Protein 3J15 (pdb70)

Nearest PDB structures (foldseek):
  3j15-assembly1_A  TM=1.003E+00  e=3.532E-73  Thermococcus kodakarensis
  3oby-assembly1_A  TM=5.753E-01  e=5.336E-27  Archaeoglobus fulgidus
  3oby-assembly2_B  TM=5.881E-01  e=1.910E-26  Archaeoglobus fulgidus
  3wxm-assembly3_F  TM=4.094E-01  e=5.035E-27  Aeropyrum pernix K1
  3obw-assembly1_A-2  TM=4.671E-01  e=7.940E-24  Saccharolobus solfataricus

Sequence (950 aa):
MEILEEKPKEGKVKVKAETLDDLWHLYHIIDPGDIVYAKTLRKQAQRADSLRAEKVEVIPVFLGVQAEKINFHKFANQVRVTGPIVYASREDVPLGKYHTIAIEQGTVVTIQKPRWKEHHIERLKEAVAASKRARVMIVVIDDGEADMALVREYGVEILNSIRHNLGGKRYNTDRESEEMKFFHDVAKTMEEVMKRENVEKAIVAGPGFVKEDFYKFLKEKYPELAKKVVIEDTSVTGRTGIYEVIKRGVVDRVYQENRVAKEVQLVEKVLENIARNNGLVAYGLKEVEEAVNYGAVETLLVLDELLKGELREKVEELMDAVRYSRGEVVVVSSEHEGGEKLKALGGLAALLRFRVKMVRKMRIAVIDYDKCNPDKCGHFLCERVCPVNRMGGEAIIIDEENYKPIIQEASCTGCGICVHKCPFNAISIVNLPEQLDEDCVHRYGVNAFVLYRLPIVKDGMVVGIVGPNGTGKTTAVKILAGQLIPNLCEDNDSWDNVIRAFRGNELQNYFERLKNGEIRPVVKPQYVDLLPKAVKGKVRELLKKVDEVGKFEEVVKELELENVLDRELHQLSGGELQRVAIAAALLRKAHFYFFDEPSSYLDIRQRLKVARVIRRLANEGKAVLVVEHDLAVLDYLSDVIHVVYGEPGVYGIFSKPKGTRNGINEFLQGYLKDENVRFRPYEIRFTKLSERVDVERETLVEYPRLVKDYGSFKLEVEPGEIRKGEVIGIVGPNGIGKTTFVKMLAGVEEPTEGKVEWDLTVAYKPQYIKAEYEGTVYELLSKIDSSKLNSNFYKTELLKPLGIIDLYDRNVEDLSGGELQRVAIAATLLRDADIYLLDEPSAYLDVEQRLAVSRAIRHLMEKNEKTALVVEHDVLMIDYVSDRLIVFEGEPGRHGRALPPMGMREGMNRFLASVGITFRRDPDSGRPRANKEGSVKDREQKARGEYYYA

B-factor: mean 22.91, std 5.91, range [13.7, 35.77]

Radius of gyration: 41.03 Å; Cα contacts (8 Å, |Δi|>4): 1808; chains: 2; bounding box: 99×109×102 Å

Solvent-accessible surface area: 46491 Å² total; per-residue (Å²): 0,47,30,89,100,89,86,130,127,7,20,95,1,68,0,56,2,59,38,88,69,0,6,97,21,2,77,105,2,8,50,92,49,8,34,2,68,4,120,48,71,79,99,50,69,100,192,53,110,102,122,218,73,160,138,95,72,86,66,87,72,104,6,0,0,78,18,96,132,34,44,56,67,164,206,48,68,68,0,96,0,39,2,34,23,92,136,35,64,162,157,83,89,23,90,76,67,146,9,40,9,22,2,48,134,41,37,4,10,4,36,18,194,112,107,18,126,128,126,35,62,79,48,7,146,104,1,66,32,72,0,82,82,38,5,14,5,3,1,1,5,14,35,28,42,2,3,4,0,34,33,28,92,8,33,68,108,40,75,39,62,90,158,33,104,31,6,26,127,152,131,123,81,6,131,61,88,122,37,100,118,30,25,68,62,12,1,96,49,4,50,92,13,5,127,157,27,116,9,49,5,0,1,0,0,6,52,60,138,35,22,93,42,10,55,114,47,17,98,135,44,118,120,52,76,47,18,101,38,31,131,18,51,23,98,75,50,24,118,77,0,4,125,50,0,42,147,162,7,95,25,26,159,57,46,53,61,97,61,37,12,144,64,0,81,103,20,7,107,54,6,102,63,43,24,180,74,123,25,40,19,0,16,3,71,158,40,0,70,52,0,6,122,154,29,0,1,85,22,0,2,0,6,40,91,52,32,109,30,182,94,80,143,42,7,94,117,10,17,106,33,2,162,179,40,200,11,91,36,3,83,6,46,28,142,17,104,0,0,111,93,0,140,24,20,22,0,8,1,0,7,10,98,104,154,21,221,240,148,162,115,95,65,7,1,3,3,51,56,98,49,36,64,8,106,145,24,42,108,4,35,16,74,107,12,6,6,27,24,63,50,76,26,106,2,6,51,36,29,142,152,97,87,58,4,35,5,69,44,106,44,13,46,21,49,14,23,14,34,156,73,21,72,51,60,3,6,18,29,39,52,20,72,54,109,24,22,128,47,14,0,14,33,114,42,104,0,20,32,0,0,2,64,5,0,16,6,39,68,25,85,0,0,0,3,0,0,27,31,47,1,8,6,50,13,1,10,74,0,0,19,37,141,52,63,0,28,23,38,119,123,23,112,36,46,83,69,0,21,150,67,30,157,78,58,88,0,54,84,1,0,72,50,14,95,116,53,132,23,122,15,21,47,5,55,46,68,8,37,96,54,10,147,75,49,125,18,74,0,114,99,11,0,119,139,14,46,104,33,72,28,59,135,85,1,13,142,30,5,89,0,108,105,7,26,101,73,50,1,104,119,11,44,3,0,32,6,0,18,0,6,0,0,13,12,2,0,73,116,6,60,2,2,1,1,3,6,3,5,3,16,3,1,3,50,17,6,13,60,7,1,79,5,0,96,117,4,25,128,84,32,21,1,1,3,0,1,4,1,0,1,0,6,0,16,39,2,8,79,10,1,0,2,1,8,25,102,71,30,10,48,0,2,0,4,96,52,21,40,14,115,66,0,0,12,11,0,4,55,0,90,0,126,70,32,110,32,124,43,22,119,138,109,18,160,12,15,74,60,105,106,31,130,79,105,134,84,132,75,62,24,117,4,54,125,0,22,24,70,87,67,103,23,98,0,46,2,25,73,8,58,5,21,50,5,4,2,0,1,0,2,0,9,25,48,0,5,4,33,9,9,2,54,0,15,15,51,104,38,135,17,92,102,42,119,4,87,61,145,35,72,37,0,45,1,54,37,85,48,164,31,162,56,133,7,30,0,82,89,35,0,30,135,48,35,57,88,27,3,98,55,112,69,34,65,71,11,3,0,119,72,2,22,0,63,53,18,52,54,99,50,4,94,75,14,55,16,9,59,21,4,35,3,12,1,0,7,0,0,0,90,109,7,53,0,3,0,0,0,4,0,6,2,13,1,0,1,46,22,4,29,22,1,2,99,2,0,36,54,8,0,87,147,59,81,64,0,0,2,0,0,1,3,0,4,3,1,1,1,24,0,0,43,31,0,3,0,0,44,32,92,64,56,158,77,2,108,0,42,56,18,29,35,2,86,98,0,4,11,125,1,1,44,56,16,13,10,1,2,47,54,5,114,66,52,12,0,3,49,5,2,66,89,47,36,103,78,8,174,66,13,83,92,173,42,65,46,4,92,14

Structure (mmCIF, N/CA/C/O backbone):
data_3J15
#
_entry.id   3J15
#
_cell.length_a   1.000
_cell.length_b   1.000
_cell.length_c   1.000
_cell.angle_alpha   90.00
_cell.angle_beta   90.00
_cell.angle_gamma   90.00
#
_symmetry.space_group_name_H-M   'P 1'
#
loop_
_entity.id
_entity.type
_entity.pdbx_description
1 polymer 'Protein pelota'
2 polymer 'ABC transporter ATP-binding protein'
3 non-polymer "ADENOSINE-5'-DIPHOSPHATE"
4 non-polymer 'IRON/SULFUR CLUSTER'
#
loop_
_atom_site.group_PDB
_atom_site.id
_atom_site.type_symbol
_atom_site.label_atom_id
_atom_site.label_alt_id
_atom_site.label_comp_id
_atom_site.label_asym_id
_atom_site.label_entity_id
_atom_site.label_seq_id
_atom_site.pdbx_PDB_ins_code
_atom_site.Cartn_x
_atom_site.Cartn_y
_atom_site.Cartn_z
_atom_site.occupancy
_atom_site.B_iso_or_equiv
_atom_site.auth_seq_id
_atom_site.auth_comp_id
_atom_site.auth_asym_id
_atom_site.auth_atom_id
_atom_site.pdbx_PDB_model_num
ATOM 1 N N . MET A 1 1 ? -46.330 14.658 -28.378 1.00 0.00 1 MET A N 1
ATOM 2 C CA . MET A 1 1 ? -46.583 14.401 -26.926 1.00 0.00 1 MET A CA 1
ATOM 3 C C . MET A 1 1 ? -46.390 12.904 -26.511 1.00 0.00 1 MET A C 1
ATOM 4 O O . MET A 1 1 ? -45.947 12.091 -27.357 1.00 0.00 1 MET A O 1
ATOM 9 N N . GLU A 1 2 ? -46.833 12.464 -25.333 1.00 0.00 2 GLU A N 1
ATOM 10 C CA . GLU A 1 2 ? -47.013 11.010 -25.067 1.00 0.00 2 GLU A CA 1
ATOM 11 C C . GLU A 1 2 ? -48.454 10.756 -24.934 1.00 0.00 2 GLU A C 1
ATOM 12 O O . GLU A 1 2 ? -49.150 11.483 -24.232 1.00 0.00 2 GLU A O 1
ATOM 18 N N . ILE A 1 3 ? -48.953 9.775 -25.680 1.00 0.00 3 ILE A N 1
ATOM 19 C CA . ILE A 1 3 ? -50.341 9.487 -25.852 1.00 0.00 3 ILE A CA 1
ATOM 20 C C . ILE A 1 3 ? -50.465 8.129 -25.418 1.00 0.00 3 ILE A C 1
ATOM 21 O O . ILE A 1 3 ? -49.575 7.300 -25.684 1.00 0.00 3 ILE A O 1
ATOM 26 N N . LEU A 1 4 ? -51.430 7.944 -24.661 1.00 0.00 4 LEU A N 1
ATOM 27 C CA . LEU A 1 4 ? -52.132 6.695 -24.371 1.00 0.00 4 LEU A CA 1
ATOM 28 C C . LEU A 1 4 ? -53.629 6.881 -24.653 1.00 0.00 4 LEU A C 1
ATOM 29 O O . LEU A 1 4 ? -54.260 7.851 -24.237 1.00 0.00 4 LEU A O 1
ATOM 34 N N . GLU A 1 5 ? -54.179 5.924 -25.373 1.00 0.00 5 GLU A N 1
ATOM 35 C CA . GLU A 1 5 ? -55.575 5.965 -25.755 1.00 0.00 5 GLU A CA 1
ATOM 36 C C . GLU A 1 5 ? -56.184 4.792 -24.964 1.00 0.00 5 GLU A C 1
ATOM 37 O O . GLU A 1 5 ? -55.761 3.671 -25.128 1.00 0.00 5 GLU A O 1
ATOM 43 N N . GLU A 1 6 ? -57.109 5.112 -24.097 1.00 0.00 6 GLU A N 1
ATOM 44 C CA . GLU A 1 6 ? -57.500 4.260 -23.032 1.00 0.00 6 GLU A CA 1
ATOM 45 C C . GLU A 1 6 ? -58.793 3.732 -23.326 1.00 0.00 6 GLU A C 1
ATOM 46 O O . GLU A 1 6 ? -59.380 2.908 -22.660 1.00 0.00 6 GLU A O 1
ATOM 52 N N . LYS A 1 7 ? -59.482 4.320 -24.395 1.00 0.00 7 LYS A N 1
ATOM 53 C CA . LYS A 1 7 ? -60.871 3.917 -24.721 1.00 0.00 7 LYS A CA 1
ATOM 54 C C . LYS A 1 7 ? -60.821 3.865 -26.260 1.00 0.00 7 LYS A C 1
ATOM 55 O O . LYS A 1 7 ? -60.430 4.887 -26.813 1.00 0.00 7 LYS A O 1
ATOM 61 N N . PRO A 1 8 ? -61.221 2.802 -26.957 1.00 0.00 8 PRO A N 1
ATOM 62 C CA . PRO A 1 8 ? -61.373 2.786 -28.447 1.00 0.00 8 PRO A CA 1
ATOM 63 C C . PRO A 1 8 ? -62.309 3.792 -29.088 1.00 0.00 8 PRO A C 1
ATOM 64 O O . PRO A 1 8 ? -62.286 3.809 -30.295 1.00 0.00 8 PRO A O 1
ATOM 68 N N . LYS A 1 9 ? -63.169 4.519 -28.336 1.00 0.00 9 LYS A N 1
ATOM 69 C CA . LYS A 1 9 ? -64.050 5.552 -28.897 1.00 0.00 9 LYS A CA 1
ATOM 70 C C . LYS A 1 9 ? -63.554 6.926 -28.663 1.00 0.00 9 LYS A C 1
ATOM 71 O O . LYS A 1 9 ? -64.143 7.881 -29.127 1.00 0.00 9 LYS A O 1
ATOM 77 N N . GLU A 1 10 ? -62.440 7.144 -27.932 1.00 0.00 10 GLU A N 1
ATOM 78 C CA . GLU A 1 10 ? -61.927 8.369 -27.409 1.00 0.00 10 GLU A CA 1
ATOM 79 C C . GLU A 1 10 ? -62.916 9.004 -26.500 1.00 0.00 10 GLU A C 1
ATOM 80 O O . GLU A 1 10 ? -63.204 10.239 -26.553 1.00 0.00 10 GLU A O 1
ATOM 86 N N . GLY A 1 11 ? -63.395 8.147 -25.559 1.00 0.00 11 GLY A N 1
ATOM 87 C CA . GLY A 1 11 ? -64.133 8.614 -24.417 1.00 0.00 11 GLY A CA 1
ATOM 88 C C . GLY A 1 11 ? -63.225 8.787 -23.267 1.00 0.00 11 GLY A C 1
ATOM 89 O O . GLY A 1 11 ? -63.479 9.573 -22.338 1.00 0.00 11 GLY A O 1
ATOM 90 N N . LYS A 1 12 ? -62.079 7.998 -23.304 1.00 0.00 12 LYS A N 1
ATOM 91 C CA . LYS A 1 12 ? -60.983 8.194 -22.364 1.00 0.00 12 LYS A CA 1
ATOM 92 C C . LYS A 1 12 ? -59.801 8.265 -23.248 1.00 0.00 12 LYS A C 1
ATOM 93 O O . LYS A 1 12 ? -59.423 7.323 -23.889 1.00 0.00 12 LYS A O 1
ATOM 99 N N . VAL A 1 13 ? -59.066 9.408 -23.161 1.00 0.00 13 VAL A N 1
ATOM 100 C CA . VAL A 1 13 ? -57.735 9.476 -23.678 1.00 0.00 13 VAL A CA 1
ATOM 101 C C . VAL A 1 13 ? -56.988 10.051 -22.558 1.00 0.00 13 VAL A C 1
ATOM 102 O O . VAL A 1 13 ? -57.547 10.683 -21.730 1.00 0.00 13 VAL A O 1
ATOM 106 N N . LYS A 1 14 ? -55.712 9.782 -22.526 1.00 0.00 14 LYS A N 1
ATOM 107 C CA . LYS A 1 14 ? -54.800 10.268 -21.630 1.00 0.00 14 LYS A CA 1
ATOM 108 C C . LYS A 1 14 ? -53.695 10.836 -22.495 1.00 0.00 14 LYS A C 1
ATOM 109 O O . LYS A 1 14 ? -52.984 10.163 -23.273 1.00 0.00 14 LYS A O 1
ATOM 115 N N . VAL A 1 15 ? -53.583 12.218 -22.350 1.00 0.00 15 VAL A N 1
ATOM 116 C CA . VAL A 1 15 ? -52.646 13.042 -23.118 1.00 0.00 15 VAL A CA 1
ATOM 117 C C . VAL A 1 15 ? -51.842 13.950 -22.155 1.00 0.00 15 VAL A C 1
ATOM 118 O O . VAL A 1 15 ? -52.096 14.038 -20.968 1.00 0.00 15 VAL A O 1
ATOM 122 N N . LYS A 1 16 ? -50.790 14.617 -22.706 1.00 0.00 16 LYS A N 1
ATOM 123 C CA . LYS A 1 16 ? -49.775 15.295 -21.904 1.00 0.00 16 LYS A CA 1
ATOM 124 C C . LYS A 1 16 ? -49.278 16.382 -22.789 1.00 0.00 16 LYS A C 1
ATOM 125 O O . LYS A 1 16 ? -49.700 16.453 -23.913 1.00 0.00 16 LYS A O 1
ATOM 131 N N . ALA A 1 17 ? -48.364 17.244 -22.238 1.00 0.00 17 ALA A N 1
ATOM 132 C CA . ALA A 1 17 ? -47.888 18.320 -23.004 1.00 0.00 17 ALA A CA 1
ATOM 133 C C . ALA A 1 17 ? -46.534 18.390 -22.430 1.00 0.00 17 ALA A C 1
ATOM 134 O O . ALA A 1 17 ? -46.361 18.296 -21.222 1.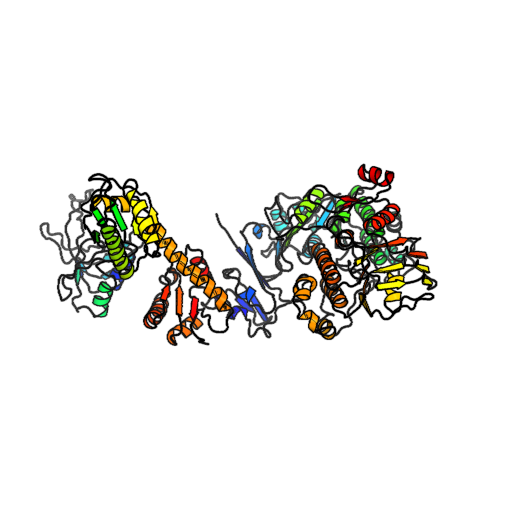00 0.00 17 ALA A O 1
ATOM 136 N N . GLU A 1 18 ? -45.496 18.494 -23.277 1.00 0.00 18 GLU A N 1
ATOM 137 C CA . GLU A 1 18 ? -44.173 18.683 -22.812 1.00 0.00 18 GLU A CA 1
ATOM 138 C C . GLU A 1 18 ? -43.514 19.871 -23.421 1.00 0.00 18 GLU A C 1
ATOM 139 O O . GLU A 1 18 ? -42.712 20.567 -22.776 1.00 0.00 18 GLU A O 1
ATOM 145 N N . THR A 1 19 ? -43.978 20.215 -24.643 1.00 0.00 19 THR A N 1
ATOM 146 C CA . THR A 1 19 ? -43.280 21.241 -25.466 1.00 0.00 19 THR A CA 1
ATOM 147 C C . THR A 1 19 ? -44.322 22.112 -26.132 1.00 0.00 19 THR A C 1
ATOM 148 O O . THR A 1 19 ? -45.528 21.788 -26.156 1.00 0.00 19 THR A O 1
ATOM 152 N N . LEU A 1 20 ? -43.874 23.315 -26.610 1.00 0.00 20 LEU A N 1
ATOM 153 C CA . LEU A 1 20 ? -44.752 24.394 -27.030 1.00 0.00 20 LEU A CA 1
ATOM 154 C C . LEU A 1 20 ? -45.644 24.046 -28.132 1.00 0.00 20 LEU A C 1
ATOM 155 O O . LEU A 1 20 ? -46.834 24.356 -28.190 1.00 0.00 20 LEU A O 1
ATOM 160 N N . ASP A 1 21 ? -45.098 23.204 -29.105 1.00 0.00 21 ASP A N 1
ATOM 161 C CA . ASP A 1 21 ? -45.727 22.684 -30.162 1.00 0.00 21 ASP A CA 1
ATOM 162 C C . ASP A 1 21 ? -46.813 21.672 -29.833 1.00 0.00 21 ASP A C 1
ATOM 163 O O . ASP A 1 21 ? -47.814 21.619 -30.530 1.00 0.00 21 ASP A O 1
ATOM 168 N N . ASP A 1 22 ? -46.672 20.907 -28.709 1.00 0.00 22 ASP A N 1
ATOM 169 C CA . ASP A 1 22 ? -47.680 19.994 -28.163 1.00 0.00 22 ASP A CA 1
ATOM 170 C C . ASP A 1 22 ? -48.933 20.744 -27.809 1.00 0.00 22 ASP A C 1
ATOM 171 O O . ASP A 1 22 ? -49.989 20.191 -27.910 1.00 0.00 22 ASP A O 1
ATOM 176 N N . LEU A 1 23 ? -48.779 21.953 -27.157 1.00 0.00 23 LEU A N 1
ATOM 177 C CA . LEU A 1 23 ? -49.898 22.741 -26.851 1.00 0.00 23 LEU A CA 1
ATOM 178 C C . LEU A 1 23 ? -50.608 23.218 -28.101 1.00 0.00 23 LEU A C 1
ATOM 179 O O . LEU A 1 23 ? -51.887 23.346 -28.097 1.00 0.00 23 LEU A O 1
ATOM 184 N N . TRP A 1 24 ? -49.855 23.546 -29.128 1.00 0.00 24 TRP A N 1
ATOM 185 C CA . TRP A 1 24 ? -50.456 24.006 -30.372 1.00 0.00 24 TRP A CA 1
ATOM 186 C C . TRP A 1 24 ? -51.322 22.936 -31.047 1.00 0.00 24 TRP A C 1
ATOM 187 O O . TRP A 1 24 ? -52.364 23.273 -31.581 1.00 0.00 24 TRP A O 1
ATOM 198 N N . HIS A 1 25 ? -50.809 21.673 -30.951 1.00 0.00 25 HIS A N 1
ATOM 199 C CA . HIS A 1 25 ? -51.602 20.456 -31.220 1.00 0.00 25 HIS A CA 1
ATOM 200 C C . HIS A 1 25 ? -52.837 20.325 -30.383 1.00 0.00 25 HIS A C 1
ATOM 201 O O . HIS A 1 25 ? -53.901 20.094 -30.886 1.00 0.00 25 HIS A O 1
ATOM 208 N N . LEU A 1 26 ? -52.774 20.520 -29.110 1.00 0.00 26 LEU A N 1
ATOM 209 C CA . LEU A 1 26 ? -53.900 20.395 -28.189 1.00 0.00 26 LEU A CA 1
ATOM 210 C C . LEU A 1 26 ? -54.990 21.422 -28.431 1.00 0.00 26 LEU A C 1
ATOM 211 O O . LEU A 1 26 ? -56.127 21.068 -28.285 1.00 0.00 26 LEU A O 1
ATOM 216 N N . TYR A 1 27 ? -54.601 22.670 -28.815 1.00 0.00 27 TYR A N 1
ATOM 217 C CA . TYR A 1 27 ? -55.383 23.841 -29.238 1.00 0.00 27 TYR A CA 1
ATOM 218 C C . TYR A 1 27 ? -56.213 23.482 -30.465 1.00 0.00 27 TYR A C 1
ATOM 219 O O . TYR A 1 27 ? -57.416 23.666 -30.503 1.00 0.00 27 TYR A O 1
ATOM 228 N N . HIS A 1 28 ? -55.563 22.843 -31.447 1.00 0.00 28 HIS A N 1
ATOM 229 C CA . HIS A 1 28 ? -55.957 22.602 -32.814 1.00 0.00 28 HIS A CA 1
ATOM 230 C C . HIS A 1 28 ? -57.028 21.525 -32.783 1.00 0.00 28 HIS A C 1
ATOM 231 O O . HIS A 1 28 ? -57.867 21.588 -33.665 1.00 0.00 28 HIS A O 1
ATOM 238 N N . ILE A 1 29 ? -56.952 20.551 -31.850 1.00 0.00 29 ILE A N 1
ATOM 239 C CA . ILE A 1 29 ? -57.960 19.538 -31.671 1.00 0.00 29 ILE A CA 1
ATOM 240 C C . ILE A 1 29 ? -59.130 20.190 -30.895 1.00 0.00 29 ILE A C 1
ATOM 241 O O . ILE A 1 29 ? -60.264 19.982 -31.263 1.00 0.00 29 ILE A O 1
ATOM 246 N N . ILE A 1 30 ? -58.916 20.901 -29.744 1.00 0.00 30 ILE A N 1
ATOM 247 C CA . ILE A 1 30 ? -59.975 21.254 -28.830 1.00 0.00 30 ILE A CA 1
ATOM 248 C C . ILE A 1 30 ? -60.789 22.421 -29.404 1.00 0.00 30 ILE A C 1
ATOM 249 O O . ILE A 1 30 ? -60.306 23.402 -29.917 1.00 0.00 30 ILE A O 1
ATOM 254 N N . ASP A 1 31 ? -62.135 22.228 -29.291 1.00 0.00 31 ASP A N 1
ATOM 255 C CA . ASP A 1 31 ? -63.144 23.083 -29.889 1.00 0.00 31 ASP A CA 1
ATOM 256 C C . ASP A 1 31 ? -64.138 23.292 -28.786 1.00 0.00 31 ASP A C 1
ATOM 257 O O . ASP A 1 31 ? -64.044 22.552 -27.818 1.00 0.00 31 ASP A O 1
ATOM 262 N N . PRO A 1 32 ? -65.138 24.186 -28.979 1.00 0.00 32 PRO A N 1
ATOM 263 C CA . PRO A 1 32 ? -66.483 24.231 -28.489 1.00 0.00 32 PRO A CA 1
ATOM 264 C C . PRO A 1 32 ? -67.214 22.949 -28.578 1.00 0.00 32 PRO A C 1
ATOM 265 O O . PRO A 1 32 ? -66.928 22.247 -29.532 1.00 0.00 32 PRO A O 1
ATOM 269 N N . GLY A 1 33 ? -68.020 22.611 -27.537 1.00 0.00 33 GLY A N 1
ATOM 270 C CA . GLY A 1 33 ? -68.593 21.280 -27.531 1.00 0.00 33 GLY A CA 1
ATOM 271 C C . GLY A 1 33 ? -67.689 20.161 -27.230 1.00 0.00 33 GLY A C 1
ATOM 272 O O . GLY A 1 33 ? -67.882 19.178 -27.903 1.00 0.00 33 GLY A O 1
ATOM 273 N N . ASP A 1 34 ? -66.740 20.343 -26.276 1.00 0.00 34 ASP A N 1
ATOM 274 C CA . ASP A 1 34 ? -65.976 19.235 -25.776 1.00 0.00 34 ASP A CA 1
ATOM 275 C C . ASP A 1 34 ? -66.091 19.439 -24.241 1.00 0.00 34 ASP A C 1
ATOM 276 O O . ASP A 1 34 ? -66.555 20.508 -23.791 1.00 0.00 34 ASP A O 1
ATOM 281 N N . ILE A 1 35 ? -65.777 18.340 -23.431 1.00 0.00 35 ILE A N 1
ATOM 282 C CA . ILE A 1 35 ? -65.578 18.481 -22.058 1.00 0.00 35 ILE A CA 1
ATOM 283 C C . ILE A 1 35 ? -64.220 17.819 -21.877 1.00 0.00 35 ILE A C 1
ATOM 284 O O . ILE A 1 35 ? -63.968 16.741 -22.451 1.00 0.00 35 ILE A O 1
ATOM 289 N N . VAL A 1 36 ? -63.325 18.448 -21.120 1.00 0.00 36 VAL A N 1
ATOM 290 C CA . VAL A 1 36 ? -62.034 17.960 -20.716 1.00 0.00 36 VAL A CA 1
ATOM 291 C C . VAL A 1 36 ? -61.967 17.776 -19.250 1.00 0.00 36 VAL A C 1
ATOM 292 O O . VAL A 1 36 ? -62.467 18.574 -18.439 1.00 0.00 36 VAL A O 1
ATOM 296 N N . TYR A 1 37 ? -61.434 16.645 -18.879 1.00 0.00 37 TYR A N 1
ATOM 297 C CA . TYR A 1 37 ? -61.401 16.365 -17.559 1.00 0.00 37 TYR A CA 1
ATOM 298 C C . TYR A 1 37 ? -59.915 16.306 -17.426 1.00 0.00 37 TYR A C 1
ATOM 299 O O . TYR A 1 37 ? -59.170 16.324 -18.436 1.00 0.00 37 TYR A O 1
ATOM 308 N N . ALA A 1 38 ? -59.523 16.313 -16.234 1.00 0.00 38 ALA A N 1
ATOM 309 C CA . ALA A 1 38 ? -58.212 16.781 -16.064 1.00 0.00 38 ALA A CA 1
ATOM 310 C C . ALA A 1 38 ? -58.082 16.476 -14.695 1.00 0.00 38 ALA A C 1
ATOM 311 O O . ALA A 1 38 ? -58.722 15.617 -14.176 1.00 0.00 38 ALA A O 1
ATOM 313 N N . LYS A 1 39 ? -57.187 17.214 -14.135 1.00 0.00 39 LYS A N 1
ATOM 314 C CA . LYS A 1 39 ? -56.904 17.043 -12.739 1.00 0.00 39 LYS A CA 1
ATOM 315 C C . LYS A 1 39 ? -56.283 18.264 -12.120 1.00 0.00 39 LYS A C 1
ATOM 316 O O . LYS A 1 39 ? -55.076 18.378 -11.935 1.00 0.00 39 LYS A O 1
ATOM 322 N N . THR A 1 40 ? -57.092 19.293 -11.898 1.00 0.00 40 THR A N 1
ATOM 323 C CA . THR A 1 40 ? -56.658 20.592 -11.410 1.00 0.00 40 THR A CA 1
ATOM 324 C C . THR A 1 40 ? -56.865 20.801 -9.956 1.00 0.00 40 THR A C 1
ATOM 325 O O . THR A 1 40 ? -56.458 19.973 -9.153 1.00 0.00 40 THR A O 1
ATOM 329 N N . LEU A 1 41 ? -57.332 22.017 -9.591 1.00 0.00 41 LEU A N 1
ATOM 330 C CA . LEU A 1 41 ? -57.688 22.365 -8.270 1.00 0.00 41 LEU A CA 1
ATOM 331 C C . LEU A 1 41 ? -58.458 23.648 -8.356 1.00 0.00 41 LEU A C 1
ATOM 332 O O . LEU A 1 41 ? -57.913 24.645 -8.832 1.00 0.00 41 LEU A O 1
ATOM 337 N N . ARG A 1 42 ? -59.718 23.677 -7.847 1.00 0.00 42 ARG A N 1
ATOM 338 C CA . ARG A 1 42 ? -60.444 24.908 -7.650 1.00 0.00 42 ARG A CA 1
ATOM 339 C C . ARG A 1 42 ? -60.998 25.166 -6.295 1.00 0.00 42 ARG A C 1
ATOM 340 O O . ARG A 1 42 ? -61.838 24.417 -5.850 1.00 0.00 42 ARG A O 1
ATOM 348 N N . LYS A 1 43 ? -60.674 26.290 -5.663 1.00 0.00 43 LYS A N 1
ATOM 349 C CA . LYS A 1 43 ? -60.980 26.616 -4.302 1.00 0.00 43 LYS A CA 1
ATOM 350 C C . LYS A 1 43 ? -62.289 27.251 -4.076 1.00 0.00 43 LYS A C 1
ATOM 351 O O . LYS A 1 43 ? -63.084 27.443 -4.993 1.00 0.00 43 LYS A O 1
ATOM 357 N N . GLN A 1 44 ? -62.516 27.644 -2.775 1.00 0.00 44 GLN A N 1
ATOM 358 C CA . GLN A 1 44 ? -63.861 28.097 -2.304 1.00 0.00 44 GLN A CA 1
ATOM 359 C C . GLN A 1 44 ? -63.892 29.540 -2.042 1.00 0.00 44 GLN A C 1
ATOM 360 O O . GLN A 1 44 ? -63.607 30.281 -2.989 1.00 0.00 44 GLN A O 1
ATOM 366 N N . ALA A 1 45 ? -64.335 30.071 -0.830 1.00 0.00 45 ALA A N 1
ATOM 367 C CA . ALA A 1 45 ? -64.243 31.492 -0.613 1.00 0.00 45 ALA A CA 1
ATOM 368 C C . ALA A 1 45 ? -64.596 31.863 0.753 1.00 0.00 45 ALA A C 1
ATOM 369 O O . ALA A 1 45 ? -63.927 32.764 1.331 1.00 0.00 45 ALA A O 1
ATOM 371 N N . GLN A 1 46 ? -65.665 31.214 1.280 1.00 0.00 46 GLN A N 1
ATOM 372 C CA . GLN A 1 46 ? -66.088 31.104 2.660 1.00 0.00 46 GLN A CA 1
ATOM 373 C C . GLN A 1 46 ? -65.082 31.463 3.827 1.00 0.00 46 GLN A C 1
ATOM 374 O O . GLN A 1 46 ? -63.906 31.143 3.655 1.00 0.00 46 GLN A O 1
ATOM 380 N N . ARG A 1 47 ? -65.499 31.956 5.032 1.00 0.00 47 ARG A N 1
ATOM 381 C CA . ARG A 1 47 ? -66.782 32.226 5.482 1.00 0.00 47 ARG A CA 1
ATOM 382 C C . ARG A 1 47 ? -66.726 33.660 5.863 1.00 0.00 47 ARG A C 1
ATOM 383 O O . ARG A 1 47 ? -66.050 34.451 5.205 1.00 0.00 47 ARG A O 1
ATOM 391 N N . ALA A 1 48 ? -67.456 33.982 6.930 1.00 0.00 48 ALA A N 1
ATOM 392 C CA . ALA A 1 48 ? -67.881 35.326 7.108 1.00 0.00 48 ALA A CA 1
ATOM 393 C C . ALA A 1 48 ? -68.850 35.397 8.223 1.00 0.00 48 ALA A C 1
ATOM 394 O O . ALA A 1 48 ? -69.456 34.379 8.566 1.00 0.00 48 ALA A O 1
ATOM 396 N N . ASP A 1 49 ? -69.027 36.616 8.802 1.00 0.00 49 ASP A N 1
ATOM 397 C CA . ASP A 1 49 ? -69.940 36.821 9.917 1.00 0.00 49 ASP A CA 1
ATOM 398 C C . ASP A 1 49 ? -71.300 37.020 9.643 1.00 0.00 49 ASP A C 1
ATOM 399 O O . ASP A 1 49 ? -72.004 36.202 9.047 1.00 0.00 49 ASP A O 1
ATOM 404 N N . SER A 1 50 ? -71.691 38.163 10.096 1.00 0.00 50 SER A N 1
ATOM 405 C CA . SER A 1 50 ? -72.965 38.613 9.876 1.00 0.00 50 SER A CA 1
ATOM 406 C C . SER A 1 50 ? -72.741 39.423 8.649 1.00 0.00 50 SER A C 1
ATOM 407 O O . SER A 1 50 ? -73.614 39.464 7.788 1.00 0.00 50 SER A O 1
ATOM 410 N N . LEU A 1 51 ? -71.528 40.051 8.532 1.00 0.00 51 LEU A N 1
ATOM 411 C CA . LEU A 1 51 ? -71.282 40.933 7.438 1.00 0.00 51 LEU A CA 1
ATOM 412 C C . LEU A 1 51 ? -70.181 40.334 6.607 1.00 0.00 51 LEU A C 1
ATOM 413 O O . LEU A 1 51 ? -70.339 39.233 6.082 1.00 0.00 51 LEU A O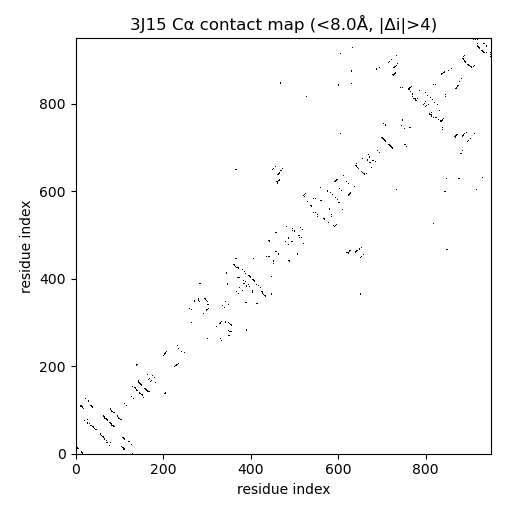 1
ATOM 418 N N . ARG A 1 52 ? -69.050 41.063 6.455 1.00 0.00 52 ARG A N 1
ATOM 419 C CA . ARG A 1 52 ? -67.994 40.696 5.547 1.00 0.00 52 ARG A CA 1
ATOM 420 C C . ARG A 1 52 ? -66.695 40.949 6.244 1.00 0.00 52 ARG A C 1
ATOM 421 O O . ARG A 1 52 ? -66.495 42.036 6.787 1.00 0.00 52 ARG A O 1
ATOM 429 N N . ALA A 1 53 ? -65.774 39.964 6.228 1.00 0.00 53 ALA A N 1
ATOM 430 C CA . ALA A 1 53 ? -64.475 40.134 6.824 1.00 0.00 53 ALA A CA 1
ATOM 431 C C . ALA A 1 53 ? -63.454 39.522 5.912 1.00 0.00 53 ALA A C 1
ATOM 432 O O . ALA A 1 53 ? -63.663 39.446 4.702 1.00 0.00 53 ALA A O 1
ATOM 434 N N . GLU A 1 54 ? -62.303 39.093 6.487 1.00 0.00 54 GLU A N 1
ATOM 435 C CA . GLU A 1 54 ? -61.219 38.497 5.750 1.00 0.00 54 GLU A CA 1
ATOM 436 C C . GLU A 1 54 ? -61.196 37.046 6.062 1.00 0.00 54 GLU A C 1
ATOM 437 O O . GLU A 1 54 ? -61.457 36.710 7.216 1.00 0.00 54 GLU A O 1
ATOM 443 N N . LYS A 1 55 ? -60.771 36.215 5.067 1.00 0.00 55 LYS A N 1
ATOM 444 C CA . LYS A 1 55 ? -60.650 34.774 5.125 1.00 0.00 55 LYS A CA 1
ATOM 445 C C . LYS A 1 55 ? -60.836 34.192 3.732 1.00 0.00 55 LYS A C 1
ATOM 446 O O . LYS A 1 55 ? -61.690 34.655 2.977 1.00 0.00 55 LYS A O 1
ATOM 452 N N . VAL A 1 56 ? -60.024 33.140 3.376 1.00 0.00 56 VAL A N 1
ATOM 453 C CA . VAL A 1 56 ? -60.057 32.428 2.105 1.00 0.00 56 VAL A CA 1
ATOM 454 C C . VAL A 1 56 ? -59.593 31.002 2.353 1.00 0.00 56 VAL A C 1
ATOM 455 O O . VAL A 1 56 ? -59.242 30.680 3.487 1.00 0.00 56 VAL A O 1
ATOM 459 N N . GLU A 1 57 ? -59.445 30.170 1.268 1.00 0.00 57 GLU A N 1
ATOM 460 C CA . GLU A 1 57 ? -59.181 28.735 1.304 1.00 0.00 57 GLU A CA 1
ATOM 461 C C . GLU A 1 57 ? -58.829 28.200 -0.038 1.00 0.00 57 GLU A C 1
ATOM 462 O O . GLU A 1 57 ? -58.926 28.918 -1.031 1.00 0.00 57 GLU A O 1
ATOM 468 N N . VAL A 1 58 ? -58.527 26.860 -0.052 1.00 0.00 58 VAL A N 1
ATOM 469 C CA . VAL A 1 58 ? -58.148 26.117 -1.209 1.00 0.00 58 VAL A CA 1
ATOM 470 C C . VAL A 1 58 ? -58.561 24.661 -1.024 1.00 0.00 58 VAL A C 1
ATOM 471 O O . VAL A 1 58 ? -59.110 24.326 0.021 1.00 0.00 58 VAL A O 1
ATOM 475 N N . ILE A 1 59 ? -58.376 23.653 -1.995 1.00 0.00 59 ILE A N 1
ATOM 476 C CA . ILE A 1 59 ? -58.928 22.255 -1.951 1.00 0.00 59 ILE A CA 1
ATOM 477 C C . ILE A 1 59 ? -58.017 21.523 -2.954 1.00 0.00 59 ILE A C 1
ATOM 478 O O . ILE A 1 59 ? -57.035 22.132 -3.318 1.00 0.00 59 ILE A O 1
ATOM 483 N N . PRO A 1 60 ? -58.217 20.248 -3.346 1.00 0.00 60 PRO A N 1
ATOM 484 C CA . PRO A 1 60 ? -57.387 19.634 -4.446 1.00 0.00 60 PRO A CA 1
ATOM 485 C C . PRO A 1 60 ? -58.322 18.813 -5.454 1.00 0.00 60 PRO A C 1
ATOM 486 O O . PRO A 1 60 ? -59.531 19.093 -5.485 1.00 0.00 60 PRO A O 1
ATOM 490 N N . VAL A 1 61 ? -57.771 17.758 -6.225 1.00 0.00 61 VAL A N 1
ATOM 491 C CA . VAL A 1 61 ? -58.541 16.744 -6.950 1.00 0.00 61 VAL A CA 1
ATOM 492 C C . VAL A 1 61 ? -58.757 17.144 -8.376 1.00 0.00 61 VAL A C 1
ATOM 493 O O . VAL A 1 61 ? -58.373 18.214 -8.728 1.00 0.00 61 VAL A O 1
ATOM 497 N N . PHE A 1 62 ? -59.404 16.408 -9.252 1.00 0.00 62 PHE A N 1
ATOM 498 C CA . PHE A 1 62 ? -59.770 16.583 -10.626 1.00 0.00 62 PHE A CA 1
ATOM 499 C C . PHE A 1 62 ? -60.999 17.489 -10.851 1.00 0.00 62 PHE A C 1
ATOM 500 O O . PHE A 1 62 ? -61.129 18.429 -10.151 1.00 0.00 62 PHE A O 1
ATOM 508 N N . LEU A 1 63 ? -61.953 17.056 -11.749 1.00 0.00 63 LEU A N 1
ATOM 509 C CA . LEU A 1 63 ? -63.117 17.822 -12.392 1.00 0.00 63 LEU A CA 1
ATOM 510 C C . LEU A 1 63 ? -63.222 17.614 -13.877 1.00 0.00 63 LEU A C 1
ATOM 511 O O . LEU A 1 63 ? -62.390 16.948 -14.409 1.00 0.00 63 LEU A O 1
ATOM 516 N N . GLY A 1 64 ? -64.249 18.324 -14.500 1.00 0.00 64 GLY A N 1
ATOM 517 C CA . GLY A 1 64 ? -64.381 18.622 -15.865 1.00 0.00 64 GLY A CA 1
ATOM 518 C C . GLY A 1 64 ? -64.994 19.976 -16.106 1.00 0.00 64 GLY A C 1
ATOM 519 O O . GLY A 1 64 ? -65.833 20.399 -15.281 1.00 0.00 64 GLY A O 1
ATOM 520 N N . VAL A 1 65 ? -64.535 20.681 -17.223 1.00 0.00 65 VAL A N 1
ATOM 521 C CA . VAL A 1 65 ? -65.057 21.975 -17.538 1.00 0.00 65 VAL A CA 1
ATOM 522 C C . VAL A 1 65 ? -65.605 21.846 -18.969 1.00 0.00 65 VAL A C 1
ATOM 523 O O . VAL A 1 65 ? -64.959 21.275 -19.808 1.00 0.00 65 VAL A O 1
ATOM 527 N N . GLN A 1 66 ? -66.793 22.438 -19.289 1.00 0.00 66 GLN 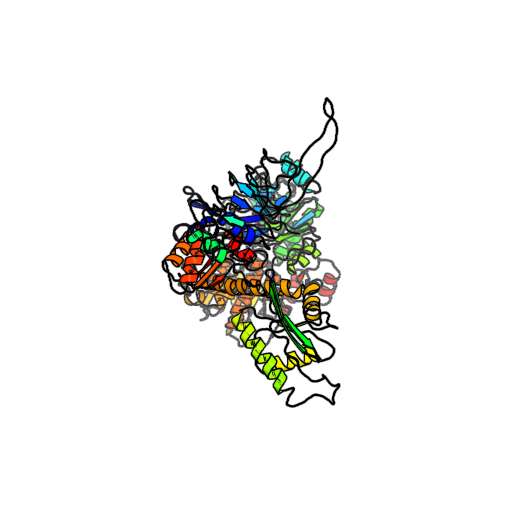A N 1
ATOM 528 C CA . GLN A 1 66 ? -67.304 22.568 -20.634 1.00 0.00 66 GLN A CA 1
ATOM 529 C C . GLN A 1 66 ? -66.545 23.586 -21.459 1.00 0.00 66 GLN A C 1
ATOM 530 O O . GLN A 1 66 ? -66.127 24.578 -20.978 1.00 0.00 66 GLN A O 1
ATOM 536 N N . ALA A 1 67 ? -66.528 23.428 -22.781 1.00 0.00 67 ALA A N 1
ATOM 537 C CA . ALA A 1 67 ? -65.843 24.274 -23.654 1.00 0.00 67 ALA A CA 1
ATOM 538 C C . ALA A 1 67 ? -66.850 25.368 -24.007 1.00 0.00 67 ALA A C 1
ATOM 539 O O . ALA A 1 67 ? -68.011 25.038 -24.325 1.00 0.00 67 ALA A O 1
ATOM 541 N N . GLU A 1 68 ? -66.355 26.606 -23.837 1.00 0.00 68 GLU A N 1
ATOM 542 C CA . GLU A 1 68 ? -67.094 27.772 -24.127 1.00 0.00 68 GLU A CA 1
ATOM 543 C C . GLU A 1 68 ? -66.327 28.857 -24.815 1.00 0.00 68 GLU A C 1
ATOM 544 O O . GLU A 1 68 ? -66.934 29.576 -25.550 1.00 0.00 68 GLU A O 1
ATOM 550 N N . LYS A 1 69 ? -64.970 28.812 -24.658 1.00 0.00 69 LYS A N 1
ATOM 551 C CA . LYS A 1 69 ? -64.069 29.655 -25.381 1.00 0.00 69 LYS A CA 1
ATOM 552 C C . LYS A 1 69 ? -62.835 28.811 -25.196 1.00 0.00 69 LYS A C 1
ATOM 553 O O . LYS A 1 69 ? -62.766 27.941 -24.327 1.00 0.00 69 LYS A O 1
ATOM 559 N N . ILE A 1 70 ? -61.871 29.043 -26.138 1.00 0.00 70 ILE A N 1
ATOM 560 C CA . ILE A 1 70 ? -60.623 28.269 -26.250 1.00 0.00 70 ILE A CA 1
ATOM 561 C C . ILE A 1 70 ? -59.571 29.296 -26.489 1.00 0.00 70 ILE A C 1
ATOM 562 O O . ILE A 1 70 ? -59.604 29.881 -27.576 1.00 0.00 70 ILE A O 1
ATOM 567 N N . ASN A 1 71 ? -58.667 29.583 -25.550 1.00 0.00 71 ASN A N 1
ATOM 568 C CA . ASN A 1 71 ? -57.801 30.696 -25.598 1.00 0.00 71 ASN A CA 1
ATOM 569 C C . ASN A 1 71 ? -56.431 30.213 -25.308 1.00 0.00 71 ASN A C 1
ATOM 570 O O . ASN A 1 71 ? -56.189 29.202 -24.735 1.00 0.00 71 ASN A O 1
ATOM 575 N N . PHE A 1 72 ? -55.419 30.917 -25.878 1.00 0.00 72 PHE A N 1
ATOM 576 C CA . PHE A 1 72 ? -54.116 30.345 -26.030 1.00 0.00 72 PHE A CA 1
ATOM 577 C C . PHE A 1 72 ? -53.272 31.529 -25.553 1.00 0.00 72 PHE A C 1
ATOM 578 O O . PHE A 1 72 ? -53.396 32.668 -26.009 1.00 0.00 72 PHE A O 1
ATOM 586 N N . HIS A 1 73 ? -52.410 31.235 -24.582 1.00 0.00 73 HIS A N 1
ATOM 587 C CA . HIS A 1 73 ? -51.634 32.244 -23.862 1.00 0.00 73 HIS A CA 1
ATOM 588 C C . HIS A 1 73 ? -50.185 31.972 -23.843 1.00 0.00 73 HIS A C 1
ATOM 589 O O . HIS A 1 73 ? -49.808 30.864 -23.572 1.00 0.00 73 HIS A O 1
ATOM 596 N N . LYS A 1 74 ? -49.396 33.031 -24.184 1.00 0.00 74 LYS A N 1
ATOM 597 C CA . LYS A 1 74 ? -47.995 32.993 -24.254 1.00 0.00 74 LYS A CA 1
ATOM 598 C C . LYS A 1 74 ? -47.362 33.381 -22.858 1.00 0.00 74 LYS A C 1
ATOM 599 O O . LYS A 1 74 ? -48.047 33.955 -22.060 1.00 0.00 74 LYS A O 1
ATOM 605 N N . PHE A 1 75 ? -46.090 33.084 -22.590 1.00 0.00 75 PHE A N 1
ATOM 606 C CA . PHE A 1 75 ? -45.385 33.376 -21.392 1.00 0.00 75 PHE A CA 1
ATOM 607 C C . PHE A 1 75 ? -46.088 32.703 -20.143 1.00 0.00 75 PHE A C 1
ATOM 608 O O . PHE A 1 75 ? -46.398 33.331 -19.075 1.00 0.00 75 PHE A O 1
ATOM 616 N N . ALA A 1 76 ? -46.457 31.477 -20.285 1.00 0.00 76 ALA A N 1
ATOM 617 C CA . ALA A 1 76 ? -47.414 30.749 -19.422 1.00 0.00 76 ALA A CA 1
ATOM 618 C C . ALA A 1 76 ? -47.407 29.319 -20.031 1.00 0.00 76 ALA A C 1
ATOM 619 O O . ALA A 1 76 ? -47.294 28.343 -19.285 1.00 0.00 76 ALA A O 1
ATOM 621 N N . ASN A 1 77 ? -47.532 29.235 -21.410 1.00 0.00 77 ASN A N 1
ATOM 622 C CA . ASN A 1 77 ? -47.565 27.994 -22.161 1.00 0.00 77 ASN A CA 1
ATOM 623 C C . ASN A 1 77 ? -48.704 27.152 -21.813 1.00 0.00 77 ASN A C 1
ATOM 624 O O . ASN A 1 77 ? -48.515 26.029 -21.466 1.00 0.00 77 ASN A O 1
ATOM 629 N N . GLN A 1 78 ? -49.895 27.730 -21.806 1.00 0.00 78 GLN A N 1
ATOM 630 C CA . GLN A 1 78 ? -51.104 27.221 -21.200 1.00 0.00 78 GLN A CA 1
ATOM 631 C C . GLN A 1 78 ? -52.344 27.541 -22.074 1.00 0.00 78 GLN A C 1
ATOM 632 O O . GLN A 1 78 ? -52.454 28.683 -22.482 1.00 0.00 78 GLN A O 1
ATOM 638 N N . VAL A 1 79 ? -53.153 26.495 -22.356 1.00 0.00 79 VAL A N 1
ATOM 639 C CA . VAL A 1 79 ? -54.364 26.731 -23.112 1.00 0.00 79 VAL A CA 1
ATOM 640 C C . VAL A 1 79 ? -55.512 26.793 -22.166 1.00 0.00 79 VAL A C 1
ATOM 641 O O . VAL A 1 79 ? -55.846 25.835 -21.537 1.00 0.00 79 VAL A O 1
ATOM 645 N N . ARG A 1 80 ? -56.097 28.005 -22.003 1.00 0.00 80 ARG A N 1
ATOM 646 C CA . ARG A 1 80 ? -57.167 28.099 -21.057 1.00 0.00 80 ARG A CA 1
ATOM 647 C C . ARG A 1 80 ? -58.439 27.743 -21.790 1.00 0.00 80 ARG A C 1
ATOM 648 O O . ARG A 1 80 ? -58.579 28.039 -22.989 1.00 0.00 80 ARG A O 1
ATOM 656 N N . VAL A 1 81 ? -59.332 27.028 -21.083 1.00 0.00 81 VAL A N 1
ATOM 657 C CA . VAL A 1 81 ? -60.700 26.785 -21.513 1.00 0.00 81 VAL A CA 1
ATOM 658 C C . VAL A 1 81 ? -61.593 27.021 -20.249 1.00 0.00 81 VAL A C 1
ATOM 659 O O . VAL A 1 81 ? -61.346 26.574 -19.107 1.00 0.00 81 VAL A O 1
ATOM 663 N N . THR A 1 82 ? -62.603 27.879 -20.472 1.00 0.00 82 THR A N 1
ATOM 664 C CA . THR A 1 82 ? -63.416 28.411 -19.403 1.00 0.00 82 THR A CA 1
ATOM 665 C C . THR A 1 82 ? -64.869 28.045 -19.614 1.00 0.00 82 THR A C 1
ATOM 666 O O . THR A 1 82 ? -65.355 27.714 -20.711 1.00 0.00 82 THR A O 1
ATOM 670 N N . GLY A 1 83 ? -65.587 27.987 -18.487 1.00 0.00 83 GLY A N 1
ATOM 671 C CA . GLY A 1 83 ? -67.031 27.939 -18.545 1.00 0.00 83 GLY A CA 1
ATOM 672 C C . GLY A 1 83 ? -67.398 26.999 -17.441 1.00 0.00 83 GLY A C 1
ATOM 673 O O . GLY A 1 83 ? -66.678 26.887 -16.404 1.00 0.00 83 GLY A O 1
ATOM 674 N N . PRO A 1 84 ? -68.543 26.334 -17.567 1.00 0.00 84 PRO A N 1
ATOM 675 C CA . PRO A 1 84 ? -69.241 25.878 -16.419 1.00 0.00 84 PRO A CA 1
ATOM 676 C C . PRO A 1 84 ? -68.808 24.523 -15.941 1.00 0.00 84 PRO A C 1
ATOM 677 O O . PRO A 1 84 ? -68.214 23.817 -16.811 1.00 0.00 84 PRO A O 1
ATOM 681 N N . ILE A 1 85 ? -68.939 24.313 -14.567 1.00 0.00 85 ILE A N 1
ATOM 682 C CA . ILE A 1 85 ? -68.611 23.038 -13.926 1.00 0.00 85 ILE A CA 1
ATOM 683 C C . ILE A 1 85 ? -69.716 22.053 -14.161 1.00 0.00 85 ILE A C 1
ATOM 684 O O . ILE A 1 85 ? -70.850 22.455 -14.478 1.00 0.00 85 ILE A O 1
ATOM 689 N N . VAL A 1 86 ? -69.443 20.717 -14.080 1.00 0.00 86 VAL A N 1
ATOM 690 C CA . VAL A 1 86 ? -70.499 19.707 -14.263 1.00 0.00 86 VAL A CA 1
ATOM 691 C C . VAL A 1 86 ? -70.057 18.408 -13.698 1.00 0.00 86 VAL A C 1
ATOM 692 O O . VAL A 1 86 ? -70.824 17.447 -13.545 1.00 0.00 86 VAL A O 1
ATOM 696 N N . TYR A 1 87 ? -68.746 18.398 -13.337 1.00 0.00 87 TYR A N 1
ATOM 697 C CA . TYR A 1 87 ? -68.207 17.290 -12.593 1.00 0.00 87 TYR A CA 1
ATOM 698 C C . TYR A 1 87 ? -67.321 17.741 -11.446 1.00 0.00 87 TYR A C 1
ATOM 699 O O . TYR A 1 87 ? -66.478 18.589 -11.697 1.00 0.00 87 TYR A O 1
ATOM 708 N N . ALA A 1 88 ? -67.566 17.233 -10.168 1.00 0.00 88 ALA A N 1
ATOM 709 C CA . ALA A 1 88 ? -66.639 17.412 -9.099 1.00 0.00 88 ALA A CA 1
ATOM 710 C C . ALA A 1 88 ? -67.001 16.345 -8.101 1.00 0.00 88 ALA A C 1
ATOM 711 O O . ALA A 1 88 ? -67.794 15.460 -8.308 1.00 0.00 88 ALA A O 1
ATOM 713 N N . SER A 1 89 ? -66.169 16.327 -7.018 1.00 0.00 89 SER A N 1
ATOM 714 C CA . SER A 1 89 ? -66.495 15.613 -5.801 1.00 0.00 89 SER A CA 1
ATOM 715 C C . SER A 1 89 ? -67.475 16.570 -5.065 1.00 0.00 89 SER A C 1
ATOM 716 O O . SER A 1 89 ? -67.486 17.794 -5.184 1.00 0.00 89 SER A O 1
ATOM 719 N N . ARG A 1 90 ? -68.328 15.868 -4.362 1.00 0.00 90 ARG A N 1
ATOM 720 C CA . ARG A 1 90 ? -69.390 16.368 -3.594 1.00 0.00 90 ARG A CA 1
ATOM 721 C C . ARG A 1 90 ? -69.045 15.607 -2.277 1.00 0.00 90 ARG A C 1
ATOM 722 O O . ARG A 1 90 ? -69.093 14.383 -2.151 1.00 0.00 90 ARG A O 1
ATOM 730 N N . GLU A 1 91 ? -68.650 16.422 -1.285 1.00 0.00 91 GLU A N 1
ATOM 731 C CA . GLU A 1 91 ? -68.355 15.909 0.052 1.00 0.00 91 GLU A CA 1
ATOM 732 C C . GLU A 1 91 ? -68.425 17.115 0.953 1.00 0.00 91 GLU A C 1
ATOM 733 O O . GLU A 1 91 ? -68.343 17.013 2.187 1.00 0.00 91 GLU A O 1
ATOM 739 N N . ASP A 1 92 ? -68.657 18.240 0.339 1.00 0.00 92 ASP A N 1
ATOM 740 C CA . ASP A 1 92 ? -68.531 19.583 0.836 1.00 0.00 92 ASP A CA 1
ATOM 741 C C . ASP A 1 92 ? -69.688 20.277 0.146 1.00 0.00 92 ASP A C 1
ATOM 742 O O . ASP A 1 92 ? -70.081 21.306 0.612 1.00 0.00 92 ASP A O 1
ATOM 747 N N . VAL A 1 93 ? -70.201 19.723 -1.005 1.00 0.00 93 VAL A N 1
ATOM 748 C CA . VAL A 1 93 ? -71.172 20.287 -1.892 1.00 0.00 93 VAL A CA 1
ATOM 749 C C . VAL A 1 93 ? -70.665 21.589 -2.519 1.00 0.00 93 VAL A C 1
ATOM 750 O O . VAL A 1 93 ? -71.062 22.657 -2.084 1.00 0.00 93 VAL A O 1
ATOM 754 N N . PRO A 1 94 ? -69.719 21.578 -3.516 1.00 0.00 94 PRO A N 1
ATOM 755 C CA . PRO A 1 94 ? -69.020 22.786 -3.994 1.00 0.00 94 PRO A CA 1
ATOM 756 C C . PRO A 1 94 ? -69.473 23.169 -5.351 1.00 0.00 94 PRO A C 1
ATOM 757 O O . PRO A 1 94 ? -68.947 24.084 -5.984 1.00 0.00 94 PRO A O 1
ATOM 761 N N . LEU A 1 95 ? -70.438 22.453 -5.915 1.00 0.00 95 LEU A N 1
ATOM 762 C CA . LEU A 1 95 ? -71.107 22.650 -7.222 1.00 0.00 95 LEU A CA 1
ATOM 763 C C . LEU A 1 95 ? -71.920 24.011 -7.187 1.00 0.00 95 LEU A C 1
ATOM 764 O O . LEU A 1 95 ? -72.381 24.430 -6.117 1.00 0.00 95 LEU A O 1
ATOM 769 N N . GLY A 1 96 ? -72.059 24.580 -8.430 1.00 0.00 96 GLY A N 1
ATOM 770 C CA . GLY A 1 96 ? -72.827 25.743 -8.564 1.00 0.00 96 GLY A CA 1
ATOM 771 C C . GLY A 1 96 ? -71.996 26.903 -8.936 1.00 0.00 96 GLY A C 1
ATOM 772 O O . GLY A 1 96 ? -72.296 27.983 -8.484 1.00 0.00 96 GLY A O 1
ATOM 773 N N . LYS A 1 97 ? -70.925 26.692 -9.784 1.00 0.00 97 LYS A N 1
ATOM 774 C CA . LYS A 1 97 ? -70.001 27.678 -10.066 1.00 0.00 97 LYS A CA 1
ATOM 775 C C . LYS A 1 97 ? -69.373 27.216 -11.407 1.00 0.00 97 LYS A C 1
ATOM 776 O O . LYS A 1 97 ? -69.838 26.133 -11.904 1.00 0.00 97 LYS A O 1
ATOM 782 N N . TYR A 1 98 ? -68.471 28.041 -11.982 1.00 0.00 98 TYR A N 1
ATOM 783 C CA . TYR A 1 98 ? -67.613 27.905 -13.160 1.00 0.00 98 TYR A CA 1
ATOM 784 C C . TYR A 1 98 ? -66.247 27.856 -12.582 1.00 0.00 98 TYR A C 1
ATOM 785 O O . TYR A 1 98 ? -66.003 27.900 -11.323 1.00 0.00 98 TYR A O 1
ATOM 794 N N . HIS A 1 99 ? -65.255 27.698 -13.524 1.00 0.00 99 HIS A N 1
ATOM 795 C CA . HIS A 1 99 ? -64.038 27.024 -13.152 1.00 0.00 99 HIS A CA 1
ATOM 796 C C . HIS A 1 99 ? -63.374 26.902 -14.421 1.00 0.00 99 HIS A C 1
ATOM 797 O O . HIS A 1 99 ? -63.902 26.246 -15.344 1.00 0.00 99 HIS A O 1
ATOM 804 N N . THR A 1 100 ? -62.262 27.694 -14.528 1.00 0.00 100 THR A N 1
ATOM 805 C CA . THR A 1 100 ? -61.323 27.707 -15.623 1.00 0.00 100 THR A CA 1
ATOM 806 C C . THR A 1 100 ? -60.313 26.639 -15.270 1.00 0.00 100 THR A C 1
ATOM 807 O O . THR A 1 100 ? -60.169 26.224 -14.115 1.00 0.00 100 THR A O 1
ATOM 811 N N . ILE A 1 101 ? -59.572 26.169 -16.295 1.00 0.00 101 ILE A N 1
ATOM 812 C CA . ILE A 1 101 ? -58.526 25.240 -16.125 1.00 0.00 101 ILE A CA 1
ATOM 813 C C . ILE A 1 101 ? -57.765 25.273 -17.373 1.00 0.00 101 ILE A C 1
ATOM 814 O O . ILE A 1 101 ? -58.263 25.706 -18.464 1.00 0.00 101 ILE A O 1
ATOM 819 N N . ALA A 1 102 ? -56.523 24.806 -17.239 1.00 0.00 102 ALA A N 1
ATOM 820 C CA . ALA A 1 102 ? -55.484 24.816 -18.229 1.00 0.00 102 ALA A CA 1
ATOM 821 C C . ALA A 1 102 ? -55.059 23.381 -18.476 1.00 0.00 102 ALA A C 1
ATOM 822 O O . ALA A 1 102 ? -54.806 22.740 -17.461 1.00 0.00 102 ALA A O 1
ATOM 824 N N . ILE A 1 103 ? -54.984 22.927 -19.748 1.00 0.00 103 ILE A N 1
ATOM 825 C CA . ILE A 1 103 ? -54.507 21.615 -20.198 1.00 0.00 103 ILE A CA 1
ATOM 826 C C . ILE A 1 103 ? -52.976 21.740 -20.243 1.00 0.00 103 ILE A C 1
ATOM 827 O O . ILE A 1 103 ? -52.328 22.724 -20.658 1.00 0.00 103 ILE A O 1
ATOM 832 N N . GLU A 1 104 ? -52.319 20.796 -19.556 1.00 0.00 104 GLU A N 1
ATOM 833 C CA . GLU A 1 104 ? -50.858 20.772 -19.371 1.00 0.00 104 GLU A CA 1
ATOM 834 C C . GLU A 1 104 ? -50.487 19.320 -19.401 1.00 0.00 104 GLU A C 1
ATOM 835 O O . GLU A 1 104 ? -51.255 18.408 -19.673 1.00 0.00 104 GLU A O 1
ATOM 841 N N . GLN A 1 105 ? -49.258 19.083 -19.065 1.00 0.00 105 GLN A N 1
ATOM 842 C CA . GLN A 1 105 ? -48.625 17.853 -18.567 1.00 0.00 105 GLN A CA 1
ATOM 843 C C . GLN A 1 105 ? -49.412 17.267 -17.407 1.00 0.00 105 GLN A C 1
ATOM 844 O O . GLN A 1 105 ? -50.173 17.920 -16.681 1.00 0.00 105 GLN A O 1
ATOM 850 N N . GLY A 1 106 ? -49.242 15.933 -17.318 1.00 0.00 106 GLY A N 1
ATOM 851 C CA . GLY A 1 106 ? -50.144 15.118 -16.460 1.00 0.00 106 GLY A CA 1
ATOM 852 C C . GLY A 1 106 ? -51.330 14.813 -17.320 1.00 0.00 106 GLY A C 1
ATOM 853 O O . GLY A 1 106 ? -51.387 15.174 -18.527 1.00 0.00 106 GLY A O 1
ATOM 854 N N . THR A 1 107 ? -52.290 14.033 -16.763 1.00 0.00 107 THR A N 1
ATOM 855 C CA . THR A 1 107 ? -53.556 13.563 -17.402 1.00 0.00 107 THR A CA 1
ATOM 856 C C . THR A 1 107 ? -54.496 14.633 -17.863 1.00 0.00 107 THR A C 1
ATOM 857 O O . THR A 1 107 ? -54.790 15.604 -17.180 1.00 0.00 107 THR A O 1
ATOM 861 N N . VAL A 1 108 ? -55.012 14.541 -19.065 1.00 0.00 108 VAL A N 1
ATOM 862 C CA . VAL A 1 108 ? -55.987 15.450 -19.636 1.00 0.00 108 VAL A CA 1
ATOM 863 C C . VAL A 1 108 ? -56.784 14.508 -20.472 1.00 0.00 108 VAL A C 1
ATOM 864 O O . VAL A 1 108 ? -56.240 13.827 -21.396 1.00 0.00 108 VAL A O 1
ATOM 868 N N . VAL A 1 109 ? -58.108 14.479 -20.266 1.00 0.00 109 VAL A N 1
ATOM 869 C CA . VAL A 1 109 ? -58.977 13.562 -20.960 1.00 0.00 109 VAL A CA 1
ATOM 870 C C . VAL A 1 109 ? -59.698 14.440 -21.907 1.00 0.00 109 VAL A C 1
ATOM 871 O O . VAL A 1 109 ? -59.960 15.589 -21.626 1.00 0.00 109 VAL A O 1
ATOM 875 N N . THR A 1 110 ? -60.103 13.901 -23.059 1.00 0.00 110 THR A N 1
ATOM 876 C CA . THR A 1 110 ? -60.831 14.655 -24.013 1.00 0.00 110 THR A CA 1
ATOM 877 C C . THR A 1 110 ? -61.891 13.663 -24.528 1.00 0.00 110 THR A C 1
ATOM 878 O O . THR A 1 110 ? -61.641 12.446 -24.647 1.00 0.00 110 THR A O 1
ATOM 882 N N . ILE A 1 111 ? -63.055 14.222 -24.744 1.00 0.00 111 ILE A N 1
ATOM 883 C CA . ILE A 1 111 ? -64.161 13.568 -25.362 1.00 0.00 111 ILE A CA 1
ATOM 884 C C . ILE A 1 111 ? -65.033 14.583 -26.098 1.00 0.00 111 ILE A C 1
ATOM 885 O O . ILE A 1 111 ? -65.150 15.744 -25.727 1.00 0.00 111 ILE A O 1
ATOM 890 N N . GLN A 1 112 ? -65.738 14.127 -27.104 1.00 0.00 112 GLN A N 1
ATOM 891 C CA . GLN A 1 112 ? -66.625 14.900 -27.917 1.00 0.00 112 GLN A CA 1
ATOM 892 C C . GLN A 1 112 ? -67.891 14.105 -28.006 1.00 0.00 112 GLN A C 1
ATOM 893 O O . GLN A 1 112 ? -67.864 12.986 -28.559 1.00 0.00 112 GLN A O 1
ATOM 899 N N . LYS A 1 113 ? -69.031 14.595 -27.483 1.00 0.00 113 LYS A N 1
ATOM 900 C CA . LYS A 1 113 ? -70.326 13.917 -27.475 1.00 0.00 113 LYS A CA 1
ATOM 901 C C . LYS A 1 113 ? -70.902 13.634 -28.868 1.00 0.00 113 LYS A C 1
ATOM 902 O O . LYS A 1 113 ? -71.271 12.449 -29.077 1.00 0.00 113 LYS A O 1
ATOM 908 N N . PRO A 1 114 ? -70.985 14.549 -29.887 1.00 0.00 114 PRO A N 1
ATOM 909 C CA . PRO A 1 114 ? -71.343 14.241 -31.207 1.00 0.00 114 PRO A CA 1
ATOM 910 C C . PRO A 1 114 ? -70.289 13.380 -31.968 1.00 0.00 114 PRO A C 1
ATOM 911 O O . PRO A 1 114 ? -70.704 12.905 -33.022 1.00 0.00 114 PRO A O 1
ATOM 915 N N . ARG A 1 115 ? -69.136 13.150 -31.414 1.00 0.00 115 ARG A N 1
ATOM 916 C CA . ARG A 1 115 ? -68.191 12.171 -31.776 1.00 0.00 115 ARG A CA 1
ATOM 917 C C . ARG A 1 115 ? -67.205 12.615 -32.799 1.00 0.00 115 ARG A C 1
ATOM 918 O O . ARG A 1 115 ? -67.503 13.266 -33.765 1.00 0.00 115 ARG A O 1
ATOM 926 N N . TRP A 1 116 ? -65.942 12.414 -32.500 1.00 0.00 116 TRP A N 1
ATOM 927 C CA . TRP A 1 116 ? -64.835 12.898 -33.286 1.00 0.00 116 TRP A CA 1
ATOM 928 C C . TRP A 1 116 ? -64.750 12.430 -34.719 1.00 0.00 116 TRP A C 1
ATOM 929 O O . TRP A 1 116 ? -65.260 11.357 -35.100 1.00 0.00 116 TRP A O 1
ATOM 940 N N . LYS A 1 117 ? -64.085 13.314 -35.574 1.00 0.00 117 LYS A N 1
ATOM 941 C CA . LYS A 1 117 ? -63.795 13.060 -36.881 1.00 0.00 117 LYS A CA 1
ATOM 942 C C . LYS A 1 117 ? -62.515 12.346 -36.997 1.00 0.00 117 LYS A C 1
ATOM 943 O O . LYS A 1 117 ? -61.711 12.300 -36.054 1.00 0.00 117 LYS A O 1
ATOM 949 N N . GLU A 1 118 ? -62.160 11.955 -38.235 1.00 0.00 118 GLU A N 1
ATOM 950 C CA . GLU A 1 118 ? -60.987 11.264 -38.651 1.00 0.00 118 GLU A CA 1
ATOM 951 C C . GLU A 1 118 ? -59.822 12.201 -38.532 1.00 0.00 118 GLU A C 1
ATOM 952 O O . GLU A 1 118 ? -58.753 11.697 -38.132 1.00 0.00 118 GLU A O 1
ATOM 958 N N . HIS A 1 119 ? -60.040 13.471 -38.912 1.00 0.00 119 HIS A N 1
ATOM 959 C CA . HIS A 1 119 ? -59.082 14.524 -38.830 1.00 0.00 119 HIS A CA 1
ATOM 960 C C . HIS A 1 119 ? -58.680 14.774 -37.381 1.00 0.00 119 HIS A C 1
ATOM 961 O O . HIS A 1 119 ? -57.472 14.972 -37.070 1.00 0.00 119 HIS A O 1
ATOM 968 N N . HIS A 1 120 ? -59.643 14.812 -36.502 1.00 0.00 120 HIS A N 1
ATOM 969 C CA . HIS A 1 120 ? -59.331 15.006 -35.099 1.00 0.00 120 HIS A CA 1
ATOM 970 C C . HIS A 1 120 ? -58.458 13.929 -34.498 1.00 0.00 120 HIS A C 1
ATOM 971 O O . HIS A 1 120 ? -57.501 14.312 -33.837 1.00 0.00 120 HIS A O 1
ATOM 978 N N . ILE A 1 121 ? -58.794 12.593 -34.592 1.00 0.00 121 ILE A N 1
ATOM 979 C CA . ILE A 1 121 ? -58.038 11.502 -34.066 1.00 0.00 121 ILE A CA 1
ATOM 980 C C . ILE A 1 121 ? -56.641 11.544 -34.697 1.00 0.00 121 ILE A C 1
ATOM 981 O O . ILE A 1 121 ? -55.660 11.602 -33.975 1.00 0.00 121 ILE A O 1
ATOM 986 N N . GLU A 1 122 ? -56.588 11.862 -36.031 1.00 0.00 122 GLU A N 1
ATOM 987 C CA . GLU A 1 122 ? -55.334 11.930 -36.820 1.00 0.00 122 GLU A CA 1
ATOM 988 C C . GLU A 1 122 ? -54.388 13.010 -36.240 1.00 0.00 122 GLU A C 1
ATOM 989 O O . GLU A 1 122 ? -53.188 12.736 -36.130 1.00 0.00 122 GLU A O 1
ATOM 995 N N . ARG A 1 123 ? -54.958 14.231 -35.921 1.00 0.00 123 ARG A N 1
ATOM 996 C CA . ARG A 1 123 ? -54.158 15.359 -35.467 1.00 0.00 123 ARG A CA 1
ATOM 997 C C . ARG A 1 123 ? -53.390 15.010 -34.242 1.00 0.00 123 ARG A C 1
ATOM 998 O O . ARG A 1 123 ? -52.237 15.379 -34.053 1.00 0.00 123 ARG A O 1
ATOM 1006 N N . LEU A 1 124 ? -54.070 14.319 -33.310 1.00 0.00 124 LEU A N 1
ATOM 1007 C CA . LEU A 1 124 ? -53.539 13.850 -31.979 1.00 0.00 124 LEU A CA 1
ATOM 1008 C C . LEU A 1 124 ? -52.228 13.004 -32.238 1.00 0.00 124 LEU A C 1
ATOM 1009 O O . LEU A 1 124 ? -51.090 13.311 -31.803 1.00 0.00 124 LEU A O 1
ATOM 1014 N N . LYS A 1 125 ? -52.509 11.944 -32.978 1.00 0.00 125 LYS A N 1
ATOM 1015 C CA . LYS A 1 125 ? -51.507 10.932 -33.356 1.00 0.00 125 LYS A CA 1
ATOM 1016 C C . LYS A 1 125 ? -50.406 11.494 -34.333 1.00 0.00 125 LYS A C 1
ATOM 1017 O O . LYS A 1 125 ? -49.406 10.785 -34.651 1.00 0.00 125 LYS A O 1
ATOM 1023 N N . GLU A 1 126 ? -50.555 12.746 -34.774 1.00 0.00 126 GLU A N 1
ATOM 1024 C CA . GLU A 1 126 ? -49.644 13.352 -35.677 1.00 0.00 126 GLU A CA 1
ATOM 1025 C C . GLU A 1 126 ? -48.303 13.555 -34.981 1.00 0.00 126 GLU A C 1
ATOM 1026 O O . GLU A 1 126 ? -47.346 13.072 -35.577 1.00 0.00 126 GLU A O 1
ATOM 1032 N N . ALA A 1 127 ? -48.218 14.215 -33.824 1.00 0.00 127 ALA A N 1
ATOM 1033 C CA . ALA A 1 127 ? -47.208 14.176 -32.812 1.00 0.00 127 ALA A CA 1
ATOM 1034 C C . ALA A 1 127 ? -47.096 12.724 -32.315 1.00 0.00 127 ALA A C 1
ATOM 1035 O O . ALA A 1 127 ? -48.055 12.096 -31.964 1.00 0.00 127 ALA A O 1
ATOM 1037 N N . VAL A 1 128 ? -45.859 12.179 -32.363 1.00 0.00 128 VAL A N 1
ATOM 1038 C CA . VAL A 1 128 ? -45.538 10.788 -32.225 1.00 0.00 128 VAL A CA 1
ATOM 1039 C C . VAL A 1 128 ? -45.240 10.511 -30.786 1.00 0.00 128 VAL A C 1
ATOM 1040 O O . VAL A 1 128 ? -44.505 11.278 -30.186 1.00 0.00 128 VAL A O 1
ATOM 1044 N N . ALA A 1 129 ? -45.841 9.404 -30.167 1.00 0.00 129 ALA A N 1
ATOM 1045 C CA . ALA A 1 129 ? -45.871 9.163 -28.738 1.00 0.00 129 ALA A CA 1
ATOM 1046 C C . ALA A 1 129 ? -44.515 8.778 -28.210 1.00 0.00 129 ALA A C 1
ATOM 1047 O O . ALA A 1 129 ? -44.164 9.259 -27.147 1.00 0.00 129 ALA A O 1
ATOM 1049 N N . ALA A 1 130 ? -43.861 7.868 -28.969 1.00 0.00 130 ALA A N 1
ATOM 1050 C CA . ALA A 1 130 ? -42.588 7.370 -28.628 1.00 0.00 130 ALA A CA 1
ATOM 1051 C C . ALA A 1 130 ? -41.549 8.459 -28.569 1.00 0.00 130 ALA A C 1
ATOM 1052 O O . ALA A 1 130 ? -40.904 8.666 -27.526 1.00 0.00 130 ALA A O 1
ATOM 1054 N N . SER A 1 131 ? -41.455 9.319 -29.583 1.00 0.00 131 SER A N 1
ATOM 1055 C CA . SER A 1 131 ? -40.299 10.200 -29.710 1.00 0.00 131 SER A CA 1
ATOM 1056 C C . SER A 1 131 ? -40.347 10.676 -31.130 1.00 0.00 131 SER A C 1
ATOM 1057 O O . SER A 1 131 ? -40.349 9.908 -32.078 1.00 0.00 131 SER A O 1
ATOM 1060 N N . LYS A 1 132 ? -40.459 12.034 -31.336 1.00 0.00 132 LYS A N 1
ATOM 1061 C CA . LYS A 1 132 ? -40.211 12.814 -32.541 1.00 0.00 132 LYS A CA 1
ATOM 1062 C C . LYS A 1 132 ? -38.755 13.171 -32.745 1.00 0.00 132 LYS A C 1
ATOM 1063 O O . LYS A 1 132 ? -38.415 13.640 -33.851 1.00 0.00 132 LYS A O 1
ATOM 1069 N N . ARG A 1 133 ? -37.851 13.167 -31.694 1.00 0.00 133 ARG A N 1
ATOM 1070 C CA . ARG A 1 133 ? -36.435 13.198 -31.839 1.00 0.00 133 ARG A CA 1
ATOM 1071 C C . ARG A 1 133 ? -35.849 14.543 -31.835 1.00 0.00 133 ARG A C 1
ATOM 1072 O O . ARG A 1 133 ? -36.441 15.524 -32.314 1.00 0.00 133 ARG A O 1
ATOM 1080 N N . ALA A 1 134 ? -34.545 14.627 -31.438 1.00 0.00 134 ALA A N 1
ATOM 1081 C CA . ALA A 1 134 ? -33.770 15.827 -31.484 1.00 0.00 134 ALA A CA 1
ATOM 1082 C C . ALA A 1 134 ? -32.335 15.417 -31.405 1.00 0.00 134 ALA A C 1
ATOM 1083 O O . ALA A 1 134 ? -31.497 16.296 -31.574 1.00 0.00 134 ALA A O 1
ATOM 1085 N N . ARG A 1 135 ? -32.117 14.109 -31.095 1.00 0.00 135 ARG A N 1
ATOM 1086 C CA . ARG A 1 135 ? -30.787 13.605 -30.728 1.00 0.00 135 ARG A CA 1
ATOM 1087 C C . ARG A 1 135 ? -30.566 13.727 -29.242 1.00 0.00 135 ARG A C 1
ATOM 1088 O O . ARG A 1 135 ? -30.200 14.820 -28.845 1.00 0.00 135 ARG A O 1
ATOM 1096 N N . VAL A 1 136 ? -30.857 12.749 -28.303 1.00 0.00 136 VAL A N 1
ATOM 1097 C CA . VAL A 1 136 ? -31.660 11.589 -28.413 1.00 0.00 136 VAL A CA 1
ATOM 1098 C C . VAL A 1 136 ? -30.816 10.529 -29.250 1.00 0.00 136 VAL A C 1
ATOM 1099 O O . VAL A 1 136 ? -31.183 10.220 -30.369 1.00 0.00 136 VAL A O 1
ATOM 1103 N N . MET A 1 137 ? -29.696 10.077 -28.652 1.00 0.00 137 MET A N 1
ATOM 1104 C CA . MET A 1 137 ? -28.778 9.086 -29.156 1.00 0.00 137 MET A CA 1
ATOM 1105 C C . MET A 1 137 ? -27.511 9.489 -28.474 1.00 0.00 137 MET A C 1
ATOM 1106 O O . MET A 1 137 ? -26.841 10.382 -28.931 1.00 0.00 137 MET A O 1
ATOM 1111 N N . ILE A 1 138 ? -27.225 8.793 -27.351 1.00 0.00 138 ILE A N 1
ATOM 1112 C CA . ILE A 1 138 ? -26.077 8.927 -26.491 1.00 0.00 138 ILE A CA 1
ATOM 1113 C C . ILE A 1 138 ? -25.610 7.588 -26.144 1.00 0.00 138 ILE A C 1
ATOM 1114 O O . ILE A 1 138 ? -26.410 6.645 -26.026 1.00 0.00 138 ILE A O 1
ATOM 1119 N N . VAL A 1 139 ? -24.239 7.368 -26.069 1.00 0.00 139 VAL A N 1
ATOM 1120 C CA . VAL A 1 139 ? -23.634 6.080 -25.718 1.00 0.00 139 VAL A CA 1
ATOM 1121 C C . VAL A 1 139 ? -22.695 6.360 -24.499 1.00 0.00 139 VAL A C 1
ATOM 1122 O O . VAL A 1 139 ? -22.269 7.470 -24.371 1.00 0.00 139 VAL A O 1
ATOM 1126 N N . VAL A 1 140 ? -22.422 5.292 -23.700 1.00 0.00 140 VAL A N 1
ATOM 1127 C CA . VAL A 1 140 ? -21.444 5.329 -22.713 1.00 0.00 140 VAL A CA 1
ATOM 1128 C C . VAL A 1 140 ? -20.846 3.931 -22.706 1.00 0.00 140 VAL A C 1
ATOM 1129 O O . VAL A 1 140 ? -21.634 2.953 -22.647 1.00 0.00 140 VAL A O 1
ATOM 1133 N N . ILE A 1 141 ? -19.489 3.888 -22.872 1.00 0.00 141 ILE A N 1
ATOM 1134 C CA . ILE A 1 141 ? -18.777 2.687 -23.133 1.00 0.00 141 ILE A CA 1
ATOM 1135 C C . ILE A 1 141 ? -17.595 2.720 -22.165 1.00 0.00 141 ILE A C 1
ATOM 1136 O O . ILE A 1 141 ? -16.627 3.468 -22.289 1.00 0.00 141 ILE A O 1
ATOM 1141 N N . ASP A 1 142 ? -17.720 1.802 -21.134 1.00 0.00 142 ASP A N 1
ATOM 1142 C CA . ASP A 1 142 ? -16.895 1.738 -19.914 1.00 0.00 142 ASP A CA 1
ATOM 1143 C C . ASP A 1 142 ? -16.476 0.333 -20.001 1.00 0.00 142 ASP A C 1
ATOM 1144 O O . ASP A 1 142 ? -16.776 -0.441 -20.917 1.00 0.00 142 ASP A O 1
ATOM 1149 N N . ASP A 1 143 ? -15.667 -0.160 -18.998 1.00 0.00 143 ASP A N 1
ATOM 1150 C CA . ASP A 1 143 ? -15.003 -1.448 -19.059 1.00 0.00 143 ASP A CA 1
ATOM 1151 C C . ASP A 1 143 ? -16.082 -2.530 -18.795 1.00 0.00 143 ASP A C 1
ATOM 1152 O O . ASP A 1 143 ? -16.114 -3.613 -19.419 1.00 0.00 143 ASP A O 1
ATOM 1157 N N . GLY A 1 144 ? -17.076 -2.231 -17.884 1.00 0.00 144 GLY A N 1
ATOM 1158 C CA . GLY A 1 144 ? -17.986 -3.198 -17.380 1.00 0.00 144 GLY A CA 1
ATOM 1159 C C . GLY A 1 144 ? -19.139 -3.410 -18.278 1.00 0.00 144 GLY A C 1
ATOM 1160 O O . GLY A 1 144 ? -19.770 -4.443 -18.243 1.00 0.00 144 GLY A O 1
ATOM 1161 N N . GLU A 1 145 ? -19.506 -2.438 -19.154 1.00 0.00 145 GLU A N 1
ATOM 1162 C CA . GLU A 1 145 ? -20.722 -2.533 -19.929 1.00 0.00 145 GLU A CA 1
ATOM 1163 C C . GLU A 1 145 ? -20.567 -1.590 -21.075 1.00 0.00 145 GLU A C 1
ATOM 1164 O O . GLU A 1 145 ? -19.737 -0.726 -21.072 1.00 0.00 145 GLU A O 1
ATOM 1170 N N . ALA A 1 146 ? -21.522 -1.702 -22.059 1.00 0.00 146 ALA A N 1
ATOM 1171 C CA . ALA A 1 146 ? -21.632 -0.842 -23.187 1.00 0.00 146 ALA A CA 1
ATOM 1172 C C . ALA A 1 146 ? -23.123 -0.505 -23.007 1.00 0.00 146 ALA A C 1
ATOM 1173 O O . ALA A 1 146 ? -23.909 -1.415 -22.728 1.00 0.00 146 ALA A O 1
ATOM 1175 N N . ASP A 1 147 ? -23.502 0.755 -23.166 1.00 0.00 147 ASP A N 1
ATOM 1176 C CA . ASP A 1 147 ? -24.813 1.375 -23.012 1.00 0.00 147 ASP A CA 1
ATOM 1177 C C . ASP A 1 147 ? -24.968 2.402 -24.100 1.00 0.00 147 ASP A C 1
ATOM 1178 O O . ASP A 1 147 ? -23.983 2.681 -24.840 1.00 0.00 147 ASP A O 1
ATOM 1183 N N . MET A 1 148 ? -26.187 2.984 -24.278 1.00 0.00 148 MET A N 1
ATOM 1184 C CA . MET A 1 148 ? -26.691 3.365 -25.572 1.00 0.00 148 MET A CA 1
ATOM 1185 C C . MET A 1 148 ? -28.132 3.491 -25.290 1.00 0.00 148 MET A C 1
ATOM 1186 O O . MET A 1 148 ? -28.761 2.563 -24.803 1.00 0.00 148 MET A O 1
ATOM 1191 N N . ALA A 1 149 ? -28.640 4.713 -25.467 1.00 0.00 149 ALA A N 1
ATOM 1192 C CA . ALA A 1 149 ? -29.900 5.152 -24.998 1.00 0.00 149 ALA A CA 1
ATOM 1193 C C . ALA A 1 149 ? -30.603 6.008 -25.951 1.00 0.00 149 ALA A C 1
ATOM 1194 O O . ALA A 1 149 ? -30.065 6.670 -26.806 1.00 0.00 149 ALA A O 1
ATOM 1196 N N . LEU A 1 150 ? -31.955 6.010 -25.790 1.00 0.00 150 LEU A N 1
ATOM 1197 C CA . LEU A 1 150 ? -32.833 6.959 -26.447 1.00 0.00 150 LEU A CA 1
ATOM 1198 C C . LEU A 1 150 ? -33.630 7.637 -25.341 1.00 0.00 150 LEU A C 1
ATOM 1199 O O . LEU A 1 150 ? -34.412 7.094 -24.562 1.00 0.00 150 LEU A O 1
ATOM 1204 N N . VAL A 1 151 ? -33.270 8.936 -25.120 1.00 0.00 151 VAL A N 1
ATOM 1205 C CA . VAL A 1 151 ? -33.734 9.835 -24.095 1.00 0.00 151 VAL A CA 1
ATOM 1206 C C . VAL A 1 151 ? -34.425 10.913 -24.830 1.00 0.00 151 VAL A C 1
ATOM 1207 O O . VAL A 1 151 ? -33.755 11.796 -25.342 1.00 0.00 151 VAL A O 1
ATOM 1211 N N . ARG A 1 152 ? -35.792 10.802 -24.897 1.00 0.00 152 ARG A N 1
ATOM 1212 C CA . ARG A 1 152 ? -36.576 11.830 -25.455 1.00 0.00 152 ARG A CA 1
ATOM 1213 C C . ARG A 1 152 ? -37.268 12.445 -24.210 1.00 0.00 152 ARG A C 1
ATOM 1214 O O . ARG A 1 152 ? -37.173 11.945 -23.087 1.00 0.00 152 ARG A O 1
ATOM 1222 N N . GLU A 1 153 ? -37.932 13.587 -24.419 1.00 0.00 153 GLU A N 1
ATOM 1223 C CA . GLU A 1 153 ? -38.754 14.255 -23.478 1.00 0.00 153 GLU A CA 1
ATOM 1224 C C . GLU A 1 153 ? -39.976 13.405 -23.146 1.00 0.00 153 GLU A C 1
ATOM 1225 O O . GLU A 1 153 ? -40.650 13.651 -22.159 1.00 0.00 153 GLU A O 1
ATOM 1231 N N . TYR A 1 154 ? -40.374 12.474 -24.038 1.00 0.00 154 TYR A N 1
ATOM 1232 C CA . TYR A 1 154 ? -41.697 11.771 -23.958 1.00 0.00 154 TYR A CA 1
ATOM 1233 C C . TYR A 1 154 ? -41.371 10.474 -23.280 1.00 0.00 154 TYR A C 1
ATOM 1234 O O . TYR A 1 154 ? -42.283 9.723 -22.973 1.00 0.00 154 TYR A O 1
ATOM 1243 N N . GLY A 1 155 ? -40.048 10.194 -22.951 1.00 0.00 155 GLY A N 1
ATOM 1244 C CA . GLY A 1 155 ? -39.752 9.016 -22.213 1.00 0.00 155 GLY A CA 1
ATOM 1245 C C . GLY A 1 155 ? -38.363 8.580 -22.505 1.00 0.00 155 GLY A C 1
ATOM 1246 O O . GLY A 1 155 ? -37.808 9.246 -23.380 1.00 0.00 155 GLY A O 1
ATOM 1247 N N . VAL A 1 156 ? -37.835 7.613 -21.777 1.00 0.00 156 VAL A N 1
ATOM 1248 C CA . VAL A 1 156 ? -36.354 7.601 -21.462 1.00 0.00 156 VAL A CA 1
ATOM 1249 C C . VAL A 1 156 ? -36.067 6.135 -21.231 1.00 0.00 156 VAL A C 1
ATOM 1250 O O . VAL A 1 156 ? -36.815 5.500 -20.445 1.00 0.00 156 VAL A O 1
ATOM 1254 N N . GLU A 1 157 ? -35.045 5.532 -21.908 1.00 0.00 157 GLU A N 1
ATOM 1255 C CA . GLU A 1 157 ? -34.822 4.049 -21.909 1.00 0.00 157 GLU A CA 1
ATOM 1256 C C . GLU A 1 157 ? -33.480 3.873 -22.475 1.00 0.00 157 GLU A C 1
ATOM 1257 O O . GLU A 1 157 ? -33.201 4.352 -23.575 1.00 0.00 157 GLU A O 1
ATOM 1263 N N . ILE A 1 158 ? -32.552 3.147 -21.776 1.00 0.00 158 ILE A N 1
ATOM 1264 C CA . ILE A 1 158 ? -31.298 2.576 -22.284 1.00 0.00 158 ILE A CA 1
ATOM 1265 C C . ILE A 1 158 ? -31.742 1.452 -23.225 1.00 0.00 158 ILE A C 1
ATOM 1266 O O . ILE A 1 158 ? -32.372 0.402 -22.952 1.00 0.00 158 ILE A O 1
ATOM 1271 N N . LEU A 1 159 ? -31.390 1.626 -24.549 1.00 0.00 159 LEU A N 1
ATOM 1272 C CA . LEU A 1 159 ? -31.730 0.789 -25.673 1.00 0.00 159 LEU A CA 1
ATOM 1273 C C . LEU A 1 159 ? -30.965 -0.467 -25.606 1.00 0.00 159 LEU A C 1
ATOM 1274 O O . LEU A 1 159 ? -31.527 -1.509 -25.760 1.00 0.00 159 LEU A O 1
ATOM 1279 N N . ASN A 1 160 ? -29.630 -0.437 -25.379 1.00 0.00 160 ASN A N 1
ATOM 1280 C CA . ASN A 1 160 ? -28.763 -1.634 -25.128 1.00 0.00 160 ASN A CA 1
ATOM 1281 C C . ASN A 1 160 ? -28.175 -1.493 -23.743 1.00 0.00 160 ASN A C 1
ATOM 1282 O O . ASN A 1 160 ? -27.868 -0.397 -23.295 1.00 0.00 160 ASN A O 1
ATOM 1287 N N . SER A 1 161 ? -28.019 -2.653 -23.041 1.00 0.00 161 SER A N 1
ATOM 1288 C CA . SER A 1 161 ? -27.502 -2.718 -21.694 1.00 0.00 161 SER A CA 1
ATOM 1289 C C . SER A 1 161 ? -26.615 -3.957 -21.698 1.00 0.00 161 SER A C 1
ATOM 1290 O O . SER A 1 161 ? -26.215 -4.466 -20.619 1.00 0.00 161 SER A O 1
ATOM 1293 N N . ILE A 1 162 ? -26.151 -4.455 -22.877 1.00 0.00 162 ILE A N 1
ATOM 1294 C CA . ILE A 1 162 ? -25.141 -5.501 -23.154 1.00 0.00 162 ILE A CA 1
ATOM 1295 C C . ILE A 1 162 ? -23.898 -5.361 -22.234 1.00 0.00 162 ILE A C 1
ATOM 1296 O O . ILE A 1 162 ? -23.432 -4.251 -21.985 1.00 0.00 162 ILE A O 1
ATOM 1301 N N . ARG A 1 163 ? -23.270 -6.444 -21.895 1.00 0.00 163 ARG A N 1
ATOM 1302 C CA . ARG A 1 163 ? -22.120 -6.351 -21.027 1.00 0.00 163 ARG A CA 1
ATOM 1303 C C . ARG A 1 163 ? -20.950 -6.770 -21.803 1.00 0.00 163 ARG A C 1
ATOM 1304 O O . ARG A 1 163 ? -21.062 -7.697 -22.549 1.00 0.00 163 ARG A O 1
ATOM 1312 N N . HIS A 1 164 ? -19.759 -6.201 -21.547 1.00 0.00 164 HIS A N 1
ATOM 1313 C CA . HIS A 1 164 ? -18.475 -6.640 -22.129 1.00 0.00 164 HIS A CA 1
ATOM 1314 C C . HIS A 1 164 ? -18.067 -7.995 -21.694 1.00 0.00 164 HIS A C 1
ATOM 1315 O O . HIS A 1 164 ? -17.682 -8.846 -22.496 1.00 0.00 164 HIS A O 1
ATOM 1322 N N . ASN A 1 165 ? -18.173 -8.146 -20.341 1.00 0.00 165 ASN A N 1
ATOM 1323 C CA . ASN A 1 165 ? -17.907 -9.332 -19.632 1.00 0.00 165 ASN A CA 1
ATOM 1324 C C . ASN A 1 165 ? -16.468 -9.537 -19.534 1.00 0.00 165 ASN A C 1
ATOM 1325 O O . ASN A 1 165 ? -15.923 -10.621 -19.723 1.00 0.00 165 ASN A O 1
ATOM 1330 N N . LEU A 1 166 ? -15.700 -8.423 -19.264 1.00 0.00 166 LEU A N 1
ATOM 1331 C CA . LEU A 1 166 ? -14.344 -8.447 -19.551 1.00 0.00 166 LEU A CA 1
ATOM 1332 C C . LEU A 1 166 ? -13.920 -7.227 -18.794 1.00 0.00 166 LEU A C 1
ATOM 1333 O O . LEU A 1 166 ? -14.766 -6.453 -18.428 1.00 0.00 166 LEU A O 1
ATOM 1338 N N . GLY A 1 167 ? -12.575 -7.095 -18.658 1.00 0.00 167 GLY A N 1
ATOM 1339 C CA . GLY A 1 167 ? -11.958 -5.901 -18.086 1.00 0.00 167 GLY A CA 1
ATOM 1340 C C . GLY A 1 167 ? -11.496 -4.976 -19.115 1.00 0.00 167 GLY A C 1
ATOM 1341 O O . GLY A 1 167 ? -11.381 -5.429 -20.272 1.00 0.00 167 GLY A O 1
ATOM 1342 N N . GLY A 1 168 ? -10.998 -3.868 -18.743 1.00 0.00 168 GLY A N 1
ATOM 1343 C CA . GLY A 1 168 ? -10.130 -3.045 -19.534 1.00 0.00 168 GLY A CA 1
ATOM 1344 C C . GLY A 1 168 ? -8.709 -3.526 -19.562 1.00 0.00 168 GLY A C 1
ATOM 1345 O O . GLY A 1 168 ? -8.066 -3.345 -20.605 1.00 0.00 168 GLY A O 1
ATOM 1346 N N . LYS A 1 169 ? -8.313 -4.039 -18.398 1.00 0.00 169 LYS A N 1
ATOM 1347 C CA . LYS A 1 169 ? -6.906 -4.377 -18.226 1.00 0.00 169 LYS A CA 1
ATOM 1348 C C . LYS A 1 169 ? -6.871 -5.229 -16.939 1.00 0.00 169 LYS A C 1
ATOM 1349 O O . LYS A 1 169 ? -5.782 -5.573 -16.536 1.00 0.00 169 LYS A O 1
ATOM 1355 N N . ARG A 1 170 ? -7.988 -5.488 -16.248 1.00 0.00 170 ARG A N 1
ATOM 1356 C CA . ARG A 1 170 ? -7.941 -5.982 -14.871 1.00 0.00 170 ARG A CA 1
ATOM 1357 C C . ARG A 1 170 ? -7.801 -7.484 -14.796 1.00 0.00 170 ARG A C 1
ATOM 1358 O O . ARG A 1 170 ? -7.195 -8.044 -13.899 1.00 0.00 170 ARG A O 1
ATOM 1366 N N . TYR A 1 171 ? -8.295 -8.201 -15.832 1.00 0.00 171 TYR A N 1
ATOM 1367 C CA . TYR A 1 171 ? -8.325 -9.684 -15.836 1.00 0.00 171 TYR A CA 1
ATOM 1368 C C . TYR A 1 171 ? -6.984 -10.187 -16.296 1.00 0.00 171 TYR A C 1
ATOM 1369 O O . TYR A 1 171 ? -6.499 -11.189 -15.738 1.00 0.00 171 TYR A O 1
ATOM 1378 N N . ASN A 1 172 ? -6.295 -9.530 -17.204 1.00 0.00 172 ASN A N 1
ATOM 1379 C CA . ASN A 1 172 ? -5.038 -9.912 -17.704 1.00 0.00 172 ASN A CA 1
ATOM 1380 C C . ASN A 1 172 ? -4.443 -8.657 -18.302 1.00 0.00 172 ASN A C 1
ATOM 1381 O O . ASN A 1 172 ? -3.982 -7.772 -17.590 1.00 0.00 172 ASN A O 1
ATOM 1386 N N . THR A 1 173 ? -4.376 -8.562 -19.651 1.00 0.00 173 THR A N 1
ATOM 1387 C CA . THR A 1 173 ? -4.057 -7.313 -20.341 1.00 0.00 173 THR A CA 1
ATOM 1388 C C . THR A 1 173 ? -5.401 -6.898 -21.025 1.00 0.00 173 THR A C 1
ATOM 1389 O O . THR A 1 173 ? -5.561 -5.757 -21.412 1.00 0.00 173 THR A O 1
ATOM 1393 N N . ASP A 1 174 ? -6.380 -7.826 -21.143 1.00 0.00 174 ASP A N 1
ATOM 1394 C CA . ASP A 1 174 ? -7.614 -7.742 -21.989 1.00 0.00 174 ASP A CA 1
ATOM 1395 C C . ASP A 1 174 ? -7.471 -6.954 -23.301 1.00 0.00 174 ASP A C 1
ATOM 1396 O O . ASP A 1 174 ? -8.093 -5.918 -23.561 1.00 0.00 174 ASP A O 1
ATOM 1401 N N . ARG A 1 175 ? -6.677 -7.529 -24.258 1.00 0.00 175 ARG A N 1
ATOM 1402 C CA . ARG A 1 175 ? -6.555 -6.983 -25.609 1.00 0.00 175 ARG A CA 1
ATOM 1403 C C . ARG A 1 175 ? -6.859 -8.216 -26.466 1.00 0.00 175 ARG A C 1
ATOM 1404 O O . ARG A 1 175 ? -6.212 -8.504 -27.487 1.00 0.00 175 ARG A O 1
ATOM 1412 N N . GLU A 1 176 ? -7.787 -9.047 -25.917 1.00 0.00 176 GLU A N 1
ATOM 1413 C CA . GLU A 1 176 ? -8.357 -10.190 -26.558 1.00 0.00 176 GLU A CA 1
ATOM 1414 C C . GLU A 1 176 ? -8.729 -10.104 -27.973 1.00 0.00 176 GLU A C 1
ATOM 1415 O O . GLU A 1 176 ? -8.848 -9.075 -28.561 1.00 0.00 176 GLU A O 1
ATOM 1421 N N . SER A 1 177 ? -9.078 -11.269 -28.574 1.00 0.00 177 SER A N 1
ATOM 1422 C CA . SER A 1 177 ? -9.656 -11.362 -29.945 1.00 0.00 177 SER A CA 1
ATOM 1423 C C . SER A 1 177 ? -11.178 -11.544 -29.790 1.00 0.00 177 SER A C 1
ATOM 1424 O O . SER A 1 177 ? -11.914 -11.531 -30.763 1.00 0.00 177 SER A O 1
ATOM 1427 N N . GLU A 1 178 ? -11.621 -11.514 -28.516 1.00 0.00 178 GLU A N 1
ATOM 1428 C CA . GLU A 1 178 ? -12.994 -11.455 -28.120 1.00 0.00 178 GLU A CA 1
ATOM 1429 C C . GLU A 1 178 ? -13.370 -10.054 -27.631 1.00 0.00 178 GLU A C 1
ATOM 1430 O O . GLU A 1 178 ? -14.478 -9.879 -27.129 1.00 0.00 178 GLU A O 1
ATOM 1436 N N . GLU A 1 179 ? -12.514 -9.068 -27.888 1.00 0.00 179 GLU A N 1
ATOM 1437 C CA . GLU A 1 179 ? -12.597 -7.690 -27.477 1.00 0.00 179 GLU A CA 1
ATOM 1438 C C . GLU A 1 179 ? -12.606 -6.991 -28.749 1.00 0.00 179 GLU A C 1
ATOM 1439 O O . GLU A 1 179 ? -13.329 -5.995 -28.832 1.00 0.00 179 GLU A O 1
ATOM 1445 N N . MET A 1 180 ? -11.740 -7.444 -29.681 1.00 0.00 180 MET A N 1
ATOM 1446 C CA . MET A 1 180 ? -11.797 -7.013 -31.055 1.00 0.00 180 MET A CA 1
ATOM 1447 C C . MET A 1 180 ? -13.204 -7.392 -31.596 1.00 0.00 180 MET A C 1
ATOM 1448 O O . MET A 1 180 ? -13.932 -6.513 -32.105 1.00 0.00 180 MET A O 1
ATOM 1453 N N . LYS A 1 181 ? -13.665 -8.673 -31.329 1.00 0.00 181 LYS A N 1
ATOM 1454 C CA . LYS A 1 181 ? -14.983 -9.137 -31.704 1.00 0.00 181 LYS A CA 1
ATOM 1455 C C . LYS A 1 181 ? -16.120 -8.224 -31.143 1.00 0.00 181 LYS A C 1
ATOM 1456 O O . LYS A 1 181 ? -17.038 -7.849 -31.890 1.00 0.00 181 LYS A O 1
ATOM 1462 N N . PHE A 1 182 ? -15.940 -7.827 -29.833 1.00 0.00 182 PHE A N 1
ATOM 1463 C CA . PHE A 1 182 ? -16.901 -7.085 -29.093 1.00 0.00 182 PHE A CA 1
ATOM 1464 C C . PHE A 1 182 ? -17.098 -5.687 -29.646 1.00 0.00 182 PHE A C 1
ATOM 1465 O O . PHE A 1 182 ? -18.221 -5.240 -29.832 1.00 0.00 182 PHE A O 1
ATOM 1473 N N . PHE A 1 183 ? -15.992 -5.050 -29.907 1.00 0.00 183 PHE A N 1
ATOM 1474 C CA . PHE A 1 183 ? -16.009 -3.698 -30.417 1.00 0.00 183 PHE A CA 1
ATOM 1475 C C . PHE A 1 183 ? -16.629 -3.623 -31.764 1.00 0.00 183 PHE A C 1
ATOM 1476 O O . PHE A 1 183 ? -17.349 -2.664 -31.944 1.00 0.00 183 PHE A O 1
ATOM 1484 N N . HIS A 1 184 ? -16.327 -4.589 -32.645 1.00 0.00 184 HIS A N 1
ATOM 1485 C CA . HIS A 1 184 ? -16.989 -4.688 -33.953 1.00 0.00 184 HIS A CA 1
ATOM 1486 C C . HIS A 1 184 ? -18.427 -4.781 -33.832 1.00 0.00 184 HIS A C 1
ATOM 1487 O O . HIS A 1 184 ? -19.171 -4.210 -34.630 1.00 0.00 184 HIS A O 1
ATOM 1494 N N . ASP A 1 185 ? -18.984 -5.557 -32.848 1.00 0.00 185 ASP A N 1
ATOM 1495 C CA . ASP A 1 185 ? -20.379 -5.743 -32.599 1.00 0.00 185 ASP A CA 1
ATOM 1496 C C . ASP A 1 185 ? -21.083 -4.483 -32.178 1.00 0.00 185 ASP A C 1
ATOM 1497 O O . ASP A 1 185 ? -22.164 -4.141 -32.623 1.00 0.00 185 ASP A O 1
ATOM 1502 N N . VAL A 1 186 ? -20.375 -3.717 -31.244 1.00 0.00 186 VAL A N 1
ATOM 1503 C CA . VAL A 1 186 ? -20.816 -2.481 -30.654 1.00 0.00 186 VAL A CA 1
ATOM 1504 C C . VAL A 1 186 ? -21.057 -1.430 -31.655 1.00 0.00 186 VAL A C 1
ATOM 1505 O O . VAL A 1 186 ? -22.134 -0.887 -31.723 1.00 0.00 186 VAL A O 1
ATOM 1509 N N . ALA A 1 187 ? -20.045 -1.260 -32.546 1.00 0.00 187 ALA A N 1
ATOM 1510 C CA . ALA A 1 187 ? -20.044 -0.406 -33.721 1.00 0.00 187 ALA A CA 1
ATOM 1511 C C . ALA A 1 187 ? -21.114 -0.667 -34.740 1.00 0.00 187 ALA A C 1
ATOM 1512 O O . ALA A 1 187 ? -21.737 0.222 -35.275 1.00 0.00 187 ALA A O 1
ATOM 1514 N N . LYS A 1 188 ? -21.356 -1.949 -35.051 1.00 0.00 188 LYS A N 1
ATOM 1515 C CA . LYS A 1 188 ? -22.405 -2.378 -35.915 1.00 0.00 188 LYS A CA 1
ATOM 1516 C C . LYS A 1 188 ? -23.820 -2.013 -35.438 1.00 0.00 188 LYS A C 1
ATOM 1517 O O . LYS A 1 188 ? -24.610 -1.374 -36.115 1.00 0.00 188 LYS A O 1
ATOM 1523 N N . THR A 1 189 ? -24.188 -2.394 -34.195 1.00 0.00 189 THR A N 1
ATOM 1524 C CA . THR A 1 189 ? -25.493 -2.187 -33.541 1.00 0.00 189 THR A CA 1
ATOM 1525 C C . THR A 1 189 ? -25.829 -0.712 -33.434 1.00 0.00 189 THR A C 1
ATOM 1526 O O . THR A 1 189 ? -26.992 -0.344 -33.664 1.00 0.00 189 THR A O 1
ATOM 1530 N N . MET A 1 190 ? -24.823 0.136 -33.066 1.00 0.00 190 MET A N 1
ATOM 1531 C CA . MET A 1 190 ? -24.916 1.564 -32.985 1.00 0.00 190 MET A CA 1
ATOM 1532 C C . MET A 1 190 ? -25.161 2.148 -34.379 1.00 0.00 190 MET A C 1
ATOM 1533 O O . MET A 1 190 ? -25.873 3.196 -34.420 1.00 0.00 190 MET A O 1
ATOM 1538 N N . GLU A 1 191 ? -24.492 1.620 -35.376 1.00 0.00 191 GLU A N 1
ATOM 1539 C CA . GLU A 1 191 ? -24.498 2.112 -36.766 1.00 0.00 191 GLU A CA 1
ATOM 1540 C C . GLU A 1 191 ? -25.792 1.925 -37.402 1.00 0.00 191 GLU A C 1
ATOM 1541 O O . GLU A 1 191 ? -26.334 2.807 -38.115 1.00 0.00 191 GLU A O 1
ATOM 1547 N N . GLU A 1 192 ? -26.458 0.822 -37.164 1.00 0.00 192 GLU A N 1
ATOM 1548 C CA . GLU A 1 192 ? -27.761 0.430 -37.661 1.00 0.00 192 GLU A CA 1
ATOM 1549 C C . GLU A 1 192 ? -28.855 1.259 -36.955 1.00 0.00 192 GLU A C 1
ATOM 1550 O O . GLU A 1 192 ? -29.749 1.774 -37.645 1.00 0.00 192 GLU A O 1
ATOM 1556 N N . VAL A 1 193 ? -28.809 1.332 -35.607 1.00 0.00 193 VAL A N 1
ATOM 1557 C CA . VAL A 1 193 ? -29.738 2.257 -34.928 1.00 0.00 193 VAL A CA 1
ATOM 1558 C C . VAL A 1 193 ? -29.610 3.687 -35.302 1.00 0.00 193 VAL A C 1
ATOM 1559 O O . VAL A 1 193 ? -30.636 4.265 -35.632 1.00 0.00 193 VAL A O 1
ATOM 1563 N N . MET A 1 194 ? -28.393 4.223 -35.448 1.00 0.00 194 MET A N 1
ATOM 1564 C CA . MET A 1 194 ? -28.202 5.627 -35.677 1.00 0.00 194 MET A CA 1
ATOM 1565 C C . MET A 1 194 ? -28.837 6.159 -36.972 1.00 0.00 194 MET A C 1
ATOM 1566 O O . MET A 1 194 ? -29.358 7.278 -37.045 1.00 0.00 194 MET A O 1
ATOM 1571 N N . LYS A 1 195 ? -28.672 5.332 -38.004 1.00 0.00 195 LYS A N 1
ATOM 1572 C CA . LYS A 1 195 ? -29.211 5.504 -39.320 1.00 0.00 195 LYS A CA 1
ATOM 1573 C C . LYS A 1 195 ? -30.759 5.422 -39.306 1.00 0.00 195 LYS A C 1
ATOM 1574 O O . LYS A 1 195 ? -31.407 6.241 -39.965 1.00 0.00 195 LYS A O 1
ATOM 1580 N N . ARG A 1 196 ? -31.280 4.453 -38.572 1.00 0.00 196 ARG A N 1
ATOM 1581 C CA . ARG A 1 196 ? -32.712 4.091 -38.574 1.00 0.00 196 ARG A CA 1
ATOM 1582 C C . ARG A 1 196 ? -33.509 5.219 -37.948 1.00 0.00 196 ARG A C 1
ATOM 1583 O O . ARG A 1 196 ? -34.526 5.572 -38.527 1.00 0.00 196 ARG A O 1
ATOM 1591 N N . GLU A 1 197 ? -33.045 5.761 -36.807 1.00 0.00 197 GLU A N 1
ATOM 1592 C CA . GLU A 1 197 ? -33.571 6.897 -36.080 1.00 0.00 197 GLU A CA 1
ATOM 1593 C C . GLU A 1 197 ? -33.234 8.258 -36.712 1.00 0.00 197 GLU A C 1
ATOM 1594 O O . GLU A 1 197 ? -33.901 9.266 -36.387 1.00 0.00 197 GLU A O 1
ATOM 1600 N N . ASN A 1 198 ? -32.234 8.292 -37.579 1.00 0.00 198 ASN A N 1
ATOM 1601 C CA . ASN A 1 198 ? -31.898 9.437 -38.490 1.00 0.00 198 ASN A CA 1
ATOM 1602 C C . ASN A 1 198 ? -31.377 10.694 -37.854 1.00 0.00 198 ASN A C 1
ATOM 1603 O O . ASN A 1 198 ? -31.381 11.746 -38.478 1.00 0.00 198 ASN A O 1
ATOM 1608 N N . VAL A 1 199 ? -30.781 10.504 -36.627 1.00 0.00 199 VAL A N 1
ATOM 1609 C CA . VAL A 1 199 ? -29.984 11.495 -35.880 1.00 0.00 199 VAL A CA 1
ATOM 1610 C C . VAL A 1 199 ? -28.578 11.015 -35.775 1.00 0.00 199 VAL A C 1
ATOM 1611 O O . VAL A 1 199 ? -28.339 9.885 -35.341 1.00 0.00 199 VAL A O 1
ATOM 1615 N N . GLU A 1 200 ? -27.636 11.914 -36.184 1.00 0.00 200 GLU A N 1
ATOM 1616 C CA . GLU A 1 200 ? -26.315 11.474 -36.674 1.00 0.00 200 GLU A CA 1
ATOM 1617 C C . GLU A 1 200 ? -25.199 11.970 -35.764 1.00 0.00 200 GLU A C 1
ATOM 1618 O O . GLU A 1 200 ? -24.360 12.729 -36.191 1.00 0.00 200 GLU A O 1
ATOM 1624 N N . LYS A 1 201 ? -25.164 11.588 -34.419 1.00 0.00 201 LYS A N 1
ATOM 1625 C CA . LYS A 1 201 ? -23.929 11.654 -33.634 1.00 0.00 201 LYS A CA 1
ATOM 1626 C C . LYS A 1 201 ? -24.200 10.807 -32.447 1.00 0.00 201 LYS A C 1
ATOM 1627 O O . LYS A 1 201 ? -25.353 10.673 -31.965 1.00 0.00 201 LYS A O 1
ATOM 1633 N N . ALA A 1 202 ? -23.068 10.341 -31.828 1.00 0.00 202 ALA A N 1
ATOM 1634 C CA . ALA A 1 202 ? -23.115 9.880 -30.495 1.00 0.00 202 ALA A CA 1
ATOM 1635 C C . ALA A 1 202 ? -21.869 10.329 -29.822 1.00 0.00 202 ALA A C 1
ATOM 1636 O O . ALA A 1 202 ? -20.795 10.568 -30.433 1.00 0.00 202 ALA A O 1
ATOM 1638 N N . ILE A 1 203 ? -22.115 10.472 -28.509 1.00 0.00 203 ILE A N 1
ATOM 1639 C CA . ILE A 1 203 ? -21.078 11.055 -27.627 1.00 0.00 203 ILE A CA 1
ATOM 1640 C C . ILE A 1 203 ? -20.568 9.828 -26.941 1.00 0.00 203 ILE A C 1
ATOM 1641 O O . ILE A 1 203 ? -21.420 9.152 -26.360 1.00 0.00 203 ILE A O 1
ATOM 1646 N N . VAL A 1 204 ? -19.265 9.517 -27.040 1.00 0.00 204 VAL A N 1
ATOM 1647 C CA . VAL A 1 204 ? -18.692 8.439 -26.236 1.00 0.00 204 VAL A CA 1
ATOM 1648 C C . VAL A 1 204 ? -17.895 9.123 -25.161 1.00 0.00 204 VAL A C 1
ATOM 1649 O O . VAL A 1 204 ? -17.364 10.212 -25.300 1.00 0.00 204 VAL A O 1
ATOM 1653 N N . ALA A 1 205 ? -18.031 8.516 -24.012 1.00 0.00 205 ALA A N 1
ATOM 1654 C CA . ALA A 1 205 ? -17.544 8.988 -22.805 1.00 0.00 205 ALA A CA 1
ATOM 1655 C C . ALA A 1 205 ? -17.179 7.742 -21.951 1.00 0.00 205 ALA A C 1
ATOM 1656 O O . ALA A 1 205 ? -17.547 6.593 -22.261 1.00 0.00 205 ALA A O 1
ATOM 1658 N N . GLY A 1 206 ? -16.513 7.937 -20.823 1.00 0.00 206 GLY A N 1
ATOM 1659 C CA . GLY A 1 206 ? -15.983 6.733 -20.110 1.00 0.00 206 GLY A CA 1
ATOM 1660 C C . GLY A 1 206 ? -14.791 7.120 -19.254 1.00 0.00 206 GLY A C 1
ATOM 1661 O O . GLY A 1 206 ? -14.343 8.312 -19.255 1.00 0.00 206 GLY A O 1
ATOM 1662 N N . PRO A 1 207 ? -14.183 6.054 -18.682 1.00 0.00 207 PRO A N 1
ATOM 1663 C CA . PRO A 1 207 ? -13.089 6.333 -17.878 1.00 0.00 207 PRO A CA 1
ATOM 1664 C C . PRO A 1 207 ? -11.810 6.155 -18.757 1.00 0.00 207 PRO A C 1
ATOM 1665 O O . PRO A 1 207 ? -11.872 5.502 -19.775 1.00 0.00 207 PRO A O 1
ATOM 1669 N N . GLY A 1 208 ? -10.705 6.779 -18.245 1.00 0.00 208 GLY A N 1
ATOM 1670 C CA . GLY A 1 208 ? -9.319 6.458 -18.516 1.00 0.00 208 GLY A CA 1
ATOM 1671 C C . GLY A 1 208 ? -9.040 6.538 -20.006 1.00 0.00 208 GLY A C 1
ATOM 1672 O O . GLY A 1 208 ? -9.463 7.548 -20.617 1.00 0.00 208 GLY A O 1
ATOM 1673 N N . PHE A 1 209 ? -8.416 5.507 -20.544 1.00 0.00 209 PHE A N 1
ATOM 1674 C CA . PHE A 1 209 ? -8.189 5.383 -21.957 1.00 0.00 209 PHE A CA 1
ATOM 1675 C C . PHE A 1 209 ? -9.437 5.157 -22.782 1.00 0.00 209 PHE A C 1
ATOM 1676 O O . PHE A 1 209 ? -9.576 5.693 -23.918 1.00 0.00 209 PHE A O 1
ATOM 1684 N N . VAL A 1 210 ? -10.446 4.386 -22.236 1.00 0.00 210 VAL A N 1
ATOM 1685 C CA . VAL A 1 210 ? -11.432 3.556 -22.963 1.00 0.00 210 VAL A CA 1
ATOM 1686 C C . VAL A 1 210 ? -12.249 4.203 -24.055 1.00 0.00 210 VAL A C 1
ATOM 1687 O O . VAL A 1 210 ? -12.450 3.621 -25.116 1.00 0.00 210 VAL A O 1
ATOM 1691 N N . LYS A 1 211 ? -12.719 5.456 -23.789 1.00 0.00 211 LYS A N 1
ATOM 1692 C CA . LYS A 1 211 ? -13.488 6.304 -24.650 1.00 0.00 211 LYS A CA 1
ATOM 1693 C C . LYS A 1 211 ? -12.758 6.622 -25.863 1.00 0.00 211 LYS A C 1
ATOM 1694 O O . LYS A 1 211 ? -13.287 6.462 -26.974 1.00 0.00 211 LYS A O 1
ATOM 1700 N N . GLU A 1 212 ? -11.480 7.021 -25.728 1.00 0.00 212 GLU A N 1
ATOM 1701 C CA . GLU A 1 212 ? -10.593 7.349 -26.843 1.00 0.00 212 GLU A CA 1
ATOM 1702 C C . GLU A 1 212 ? -10.328 6.094 -27.746 1.00 0.00 212 GLU A C 1
ATOM 1703 O O . GLU A 1 212 ? -10.315 6.172 -28.974 1.00 0.00 212 GLU A O 1
ATOM 1709 N N . ASP A 1 213 ? -10.128 4.963 -27.062 1.00 0.00 213 ASP A N 1
ATOM 1710 C CA . ASP A 1 213 ? -9.711 3.714 -27.566 1.00 0.00 213 ASP A CA 1
ATOM 1711 C C . ASP A 1 213 ? -10.684 3.280 -28.651 1.00 0.00 213 ASP A C 1
ATOM 1712 O O . ASP A 1 213 ? -10.334 2.947 -29.763 1.00 0.00 213 ASP A O 1
ATOM 1717 N N . PHE A 1 214 ? -11.969 3.418 -28.225 1.00 0.00 214 PHE A N 1
ATOM 1718 C CA . PHE A 1 214 ? -13.152 3.161 -29.037 1.00 0.00 214 PHE A CA 1
ATOM 1719 C C . PHE A 1 214 ? -13.388 4.058 -30.305 1.00 0.00 214 PHE A C 1
ATOM 1720 O O . PHE A 1 214 ? -13.880 3.579 -31.304 1.00 0.00 214 PHE A O 1
ATOM 1728 N N . TYR A 1 215 ? -13.177 5.388 -30.215 1.00 0.00 215 TYR A N 1
ATOM 1729 C CA . TYR A 1 215 ? -13.256 6.352 -31.308 1.00 0.00 215 TYR A CA 1
ATOM 1730 C C . TYR A 1 215 ? -12.263 6.091 -32.351 1.00 0.00 215 TYR A C 1
ATOM 1731 O O . TYR A 1 215 ? -12.568 6.063 -33.540 1.00 0.00 215 TYR A O 1
ATOM 1740 N N . LYS A 1 216 ? -11.021 5.778 -31.912 1.00 0.00 216 LYS A N 1
ATOM 1741 C CA . LYS A 1 216 ? -9.907 5.349 -32.769 1.00 0.00 216 LYS A CA 1
ATOM 1742 C C . LYS A 1 216 ? -10.284 4.119 -33.594 1.00 0.00 216 LYS A C 1
ATOM 1743 O O . LYS A 1 216 ? -10.060 4.111 -34.791 1.00 0.00 216 LYS A O 1
ATOM 1749 N N . PHE A 1 217 ? -10.895 3.117 -32.937 1.00 0.00 217 PHE A N 1
ATOM 1750 C CA . PHE A 1 217 ? -11.362 1.875 -33.531 1.00 0.00 217 PHE A CA 1
ATOM 1751 C C . PHE A 1 217 ? -12.448 2.155 -34.505 1.00 0.00 217 PHE A C 1
ATOM 1752 O O . PHE A 1 217 ? -12.454 1.651 -35.624 1.00 0.00 217 PHE A O 1
ATOM 1760 N N . LEU A 1 218 ? -13.401 3.138 -34.180 1.00 0.00 218 LEU A N 1
ATOM 1761 C CA . LEU A 1 218 ? -14.520 3.435 -35.101 1.00 0.00 218 LEU A CA 1
ATOM 1762 C C . LEU A 1 218 ? -14.069 4.058 -36.397 1.00 0.00 218 LEU A C 1
ATOM 1763 O O . LEU A 1 218 ? -14.669 3.740 -37.382 1.00 0.00 218 LEU A O 1
ATOM 1768 N N . LYS A 1 219 ? -13.074 4.962 -36.351 1.00 0.00 219 LYS A N 1
ATOM 1769 C CA . LYS A 1 219 ? -12.583 5.701 -37.477 1.00 0.00 219 LYS A CA 1
ATOM 1770 C C . LYS A 1 219 ? -11.841 4.673 -38.327 1.00 0.00 219 LYS A C 1
ATOM 1771 O O . LYS A 1 219 ? -12.028 4.546 -39.512 1.00 0.00 219 LYS A O 1
ATOM 1777 N N . GLU A 1 220 ? -11.032 3.816 -37.696 1.00 0.00 220 GLU A N 1
ATOM 1778 C CA . GLU A 1 220 ? -10.169 2.801 -38.346 1.00 0.00 220 GLU A CA 1
ATOM 1779 C C . GLU A 1 220 ? -10.939 1.753 -39.068 1.00 0.00 220 GLU A C 1
ATOM 1780 O O . GLU A 1 220 ? -10.469 1.341 -40.094 1.00 0.00 220 GLU A O 1
ATOM 1786 N N . LYS A 1 221 ? -12.037 1.249 -38.518 1.00 0.00 221 LYS A N 1
ATOM 1787 C CA . LYS A 1 221 ? -12.980 0.286 -39.072 1.00 0.00 221 LYS A CA 1
ATOM 1788 C C . LYS A 1 221 ? -13.635 0.739 -40.338 1.00 0.00 221 LYS A C 1
ATOM 1789 O O . LYS A 1 221 ? -13.564 0.028 -41.364 1.00 0.00 221 LYS A O 1
ATOM 1795 N N . TYR A 1 222 ? -14.364 1.825 -40.298 1.00 0.00 222 TYR A N 1
ATOM 1796 C CA . TYR A 1 222 ? -15.144 2.370 -41.422 1.00 0.00 222 TYR A CA 1
ATOM 1797 C C . TYR A 1 222 ? -15.134 3.884 -41.304 1.00 0.00 222 TYR A C 1
ATOM 1798 O O . TYR A 1 222 ? -14.968 4.350 -40.189 1.00 0.00 222 TYR A O 1
ATOM 1807 N N . PRO A 1 223 ? -15.330 4.677 -42.290 1.00 0.00 223 PRO A N 1
ATOM 1808 C CA . PRO A 1 223 ? -15.472 6.085 -42.163 1.00 0.00 223 PRO A CA 1
ATOM 1809 C C . PRO A 1 223 ? -16.784 6.391 -41.473 1.00 0.00 223 PRO A C 1
ATOM 1810 O O . PRO A 1 223 ? -17.752 5.648 -41.719 1.00 0.00 223 PRO A O 1
ATOM 1814 N N . GLU A 1 224 ? -16.806 7.342 -40.546 1.00 0.00 224 GLU A N 1
ATOM 1815 C CA . GLU A 1 224 ? -17.852 7.481 -39.622 1.00 0.00 224 GLU A CA 1
ATOM 1816 C C . GLU A 1 224 ? -19.006 8.221 -40.274 1.00 0.00 224 GLU A C 1
ATOM 1817 O O . GLU A 1 224 ? -18.871 8.614 -41.430 1.00 0.00 224 GLU A O 1
ATOM 1823 N N . LEU A 1 225 ? -20.059 8.360 -39.516 1.00 0.00 225 LEU A N 1
ATOM 1824 C CA . LEU A 1 225 ? -21.326 9.070 -39.757 1.00 0.00 225 LEU A CA 1
ATOM 1825 C C . LEU A 1 225 ? -21.376 10.306 -38.958 1.00 0.00 225 LEU A C 1
ATOM 1826 O O . LEU A 1 225 ? -22.387 10.897 -38.666 1.00 0.00 225 LEU A O 1
ATOM 1831 N N . ALA A 1 226 ? -20.194 10.719 -38.458 1.00 0.00 226 ALA A N 1
ATOM 1832 C CA . ALA A 1 226 ? -20.051 11.824 -37.551 1.00 0.00 226 ALA A CA 1
ATOM 1833 C C . ALA A 1 226 ? -19.983 11.171 -36.215 1.00 0.00 226 ALA A C 1
ATOM 1834 O O . ALA A 1 226 ? -20.885 10.432 -35.820 1.00 0.00 226 ALA A O 1
ATOM 1836 N N . LYS A 1 227 ? -18.896 11.430 -35.493 1.00 0.00 227 LYS A N 1
ATOM 1837 C CA . LYS A 1 227 ? -18.681 10.875 -34.170 1.00 0.00 227 LYS A CA 1
ATOM 1838 C C . LYS A 1 227 ? -17.899 11.948 -33.475 1.00 0.00 227 LYS A C 1
ATOM 1839 O O . LYS A 1 227 ? -17.092 12.622 -34.140 1.00 0.00 227 LYS A O 1
ATOM 1845 N N . LYS A 1 228 ? -18.109 12.135 -32.216 1.00 0.00 228 LYS A N 1
ATOM 1846 C CA . LYS A 1 228 ? -17.241 12.976 -31.378 1.00 0.00 228 LYS A CA 1
ATOM 1847 C C . LYS A 1 228 ? -17.122 12.308 -30.062 1.00 0.00 228 LYS A C 1
ATOM 1848 O O . LYS A 1 228 ? -17.938 11.561 -29.522 1.00 0.00 228 LYS A O 1
ATOM 1854 N N . VAL A 1 229 ? -15.878 12.507 -29.535 1.00 0.00 229 VAL A N 1
ATOM 1855 C CA . VAL A 1 229 ? -15.531 12.241 -28.185 1.00 0.00 229 VAL A CA 1
ATOM 1856 C C . VAL A 1 229 ? -15.521 13.615 -27.400 1.00 0.00 229 VAL A C 1
ATOM 1857 O O . VAL A 1 229 ? -15.028 14.724 -27.763 1.00 0.00 229 VAL A O 1
ATOM 1861 N N . VAL A 1 230 ? -16.239 13.513 -26.302 1.00 0.00 230 VAL A N 1
ATOM 1862 C CA . VAL A 1 230 ? -16.264 14.486 -25.288 1.00 0.00 230 VAL A CA 1
ATOM 1863 C C . VAL A 1 230 ? -15.939 13.696 -23.994 1.00 0.00 230 VAL A C 1
ATOM 1864 O O . VAL A 1 230 ? -16.509 12.627 -23.751 1.00 0.00 230 VAL A O 1
ATOM 1868 N N . ILE A 1 231 ? -15.032 14.325 -23.209 1.00 0.00 231 ILE A N 1
ATOM 1869 C CA . ILE A 1 231 ? -14.607 13.893 -21.893 1.00 0.00 231 ILE A CA 1
ATOM 1870 C C . ILE A 1 231 ? -15.796 13.668 -20.968 1.00 0.00 231 ILE A C 1
ATOM 1871 O O . ILE A 1 231 ? -15.918 12.590 -20.467 1.00 0.00 231 ILE A O 1
ATOM 1876 N N . GLU A 1 232 ? -16.784 14.658 -20.864 1.00 0.00 232 GLU A N 1
ATOM 1877 C CA . GLU A 1 232 ? -17.960 14.661 -19.979 1.00 0.00 232 GLU A CA 1
ATOM 1878 C C . GLU A 1 232 ? -17.595 14.108 -18.595 1.00 0.00 232 GLU A C 1
ATOM 1879 O O . GLU A 1 232 ? -16.431 14.108 -18.133 1.00 0.00 232 GLU A O 1
ATOM 1885 N N . ASP A 1 233 ? -18.621 13.727 -17.790 1.00 0.00 233 ASP A N 1
ATOM 1886 C CA . ASP A 1 233 ? -18.394 13.165 -16.474 1.00 0.00 233 ASP A CA 1
ATOM 1887 C C . ASP A 1 233 ? -19.049 11.807 -16.514 1.00 0.00 233 ASP A C 1
ATOM 1888 O O . ASP A 1 233 ? -20.186 11.623 -16.964 1.00 0.00 233 ASP A O 1
ATOM 1893 N N . THR A 1 234 ? -18.185 10.831 -16.077 1.00 0.00 234 THR A N 1
ATOM 1894 C CA . THR A 1 234 ? -18.464 9.423 -15.985 1.00 0.00 234 THR A CA 1
ATOM 1895 C C . THR A 1 234 ? -17.519 8.988 -14.826 1.00 0.00 234 THR A C 1
ATOM 1896 O O . THR A 1 234 ? -16.442 9.478 -14.714 1.00 0.00 234 THR A O 1
ATOM 1900 N N . SER A 1 235 ? -18.076 8.053 -14.033 1.00 0.00 235 SER A N 1
ATOM 1901 C CA . SER A 1 235 ? -17.523 7.449 -12.808 1.00 0.00 235 SER A CA 1
ATOM 1902 C C . SER A 1 235 ? -18.630 6.659 -12.141 1.00 0.00 235 SER A C 1
ATOM 1903 O O . SER A 1 235 ? -18.486 6.214 -11.053 1.00 0.00 235 SER A O 1
ATOM 1906 N N . VAL A 1 236 ? -19.656 6.345 -12.966 1.00 0.00 236 VAL A N 1
ATOM 1907 C CA . VAL A 1 236 ? -20.825 5.514 -12.841 1.00 0.00 236 VAL A CA 1
ATOM 1908 C C . VAL A 1 236 ? -21.251 5.149 -14.262 1.00 0.00 236 VAL A C 1
ATOM 1909 O O . VAL A 1 236 ? -20.810 5.734 -15.275 1.00 0.00 236 VAL A O 1
ATOM 1913 N N . THR A 1 237 ? -22.081 4.055 -14.333 1.00 0.00 237 THR A N 1
ATOM 1914 C CA . THR A 1 237 ? -22.600 3.477 -15.525 1.00 0.00 237 THR A CA 1
ATOM 1915 C C . THR A 1 237 ? -24.009 3.095 -15.177 1.00 0.00 237 THR A C 1
ATOM 1916 O O . THR A 1 237 ? -24.458 3.592 -14.125 1.00 0.00 237 THR A O 1
ATOM 1920 N N . GLY A 1 238 ? -24.753 2.263 -15.962 1.00 0.00 238 GLY A N 1
ATOM 1921 C CA . GLY A 1 238 ? -26.172 2.100 -15.807 1.00 0.00 238 GLY A CA 1
ATOM 1922 C C . GLY A 1 238 ? -26.925 3.288 -16.069 1.00 0.00 238 GLY A C 1
ATOM 1923 O O . GLY A 1 238 ? -26.341 4.127 -16.814 1.00 0.00 238 GLY A O 1
ATOM 1924 N N . ARG A 1 239 ? -28.268 3.311 -15.699 1.00 0.00 239 ARG A N 1
ATOM 1925 C CA . ARG A 1 239 ? -29.219 4.441 -15.966 1.00 0.00 239 ARG A CA 1
ATOM 1926 C C . ARG A 1 239 ? -28.624 5.760 -15.461 1.00 0.00 239 ARG A C 1
ATOM 1927 O O . ARG A 1 239 ? -28.730 6.825 -16.043 1.00 0.00 239 ARG A O 1
ATOM 1935 N N . THR A 1 240 ? -27.832 5.701 -14.344 1.00 0.00 240 THR A N 1
ATOM 1936 C CA . THR A 1 240 ? -27.433 7.029 -13.718 1.00 0.00 240 THR A CA 1
ATOM 1937 C C . THR A 1 240 ? -26.159 7.542 -14.388 1.00 0.00 240 THR A C 1
ATOM 1938 O O . THR A 1 240 ? -25.971 8.740 -14.384 1.00 0.00 240 THR A O 1
ATOM 1942 N N . GLY A 1 241 ? -25.312 6.675 -15.036 1.00 0.00 241 GLY A N 1
ATOM 1943 C CA . GLY A 1 241 ? -24.105 7.046 -15.758 1.00 0.00 241 GLY A CA 1
ATOM 1944 C C . GLY A 1 241 ? -24.465 7.761 -17.051 1.00 0.00 241 GLY A C 1
ATOM 1945 O O . GLY A 1 241 ? -23.896 8.847 -17.347 1.00 0.00 241 GLY A O 1
ATOM 1946 N N . ILE A 1 242 ? -25.415 7.221 -17.800 1.00 0.00 242 ILE A N 1
ATOM 1947 C CA . ILE A 1 242 ? -26.004 7.802 -18.999 1.00 0.00 242 ILE A CA 1
ATOM 1948 C C . ILE A 1 242 ? -26.691 9.114 -18.620 1.00 0.00 242 ILE A C 1
ATOM 1949 O O . ILE A 1 242 ? -26.426 10.071 -19.307 1.00 0.00 242 ILE A O 1
ATOM 1954 N N . TYR A 1 243 ? -27.568 9.095 -17.572 1.00 0.00 243 TYR A N 1
ATOM 1955 C CA . TYR A 1 243 ? -28.179 10.298 -17.015 1.00 0.00 243 TYR A CA 1
ATOM 1956 C C . TYR A 1 243 ? -27.204 11.423 -16.657 1.00 0.00 243 TYR A C 1
ATOM 1957 O O . TYR A 1 243 ? -27.495 12.609 -16.921 1.00 0.00 243 TYR A O 1
ATOM 1966 N N . GLU A 1 244 ? -26.001 11.064 -16.000 1.00 0.00 244 GLU A N 1
ATOM 1967 C CA . GLU A 1 244 ? -25.022 12.061 -15.617 1.00 0.00 244 GLU A CA 1
ATOM 1968 C C . GLU A 1 244 ? -24.349 12.652 -16.853 1.00 0.00 244 GLU A C 1
ATOM 1969 O O . GLU A 1 244 ? -24.151 13.869 -16.851 1.00 0.00 244 GLU A O 1
ATOM 1975 N N . VAL A 1 245 ? -24.054 11.823 -17.876 1.00 0.00 245 VAL A N 1
ATOM 1976 C CA . VAL A 1 245 ? -23.487 12.280 -19.158 1.00 0.00 245 VAL A CA 1
ATOM 1977 C C . VAL A 1 245 ? -24.411 13.244 -19.750 1.00 0.00 245 VAL A C 1
ATOM 1978 O O . VAL A 1 245 ? -23.945 14.348 -20.173 1.00 0.00 245 VAL A O 1
ATOM 1982 N N . ILE A 1 246 ? -25.746 13.037 -19.778 1.00 0.00 246 ILE A N 1
ATOM 1983 C CA . ILE A 1 246 ? -26.690 13.987 -20.399 1.00 0.00 246 ILE A CA 1
ATOM 1984 C C . ILE A 1 246 ? -26.870 15.387 -19.705 1.00 0.00 246 ILE A C 1
ATOM 1985 O O . ILE A 1 246 ? -26.905 16.409 -20.299 1.00 0.00 246 ILE A O 1
ATOM 1990 N N . LYS A 1 247 ? -26.840 15.385 -18.357 1.00 0.00 247 LYS A N 1
ATOM 1991 C CA . LYS A 1 247 ? -27.260 16.513 -17.531 1.00 0.00 247 LYS A CA 1
ATOM 1992 C C . LYS A 1 247 ? -26.379 17.738 -17.720 1.00 0.00 247 LYS A C 1
ATOM 1993 O O . LYS A 1 247 ? -26.921 18.832 -18.024 1.00 0.00 247 LYS A O 1
ATOM 1999 N N . ARG A 1 248 ? -25.052 17.623 -17.591 1.00 0.00 248 ARG A N 1
ATOM 2000 C CA . ARG A 1 248 ? -24.146 18.762 -17.624 1.00 0.00 248 ARG A CA 1
ATOM 2001 C C . ARG A 1 248 ? -23.788 18.982 -19.089 1.00 0.00 248 ARG A C 1
ATOM 2002 O O . ARG A 1 248 ? -23.082 19.922 -19.405 1.00 0.00 248 ARG A O 1
ATOM 2010 N N . GLY A 1 249 ? -24.249 18.189 -19.986 1.00 0.00 249 GLY A N 1
ATOM 2011 C CA . GLY A 1 249 ? -23.932 18.085 -21.406 1.00 0.00 249 GLY A CA 1
ATOM 2012 C C . GLY A 1 249 ? -24.947 18.775 -22.292 1.00 0.00 249 GLY A C 1
ATOM 2013 O O . GLY A 1 249 ? -25.687 18.167 -22.988 1.00 0.00 249 GLY A O 1
ATOM 2014 N N . VAL A 1 250 ? -24.806 20.141 -22.314 1.00 0.00 250 VAL A N 1
ATOM 2015 C CA . VAL A 1 250 ? -25.474 20.987 -23.307 1.00 0.00 250 VAL A CA 1
ATOM 2016 C C . VAL A 1 250 ? -24.893 20.621 -24.689 1.00 0.00 250 VAL A C 1
ATOM 2017 O O . VAL A 1 250 ? -25.443 21.060 -25.708 1.00 0.00 250 VAL A O 1
ATOM 2021 N N . VAL A 1 251 ? -23.824 19.718 -24.841 1.00 0.00 251 VAL A N 1
ATOM 2022 C CA . VAL A 1 251 ? -23.479 19.035 -26.111 1.00 0.00 251 VAL A CA 1
ATOM 2023 C C . VAL A 1 251 ? -24.608 18.660 -27.029 1.00 0.00 251 VAL A C 1
ATOM 2024 O O . VAL A 1 251 ? -24.431 18.791 -28.218 1.00 0.00 251 VAL A O 1
ATOM 2028 N N . ASP A 1 252 ? -25.698 18.077 -26.524 1.00 0.00 252 ASP A N 1
ATOM 2029 C CA . ASP A 1 252 ? -26.900 17.694 -27.223 1.00 0.00 252 ASP A CA 1
ATOM 2030 C C . ASP A 1 252 ? -27.531 18.836 -27.856 1.00 0.00 252 ASP A C 1
ATOM 2031 O O . ASP A 1 252 ? -27.764 18.751 -29.089 1.00 0.00 252 ASP A O 1
ATOM 2036 N N . ARG A 1 253 ? -27.965 19.885 -27.111 1.00 0.00 253 ARG A N 1
ATOM 2037 C CA . ARG A 1 253 ? -28.569 21.066 -27.667 1.00 0.00 253 ARG A CA 1
ATOM 2038 C C . ARG A 1 253 ? -27.734 21.761 -28.676 1.00 0.00 253 ARG A C 1
ATOM 2039 O O . ARG A 1 253 ? -28.184 21.992 -29.771 1.00 0.00 253 ARG A O 1
ATOM 2047 N N . VAL A 1 254 ? -26.421 22.058 -28.332 1.00 0.00 254 VAL A N 1
ATOM 2048 C CA . VAL A 1 254 ? -25.487 22.832 -29.190 1.00 0.00 254 VAL A CA 1
ATOM 2049 C C . VAL A 1 254 ? -25.230 22.105 -30.502 1.00 0.00 254 VAL A C 1
ATOM 2050 O O . VAL A 1 254 ? -25.194 22.742 -31.529 1.00 0.00 254 VAL A O 1
ATOM 2054 N N . TYR A 1 255 ? -25.109 20.760 -30.561 1.00 0.00 255 TYR A N 1
ATOM 2055 C CA . TYR A 1 255 ? -24.796 20.028 -31.774 1.00 0.00 255 TYR A CA 1
ATOM 2056 C C . TYR A 1 255 ? -25.924 20.049 -32.748 1.00 0.00 255 TYR A C 1
ATOM 2057 O O . TYR A 1 255 ? -25.702 20.177 -33.948 1.00 0.00 255 TYR A O 1
ATOM 2066 N N . GLN A 1 256 ? -27.181 19.854 -32.288 1.00 0.00 256 GLN A N 1
ATOM 2067 C CA . GLN A 1 256 ? -28.435 19.827 -33.004 1.00 0.00 256 GLN A CA 1
ATOM 2068 C C . GLN A 1 256 ? -28.542 21.192 -33.684 1.00 0.00 256 GLN A C 1
ATOM 2069 O O . GLN A 1 256 ? -28.933 21.239 -34.858 1.00 0.00 256 GLN A O 1
ATOM 2075 N N . GLU A 1 257 ? -28.195 22.360 -33.057 1.00 0.00 257 GLU A N 1
ATOM 2076 C CA . GLU A 1 257 ? -28.168 23.620 -33.720 1.00 0.00 257 GLU A CA 1
ATOM 2077 C C . GLU A 1 257 ? -27.216 23.753 -34.840 1.00 0.00 257 GLU A C 1
ATOM 2078 O O . GLU A 1 257 ? -27.519 24.349 -35.853 1.00 0.00 257 GLU A O 1
ATOM 2084 N N . ASN A 1 258 ? -25.982 23.259 -34.625 1.00 0.00 258 ASN A N 1
ATOM 2085 C CA . ASN A 1 258 ? -24.931 23.382 -35.597 1.00 0.00 258 ASN A CA 1
ATOM 2086 C C . ASN A 1 258 ? -25.313 22.526 -36.849 1.00 0.00 258 ASN A C 1
ATOM 2087 O O . ASN A 1 258 ? -25.297 23.118 -37.925 1.00 0.00 258 ASN A O 1
ATOM 2092 N N . ARG A 1 259 ? -25.847 21.263 -36.728 1.00 0.00 259 ARG A N 1
ATOM 2093 C CA . ARG A 1 259 ? -26.257 20.467 -37.843 1.00 0.00 259 ARG A CA 1
ATOM 2094 C C . ARG A 1 259 ? -27.369 21.158 -38.711 1.00 0.00 259 ARG A C 1
ATOM 2095 O O . ARG A 1 259 ? -27.277 21.027 -39.902 1.00 0.00 259 ARG A O 1
ATOM 2103 N N . VAL A 1 260 ? -28.420 21.808 -38.130 1.00 0.00 260 VAL A N 1
ATOM 2104 C CA . VAL A 1 260 ? -29.462 22.397 -38.891 1.00 0.00 260 VAL A CA 1
ATOM 2105 C C . VAL A 1 260 ? -28.963 23.596 -39.732 1.00 0.00 260 VAL A C 1
ATOM 2106 O O . VAL A 1 260 ? -29.405 23.768 -40.890 1.00 0.00 260 VAL A O 1
ATOM 2110 N N . ALA A 1 261 ? -28.106 24.362 -39.063 1.00 0.00 261 ALA A N 1
ATOM 2111 C CA . ALA A 1 261 ? -27.483 25.564 -39.494 1.00 0.00 261 ALA A CA 1
ATOM 2112 C C . ALA A 1 261 ? -26.652 25.326 -40.690 1.00 0.00 261 ALA A C 1
ATOM 2113 O O . ALA A 1 261 ? -26.536 26.216 -41.564 1.00 0.00 261 ALA A O 1
ATOM 2115 N N . LYS A 1 262 ? -25.946 24.138 -40.637 1.00 0.00 262 LYS A N 1
ATOM 2116 C CA . LYS A 1 262 ? -25.151 23.656 -41.747 1.00 0.00 262 LYS A CA 1
ATOM 2117 C C . LYS A 1 262 ? -25.919 23.426 -42.954 1.00 0.00 262 LYS A C 1
ATOM 2118 O O . LYS A 1 262 ? -25.560 23.861 -44.068 1.00 0.00 262 LYS A O 1
ATOM 2124 N N . GLU A 1 263 ? -27.100 22.735 -42.850 1.00 0.00 263 GLU A N 1
ATOM 2125 C CA . GLU A 1 263 ? -27.938 22.480 -43.972 1.00 0.00 263 GLU A CA 1
ATOM 2126 C C . GLU A 1 263 ? -28.490 23.638 -44.709 1.00 0.00 263 GLU A C 1
ATOM 2127 O O . GLU A 1 263 ? -28.429 23.572 -45.917 1.00 0.00 263 GLU A O 1
ATOM 2133 N N . VAL A 1 264 ? -28.956 24.715 -43.984 1.00 0.00 264 VAL A N 1
ATOM 2134 C CA . VAL A 1 264 ? -29.466 25.945 -44.547 1.00 0.00 264 VAL A CA 1
ATOM 2135 C C . VAL A 1 264 ? -28.409 26.617 -45.400 1.00 0.00 264 VAL A C 1
ATOM 2136 O O . VAL A 1 264 ? -28.745 27.067 -46.523 1.00 0.00 264 VAL A O 1
ATOM 2140 N N . GLN A 1 265 ? -27.127 26.828 -44.885 1.00 0.00 265 GLN A N 1
ATOM 2141 C CA . GLN A 1 265 ? -26.056 27.654 -45.505 1.00 0.00 265 GLN A CA 1
ATOM 2142 C C . GLN A 1 265 ? -25.498 26.852 -46.725 1.00 0.00 265 GLN A C 1
ATOM 2143 O O . GLN A 1 265 ? -25.168 27.399 -47.793 1.00 0.00 265 GLN A O 1
ATOM 2149 N N . LEU A 1 266 ? -25.419 25.471 -46.660 1.00 0.00 266 LEU A N 1
ATOM 2150 C CA . LEU A 1 266 ? -25.116 24.700 -47.798 1.00 0.00 266 LEU A CA 1
ATOM 2151 C C . LEU A 1 266 ? -26.100 24.936 -48.973 1.00 0.00 266 LEU A C 1
ATOM 2152 O O . LEU A 1 266 ? -25.686 25.340 -50.010 1.00 0.00 266 LEU A O 1
ATOM 2157 N N . VAL A 1 267 ? -27.371 24.773 -48.673 1.00 0.00 267 VAL A N 1
ATOM 2158 C CA . VAL A 1 267 ? -28.390 25.161 -49.585 1.00 0.00 267 VAL A CA 1
ATOM 2159 C C . VAL A 1 267 ? -28.306 26.636 -49.946 1.00 0.00 267 VAL A C 1
ATOM 2160 O O . VAL A 1 267 ? -28.441 26.955 -51.128 1.00 0.00 267 VAL A O 1
ATOM 2164 N N . GLU A 1 268 ? -28.086 27.556 -49.048 1.00 0.00 268 GLU A N 1
ATOM 2165 C CA . GLU A 1 268 ? -28.039 29.008 -49.291 1.00 0.00 268 GLU A CA 1
ATOM 2166 C C . GLU A 1 268 ? -27.171 29.351 -50.444 1.00 0.00 268 GLU A C 1
ATOM 2167 O O . GLU A 1 268 ? -27.530 30.135 -51.312 1.00 0.00 268 GLU A O 1
ATOM 2173 N N . LYS A 1 269 ? -25.908 28.820 -50.493 1.00 0.00 269 LYS A N 1
ATOM 2174 C CA . LYS A 1 269 ? -24.916 29.065 -51.490 1.00 0.00 269 LYS A CA 1
ATOM 2175 C C . LYS A 1 269 ? -25.312 28.713 -52.894 1.00 0.00 269 LYS A C 1
ATOM 2176 O O . LYS A 1 269 ? -25.055 29.353 -53.881 1.00 0.00 269 LYS A O 1
ATOM 2182 N N . VAL A 1 270 ? -25.997 27.570 -52.929 1.00 0.00 270 VAL A N 1
ATOM 2183 C CA . VAL A 1 270 ? -26.599 26.920 -54.073 1.00 0.00 270 VAL A CA 1
ATOM 2184 C C . VAL A 1 270 ? -27.649 27.812 -54.736 1.00 0.00 270 VAL A C 1
ATOM 2185 O O . VAL A 1 270 ? -27.608 27.959 -55.950 1.00 0.00 270 VAL A O 1
ATOM 2189 N N . LEU A 1 271 ? -28.491 28.432 -53.927 1.00 0.00 271 LEU A N 1
ATOM 2190 C CA . LEU A 1 271 ? -29.567 29.381 -54.370 1.00 0.00 271 LEU A CA 1
ATOM 2191 C C . LEU A 1 271 ? -28.879 30.551 -54.993 1.00 0.00 271 LEU A C 1
ATOM 2192 O O . LEU A 1 271 ? -29.386 31.084 -55.948 1.00 0.00 271 LEU A O 1
ATOM 2197 N N . GLU A 1 272 ? -27.698 31.027 -54.476 1.00 0.00 272 GLU A N 1
ATOM 2198 C CA . GLU A 1 272 ? -27.037 32.171 -55.005 1.00 0.00 272 GLU A CA 1
ATOM 2199 C C . GLU A 1 272 ? -26.638 31.878 -56.434 1.00 0.00 272 GLU A C 1
ATOM 2200 O O . GLU A 1 272 ? -27.106 32.549 -57.359 1.00 0.00 272 GLU A O 1
ATOM 2206 N N . ASN A 1 273 ? -25.907 30.770 -56.611 1.00 0.00 273 ASN A N 1
ATOM 2207 C CA . ASN A 1 273 ? -25.346 30.327 -57.840 1.00 0.00 273 ASN A CA 1
ATOM 2208 C C . ASN A 1 273 ? -26.428 29.935 -58.899 1.00 0.00 273 ASN A C 1
ATOM 2209 O O . ASN A 1 273 ? -26.334 30.217 -60.069 1.00 0.00 273 ASN A O 1
ATOM 2214 N N . ILE A 1 274 ? -27.578 29.366 -58.436 1.00 0.00 274 ILE A N 1
ATOM 2215 C CA . ILE A 1 274 ? -28.762 29.043 -59.280 1.00 0.00 274 ILE A CA 1
ATOM 2216 C C . ILE A 1 274 ? -29.557 30.245 -59.771 1.00 0.00 274 ILE A C 1
ATOM 2217 O O . ILE A 1 274 ? -30.200 30.123 -60.800 1.00 0.00 274 ILE A O 1
ATOM 2222 N N . ALA A 1 275 ? -29.524 31.353 -58.989 1.00 0.00 275 ALA A N 1
ATOM 2223 C CA . ALA A 1 275 ? -30.252 32.519 -59.360 1.00 0.00 275 ALA A CA 1
ATOM 2224 C C . ALA A 1 275 ? -29.792 33.002 -60.739 1.00 0.00 275 ALA A C 1
ATOM 2225 O O . ALA A 1 275 ? -30.636 33.317 -61.569 1.00 0.00 275 ALA A O 1
ATOM 2227 N N . ARG A 1 276 ? -28.525 32.889 -61.079 1.00 0.00 276 ARG A N 1
ATOM 2228 C CA . ARG A 1 276 ? -27.827 33.195 -62.350 1.00 0.00 276 ARG A CA 1
ATOM 2229 C C . ARG A 1 276 ? -28.415 32.336 -63.435 1.00 0.00 276 ARG A C 1
ATOM 2230 O O . ARG A 1 276 ? -28.796 32.781 -64.481 1.00 0.00 276 ARG A O 1
ATOM 2238 N N . ASN A 1 277 ? -28.680 31.064 -63.193 1.00 0.00 277 ASN A N 1
ATOM 2239 C CA . ASN A 1 277 ? -29.249 30.125 -64.170 1.00 0.00 277 ASN A CA 1
ATOM 2240 C C . ASN A 1 277 ? -30.742 30.459 -64.447 1.00 0.00 277 ASN A C 1
ATOM 2241 O O . ASN A 1 277 ? -31.559 30.569 -63.527 1.00 0.00 277 ASN A O 1
ATOM 2246 N N . ASN A 1 278 ? -31.077 30.505 -65.734 1.00 0.00 278 ASN A N 1
ATOM 2247 C CA . ASN A 1 278 ? -32.376 30.913 -66.199 1.00 0.00 278 ASN A CA 1
ATOM 2248 C C . ASN A 1 278 ? -33.484 29.892 -65.986 1.00 0.00 278 ASN A C 1
ATOM 2249 O O . ASN A 1 278 ? -33.562 28.808 -66.565 1.00 0.00 278 ASN A O 1
ATOM 2254 N N . GLY A 1 279 ? -34.392 30.224 -65.017 1.00 0.00 279 GLY A N 1
ATOM 2255 C CA . GLY A 1 279 ? -35.593 29.505 -64.814 1.00 0.00 279 GLY A CA 1
ATOM 2256 C C . GLY A 1 279 ? -35.576 28.428 -63.784 1.00 0.00 279 GLY A C 1
ATOM 2257 O O . GLY A 1 279 ? -36.567 27.657 -63.647 1.00 0.00 279 GLY A O 1
ATOM 2258 N N . LEU A 1 280 ? -34.486 28.331 -63.069 1.00 0.00 280 LEU A N 1
ATOM 2259 C CA . LEU A 1 280 ? -34.286 27.195 -62.138 1.00 0.00 280 LEU A CA 1
ATOM 2260 C C . LEU A 1 280 ? -34.438 27.754 -60.753 1.00 0.00 280 LEU A C 1
ATOM 2261 O O . LEU A 1 280 ? -34.620 26.982 -59.803 1.00 0.00 280 LEU A O 1
ATOM 2266 N N . VAL A 1 281 ? -34.267 29.081 -60.531 1.00 0.00 281 VAL A N 1
ATOM 2267 C CA . VAL A 1 281 ? -34.633 29.710 -59.266 1.00 0.00 281 VAL A CA 1
ATOM 2268 C C . VAL A 1 281 ? -36.112 29.976 -59.177 1.00 0.00 281 VAL A C 1
ATOM 2269 O O . VAL A 1 281 ? -36.718 30.488 -60.091 1.00 0.00 281 VAL A O 1
ATOM 2273 N N . ALA A 1 282 ? -36.720 29.655 -58.042 1.00 0.00 282 ALA A N 1
ATOM 2274 C CA . ALA A 1 282 ? -38.017 30.128 -57.750 1.00 0.00 282 ALA A CA 1
ATOM 2275 C C . ALA A 1 282 ? -37.824 30.928 -56.515 1.00 0.00 282 ALA A C 1
ATOM 2276 O O . ALA A 1 282 ? -36.988 30.583 -55.627 1.00 0.00 282 ALA A O 1
ATOM 2278 N N . TYR A 1 283 ? -38.632 31.991 -56.406 1.00 0.00 283 TYR A N 1
ATOM 2279 C CA . TYR A 1 283 ? -38.634 32.817 -55.222 1.00 0.00 283 TYR A CA 1
ATOM 2280 C C . TYR A 1 283 ? -39.564 33.953 -55.388 1.00 0.00 283 TYR A C 1
ATOM 2281 O O . TYR A 1 283 ? -39.876 34.417 -56.480 1.00 0.00 283 TYR A O 1
ATOM 2290 N N . GLY A 1 284 ? -40.302 34.289 -54.253 1.00 0.00 284 GLY A N 1
ATOM 2291 C CA . GLY A 1 284 ? -41.393 35.199 -54.524 1.00 0.00 284 GLY A CA 1
ATOM 2292 C C . GLY A 1 284 ? -42.804 34.978 -54.695 1.00 0.00 284 GLY A C 1
ATOM 2293 O O . GLY A 1 284 ? -43.080 34.847 -55.872 1.00 0.00 284 GLY A O 1
ATOM 2294 N N . LEU A 1 285 ? -43.709 34.830 -53.649 1.00 0.00 285 LEU A N 1
ATOM 2295 C CA . LEU A 1 285 ? -44.904 33.999 -53.382 1.00 0.00 285 LEU A CA 1
ATOM 2296 C C . LEU A 1 285 ? -45.434 33.306 -54.643 1.00 0.00 285 LEU A C 1
ATOM 2297 O O . LEU A 1 285 ? -45.597 32.071 -54.611 1.00 0.00 285 LEU A O 1
ATOM 2302 N N . LYS A 1 286 ? -45.608 34.065 -55.759 1.00 0.00 286 LYS A N 1
ATOM 2303 C CA . LYS A 1 286 ? -46.230 33.648 -57.031 1.00 0.00 286 LYS A CA 1
ATOM 2304 C C . LYS A 1 286 ? -45.419 32.552 -57.714 1.00 0.00 286 LYS A C 1
ATOM 2305 O O . LYS A 1 286 ? -45.969 31.545 -58.263 1.00 0.00 286 LYS A O 1
ATOM 2311 N N . GLU A 1 287 ? -44.122 32.774 -57.846 1.00 0.00 287 GLU A N 1
ATOM 2312 C CA . GLU A 1 287 ? -43.221 31.953 -58.535 1.00 0.00 287 GLU A CA 1
ATOM 2313 C C . GLU A 1 287 ? -43.135 30.639 -57.870 1.00 0.00 287 GLU A C 1
ATOM 2314 O O . GLU A 1 287 ? -43.156 29.583 -58.468 1.00 0.00 287 GLU A O 1
ATOM 2320 N N . VAL A 1 288 ? -42.986 30.723 -56.526 1.00 0.00 288 VAL A N 1
ATOM 2321 C CA . VAL A 1 288 ? -42.858 29.512 -55.712 1.00 0.00 288 VAL A CA 1
ATOM 2322 C C . VAL A 1 288 ? -44.156 28.785 -55.695 1.00 0.00 288 VAL A C 1
ATOM 2323 O O . VAL A 1 288 ? -44.091 27.598 -55.828 1.00 0.00 288 VAL A O 1
ATOM 2327 N N . GLU A 1 289 ? -45.261 29.498 -55.637 1.00 0.00 289 GLU A N 1
ATOM 2328 C CA . GLU A 1 289 ? -46.518 28.788 -55.611 1.00 0.00 289 GLU A CA 1
ATOM 2329 C C . GLU A 1 289 ? -46.558 28.047 -57.008 1.00 0.00 289 GLU A C 1
ATOM 2330 O O . GLU A 1 289 ? -46.960 26.882 -57.057 1.00 0.00 289 GLU A O 1
ATOM 2336 N N . GLU A 1 290 ? -46.048 28.696 -58.041 1.00 0.00 290 GLU A N 1
ATOM 2337 C CA . GLU A 1 290 ? -46.129 28.122 -59.340 1.00 0.00 290 GLU A CA 1
ATOM 2338 C C . GLU A 1 290 ? -45.213 26.808 -59.570 1.00 0.00 290 GLU A C 1
ATOM 2339 O O . GLU A 1 290 ? -45.530 25.859 -60.334 1.00 0.00 290 GLU A O 1
ATOM 2345 N N . ALA A 1 291 ? -44.015 26.760 -58.997 1.00 0.00 291 ALA A N 1
ATOM 2346 C CA . ALA A 1 291 ? -43.290 25.535 -59.167 1.00 0.00 291 ALA A CA 1
ATOM 2347 C C . ALA A 1 291 ? -43.903 24.370 -58.398 1.00 0.00 291 ALA A C 1
ATOM 2348 O O . ALA A 1 291 ? -43.920 23.258 -58.847 1.00 0.00 291 ALA A O 1
ATOM 2350 N N . VAL A 1 292 ? -44.389 24.684 -57.180 1.00 0.00 292 VAL A N 1
ATOM 2351 C CA . VAL A 1 292 ? -44.738 23.661 -56.199 1.00 0.00 292 VAL A CA 1
ATOM 2352 C C . VAL A 1 292 ? -45.940 22.783 -56.657 1.00 0.00 292 VAL A C 1
ATOM 2353 O O . VAL A 1 292 ? -45.965 21.582 -56.350 1.00 0.00 292 VAL A O 1
ATOM 2357 N N . ASN A 1 293 ? -46.956 23.438 -57.350 1.00 0.00 293 ASN A N 1
ATOM 2358 C CA . ASN A 1 293 ? -48.069 22.834 -57.976 1.00 0.00 293 ASN A CA 1
ATOM 2359 C C . ASN A 1 293 ? -47.633 21.951 -59.155 1.00 0.00 293 ASN A C 1
ATOM 2360 O O . ASN A 1 293 ? -48.143 20.854 -59.379 1.00 0.00 293 ASN A O 1
ATOM 2365 N N . TYR A 1 294 ? -46.563 22.356 -59.942 1.00 0.00 294 TYR A N 1
ATOM 2366 C CA . TYR A 1 294 ? -46.127 21.661 -61.155 1.00 0.00 294 TYR A CA 1
ATOM 2367 C C . TYR A 1 294 ? -45.141 20.589 -60.781 1.00 0.00 294 TYR A C 1
ATOM 2368 O O . TYR A 1 294 ? -44.825 19.700 -61.538 1.00 0.00 294 TYR A O 1
ATOM 2377 N N . GLY A 1 295 ? -44.738 20.644 -59.482 1.00 0.00 295 GLY A N 1
ATOM 2378 C CA . GLY A 1 295 ? -44.069 19.503 -58.821 1.00 0.00 295 GLY A CA 1
ATOM 2379 C C . GLY A 1 295 ? -42.580 19.309 -59.195 1.00 0.00 295 GLY A C 1
ATOM 2380 O O . GLY A 1 295 ? -42.136 18.200 -59.431 1.00 0.00 295 GLY A O 1
ATOM 2381 N N . ALA A 1 296 ? -41.796 20.418 -59.184 1.00 0.00 296 ALA A N 1
ATOM 2382 C CA . ALA A 1 296 ? -40.511 20.512 -59.716 1.00 0.00 296 ALA A CA 1
ATOM 2383 C C . ALA A 1 296 ? -39.583 21.089 -58.767 1.00 0.00 296 ALA A C 1
ATOM 2384 O O . ALA A 1 296 ? -38.384 21.126 -59.129 1.00 0.00 296 ALA A O 1
ATOM 2386 N N . VAL A 1 297 ? -40.025 21.353 -57.555 1.00 0.00 297 VAL A N 1
ATOM 2387 C CA . VAL A 1 297 ? -39.195 21.830 -56.465 1.00 0.00 297 VAL A CA 1
ATOM 2388 C C . VAL A 1 297 ? -38.413 20.786 -55.740 1.00 0.00 297 VAL A C 1
ATOM 2389 O O . VAL A 1 297 ? -38.986 19.846 -55.185 1.00 0.00 297 VAL A O 1
ATOM 2393 N N . GLU A 1 298 ? -37.119 20.904 -55.715 1.00 0.00 298 GLU A N 1
ATOM 2394 C CA . GLU A 1 298 ? -36.220 19.994 -55.186 1.00 0.00 298 GLU A CA 1
ATOM 2395 C C . GLU A 1 298 ? -36.107 20.168 -53.670 1.00 0.00 298 GLU A C 1
ATOM 2396 O O . GLU A 1 298 ? -36.127 19.192 -52.895 1.00 0.00 298 GLU A O 1
ATOM 2402 N N . THR A 1 299 ? -35.936 21.513 -53.310 1.00 0.00 299 THR A N 1
ATOM 2403 C CA . THR A 1 299 ? -35.777 21.949 -51.893 1.00 0.00 299 THR A CA 1
ATOM 2404 C C . THR A 1 299 ? -36.634 23.204 -51.612 1.00 0.00 299 THR A C 1
ATOM 2405 O O . THR A 1 299 ? -36.818 24.111 -52.470 1.00 0.00 299 THR A O 1
ATOM 2409 N N . LEU A 1 300 ? -37.267 23.276 -50.419 1.00 0.00 300 LEU A N 1
ATOM 2410 C CA . LEU A 1 300 ? -38.066 24.398 -49.979 1.00 0.00 300 LEU A CA 1
ATOM 2411 C C . LEU A 1 300 ? -37.404 24.835 -48.674 1.00 0.00 300 LEU A C 1
ATOM 2412 O O . LEU A 1 300 ? -37.419 24.057 -47.765 1.00 0.00 300 LEU A O 1
ATOM 2417 N N . LEU A 1 301 ? -36.944 26.123 -48.586 1.00 0.00 301 LEU A N 1
ATOM 2418 C CA . LEU A 1 301 ? -36.245 26.694 -47.472 1.00 0.00 301 LEU A CA 1
ATOM 2419 C C . LEU A 1 301 ? -37.086 27.776 -47.012 1.00 0.00 301 LEU A C 1
ATOM 2420 O O . LEU A 1 301 ? -37.392 28.612 -47.869 1.00 0.00 301 LEU A O 1
ATOM 2425 N N . VAL A 1 302 ? -37.535 27.729 -45.739 1.00 0.00 302 VAL A N 1
ATOM 2426 C CA . VAL A 1 302 ? -38.458 28.764 -45.198 1.00 0.00 302 VAL A CA 1
ATOM 2427 C C . VAL A 1 302 ? -38.063 28.954 -43.808 1.00 0.00 302 VAL A C 1
ATOM 2428 O O . VAL A 1 302 ? -37.781 27.960 -43.091 1.00 0.00 302 VAL A O 1
ATOM 2432 N N . LEU A 1 303 ? -37.974 30.235 -43.311 1.00 0.00 303 LEU A N 1
ATOM 2433 C CA . LEU A 1 303 ? -37.650 30.520 -41.966 1.00 0.00 303 LEU A CA 1
ATOM 2434 C C . LEU A 1 303 ? -38.862 30.171 -41.137 1.00 0.00 303 LEU A C 1
ATOM 2435 O O . LEU A 1 303 ? -40.024 30.318 -41.615 1.00 0.00 303 LEU A O 1
ATOM 2440 N N . ASP A 1 304 ? -38.580 29.610 -39.945 1.00 0.00 304 ASP A N 1
ATOM 2441 C CA . ASP A 1 304 ? -39.664 29.125 -39.075 1.00 0.00 304 ASP A CA 1
ATOM 2442 C C . ASP A 1 304 ? -40.735 30.172 -38.675 1.00 0.00 304 ASP A C 1
ATOM 2443 O O . ASP A 1 304 ? -41.878 29.854 -38.523 1.00 0.00 304 ASP A O 1
ATOM 2448 N N . GLU A 1 305 ? -40.360 31.465 -38.646 1.00 0.00 305 GLU A N 1
ATOM 2449 C CA . GLU A 1 305 ? -41.271 32.529 -38.377 1.00 0.00 305 GLU A CA 1
ATOM 2450 C C . GLU A 1 305 ? -42.334 32.690 -39.422 1.00 0.00 305 GLU A C 1
ATOM 2451 O O . GLU A 1 305 ? -43.451 32.979 -39.098 1.00 0.00 305 GLU A O 1
ATOM 2457 N N . LEU A 1 306 ? -41.981 32.435 -40.695 1.00 0.00 306 LEU A N 1
ATOM 2458 C CA . LEU A 1 306 ? -42.988 32.384 -41.721 1.00 0.00 306 LEU A CA 1
ATOM 2459 C C . LEU A 1 306 ? -44.034 31.330 -41.613 1.00 0.00 306 LEU A C 1
ATOM 2460 O O . LEU A 1 306 ? -45.174 31.477 -42.028 1.00 0.00 306 LEU A O 1
ATOM 2465 N N . LEU A 1 307 ? -43.731 30.112 -41.044 1.00 0.00 307 LEU A N 1
ATOM 2466 C CA . LEU A 1 307 ? -44.675 29.100 -40.580 1.00 0.00 307 LEU A CA 1
ATOM 2467 C C . LEU A 1 307 ? -45.582 29.637 -39.545 1.00 0.00 307 LEU A C 1
ATOM 2468 O O . LEU A 1 307 ? -46.774 29.335 -39.554 1.00 0.00 307 LEU A O 1
ATOM 2473 N N . LYS A 1 308 ? -45.020 30.462 -38.584 1.00 0.00 308 LYS A N 1
ATOM 2474 C CA . LYS A 1 308 ? -45.894 31.115 -37.602 1.00 0.00 308 LYS A CA 1
ATOM 2475 C C . LYS A 1 308 ? -46.126 32.576 -37.969 1.00 0.00 308 LYS A C 1
ATOM 2476 O O . LYS A 1 308 ? -45.861 33.454 -37.153 1.00 0.00 308 LYS A O 1
ATOM 2482 N N . GLY A 1 309 ? -46.554 32.850 -39.253 1.00 0.00 309 GLY A N 1
ATOM 2483 C CA . GLY A 1 309 ? -46.710 34.194 -39.669 1.00 0.00 309 GLY A CA 1
ATOM 2484 C C . GLY A 1 309 ? -48.073 34.587 -39.381 1.00 0.00 309 GLY A C 1
ATOM 2485 O O . GLY A 1 309 ? -48.613 34.517 -38.251 1.00 0.00 309 GLY A O 1
ATOM 2486 N N . GLU A 1 310 ? -48.774 35.159 -40.418 1.00 0.00 310 GLU A N 1
ATOM 2487 C CA . GLU A 1 310 ? -50.107 35.643 -40.325 1.00 0.00 310 GLU A CA 1
ATOM 2488 C C . GLU A 1 310 ? -50.901 34.955 -41.408 1.00 0.00 310 GLU A C 1
ATOM 2489 O O . GLU A 1 310 ? -52.122 34.630 -41.289 1.00 0.00 310 GLU A O 1
ATOM 2495 N N . LEU A 1 311 ? -50.185 34.658 -42.561 1.00 0.00 311 LEU A N 1
ATOM 2496 C CA . LEU A 1 311 ? -50.423 33.558 -43.432 1.00 0.00 311 LEU A CA 1
ATOM 2497 C C . LEU A 1 311 ? -49.594 32.392 -42.943 1.00 0.00 311 LEU A C 1
ATOM 2498 O O . LEU A 1 311 ? -48.331 32.423 -42.907 1.00 0.00 311 LEU A O 1
ATOM 2503 N N . ARG A 1 312 ? -50.215 31.268 -42.553 1.00 0.00 312 ARG A N 1
ATOM 2504 C CA . ARG A 1 312 ? -49.560 30.109 -41.965 1.00 0.00 312 ARG A CA 1
ATOM 2505 C C . ARG A 1 312 ? -49.945 28.879 -42.817 1.00 0.00 312 ARG A C 1
ATOM 2506 O O . ARG A 1 312 ? -49.210 27.900 -42.942 1.00 0.00 312 ARG A O 1
ATOM 2514 N N . GLU A 1 313 ? -51.160 28.922 -43.339 1.00 0.00 313 GLU A N 1
ATOM 2515 C CA . GLU A 1 313 ? -51.843 27.847 -44.022 1.00 0.00 313 GLU A CA 1
ATOM 2516 C C . GLU A 1 313 ? -51.157 27.511 -45.377 1.00 0.00 313 GLU A C 1
ATOM 2517 O O . GLU A 1 313 ? -50.630 26.437 -45.560 1.00 0.00 313 GLU A O 1
ATOM 2523 N N . LYS A 1 314 ? -50.969 28.515 -46.216 1.00 0.00 314 LYS A N 1
ATOM 2524 C CA . LYS A 1 314 ? -50.271 28.446 -47.504 1.00 0.00 314 LYS A CA 1
ATOM 2525 C C . LYS A 1 314 ? -48.909 27.800 -47.484 1.00 0.00 314 LYS A C 1
ATOM 2526 O O . LYS A 1 314 ? -48.672 27.031 -48.422 1.00 0.00 314 LYS A O 1
ATOM 2532 N N . VAL A 1 315 ? -48.063 28.196 -46.519 1.00 0.00 315 VAL A N 1
ATOM 2533 C CA . VAL A 1 315 ? -46.766 27.819 -46.175 1.00 0.00 315 VAL A CA 1
ATOM 2534 C C . VAL A 1 315 ? -46.658 26.385 -45.900 1.00 0.00 315 VAL A C 1
ATOM 2535 O O . VAL A 1 315 ? -45.832 25.703 -46.487 1.00 0.00 315 VAL A O 1
ATOM 2539 N N . GLU A 1 316 ? -47.524 25.941 -45.004 1.00 0.00 316 GLU A N 1
ATOM 2540 C CA . GLU A 1 316 ? -47.678 24.499 -44.723 1.00 0.00 316 GLU A CA 1
ATOM 2541 C C . GLU A 1 316 ? -48.075 23.675 -45.923 1.00 0.00 316 GLU A C 1
ATOM 2542 O O . GLU A 1 316 ? -47.374 22.647 -46.064 1.00 0.00 316 GLU A O 1
ATOM 2548 N N . GLU A 1 317 ? -49.026 24.141 -46.738 1.00 0.00 317 GLU A N 1
ATOM 2549 C CA . GLU A 1 317 ? -49.499 23.471 -47.893 1.00 0.00 317 GLU A CA 1
ATOM 2550 C C . GLU A 1 317 ? -48.392 23.293 -48.899 1.00 0.00 317 GLU A C 1
ATOM 2551 O O . GLU A 1 317 ? -48.172 22.228 -49.448 1.00 0.00 317 GLU A O 1
ATOM 2557 N N . LEU A 1 318 ? -47.599 24.396 -49.180 1.00 0.00 318 LEU A N 1
ATOM 2558 C CA . LEU A 1 318 ? -46.524 24.465 -50.144 1.00 0.00 318 LEU A CA 1
ATOM 2559 C C . LEU A 1 318 ? -45.514 23.411 -49.776 1.00 0.00 318 LEU A C 1
ATOM 2560 O O . LEU A 1 318 ? -45.060 22.667 -50.616 1.00 0.00 318 LEU A O 1
ATOM 2565 N N . MET A 1 319 ? -45.211 23.262 -48.395 1.00 0.00 319 MET A N 1
ATOM 2566 C CA . MET A 1 319 ? -44.309 22.296 -47.795 1.00 0.00 319 MET A CA 1
ATOM 2567 C C . MET A 1 319 ? -44.876 20.945 -47.976 1.00 0.00 319 MET A C 1
ATOM 2568 O O . MET A 1 319 ? -44.168 20.003 -48.276 1.00 0.00 319 MET A O 1
ATOM 2573 N N . ASP A 1 320 ? -46.248 20.720 -47.777 1.00 0.00 320 ASP A N 1
ATOM 2574 C CA . ASP A 1 320 ? -46.945 19.453 -47.732 1.00 0.00 320 ASP A CA 1
ATOM 2575 C C . ASP A 1 320 ? -46.864 18.844 -49.114 1.00 0.00 320 ASP A C 1
ATOM 2576 O O . ASP A 1 320 ? -46.608 17.621 -49.271 1.00 0.00 320 ASP A O 1
ATOM 2581 N N . ALA A 1 321 ? -47.040 19.650 -50.159 1.00 0.00 321 ALA A N 1
ATOM 2582 C CA . ALA A 1 321 ? -47.087 19.291 -51.557 1.00 0.00 321 ALA A CA 1
ATOM 2583 C C . ALA A 1 321 ? -45.773 18.956 -52.025 1.00 0.00 321 ALA A C 1
ATOM 2584 O O . ALA A 1 321 ? -45.570 18.053 -52.785 1.00 0.00 321 ALA A O 1
ATOM 2586 N N . VAL A 1 322 ? -44.718 19.689 -51.504 1.00 0.00 322 VAL A N 1
ATOM 2587 C CA . VAL A 1 322 ? -43.360 19.388 -51.878 1.00 0.00 322 VAL A CA 1
ATOM 2588 C C . VAL A 1 322 ? -42.868 18.076 -51.281 1.00 0.00 322 VAL A C 1
ATOM 2589 O O . VAL A 1 322 ? -42.258 17.385 -52.019 1.00 0.00 322 VAL A O 1
ATOM 2593 N N . ARG A 1 323 ? -43.110 17.755 -50.038 1.00 0.00 323 ARG A N 1
ATOM 2594 C CA . ARG A 1 323 ? -42.708 16.571 -49.258 1.00 0.00 323 ARG A CA 1
ATOM 2595 C C . ARG A 1 323 ? -43.323 15.358 -49.917 1.00 0.00 323 ARG A C 1
ATOM 2596 O O . ARG A 1 323 ? -42.627 14.342 -49.978 1.00 0.00 323 ARG A O 1
ATOM 2604 N N . TYR A 1 324 ? -44.634 15.401 -50.262 1.00 0.00 324 TYR A N 1
ATOM 2605 C CA . TYR A 1 324 ? -45.376 14.383 -51.079 1.00 0.00 324 TYR A CA 1
ATOM 2606 C C . TYR A 1 324 ? -44.678 14.110 -52.410 1.00 0.00 324 TYR A C 1
ATOM 2607 O O . TYR A 1 324 ? -44.592 12.965 -52.896 1.00 0.00 324 TYR A O 1
ATOM 2616 N N . SER A 1 325 ? -44.141 15.161 -53.105 1.00 0.00 325 SER A N 1
ATOM 2617 C CA . SER A 1 325 ? -43.372 15.076 -54.368 1.00 0.00 325 SER A CA 1
ATOM 2618 C C . SER A 1 325 ? -41.943 14.620 -54.201 1.00 0.00 325 SER A C 1
ATOM 2619 O O . SER A 1 325 ? -41.238 14.560 -55.192 1.00 0.00 325 SER A O 1
ATOM 2622 N N . ARG A 1 326 ? -41.470 14.328 -52.943 1.00 0.00 326 ARG A N 1
ATOM 2623 C CA . ARG A 1 326 ? -40.240 13.844 -52.610 1.00 0.00 326 ARG A CA 1
ATOM 2624 C C . ARG A 1 326 ? -39.160 14.837 -52.779 1.00 0.00 326 ARG A C 1
ATOM 2625 O O . ARG A 1 326 ? -38.033 14.519 -53.155 1.00 0.00 326 ARG A O 1
ATOM 2633 N N . GLY A 1 327 ? -39.462 16.150 -52.496 1.00 0.00 327 GLY A N 1
ATOM 2634 C CA . GLY A 1 327 ? -38.489 17.118 -52.152 1.00 0.00 327 GLY A CA 1
ATOM 2635 C C . GLY A 1 327 ? -38.193 17.009 -50.661 1.00 0.00 327 GLY A C 1
ATOM 2636 O O . GLY A 1 327 ? -38.762 16.210 -49.914 1.00 0.00 327 GLY A O 1
ATOM 2637 N N . GLU A 1 328 ? -37.203 17.808 -50.129 1.00 0.00 328 GLU A N 1
ATOM 2638 C CA . GLU A 1 328 ? -36.894 17.898 -48.764 1.00 0.00 328 GLU A CA 1
ATOM 2639 C C . GLU A 1 328 ? -37.257 19.276 -48.339 1.00 0.00 328 GLU A C 1
ATOM 2640 O O . GLU A 1 328 ? -36.790 20.207 -48.996 1.00 0.00 328 GLU A O 1
ATOM 2646 N N . VAL A 1 329 ? -37.938 19.449 -47.196 1.00 0.00 329 VAL A N 1
ATOM 2647 C CA . VAL A 1 329 ? -38.243 20.821 -46.728 1.00 0.00 329 VAL A CA 1
ATOM 2648 C C . VAL A 1 329 ? -37.495 21.120 -45.492 1.00 0.00 329 VAL A C 1
ATOM 2649 O O . VAL A 1 329 ? -37.403 20.308 -44.562 1.00 0.00 329 VAL A O 1
ATOM 2653 N N . VAL A 1 330 ? -36.989 22.284 -45.420 1.00 0.00 330 VAL A N 1
ATOM 2654 C CA . VAL A 1 330 ? -35.995 22.664 -44.403 1.00 0.00 330 VAL A CA 1
ATOM 2655 C C . VAL A 1 330 ? -36.619 23.723 -43.589 1.00 0.00 330 VAL A C 1
ATOM 2656 O O . VAL A 1 330 ? -37.173 24.698 -44.207 1.00 0.00 330 VAL A O 1
ATOM 2660 N N . VAL A 1 331 ? -36.631 23.527 -42.234 1.00 0.00 331 VAL A N 1
ATOM 2661 C CA . VAL A 1 331 ? -37.246 24.364 -41.271 1.00 0.00 331 VAL A CA 1
ATOM 2662 C C . VAL A 1 331 ? -36.078 24.712 -40.333 1.00 0.00 331 VAL A C 1
ATOM 2663 O O . VAL A 1 331 ? -35.265 23.827 -40.000 1.00 0.00 331 VAL A O 1
ATOM 2667 N N . VAL A 1 332 ? -35.840 25.993 -40.110 1.00 0.00 332 VAL A N 1
ATOM 2668 C CA . VAL A 1 332 ? -34.482 26.329 -39.599 1.00 0.00 332 VAL A CA 1
ATOM 2669 C C . VAL A 1 332 ? -34.571 27.580 -38.779 1.00 0.00 332 VAL A C 1
ATOM 2670 O O . VAL A 1 332 ? -35.470 28.393 -38.949 1.00 0.00 332 VAL A O 1
ATOM 2674 N N . SER A 1 333 ? -33.714 27.713 -37.753 1.00 0.00 333 SER A N 1
ATOM 2675 C CA . SER A 1 333 ? -33.597 28.897 -36.939 1.00 0.00 333 SER A CA 1
ATOM 2676 C C . SER A 1 333 ? -33.287 30.159 -37.831 1.00 0.00 333 SER A C 1
ATOM 2677 O O . SER A 1 333 ? -32.440 30.043 -38.702 1.00 0.00 333 SER A O 1
ATOM 2680 N N . SER A 1 334 ? -33.818 31.348 -37.487 1.00 0.00 334 SER A N 1
ATOM 2681 C CA . SER A 1 334 ? -33.472 32.675 -38.159 1.00 0.00 334 SER A CA 1
ATOM 2682 C C . SER A 1 334 ? -32.302 33.443 -37.471 1.00 0.00 334 SER A C 1
ATOM 2683 O O . SER A 1 334 ? -31.902 34.478 -37.897 1.00 0.00 334 SER A O 1
ATOM 2686 N N . GLU A 1 335 ? -31.733 32.823 -36.471 1.00 0.00 335 GLU A N 1
ATOM 2687 C CA . GLU A 1 335 ? -30.525 33.304 -35.827 1.00 0.00 335 GLU A CA 1
ATOM 2688 C C . GLU A 1 335 ? -29.389 33.133 -36.716 1.00 0.00 335 GLU A C 1
ATOM 2689 O O . GLU A 1 335 ? -28.637 34.024 -36.957 1.00 0.00 335 GLU A O 1
ATOM 2695 N N . HIS A 1 336 ? -29.295 32.002 -37.485 1.00 0.00 336 HIS A N 1
ATOM 2696 C CA . HIS A 1 336 ? -28.282 31.580 -38.447 1.00 0.00 336 HIS A CA 1
ATOM 2697 C C . HIS A 1 336 ? -28.023 32.476 -39.574 1.00 0.00 336 HIS A C 1
ATOM 2698 O O . HIS A 1 336 ? -28.894 33.253 -39.934 1.00 0.00 336 HIS A O 1
ATOM 2705 N N . GLU A 1 337 ? -26.770 32.375 -40.066 1.00 0.00 337 GLU A N 1
ATOM 2706 C CA . GLU A 1 337 ? -26.032 33.064 -41.114 1.00 0.00 337 GLU A CA 1
ATOM 2707 C C . GLU A 1 337 ? -26.827 32.844 -42.451 1.00 0.00 337 GLU A C 1
ATOM 2708 O O . GLU A 1 337 ? -26.738 33.681 -43.370 1.00 0.00 337 GLU A O 1
ATOM 2714 N N . GLY A 1 338 ? -27.621 31.758 -42.537 1.00 0.00 338 GLY A N 1
ATOM 2715 C CA . GLY A 1 338 ? -28.416 31.388 -43.693 1.00 0.00 338 GLY A CA 1
ATOM 2716 C C . GLY A 1 338 ? -29.805 31.797 -43.536 1.00 0.00 338 GLY A C 1
ATOM 2717 O O . GLY A 1 338 ? -30.430 32.223 -44.468 1.00 0.00 338 GLY A O 1
ATOM 2718 N N . GLY A 1 339 ? -30.324 31.602 -42.282 1.00 0.00 339 GLY A N 1
ATOM 2719 C CA . GLY A 1 339 ? -31.696 31.924 -41.751 1.00 0.00 339 GLY A CA 1
ATOM 2720 C C . GLY A 1 339 ? -32.091 33.417 -41.888 1.00 0.00 339 GLY A C 1
ATOM 2721 O O . GLY A 1 339 ? -33.251 33.720 -42.215 1.00 0.00 339 GLY A O 1
ATOM 2722 N N . GLU A 1 340 ? -31.087 34.354 -41.591 1.00 0.00 340 GLU A N 1
ATOM 2723 C CA . GLU A 1 340 ? -31.154 35.808 -41.680 1.00 0.00 340 GLU A CA 1
ATOM 2724 C C . GLU A 1 340 ? -31.319 36.215 -43.085 1.00 0.00 340 GLU A C 1
ATOM 2725 O O . GLU A 1 340 ? -32.034 37.163 -43.339 1.00 0.00 340 GLU A O 1
ATOM 2731 N N . LYS A 1 341 ? -30.710 35.503 -44.085 1.00 0.00 341 LYS A N 1
ATOM 2732 C CA . LYS A 1 341 ? -30.932 35.809 -45.476 1.00 0.00 341 LYS A CA 1
ATOM 2733 C C . LYS A 1 341 ? -32.303 35.309 -45.968 1.00 0.00 341 LYS A C 1
ATOM 2734 O O . LYS A 1 341 ? -32.903 35.882 -46.881 1.00 0.00 341 LYS A O 1
ATOM 2740 N N . LEU A 1 342 ? -32.873 34.266 -45.254 1.00 0.00 342 LEU A N 1
ATOM 2741 C CA . LEU A 1 342 ? -34.213 33.889 -45.722 1.00 0.00 342 LEU A CA 1
ATOM 2742 C C . LEU A 1 342 ? -35.311 34.851 -45.295 1.00 0.00 342 LEU A C 1
ATOM 2743 O O . LEU A 1 342 ? -36.217 35.009 -46.063 1.00 0.00 342 LEU A O 1
ATOM 2748 N N . LYS A 1 343 ? -35.149 35.568 -44.175 1.00 0.00 343 LYS A N 1
ATOM 2749 C CA . LYS A 1 343 ? -35.838 36.820 -43.916 1.00 0.00 343 LYS A CA 1
ATOM 2750 C C . LYS A 1 343 ? -35.725 37.861 -45.057 1.00 0.00 343 LYS A C 1
ATOM 2751 O O . LYS A 1 343 ? -36.729 38.477 -45.413 1.00 0.00 343 LYS A O 1
ATOM 2757 N N . ALA A 1 344 ? -34.427 38.158 -45.507 1.00 0.00 344 ALA A N 1
ATOM 2758 C CA . ALA A 1 344 ? -34.205 39.225 -46.424 1.00 0.00 344 ALA A CA 1
ATOM 2759 C C . ALA A 1 344 ? -34.852 38.928 -47.773 1.00 0.00 344 ALA A C 1
ATOM 2760 O O . ALA A 1 344 ? -35.514 39.726 -48.319 1.00 0.00 344 ALA A O 1
ATOM 2762 N N . LEU A 1 345 ? -34.649 37.670 -48.294 1.00 0.00 345 LEU A N 1
ATOM 2763 C CA . LEU A 1 345 ? -35.194 37.117 -49.517 1.00 0.00 345 LEU A CA 1
ATOM 2764 C C . LEU A 1 345 ? -36.664 37.276 -49.569 1.00 0.00 345 LEU A C 1
ATOM 2765 O O . LEU A 1 345 ? -37.341 37.631 -50.569 1.00 0.00 345 LEU A O 1
ATOM 2770 N N . GLY A 1 346 ? -37.239 37.240 -48.349 1.00 0.00 346 GLY A N 1
ATOM 2771 C CA . GLY A 1 346 ? -38.611 37.643 -48.181 1.00 0.00 346 GLY A CA 1
ATOM 2772 C C . GLY A 1 346 ? -39.151 36.609 -47.313 1.00 0.00 346 GLY A C 1
ATOM 2773 O O . GLY A 1 346 ? -39.839 36.994 -46.346 1.00 0.00 346 GLY A O 1
ATOM 2774 N N . GLY A 1 347 ? -38.978 35.287 -47.602 1.00 0.00 347 GLY A N 1
ATOM 2775 C CA . GLY A 1 347 ? -39.451 34.214 -46.733 1.00 0.00 347 GLY A CA 1
ATOM 2776 C C . GLY A 1 347 ? -39.269 32.849 -47.459 1.00 0.00 347 GLY A C 1
ATOM 2777 O O . GLY A 1 347 ? -38.959 31.864 -46.782 1.00 0.00 347 GLY A O 1
ATOM 2778 N N . LEU A 1 348 ? -39.538 32.849 -48.806 1.00 0.00 348 LEU A N 1
ATOM 2779 C CA . LEU A 1 348 ? -39.584 31.548 -49.451 1.00 0.00 348 LEU A CA 1
ATOM 2780 C C . LEU A 1 348 ? -38.473 31.645 -50.471 1.00 0.00 348 LEU A C 1
ATOM 2781 O O . LEU A 1 348 ? -38.256 32.657 -51.150 1.00 0.00 348 LEU A O 1
ATOM 2786 N N . ALA A 1 349 ? -37.718 30.573 -50.523 1.00 0.00 349 ALA A N 1
ATOM 2787 C CA . ALA A 1 349 ? -36.785 30.350 -51.558 1.00 0.00 349 ALA A CA 1
ATOM 2788 C C . ALA A 1 349 ? -36.870 28.910 -51.882 1.00 0.00 349 ALA A C 1
ATOM 2789 O O . ALA A 1 349 ? -37.050 28.083 -50.991 1.00 0.00 349 ALA A O 1
ATOM 2791 N N . ALA A 1 350 ? -36.910 28.572 -53.184 1.00 0.00 350 ALA A N 1
ATOM 2792 C CA . ALA A 1 350 ? -36.873 27.224 -53.565 1.00 0.00 350 ALA A CA 1
ATOM 2793 C C . ALA A 1 350 ? -35.974 26.974 -54.791 1.00 0.00 350 ALA A C 1
ATOM 2794 O O . ALA A 1 350 ? -35.859 27.820 -55.668 1.00 0.00 350 ALA A O 1
ATOM 2796 N N . LEU A 1 351 ? -35.260 25.765 -54.784 1.00 0.00 351 LEU A N 1
ATOM 2797 C CA . LEU A 1 351 ? -34.344 25.278 -55.807 1.00 0.00 351 LEU A CA 1
ATOM 2798 C C . LEU A 1 351 ? -35.148 24.334 -56.644 1.00 0.00 351 LEU A C 1
ATOM 2799 O O . LEU A 1 351 ? -35.700 23.434 -56.047 1.00 0.00 351 LEU A O 1
ATOM 2804 N N . LEU A 1 352 ? -35.214 24.560 -57.995 1.00 0.00 352 LEU A N 1
ATOM 2805 C CA . LEU A 1 352 ? -35.939 23.721 -58.897 1.00 0.00 352 LEU A CA 1
ATOM 2806 C C . LEU A 1 352 ? -35.029 22.816 -59.537 1.00 0.00 352 LEU A C 1
ATOM 2807 O O . LEU A 1 352 ? -33.810 23.045 -59.620 1.00 0.00 352 LEU A O 1
ATOM 2812 N N . ARG A 1 353 ? -35.611 21.756 -60.020 1.00 0.00 353 ARG A N 1
ATOM 2813 C CA . ARG A 1 353 ? -35.010 20.644 -60.755 1.00 0.00 353 ARG A CA 1
ATOM 2814 C C . ARG A 1 353 ? -34.906 20.928 -62.238 1.00 0.00 353 ARG A C 1
ATOM 2815 O O . ARG A 1 353 ? -33.806 20.775 -62.817 1.00 0.00 353 ARG A O 1
ATOM 2823 N N . PHE A 1 354 ? -36.003 21.510 -62.721 1.00 0.00 354 PHE A N 1
ATOM 2824 C CA . PHE A 1 354 ? -36.263 21.802 -64.095 1.00 0.00 354 PHE A CA 1
ATOM 2825 C C . PHE A 1 354 ? -37.192 23.006 -64.140 1.00 0.00 354 PHE A C 1
ATOM 2826 O O . PHE A 1 354 ? -37.779 23.378 -63.140 1.00 0.00 354 PHE A O 1
ATOM 2834 N N . ARG A 1 355 ? -37.169 23.737 -65.233 1.00 0.00 355 ARG A N 1
ATOM 2835 C CA . ARG A 1 355 ? -37.776 25.050 -65.379 1.00 0.00 355 ARG A CA 1
ATOM 2836 C C . ARG A 1 355 ? -39.300 25.007 -65.242 1.00 0.00 355 ARG A C 1
ATOM 2837 O O . ARG A 1 355 ? -39.991 24.283 -65.919 1.00 0.00 355 ARG A O 1
ATOM 2845 N N . VAL A 1 356 ? -39.846 25.994 -64.447 1.00 0.00 356 VAL A N 1
ATOM 2846 C CA . VAL A 1 356 ? -41.269 26.325 -64.397 1.00 0.00 356 VAL A CA 1
ATOM 2847 C C . VAL A 1 356 ? -41.258 27.844 -64.657 1.00 0.00 356 VAL A C 1
ATOM 2848 O O . VAL A 1 356 ? -40.457 28.504 -64.027 1.00 0.00 356 VAL A O 1
ATOM 2852 N N . LYS A 1 357 ? -42.133 28.385 -65.525 1.00 0.00 357 LYS A N 1
ATOM 2853 C CA . LYS A 1 357 ? -41.837 29.743 -65.959 1.00 0.00 357 LYS A CA 1
ATOM 2854 C C . LYS A 1 357 ? -42.217 30.825 -64.909 1.00 0.00 357 LYS A C 1
ATOM 2855 O O . LYS A 1 357 ? -41.362 31.480 -64.282 1.00 0.00 357 LYS A O 1
ATOM 2862 N N . MET B 2 1 ? -23.479 44.957 -29.919 1.00 0.00 1 MET B N 1
ATOM 2863 C CA . MET B 2 1 ? -24.243 46.147 -30.404 1.00 0.00 1 MET B CA 1
ATOM 2864 C C . MET B 2 1 ? -24.568 46.092 -31.898 1.00 0.00 1 MET B C 1
ATOM 2865 O O . MET B 2 1 ? -23.941 45.363 -32.662 1.00 0.00 1 MET B O 1
ATOM 2870 N N . VAL B 2 2 ? -25.560 46.878 -32.301 1.00 0.00 2 VAL B N 1
ATOM 2871 C CA . VAL B 2 2 ? -25.991 46.947 -33.692 1.00 0.00 2 VAL B CA 1
ATOM 2872 C C . VAL B 2 2 ? -26.714 48.268 -33.926 1.00 0.00 2 VAL B C 1
ATOM 2873 O O . VAL B 2 2 ? -26.884 49.055 -32.995 1.00 0.00 2 VAL B O 1
ATOM 2877 N N . ARG B 2 3 ? -27.147 48.492 -35.162 1.00 0.00 3 ARG B N 1
ATOM 2878 C CA . ARG B 2 3 ? -27.832 49.724 -35.546 1.00 0.00 3 ARG B CA 1
ATOM 2879 C C . ARG B 2 3 ? -27.547 49.828 -37.031 1.00 0.00 3 ARG B C 1
ATOM 2880 O O . ARG B 2 3 ? -26.413 49.617 -37.449 1.00 0.00 3 ARG B O 1
ATOM 2888 N N . LYS B 2 4 ? -28.542 50.158 -37.842 1.00 0.00 4 LYS B N 1
ATOM 2889 C CA . LYS B 2 4 ? -28.265 50.217 -39.263 1.00 0.00 4 LYS B CA 1
ATOM 2890 C C . LYS B 2 4 ? -29.358 50.816 -40.134 1.00 0.00 4 LYS B C 1
ATOM 2891 O O . LYS B 2 4 ? -30.526 50.449 -40.016 1.00 0.00 4 LYS B O 1
ATOM 2897 N N . MET B 2 5 ? -29.014 51.741 -41.057 1.00 0.00 5 MET B N 1
ATOM 2898 C CA . MET B 2 5 ? -29.970 52.365 -41.980 1.00 0.00 5 MET B CA 1
ATOM 2899 C C . MET B 2 5 ? -29.573 51.893 -43.334 1.00 0.00 5 MET B C 1
ATOM 2900 O O . MET B 2 5 ? -28.453 51.489 -43.551 1.00 0.00 5 MET B O 1
ATOM 2905 N N . ARG B 2 6 ? -30.503 51.840 -44.226 1.00 0.00 6 ARG B N 1
ATOM 2906 C CA . ARG B 2 6 ? -30.241 51.461 -45.597 1.00 0.00 6 ARG B CA 1
ATOM 2907 C C . ARG B 2 6 ? -30.310 52.775 -46.362 1.00 0.00 6 ARG B C 1
ATOM 2908 O O . ARG B 2 6 ? -31.094 53.655 -46.022 1.00 0.00 6 ARG B O 1
ATOM 2916 N N . ILE B 2 7 ? -29.457 52.928 -47.363 1.00 0.00 7 ILE B N 1
ATOM 2917 C CA . ILE B 2 7 ? -29.447 54.150 -48.155 1.00 0.00 7 ILE B CA 1
ATOM 2918 C C . ILE B 2 7 ? -29.371 53.739 -49.600 1.00 0.00 7 ILE B C 1
ATOM 2919 O O . ILE B 2 7 ? -28.460 53.012 -50.006 1.00 0.00 7 ILE B O 1
ATOM 2924 N N . ALA B 2 8 ? -30.338 54.205 -50.376 1.00 0.00 8 ALA B N 1
ATOM 2925 C CA . ALA B 2 8 ? -30.390 53.878 -51.785 1.00 0.00 8 ALA B CA 1
ATOM 2926 C C . ALA B 2 8 ? -30.214 55.089 -52.688 1.00 0.00 8 ALA B C 1
ATOM 2927 O O . ALA B 2 8 ? -30.887 56.105 -52.534 1.00 0.00 8 ALA B O 1
ATOM 2929 N N . VAL B 2 9 ? -29.284 54.977 -53.622 1.00 0.00 9 VAL B N 1
ATOM 2930 C CA . VAL B 2 9 ? -29.081 56.033 -54.589 1.00 0.00 9 VAL B CA 1
ATOM 2931 C C . VAL B 2 9 ? -29.149 55.359 -55.936 1.00 0.00 9 VAL B C 1
ATOM 2932 O O . VAL B 2 9 ? -28.589 54.283 -56.114 1.00 0.00 9 VAL B O 1
ATOM 2936 N N . ILE B 2 10 ? -29.874 55.970 -56.868 1.00 0.00 10 ILE B N 1
ATOM 2937 C CA . ILE B 2 10 ? -30.005 55.448 -58.222 1.00 0.00 10 ILE B CA 1
ATOM 2938 C C . ILE B 2 10 ? -29.494 56.514 -59.175 1.00 0.00 10 ILE B C 1
ATOM 2939 O O . ILE B 2 10 ? -30.083 57.589 -59.250 1.00 0.00 10 ILE B O 1
ATOM 2944 N N . ASP B 2 11 ? -28.408 56.255 -59.890 1.00 0.00 11 ASP B N 1
ATOM 2945 C CA . ASP B 2 11 ? -27.948 57.259 -60.844 1.00 0.00 11 ASP B CA 1
ATOM 2946 C C . ASP B 2 11 ? -28.917 57.163 -62.019 1.00 0.00 11 ASP B C 1
ATOM 2947 O O . ASP B 2 11 ? -28.735 56.347 -62.932 1.00 0.00 11 ASP B O 1
ATOM 2952 N N . TYR B 2 12 ? -29.958 57.992 -61.978 1.00 0.00 12 TYR B N 1
ATOM 2953 C CA . TYR B 2 12 ? -30.971 57.987 -63.021 1.00 0.00 12 TYR B CA 1
ATOM 2954 C C . TYR B 2 12 ? -30.403 58.247 -64.407 1.00 0.00 12 TYR B C 1
ATOM 2955 O O . TYR B 2 12 ? -30.895 57.704 -65.396 1.00 0.00 12 TYR B O 1
ATOM 2964 N N . ASP B 2 13 ? -29.356 59.057 -64.484 1.00 0.00 13 ASP B N 1
ATOM 2965 C CA . ASP B 2 13 ? -28.752 59.366 -65.767 1.00 0.00 13 ASP B CA 1
ATOM 2966 C C . ASP B 2 13 ? -28.286 58.072 -66.456 1.00 0.00 13 ASP B C 1
ATOM 2967 O O . ASP B 2 13 ? -27.866 58.093 -67.617 1.00 0.00 13 ASP B O 1
ATOM 2972 N N . LYS B 2 14 ? -28.383 56.951 -65.739 1.00 0.00 14 LYS B N 1
ATOM 2973 C CA . LYS B 2 14 ? -27.979 55.641 -66.262 1.00 0.00 14 LYS B CA 1
ATOM 2974 C C . LYS B 2 14 ? -29.136 54.647 -66.392 1.00 0.00 14 LYS B C 1
ATOM 2975 O O . LYS B 2 14 ? -28.986 53.580 -66.996 1.00 0.00 14 LYS B O 1
ATOM 2981 N N . CYS B 2 15 ? -30.284 54.996 -65.826 1.00 0.00 15 CYS B N 1
ATOM 2982 C CA . CYS B 2 15 ? -31.455 54.128 -65.870 1.00 0.00 15 CYS B CA 1
ATOM 2983 C C . CYS B 2 15 ? -32.265 54.304 -67.148 1.00 0.00 15 CYS B C 1
ATOM 2984 O O . CYS B 2 15 ? -32.373 55.402 -67.684 1.00 0.00 15 CYS B O 1
ATOM 2987 N N . ASN B 2 16 ? -32.824 53.206 -67.635 1.00 0.00 16 ASN B N 1
ATOM 2988 C CA . ASN B 2 16 ? -33.649 53.237 -68.829 1.00 0.00 16 ASN B CA 1
ATOM 2989 C C . ASN B 2 16 ? -34.612 52.048 -68.759 1.00 0.00 16 ASN B C 1
ATOM 2990 O O . ASN B 2 16 ? -34.336 50.980 -69.303 1.00 0.00 16 ASN B O 1
ATOM 2995 N N . PRO B 2 17 ? -35.761 52.234 -68.086 1.00 0.00 17 PRO B N 1
ATOM 2996 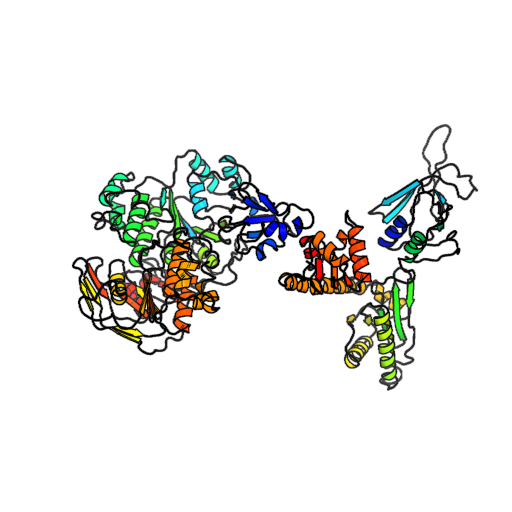C CA . PRO B 2 17 ? -36.812 51.225 -67.891 1.00 0.00 17 PRO B CA 1
ATOM 2997 C C . PRO B 2 17 ? -37.223 50.397 -69.116 1.00 0.00 17 PRO B C 1
ATOM 2998 O O . PRO B 2 17 ? -37.580 49.229 -68.983 1.00 0.00 17 PRO B O 1
ATOM 3002 N N . ASP B 2 18 ? -37.168 51.001 -70.297 1.00 0.00 18 ASP B N 1
ATOM 3003 C CA . ASP B 2 18 ? -37.562 50.313 -71.526 1.00 0.00 18 ASP B CA 1
ATOM 3004 C C . ASP B 2 18 ? -36.540 49.304 -72.035 1.00 0.00 18 ASP B C 1
ATOM 3005 O O . ASP B 2 18 ? -36.880 48.387 -72.782 1.00 0.00 18 ASP B O 1
ATOM 3010 N N . LYS B 2 19 ? -35.291 49.468 -71.626 1.00 0.00 19 LYS B N 1
ATOM 3011 C CA . LYS B 2 19 ? -34.243 48.573 -72.077 1.00 0.00 19 LYS B CA 1
ATOM 3012 C C . LYS B 2 19 ? -34.105 47.308 -71.224 1.00 0.00 19 LYS B C 1
ATOM 3013 O O . LYS B 2 19 ? -33.750 46.246 -71.732 1.00 0.00 19 LYS B O 1
ATOM 3019 N N . CYS B 2 20 ? -34.402 47.418 -69.933 1.00 0.00 20 CYS B N 1
ATOM 3020 C CA . CYS B 2 20 ? -34.285 46.286 -69.009 1.00 0.00 20 CYS B CA 1
ATOM 3021 C C . CYS B 2 20 ? -35.591 45.523 -68.840 1.00 0.00 20 CYS B C 1
ATOM 3022 O O . CYS B 2 20 ? -35.763 44.786 -67.867 1.00 0.00 20 CYS B O 1
ATOM 3025 N N . GLY B 2 21 ? -36.505 45.699 -69.783 1.00 0.00 21 GLY B N 1
ATOM 3026 C CA . GLY B 2 21 ? -37.796 45.047 -69.672 1.00 0.00 21 GLY B CA 1
ATOM 3027 C C . GLY B 2 21 ? -38.716 46.111 -69.107 1.00 0.00 21 GLY B C 1
ATOM 3028 O O . GLY B 2 21 ? -38.764 47.230 -69.626 1.00 0.00 21 GLY B O 1
ATOM 3029 N N . HIS B 2 22 ? -39.455 45.783 -68.057 1.00 0.00 22 HIS B N 1
ATOM 3030 C CA . HIS B 2 22 ? -40.326 46.779 -67.447 1.00 0.00 22 HIS B CA 1
ATOM 3031 C C . HIS B 2 22 ? -39.850 46.919 -66.011 1.00 0.00 22 HIS B C 1
ATOM 3032 O O . HIS B 2 22 ? -40.242 46.153 -65.132 1.00 0.00 22 HIS B O 1
ATOM 3039 N N . PHE B 2 23 ? -38.971 47.893 -65.792 1.00 0.00 23 PHE B N 1
ATOM 3040 C CA . PHE B 2 23 ? -38.412 48.134 -64.479 1.00 0.00 23 PHE B CA 1
ATOM 3041 C C . PHE B 2 23 ? -38.022 46.805 -63.860 1.00 0.00 23 PHE B C 1
ATOM 3042 O O . PHE B 2 23 ? -38.720 46.275 -62.996 1.00 0.00 23 PHE B O 1
ATOM 3050 N N . LEU B 2 24 ? -36.902 46.268 -64.327 1.00 0.00 24 LEU B N 1
ATOM 3051 C CA . LEU B 2 24 ? -36.393 44.991 -63.846 1.00 0.00 24 LEU B CA 1
ATOM 3052 C C . LEU B 2 24 ? -36.428 44.928 -62.320 1.00 0.00 24 LEU B C 1
ATOM 3053 O O . LEU B 2 24 ? -36.515 43.856 -61.734 1.00 0.00 24 LEU B O 1
ATOM 3058 N N . CYS B 2 25 ? -36.384 46.097 -61.694 1.00 0.00 25 CYS B N 1
ATOM 3059 C CA . CYS B 2 25 ? -36.402 46.231 -60.240 1.00 0.00 25 CYS B CA 1
ATOM 3060 C C . CYS B 2 25 ? -37.568 45.585 -59.512 1.00 0.00 25 CYS B C 1
ATOM 3061 O O . CYS B 2 25 ? -37.413 44.551 -58.866 1.00 0.00 25 CYS B O 1
ATOM 3064 N N . GLU B 2 26 ? -38.724 46.242 -59.590 1.00 0.00 26 GLU B N 1
ATOM 3065 C CA . GLU B 2 26 ? -39.941 45.776 -58.926 1.00 0.00 26 GLU B CA 1
ATOM 3066 C C . GLU B 2 26 ? -40.205 44.304 -59.207 1.00 0.00 26 GLU B C 1
ATOM 3067 O O . GLU B 2 26 ? -40.833 43.612 -58.400 1.00 0.00 26 GLU B O 1
ATOM 3073 N N . ARG B 2 27 ? -39.714 43.840 -60.353 1.00 0.00 27 ARG B N 1
ATOM 3074 C CA . ARG B 2 27 ? -39.877 42.460 -60.783 1.00 0.00 27 ARG B CA 1
ATOM 3075 C C . ARG B 2 27 ? -38.956 41.537 -59.984 1.00 0.00 27 ARG B C 1
ATOM 3076 O O . ARG B 2 27 ? -39.408 40.614 -59.308 1.00 0.00 27 ARG B O 1
ATOM 3084 N N . VAL B 2 28 ? -37.661 41.803 -60.060 1.00 0.00 28 VAL B N 1
ATOM 3085 C CA . VAL B 2 28 ? -36.649 41.016 -59.363 1.00 0.00 28 VAL B CA 1
ATOM 3086 C C . VAL B 2 28 ? -36.649 41.231 -57.841 1.00 0.00 28 VAL B C 1
ATOM 3087 O O . VAL B 2 28 ? -36.155 40.393 -57.085 1.00 0.00 28 VAL B O 1
ATOM 3091 N N . CYS B 2 29 ? -37.220 42.346 -57.396 1.00 0.00 29 CYS B N 1
ATOM 3092 C CA . CYS B 2 29 ? -37.271 42.697 -55.974 1.00 0.00 29 CYS B CA 1
ATOM 3093 C C . CYS B 2 29 ? -38.047 41.738 -55.059 1.00 0.00 29 CYS B C 1
ATOM 3094 O O . CYS B 2 29 ? -39.275 41.661 -55.121 1.00 0.00 29 CYS B O 1
ATOM 3097 N N . PRO B 2 30 ? -37.338 41.022 -54.171 1.00 0.00 30 PRO B N 1
ATOM 3098 C CA . PRO B 2 30 ? -37.961 40.067 -53.243 1.00 0.00 30 PRO B CA 1
ATOM 3099 C C . PRO B 2 30 ? -39.107 40.643 -52.412 1.00 0.00 30 PRO B C 1
ATOM 3100 O O . PRO B 2 30 ? -40.163 40.022 -52.297 1.00 0.00 30 PRO B O 1
ATOM 3104 N N . VAL B 2 31 ? -38.892 41.821 -51.832 1.00 0.00 31 VAL B N 1
ATOM 3105 C CA . VAL B 2 31 ? -39.912 42.477 -51.017 1.00 0.00 31 VAL B CA 1
ATOM 3106 C C . VAL B 2 31 ? -41.193 42.745 -51.823 1.00 0.00 31 VAL B C 1
ATOM 3107 O O . VAL B 2 31 ? -42.299 42.530 -51.325 1.00 0.00 31 VAL B O 1
ATOM 3111 N N . ASN B 2 32 ? -41.042 43.209 -53.061 1.00 0.00 32 ASN B N 1
ATOM 3112 C CA . ASN B 2 32 ? -42.191 43.463 -53.928 1.00 0.00 32 ASN B CA 1
ATOM 3113 C C . ASN B 2 32 ? -42.802 42.118 -54.297 1.00 0.00 32 ASN B C 1
ATOM 3114 O O . ASN B 2 32 ? -44.004 42.003 -54.550 1.00 0.00 32 ASN B O 1
ATOM 3119 N N . ARG B 2 33 ? -42.012 41.073 -54.449 1.00 0.00 33 ARG B N 1
ATOM 3120 C CA . ARG B 2 33 ? -42.503 39.797 -54.715 1.00 0.00 33 ARG B CA 1
ATOM 3121 C C . ARG B 2 33 ? -43.540 39.424 -53.653 1.00 0.00 33 ARG B C 1
ATOM 3122 O O . ARG B 2 33 ? -44.586 38.833 -53.957 1.00 0.00 33 ARG B O 1
ATOM 3130 N N . MET B 2 34 ? -43.245 39.694 -52.381 1.00 0.00 34 MET B N 1
ATOM 3131 C CA . MET B 2 34 ? -44.146 39.271 -51.324 1.00 0.00 34 MET B CA 1
ATOM 3132 C C . MET B 2 34 ? -45.076 40.409 -50.926 1.00 0.00 34 MET B C 1
ATOM 3133 O O . MET B 2 34 ? -45.310 40.658 -49.741 1.00 0.00 34 MET B O 1
ATOM 3138 N N . GLY B 2 35 ? -45.597 41.103 -51.935 1.00 0.00 35 GLY B N 1
ATOM 3139 C CA . GLY B 2 35 ? -46.514 42.206 -51.707 1.00 0.00 35 GLY B CA 1
ATOM 3140 C C . GLY B 2 35 ? -45.993 43.349 -50.854 1.00 0.00 35 GLY B C 1
ATOM 3141 O O . GLY B 2 35 ? -46.653 43.776 -49.913 1.00 0.00 35 GLY B O 1
ATOM 3142 N N . GLY B 2 36 ? -44.812 43.857 -51.189 1.00 0.00 36 GLY B N 1
ATOM 3143 C CA . GLY B 2 36 ? -44.243 44.959 -50.431 1.00 0.00 36 GLY B CA 1
ATOM 3144 C C . GLY B 2 36 ? -43.904 46.133 -51.326 1.00 0.00 36 GLY B C 1
ATOM 3145 O O . GLY B 2 36 ? -43.973 46.019 -52.548 1.00 0.00 36 GLY B O 1
ATOM 3146 N N . GLU B 2 37 ? -43.536 47.260 -50.722 1.00 0.00 37 GLU B N 1
ATOM 3147 C CA . GLU B 2 37 ? -43.193 48.461 -51.486 1.00 0.00 37 GLU B CA 1
ATOM 3148 C C . GLU B 2 37 ? -41.742 48.931 -51.333 1.00 0.00 37 GLU B C 1
ATOM 3149 O O . GLU B 2 37 ? -41.494 50.085 -50.982 1.00 0.00 37 GLU B O 1
ATOM 3155 N N . ALA B 2 38 ? -40.785 48.045 -51.592 1.00 0.00 38 ALA B N 1
ATOM 3156 C CA . ALA B 2 38 ? -39.378 48.421 -51.490 1.00 0.00 38 ALA B CA 1
ATOM 3157 C C . ALA B 2 38 ? -39.059 49.323 -52.677 1.00 0.00 38 ALA B C 1
ATOM 3158 O O . ALA B 2 38 ? -38.491 50.402 -52.522 1.00 0.00 38 ALA B O 1
ATOM 3160 N N . ILE B 2 39 ? -39.446 48.874 -53.864 1.00 0.00 39 ILE B N 1
ATOM 3161 C CA . ILE B 2 39 ? -39.218 49.636 -55.085 1.00 0.00 39 ILE B CA 1
ATOM 3162 C C . ILE B 2 39 ? -40.557 50.035 -55.704 1.00 0.00 39 ILE B C 1
ATOM 3163 O O . ILE B 2 39 ? -41.362 49.178 -56.077 1.00 0.00 39 ILE B O 1
ATOM 3168 N N . ILE B 2 40 ? -40.781 51.344 -55.801 1.00 0.00 40 ILE B N 1
ATOM 3169 C CA . ILE B 2 40 ? -41.997 51.906 -56.373 1.00 0.00 40 ILE B CA 1
ATOM 3170 C C . ILE B 2 40 ? -41.738 52.585 -57.721 1.00 0.00 40 ILE B C 1
ATOM 3171 O O . ILE B 2 40 ? -40.668 53.144 -57.957 1.00 0.00 40 ILE B O 1
ATOM 3176 N N . ILE B 2 41 ? -42.732 52.538 -58.601 1.00 0.00 41 ILE B N 1
ATOM 3177 C CA . ILE B 2 41 ? -42.606 53.141 -59.914 1.00 0.00 41 ILE B CA 1
ATOM 3178 C C . ILE B 2 41 ? -43.210 54.534 -60.000 1.00 0.00 41 ILE B C 1
ATOM 3179 O O . ILE B 2 41 ? -44.362 54.747 -59.639 1.00 0.00 41 ILE B O 1
ATOM 3184 N N . ASP B 2 42 ? -42.420 55.482 -60.485 1.00 0.00 42 ASP B N 1
ATOM 3185 C CA . ASP B 2 42 ? -42.891 56.842 -60.682 1.00 0.00 42 ASP B CA 1
ATOM 3186 C C . ASP B 2 42 ? -43.368 56.848 -62.124 1.00 0.00 42 ASP B C 1
ATOM 3187 O O . ASP B 2 42 ? -42.626 57.184 -63.047 1.00 0.00 42 ASP B O 1
ATOM 3192 N N . GLU B 2 43 ? -44.615 56.433 -62.305 1.00 0.00 43 GLU B N 1
ATOM 3193 C CA . GLU B 2 43 ? -45.228 56.382 -63.621 1.00 0.00 43 GLU B CA 1
ATOM 3194 C C . GLU B 2 43 ? -45.648 57.780 -64.049 1.00 0.00 43 GLU B C 1
ATOM 3195 O O . GLU B 2 43 ? -46.831 58.104 -64.092 1.00 0.00 43 GLU B O 1
ATOM 3201 N N . GLU B 2 44 ? -44.661 58.617 -64.340 1.00 0.00 44 GLU B N 1
ATOM 3202 C CA . GLU B 2 44 ? -44.904 59.987 -64.780 1.00 0.00 44 GLU B CA 1
ATOM 3203 C C . GLU B 2 44 ? -43.550 60.464 -65.249 1.00 0.00 44 GLU B C 1
ATOM 3204 O O . GLU B 2 44 ? -43.338 60.709 -66.439 1.00 0.00 44 GLU B O 1
ATOM 3210 N N . ASN B 2 45 ? -42.629 60.590 -64.303 1.00 0.00 45 ASN B N 1
ATOM 3211 C CA . ASN B 2 45 ? -41.283 60.998 -64.640 1.00 0.00 45 ASN B CA 1
ATOM 3212 C C . ASN B 2 45 ? -40.570 59.736 -65.154 1.00 0.00 45 ASN B C 1
ATOM 3213 O O . ASN B 2 45 ? -39.417 59.778 -65.598 1.00 0.00 45 ASN B O 1
ATOM 3218 N N . TYR B 2 46 ? -41.293 58.616 -65.105 1.00 0.00 46 TYR B N 1
ATOM 3219 C CA . TYR B 2 46 ? -40.802 57.315 -65.565 1.00 0.00 46 TYR B CA 1
ATOM 3220 C C . TYR B 2 46 ? -39.427 56.943 -65.002 1.00 0.00 46 TYR B C 1
ATOM 3221 O O . TYR B 2 46 ? -38.447 56.822 -65.742 1.00 0.00 46 TYR B O 1
ATOM 3230 N N . LYS B 2 47 ? -39.379 56.764 -63.683 1.00 0.00 47 LYS B N 1
ATOM 3231 C CA . LYS B 2 47 ? -38.163 56.397 -62.964 1.00 0.00 47 LYS B CA 1
ATOM 3232 C C . LYS B 2 47 ? -38.598 55.427 -61.884 1.00 0.00 47 LYS B C 1
ATOM 3233 O O . LYS B 2 47 ? -39.784 55.302 -61.589 1.00 0.00 47 LYS B O 1
ATOM 3239 N N . PRO B 2 48 ? -37.641 54.706 -61.293 1.00 0.00 48 PRO B N 1
ATOM 3240 C CA . PRO B 2 48 ? -38.004 53.771 -60.231 1.00 0.00 48 PRO B CA 1
ATOM 3241 C C . PRO B 2 48 ? -37.618 54.477 -58.942 1.00 0.00 48 PRO B C 1
ATOM 3242 O O . PRO B 2 48 ? -36.762 55.358 -58.955 1.00 0.00 48 PRO B O 1
ATOM 3246 N N . ILE B 2 49 ? -38.250 54.136 -57.833 1.00 0.00 49 ILE B N 1
ATOM 3247 C CA . ILE B 2 49 ? -37.877 54.764 -56.577 1.00 0.00 49 ILE B CA 1
ATOM 3248 C C . ILE B 2 49 ? -37.796 53.722 -55.480 1.00 0.00 49 ILE B C 1
ATOM 3249 O O . ILE B 2 49 ? -38.678 52.890 -55.336 1.00 0.00 49 ILE B O 1
ATOM 3254 N N . ILE B 2 50 ? -36.721 53.757 -54.710 1.00 0.00 50 ILE B N 1
ATOM 3255 C CA . ILE B 2 50 ? -36.576 52.782 -53.638 1.00 0.00 50 ILE B CA 1
ATOM 3256 C C . ILE B 2 50 ? -36.953 53.409 -52.307 1.00 0.00 50 ILE B C 1
ATOM 3257 O O . ILE B 2 50 ? -36.360 54.401 -51.888 1.00 0.00 50 ILE B O 1
ATOM 3262 N N . GLN B 2 51 ? -37.971 52.844 -51.665 1.00 0.00 51 GLN B N 1
ATOM 3263 C CA . GLN B 2 51 ? -38.409 53.338 -50.370 1.00 0.00 51 GLN B CA 1
ATOM 3264 C C . GLN B 2 51 ? -37.553 52.660 -49.313 1.00 0.00 51 GLN B C 1
ATOM 3265 O O . GLN B 2 51 ? -37.881 51.585 -48.816 1.00 0.00 51 GLN B O 1
ATOM 3271 N N . GLU B 2 52 ? -36.435 53.306 -49.003 1.00 0.00 52 GLU B N 1
ATOM 3272 C CA . GLU B 2 52 ? -35.472 52.809 -48.031 1.00 0.00 52 GLU B CA 1
ATOM 3273 C C . GLU B 2 52 ? -36.116 52.316 -46.736 1.00 0.00 52 GLU B C 1
ATOM 3274 O O . GLU B 2 52 ? -35.493 51.585 -45.966 1.00 0.00 52 GLU B O 1
ATOM 3280 N N . ALA B 2 53 ? -37.361 52.722 -46.499 1.00 0.00 53 ALA B N 1
ATOM 3281 C CA . ALA B 2 53 ? -38.080 52.302 -45.301 1.00 0.00 53 ALA B CA 1
ATOM 3282 C C . ALA B 2 53 ? -38.372 50.804 -45.374 1.00 0.00 53 ALA B C 1
ATOM 3283 O O . ALA B 2 53 ? -38.694 50.162 -44.368 1.00 0.00 53 ALA B O 1
ATOM 3285 N N . SER B 2 54 ? -38.261 50.251 -46.577 1.00 0.00 54 SER B N 1
ATOM 3286 C CA . SER B 2 54 ? -38.492 48.829 -46.783 1.00 0.00 54 SER B CA 1
ATOM 3287 C C . SER B 2 54 ? -37.154 48.166 -47.093 1.00 0.00 54 SER B C 1
ATOM 3288 O O . SER B 2 54 ? -36.484 47.660 -46.188 1.00 0.00 54 SER B O 1
ATOM 3291 N N . CYS B 2 55 ? -36.772 48.187 -48.368 1.00 0.00 55 CYS B N 1
ATOM 3292 C CA . CYS B 2 55 ? -35.515 47.599 -48.817 1.00 0.00 55 CYS B CA 1
ATOM 3293 C C . CYS B 2 55 ? -34.732 46.904 -47.711 1.00 0.00 55 CYS B C 1
ATOM 3294 O O . CYS B 2 55 ? -34.236 47.550 -46.784 1.00 0.00 55 CYS B O 1
ATOM 3297 N N . THR B 2 56 ? -34.621 45.584 -47.812 1.00 0.00 56 THR B N 1
ATOM 3298 C CA . THR B 2 56 ? -33.888 44.799 -46.825 1.00 0.00 56 THR B CA 1
ATOM 3299 C C . THR B 2 56 ? -32.386 44.970 -47.030 1.00 0.00 56 THR B C 1
ATOM 3300 O O . THR B 2 56 ? -31.587 44.628 -46.164 1.00 0.00 56 THR B O 1
ATOM 3304 N N . GLY B 2 57 ? -32.011 45.519 -48.183 1.00 0.00 57 GLY B N 1
ATOM 3305 C CA . GLY B 2 57 ? -30.606 45.711 -48.486 1.00 0.00 57 GLY B CA 1
ATOM 3306 C C . GLY B 2 57 ? -30.004 44.415 -48.981 1.00 0.00 57 GLY B C 1
ATOM 3307 O O . GLY B 2 57 ? -28.787 44.240 -48.969 1.00 0.00 57 GLY B O 1
ATOM 3308 N N . CYS B 2 58 ? -30.872 43.501 -49.414 1.00 0.00 58 CYS B N 1
ATOM 3309 C CA . CYS B 2 58 ? -30.447 42.200 -49.918 1.00 0.00 58 CYS B CA 1
ATOM 3310 C C . CYS B 2 58 ? -29.557 42.372 -51.143 1.00 0.00 58 CYS B C 1
ATOM 3311 O O . CYS B 2 58 ? -28.749 41.502 -51.458 1.00 0.00 58 CYS B O 1
ATOM 3314 N N . GLY B 2 59 ? -29.730 43.494 -51.835 1.00 0.00 59 GLY B N 1
ATOM 3315 C CA . GLY B 2 59 ? -28.921 43.784 -53.007 1.00 0.00 59 GLY B CA 1
ATOM 3316 C C . GLY B 2 59 ? -29.187 43.003 -54.283 1.00 0.00 59 GLY B C 1
ATOM 3317 O O . GLY B 2 59 ? -28.335 42.960 -55.169 1.00 0.00 59 GLY B O 1
ATOM 3318 N N . ILE B 2 60 ? -30.348 42.378 -54.405 1.00 0.00 60 ILE B N 1
ATOM 3319 C CA . ILE B 2 60 ? -30.632 41.639 -55.628 1.00 0.00 60 ILE B CA 1
ATOM 3320 C C . ILE B 2 60 ? -30.787 42.616 -56.798 1.00 0.00 60 ILE B C 1
ATOM 3321 O O . ILE B 2 60 ? -30.176 42.441 -57.857 1.00 0.00 60 ILE B O 1
ATOM 3326 N N . CYS B 2 61 ? -31.597 43.653 -56.593 1.00 0.00 61 CYS B N 1
ATOM 3327 C CA . CYS B 2 61 ? -31.843 44.661 -57.620 1.00 0.00 61 CYS B CA 1
ATOM 3328 C C . CYS B 2 61 ? -30.544 45.254 -58.153 1.00 0.00 61 CYS B C 1
ATOM 3329 O O . CYS B 2 61 ? -30.438 45.557 -59.337 1.00 0.00 61 CYS B O 1
ATOM 3332 N N . VAL B 2 62 ? -29.561 45.409 -57.272 1.00 0.00 62 VAL B N 1
ATOM 3333 C CA . VAL B 2 62 ? -28.262 45.979 -57.619 1.00 0.00 62 VAL B CA 1
ATOM 3334 C C . VAL B 2 62 ? -27.496 45.109 -58.607 1.00 0.00 62 VAL B C 1
ATOM 3335 O O . VAL B 2 62 ? -26.913 45.603 -59.580 1.00 0.00 62 VAL B O 1
ATOM 3339 N N . HIS B 2 63 ? -27.495 43.808 -58.338 1.00 0.00 63 HIS B N 1
ATOM 3340 C CA . HIS B 2 63 ? -26.792 42.858 -59.188 1.00 0.00 63 HIS B CA 1
ATOM 3341 C C . HIS B 2 63 ? -27.462 42.722 -60.536 1.00 0.00 63 HIS B C 1
ATOM 3342 O O . HIS B 2 63 ? -26.793 42.569 -61.560 1.00 0.00 63 HIS B O 1
ATOM 3349 N N . LYS B 2 64 ? -28.785 42.795 -60.537 1.00 0.00 64 LYS B N 1
ATOM 3350 C CA . LYS B 2 64 ? -29.551 42.667 -61.761 1.00 0.00 64 LYS B CA 1
ATOM 3351 C C . LYS B 2 64 ? -29.462 43.851 -62.736 1.00 0.00 64 LYS B C 1
ATOM 3352 O O . LYS B 2 64 ? -29.270 43.639 -63.928 1.00 0.00 64 LYS B O 1
ATOM 3358 N N . CYS B 2 65 ? -29.580 45.081 -62.238 1.00 0.00 65 CYS B N 1
ATOM 3359 C CA . CYS B 2 65 ? -29.547 46.253 -63.115 1.00 0.00 65 CYS B CA 1
ATOM 3360 C C . CYS B 2 65 ? -28.574 46.086 -64.284 1.00 0.00 65 CYS B C 1
ATOM 3361 O O . CYS B 2 65 ? -27.356 46.102 -64.109 1.00 0.00 65 CYS B O 1
ATOM 3364 N N . PRO B 2 66 ? -29.115 45.916 -65.499 1.00 0.00 66 PRO B N 1
ATOM 3365 C CA . PRO B 2 66 ? -28.313 45.744 -66.713 1.00 0.00 66 PRO B CA 1
ATOM 3366 C C . PRO B 2 66 ? -27.176 46.759 -66.885 1.00 0.00 66 PRO B C 1
ATOM 3367 O O . PRO B 2 66 ? -26.245 46.540 -67.664 1.00 0.00 66 PRO B O 1
ATOM 3371 N N . PHE B 2 67 ? -27.247 47.873 -66.168 1.00 0.00 67 PHE B N 1
ATOM 3372 C CA . PHE B 2 67 ? -26.179 48.856 -66.255 1.00 0.00 67 PHE B CA 1
ATOM 3373 C C . PHE B 2 67 ? -25.521 48.850 -64.884 1.00 0.00 67 PHE B C 1
ATOM 3374 O O . PHE B 2 67 ? -24.650 48.018 -64.603 1.00 0.00 67 PHE B O 1
ATOM 3382 N N . ASN B 2 68 ? -25.947 49.756 -64.025 1.00 0.00 68 ASN B N 1
ATOM 3383 C CA . ASN B 2 68 ? -25.424 49.825 -62.674 1.00 0.00 68 ASN B CA 1
ATOM 3384 C C . ASN B 2 68 ? -25.891 51.165 -62.178 1.00 0.00 68 ASN B C 1
ATOM 3385 O O . ASN B 2 68 ? -25.095 51.985 -61.715 1.00 0.00 68 ASN B O 1
ATOM 3390 N N . ALA B 2 69 ? -27.195 51.379 -62.314 1.00 0.00 69 ALA B N 1
ATOM 3391 C CA . ALA B 2 69 ? -27.827 52.611 -61.903 1.00 0.00 69 ALA B CA 1
ATOM 3392 C C . ALA B 2 69 ? -28.336 52.490 -60.471 1.00 0.00 69 ALA B C 1
ATOM 3393 O O . ALA B 2 69 ? -29.112 53.327 -60.012 1.00 0.00 69 ALA B O 1
ATOM 3395 N N . ILE B 2 70 ? -27.900 51.447 -59.764 1.00 0.00 70 ILE B N 1
ATOM 3396 C CA . ILE B 2 70 ? -28.336 51.238 -58.388 1.00 0.00 70 ILE B CA 1
ATOM 3397 C C . ILE B 2 70 ? -27.211 50.917 -57.412 1.00 0.00 70 ILE B C 1
ATOM 3398 O O . ILE B 2 70 ? -26.298 50.141 -57.709 1.00 0.00 70 ILE B O 1
ATOM 3403 N N . SER B 2 71 ? -27.301 51.540 -56.242 1.00 0.00 71 SER B N 1
ATOM 3404 C CA . SER B 2 71 ? -26.356 51.354 -55.153 1.00 0.00 71 SER B CA 1
ATOM 3405 C C . SER B 2 71 ? -27.205 51.283 -53.900 1.00 0.00 71 SER B C 1
ATOM 3406 O O . SER B 2 71 ? -28.086 52.111 -53.704 1.00 0.00 71 SER B O 1
ATOM 3409 N N . ILE B 2 72 ? -26.945 50.289 -53.065 1.00 0.00 72 ILE B N 1
ATOM 3410 C CA . ILE B 2 72 ? -27.665 50.099 -51.808 1.00 0.00 72 ILE B CA 1
ATOM 3411 C C . ILE B 2 72 ? -26.581 49.876 -50.755 1.00 0.00 72 ILE B C 1
ATOM 3412 O O . ILE B 2 72 ? -25.801 48.923 -50.863 1.00 0.00 72 ILE B O 1
ATOM 3417 N N . VAL B 2 73 ? -26.507 50.748 -49.755 1.00 0.00 73 VAL B N 1
ATOM 3418 C CA . VAL B 2 73 ? -25.501 50.582 -48.707 1.00 0.00 73 VAL B CA 1
ATOM 3419 C C . VAL B 2 73 ? -26.161 50.485 -47.338 1.00 0.00 73 VAL B C 1
ATOM 3420 O O . VAL B 2 73 ? -27.200 51.098 -47.098 1.00 0.00 73 VAL B O 1
ATOM 3424 N N . ASN B 2 74 ? -25.561 49.696 -46.454 1.00 0.00 74 ASN B N 1
ATOM 3425 C CA . ASN B 2 74 ? -26.065 49.528 -45.095 1.00 0.00 74 ASN B CA 1
ATOM 3426 C C . ASN B 2 74 ? -25.138 50.281 -44.160 1.00 0.00 74 ASN B C 1
ATOM 3427 O O . ASN B 2 74 ? -24.000 49.875 -43.946 1.00 0.00 74 ASN B O 1
ATOM 3432 N N . LEU B 2 75 ? -25.631 51.383 -43.604 1.00 0.00 75 LEU B N 1
ATOM 3433 C CA . LEU B 2 75 ? -24.841 52.197 -42.687 1.00 0.00 75 LEU B CA 1
ATOM 3434 C C . LEU B 2 75 ? -25.064 51.774 -41.240 1.00 0.00 75 LEU B C 1
ATOM 3435 O O . LEU B 2 75 ? -26.096 51.193 -40.904 1.00 0.00 75 LEU B O 1
ATOM 3440 N N . PRO B 2 76 ? -24.090 52.070 -40.385 1.00 0.00 76 PRO B N 1
ATOM 3441 C CA . PRO B 2 76 ? -24.178 51.719 -38.965 1.00 0.00 76 PRO B CA 1
ATOM 3442 C C . PRO B 2 76 ? -25.058 52.698 -38.195 1.00 0.00 76 PRO B C 1
ATOM 3443 O O . PRO B 2 76 ? -25.167 52.599 -36.972 1.00 0.00 76 PRO B O 1
ATOM 3447 N N . GLU B 2 77 ? -25.695 53.700 -38.851 1.00 0.00 77 GLU B N 1
ATOM 3448 C CA . GLU B 2 77 ? -26.477 54.824 -38.164 1.00 0.00 77 GLU B CA 1
ATOM 3449 C C . GLU B 2 77 ? -25.609 55.715 -37.292 1.00 0.00 77 GLU B C 1
ATOM 3450 O O . GLU B 2 77 ? -25.575 55.528 -36.086 1.00 0.00 77 GLU B O 1
ATOM 3456 N N . GLN B 2 78 ? -24.903 56.713 -37.840 1.00 0.00 78 GLN B N 1
ATOM 3457 C CA . GLN B 2 78 ? -24.037 57.510 -36.974 1.00 0.00 78 GLN B CA 1
ATOM 3458 C C . GLN B 2 78 ? -23.759 58.740 -37.840 1.00 0.00 78 GLN B C 1
ATOM 3459 O O . GLN B 2 78 ? -23.970 59.896 -37.469 1.00 0.00 78 GLN B O 1
ATOM 3465 N N . LEU B 2 79 ? -23.216 58.453 -39.100 1.00 0.00 79 LEU B N 1
ATOM 3466 C CA . LEU B 2 79 ? -22.769 59.439 -40.095 1.00 0.00 79 LEU B CA 1
ATOM 3467 C C . LEU B 2 79 ? -24.048 60.155 -40.635 1.00 0.00 79 LEU B C 1
ATOM 3468 O O . LEU B 2 79 ? -23.939 61.281 -41.129 1.00 0.00 79 LEU B O 1
ATOM 3473 N N . ASP B 2 80 ? -25.156 59.411 -40.582 1.00 0.00 80 ASP B N 1
ATOM 3474 C CA . ASP B 2 80 ? -26.491 59.680 -41.008 1.00 0.00 80 ASP B CA 1
ATOM 3475 C C . ASP B 2 80 ? -27.058 60.910 -40.242 1.00 0.00 80 ASP B C 1
ATOM 3476 O O . ASP B 2 80 ? -27.921 61.662 -40.701 1.00 0.00 80 ASP B O 1
ATOM 3481 N N . GLU B 2 81 ? -26.450 61.209 -39.101 1.00 0.00 81 GLU B N 1
ATOM 3482 C CA . GLU B 2 81 ? -26.875 62.265 -38.194 1.00 0.00 81 GLU B CA 1
ATOM 3483 C C . GLU B 2 81 ? -26.067 63.545 -38.517 1.00 0.00 81 GLU B C 1
ATOM 3484 O O . GLU B 2 81 ? -26.090 64.521 -37.762 1.00 0.00 81 GLU B O 1
ATOM 3490 N N . ASP B 2 82 ? -25.207 63.465 -39.509 1.00 0.00 82 ASP B N 1
ATOM 3491 C CA . ASP B 2 82 ? -24.241 64.436 -39.894 1.00 0.00 82 ASP B CA 1
ATOM 3492 C C . ASP B 2 82 ? -24.417 64.647 -41.363 1.00 0.00 82 ASP B C 1
ATOM 3493 O O . ASP B 2 82 ? -23.520 65.063 -42.058 1.00 0.00 82 ASP B O 1
ATOM 3498 N N . CYS B 2 83 ? -25.561 64.227 -41.880 1.00 0.00 83 CYS B N 1
ATOM 3499 C CA . CYS B 2 83 ? -26.098 64.341 -43.188 1.00 0.00 83 CYS B CA 1
ATOM 3500 C C . CYS B 2 83 ? -26.425 65.804 -43.540 1.00 0.00 83 CYS B C 1
ATOM 3501 O O . CYS B 2 83 ? -26.860 66.545 -42.669 1.00 0.00 83 CYS B O 1
ATOM 3504 N N . VAL B 2 84 ? -25.974 66.314 -44.735 1.00 0.00 84 VAL B N 1
ATOM 3505 C CA . VAL B 2 84 ? -25.927 67.677 -45.129 1.00 0.00 84 VAL B CA 1
ATOM 3506 C C . VAL B 2 84 ? -26.912 68.020 -46.222 1.00 0.00 84 VAL B C 1
ATOM 3507 O O . VAL B 2 84 ? -27.487 69.101 -46.162 1.00 0.00 84 VAL B O 1
ATOM 3511 N N . HIS B 2 85 ? -27.189 67.134 -47.210 1.00 0.00 85 HIS B N 1
ATOM 3512 C CA . HIS B 2 85 ? -27.934 67.591 -48.358 1.00 0.00 85 HIS B CA 1
ATOM 3513 C C . HIS B 2 85 ? -28.304 66.358 -49.129 1.00 0.00 85 HIS B C 1
ATOM 3514 O O . HIS B 2 85 ? -27.403 65.541 -49.151 1.00 0.00 85 HIS B O 1
ATOM 3521 N N . ARG B 2 86 ? -29.561 66.259 -49.685 1.00 0.00 86 ARG B N 1
ATOM 3522 C CA . ARG B 2 86 ? -30.020 65.110 -50.454 1.00 0.00 86 ARG B CA 1
ATOM 3523 C C . ARG B 2 86 ? -30.702 65.839 -51.592 1.00 0.00 86 ARG B C 1
ATOM 3524 O O . ARG B 2 86 ? -31.224 66.949 -51.399 1.00 0.00 86 ARG B O 1
ATOM 3532 N N . TYR B 2 87 ? -30.558 65.330 -52.836 1.00 0.00 87 TYR B N 1
ATOM 3533 C CA . TYR B 2 87 ? -31.021 66.019 -53.989 1.00 0.00 87 TYR B CA 1
ATOM 3534 C C . TYR B 2 87 ? -32.504 65.629 -54.314 1.00 0.00 87 TYR B C 1
ATOM 3535 O O . TYR B 2 87 ? -33.074 65.862 -55.386 1.00 0.00 87 TYR B O 1
ATOM 3544 N N . GLY B 2 88 ? -33.156 64.921 -53.345 1.00 0.00 88 GLY B N 1
ATOM 3545 C CA . GLY B 2 88 ? -34.430 64.225 -53.431 1.00 0.00 88 GLY B CA 1
ATOM 3546 C C . GLY B 2 88 ? -34.118 62.784 -53.251 1.00 0.00 88 GLY B C 1
ATOM 3547 O O . GLY B 2 88 ? -32.963 62.550 -53.366 1.00 0.00 88 GLY B O 1
ATOM 3548 N N . VAL B 2 89 ? -35.108 61.881 -52.963 1.00 0.00 89 VAL B N 1
ATOM 3549 C CA . VAL B 2 89 ? -34.941 60.456 -52.615 1.00 0.00 89 VAL B CA 1
ATOM 3550 C C . VAL B 2 89 ? -34.484 59.750 -53.862 1.00 0.00 89 VAL B C 1
ATOM 3551 O O . VAL B 2 89 ? -35.090 60.074 -54.909 1.00 0.00 89 VAL B O 1
ATOM 3555 N N . ASN B 2 90 ? -33.529 58.759 -53.733 1.00 0.00 90 ASN B N 1
ATOM 3556 C CA . ASN B 2 90 ? -32.879 57.980 -54.753 1.00 0.00 90 ASN B CA 1
ATOM 3557 C C . ASN B 2 90 ? -31.990 58.938 -55.546 1.00 0.00 90 ASN B C 1
ATOM 3558 O O . ASN B 2 90 ? -32.039 59.019 -56.774 1.00 0.00 90 ASN B O 1
ATOM 3563 N N . ALA B 2 91 ? -31.215 59.732 -54.835 1.00 0.00 91 ALA B N 1
ATOM 3564 C CA . ALA B 2 91 ? -30.482 60.726 -55.513 1.00 0.00 91 ALA B CA 1
ATOM 3565 C C . ALA B 2 91 ? -29.293 60.952 -54.668 1.00 0.00 91 ALA B C 1
ATOM 3566 O O . ALA B 2 91 ? -29.187 60.290 -53.656 1.00 0.00 91 ALA B O 1
ATOM 3568 N N . PHE B 2 92 ? -28.293 61.850 -55.101 1.00 0.00 92 PHE B N 1
ATOM 3569 C CA . PHE B 2 92 ? -27.015 62.017 -54.427 1.00 0.00 92 PHE B CA 1
ATOM 3570 C C . PHE B 2 92 ? -27.308 62.641 -53.111 1.00 0.00 92 PHE B C 1
ATOM 3571 O O . PHE B 2 92 ? -28.098 63.580 -53.037 1.00 0.00 92 PHE B O 1
ATOM 3579 N N . VAL B 2 93 ? -26.535 62.267 -52.095 1.00 0.00 93 VAL B N 1
ATOM 3580 C CA . VAL B 2 93 ? -26.526 62.744 -50.719 1.00 0.00 93 VAL B CA 1
ATOM 3581 C C . VAL B 2 93 ? -25.076 63.116 -50.348 1.00 0.00 93 VAL B C 1
ATOM 3582 O O . VAL B 2 93 ? -24.090 62.487 -50.798 1.00 0.00 93 VAL B O 1
ATOM 3586 N N . LEU B 2 94 ? -24.953 64.240 -49.588 1.00 0.00 94 LEU B N 1
ATOM 3587 C CA . LEU B 2 94 ? -23.657 64.704 -48.991 1.00 0.00 94 LEU B CA 1
ATOM 3588 C C . LEU B 2 94 ? -23.778 64.508 -47.517 1.00 0.00 94 LEU B C 1
ATOM 3589 O O . LEU B 2 94 ? -24.836 64.859 -46.963 1.00 0.00 94 LEU B O 1
ATOM 3594 N N . TYR B 2 95 ? -22.716 64.077 -46.894 1.00 0.00 95 TYR B N 1
ATOM 3595 C CA . TYR B 2 95 ? -22.415 63.985 -45.484 1.00 0.00 95 TYR B CA 1
ATOM 3596 C C . TYR B 2 95 ? -21.264 64.797 -45.334 1.00 0.00 95 TYR B C 1
ATOM 3597 O O . TYR B 2 95 ? -20.253 64.673 -46.078 1.00 0.00 95 TYR B O 1
ATOM 3606 N N . ARG B 2 96 ? -21.344 65.540 -44.237 1.00 0.00 96 ARG B N 1
ATOM 3607 C CA . ARG B 2 96 ? -20.364 66.462 -43.723 1.00 0.00 96 ARG B CA 1
ATOM 3608 C C . ARG B 2 96 ? -19.914 67.534 -44.731 1.00 0.00 96 ARG B C 1
ATOM 3609 O O . ARG B 2 96 ? -20.382 67.533 -45.877 1.00 0.00 96 ARG B O 1
ATOM 3617 N N . LEU B 2 97 ? -18.989 68.493 -44.313 1.00 0.00 97 LEU B N 1
ATOM 3618 C CA . LEU B 2 97 ? -18.510 69.541 -45.185 1.00 0.00 97 LEU B CA 1
ATOM 3619 C C . LEU B 2 97 ? -17.049 69.696 -44.954 1.00 0.00 97 LEU B C 1
ATOM 3620 O O . LEU B 2 97 ? -16.601 69.360 -43.834 1.00 0.00 97 LEU B O 1
ATOM 3625 N N . PRO B 2 98 ? -16.190 70.214 -45.837 1.00 0.00 98 PRO B N 1
ATOM 3626 C CA . PRO B 2 98 ? -14.904 70.830 -45.520 1.00 0.00 98 PRO B CA 1
ATOM 3627 C C . PRO B 2 98 ? -15.003 72.053 -44.703 1.00 0.00 98 PRO B C 1
ATOM 3628 O O . PRO B 2 98 ? -15.931 72.841 -44.919 1.00 0.00 98 PRO B O 1
ATOM 3632 N N . ILE B 2 99 ? -14.069 72.182 -43.710 1.00 0.00 99 ILE B N 1
ATOM 3633 C CA . ILE B 2 99 ? -14.090 73.135 -42.689 1.00 0.00 99 ILE B CA 1
ATOM 3634 C C . ILE B 2 99 ? -13.074 74.198 -43.209 1.00 0.00 99 ILE B C 1
ATOM 3635 O O . ILE B 2 99 ? -11.863 73.961 -43.160 1.00 0.00 99 ILE B O 1
ATOM 3640 N N . VAL B 2 100 ? -13.568 75.320 -43.718 1.00 0.00 100 VAL B N 1
ATOM 3641 C CA . VAL B 2 100 ? -12.701 76.351 -44.127 1.00 0.00 100 VAL B CA 1
ATOM 3642 C C . VAL B 2 100 ? -12.476 77.297 -42.876 1.00 0.00 100 VAL B C 1
ATOM 3643 O O . VAL B 2 100 ? -13.197 77.337 -41.914 1.00 0.00 100 VAL B O 1
ATOM 3647 N N . LYS B 2 101 ? -11.365 78.049 -42.934 1.00 0.00 101 LYS B N 1
ATOM 3648 C CA . LYS B 2 101 ? -10.626 78.677 -41.888 1.00 0.00 101 LYS B CA 1
ATOM 3649 C C . LYS B 2 101 ? -9.884 79.816 -42.464 1.00 0.00 101 LYS B C 1
ATOM 3650 O O . LYS B 2 101 ? -9.467 79.727 -43.635 1.00 0.00 101 LYS B O 1
ATOM 3656 N N . ASP B 2 102 ? -9.747 80.852 -41.600 1.00 0.00 102 ASP B N 1
ATOM 3657 C CA . ASP B 2 102 ? -9.190 82.066 -42.004 1.00 0.00 102 ASP B CA 1
ATOM 3658 C C . ASP B 2 102 ? -7.749 82.018 -41.838 1.00 0.00 102 ASP B C 1
ATOM 3659 O O . ASP B 2 102 ? -7.202 81.669 -40.820 1.00 0.00 102 ASP B O 1
ATOM 3664 N N . GLY B 2 103 ? -7.107 82.509 -42.938 1.00 0.00 103 GLY B N 1
ATOM 3665 C CA . GLY B 2 103 ? -5.674 82.771 -42.904 1.00 0.00 103 GLY B CA 1
ATOM 3666 C C . GLY B 2 103 ? -4.903 81.516 -43.187 1.00 0.00 103 GLY B C 1
ATOM 3667 O O . GLY B 2 103 ? -3.705 81.547 -42.858 1.00 0.00 103 GLY B O 1
ATOM 3668 N N . MET B 2 104 ? -5.614 80.483 -43.736 1.00 0.00 104 MET B N 1
ATOM 3669 C CA . MET B 2 104 ? -5.056 79.137 -43.839 1.00 0.00 104 MET B CA 1
ATOM 3670 C C . MET B 2 104 ? -5.533 78.562 -45.135 1.00 0.00 104 MET B C 1
ATOM 3671 O O . MET B 2 104 ? -6.525 79.120 -45.623 1.00 0.00 104 MET B O 1
ATOM 3676 N N . VAL B 2 105 ? -4.852 77.512 -45.638 1.00 0.00 105 VAL B N 1
ATOM 3677 C CA . VAL B 2 105 ? -5.063 76.946 -46.916 1.00 0.00 105 VAL B CA 1
ATOM 3678 C C . VAL B 2 105 ? -5.575 75.557 -46.584 1.00 0.00 105 VAL B C 1
ATOM 3679 O O . VAL B 2 105 ? -4.912 74.765 -45.930 1.00 0.00 105 VAL B O 1
ATOM 3683 N N . VAL B 2 106 ? -6.831 75.248 -46.866 1.00 0.00 106 VAL B N 1
ATOM 3684 C CA . VAL B 2 106 ? -7.521 74.030 -46.478 1.00 0.00 106 VAL B CA 1
ATOM 3685 C C . VAL B 2 106 ? -7.487 73.149 -47.693 1.00 0.00 106 VAL B C 1
ATOM 3686 O O . VAL B 2 106 ? -8.017 73.461 -48.777 1.00 0.00 106 VAL B O 1
ATOM 3690 N N . GLY B 2 107 ? -6.763 72.019 -47.571 1.00 0.00 107 GLY B N 1
ATOM 3691 C CA . GLY B 2 107 ? -6.648 71.164 -48.700 1.00 0.00 107 GLY B CA 1
ATOM 3692 C C . GLY B 2 107 ? -7.785 70.146 -48.792 1.00 0.00 107 GLY B C 1
ATOM 3693 O O . GLY B 2 107 ? -8.551 69.853 -47.840 1.00 0.00 107 GLY B O 1
ATOM 3694 N N . ILE B 2 108 ? -7.980 69.676 -50.025 1.00 0.00 108 ILE B N 1
ATOM 3695 C CA . ILE B 2 108 ? -8.896 68.627 -50.444 1.00 0.00 108 ILE B CA 1
ATOM 3696 C C . ILE B 2 108 ? -8.185 67.714 -51.382 1.00 0.00 108 ILE B C 1
ATOM 3697 O O . ILE B 2 108 ? -7.635 68.232 -52.396 1.00 0.00 108 ILE B O 1
ATOM 3702 N N . VAL B 2 109 ? -8.266 66.401 -51.083 1.00 0.00 109 VAL B N 1
ATOM 3703 C CA . VAL B 2 109 ? -7.850 65.291 -51.966 1.00 0.00 109 VAL B CA 1
ATOM 3704 C C . VAL B 2 109 ? -9.015 64.226 -51.890 1.00 0.00 109 VAL B C 1
ATOM 3705 O O . VAL B 2 109 ? -9.587 63.983 -50.811 1.00 0.00 109 VAL B O 1
ATOM 3709 N N . GLY B 2 110 ? -9.281 63.571 -53.051 1.00 0.00 110 GLY B N 1
ATOM 3710 C CA . GLY B 2 110 ? -10.252 62.558 -53.121 1.00 0.00 110 GLY B CA 1
ATOM 3711 C C . GLY B 2 110 ? -10.950 62.551 -54.464 1.00 0.00 110 GLY B C 1
ATOM 3712 O O . GLY B 2 110 ? -11.213 63.632 -54.952 1.00 0.00 110 GLY B O 1
ATOM 3713 N N . PRO B 2 111 ? -11.242 61.381 -55.102 1.00 0.00 111 PRO B N 1
ATOM 3714 C CA . PRO B 2 111 ? -11.749 61.224 -56.457 1.00 0.00 111 PRO B CA 1
ATOM 3715 C C . PRO B 2 111 ? -13.038 61.992 -56.759 1.00 0.00 111 PRO B C 1
ATOM 3716 O O . PRO B 2 111 ? -13.788 62.405 -55.861 1.00 0.00 111 PRO B O 1
ATOM 3720 N N . ASN B 2 112 ? -13.173 62.359 -58.007 1.00 0.00 112 ASN B N 1
ATOM 3721 C CA . ASN B 2 112 ? -14.285 63.157 -58.578 1.00 0.00 112 ASN B CA 1
ATOM 3722 C C . ASN B 2 112 ? -15.598 62.607 -58.335 1.00 0.00 112 ASN B C 1
ATOM 3723 O O . ASN B 2 112 ? -15.731 61.400 -58.152 1.00 0.00 112 ASN B O 1
ATOM 3728 N N . GLY B 2 113 ? -16.607 63.479 -58.286 1.00 0.00 113 GLY B N 1
ATOM 3729 C CA . GLY B 2 113 ? -18.016 63.029 -58.200 1.00 0.00 113 GLY B CA 1
ATOM 3730 C C . GLY B 2 113 ? -18.438 62.614 -56.826 1.00 0.00 113 GLY B C 1
ATOM 3731 O O . GLY B 2 113 ? -19.518 62.005 -56.610 1.00 0.00 113 GLY B O 1
ATOM 3732 N N . THR B 2 114 ? -17.634 63.006 -55.835 1.00 0.00 114 THR B N 1
ATOM 3733 C CA . THR B 2 114 ? -17.912 62.703 -54.430 1.00 0.00 114 THR B CA 1
ATOM 3734 C C . THR B 2 114 ? -18.484 63.945 -53.749 1.00 0.00 114 THR B C 1
ATOM 3735 O O . THR B 2 114 ? -18.588 63.925 -52.516 1.00 0.00 114 THR B O 1
ATOM 3739 N N . GLY B 2 115 ? -18.975 64.939 -54.574 1.00 0.00 115 GLY B N 1
ATOM 3740 C CA . GLY B 2 115 ? -19.585 66.228 -54.146 1.00 0.00 115 GLY B CA 1
ATOM 3741 C C . GLY B 2 115 ? -18.658 67.185 -53.465 1.00 0.00 115 GLY B C 1
ATOM 3742 O O . GLY B 2 115 ? -19.098 67.822 -52.541 1.00 0.00 115 GLY B O 1
ATOM 3743 N N . LYS B 2 116 ? -17.425 67.275 -54.046 1.00 0.00 116 LYS B N 1
ATOM 3744 C CA . LYS B 2 116 ? -16.498 68.358 -53.873 1.00 0.00 116 LYS B CA 1
ATOM 3745 C C . LYS B 2 116 ? -17.175 69.649 -54.217 1.00 0.00 116 LYS B C 1
ATOM 3746 O O . LYS B 2 116 ? -17.153 70.537 -53.394 1.00 0.00 116 LYS B O 1
ATOM 3752 N N . THR B 2 117 ? -17.703 69.767 -55.429 1.00 0.00 117 THR B N 1
ATOM 3753 C CA . THR B 2 117 ? -18.415 70.837 -56.031 1.00 0.00 117 THR B CA 1
ATOM 3754 C C . THR B 2 117 ? -19.805 71.147 -55.469 1.00 0.00 117 THR B C 1
ATOM 3755 O O . THR B 2 117 ? -20.349 72.252 -55.488 1.00 0.00 117 THR B O 1
ATOM 3759 N N . THR B 2 118 ? -20.457 70.152 -54.850 1.00 0.00 118 THR B N 1
ATOM 3760 C CA . THR B 2 118 ? -21.700 70.267 -54.118 1.00 0.00 118 THR B CA 1
ATOM 3761 C C . THR B 2 118 ? -21.591 71.155 -52.900 1.00 0.00 118 THR B C 1
ATOM 3762 O O . THR B 2 118 ? -22.388 72.084 -52.694 1.00 0.00 118 THR B O 1
ATOM 3766 N N . ALA B 2 119 ? -20.448 70.952 -52.191 1.00 0.00 119 ALA B N 1
ATOM 3767 C CA . ALA B 2 119 ? -20.056 71.742 -51.034 1.00 0.00 119 ALA B CA 1
ATOM 3768 C C . ALA B 2 119 ? -19.785 73.202 -51.331 1.00 0.00 119 ALA B C 1
ATOM 3769 O O . ALA B 2 119 ? -19.958 74.066 -50.481 1.00 0.00 119 ALA B O 1
ATOM 3771 N N . VAL B 2 120 ? -19.236 73.456 -52.565 1.00 0.00 120 VAL B N 1
ATOM 3772 C CA . VAL B 2 120 ? -18.881 74.853 -53.021 1.00 0.00 120 VAL B CA 1
ATOM 3773 C C . VAL B 2 120 ? -20.078 75.676 -53.140 1.00 0.00 120 VAL B C 1
ATOM 3774 O O . VAL B 2 120 ? -20.072 76.736 -52.516 1.00 0.00 120 VAL B O 1
ATOM 3778 N N . LYS B 2 121 ? -21.187 75.111 -53.779 1.00 0.00 121 LYS B N 1
ATOM 3779 C CA . LYS B 2 121 ? -22.480 75.784 -53.960 1.00 0.00 121 LYS B CA 1
ATOM 3780 C C . LYS B 2 121 ? -23.181 76.035 -52.683 1.00 0.00 121 LYS B C 1
ATOM 3781 O O . LYS B 2 121 ? -24.026 76.915 -52.490 1.00 0.00 121 LYS B O 1
ATOM 3787 N N . ILE B 2 122 ? -22.961 75.158 -51.720 1.00 0.00 122 ILE B N 1
ATOM 3788 C CA . ILE B 2 122 ? -23.503 75.168 -50.357 1.00 0.00 122 ILE B CA 1
ATOM 3789 C C . ILE B 2 122 ? -22.960 76.352 -49.638 1.00 0.00 122 ILE B C 1
ATOM 3790 O O . ILE B 2 122 ? -23.700 77.096 -49.018 1.00 0.00 122 ILE B O 1
ATOM 3795 N N . LEU B 2 123 ? -21.643 76.489 -49.672 1.00 0.00 123 LEU B N 1
ATOM 3796 C CA . LEU B 2 123 ? -20.917 77.610 -49.132 1.00 0.00 123 LEU B CA 1
ATOM 3797 C C . LEU B 2 123 ? -21.078 78.902 -49.833 1.00 0.00 123 LEU B C 1
ATOM 3798 O O . LEU B 2 123 ? -20.712 79.920 -49.230 1.00 0.00 123 LEU B O 1
ATOM 3803 N N . ALA B 2 124 ? -21.664 78.975 -51.028 1.00 0.00 124 ALA B N 1
ATOM 3804 C CA . ALA B 2 124 ? -21.651 80.142 -51.894 1.00 0.00 124 ALA B CA 1
ATOM 3805 C C . ALA B 2 124 ? -22.916 80.886 -51.751 1.00 0.00 124 ALA B C 1
ATOM 3806 O O . ALA B 2 124 ? -23.133 81.915 -52.377 1.00 0.00 124 ALA B O 1
ATOM 3808 N N . GLY B 2 125 ? -23.834 80.349 -50.923 1.00 0.00 125 GLY B N 1
ATOM 3809 C CA . GLY B 2 125 ? -25.081 81.031 -50.551 1.00 0.00 125 GLY B CA 1
ATOM 3810 C C . GLY B 2 125 ? -26.154 80.600 -51.488 1.00 0.00 125 GLY B C 1
ATOM 3811 O O . GLY B 2 125 ? -27.341 80.898 -51.356 1.00 0.00 125 GLY B O 1
ATOM 3812 N N . GLN B 2 126 ? -25.788 79.902 -52.541 1.00 0.00 126 GLN B N 1
ATOM 3813 C CA . GLN B 2 126 ? -26.622 79.517 -53.678 1.00 0.00 126 GLN B CA 1
ATOM 3814 C C . GLN B 2 126 ? -27.279 78.155 -53.495 1.00 0.00 126 GLN B C 1
ATOM 3815 O O . GLN B 2 126 ? -28.023 77.721 -54.360 1.00 0.00 126 GLN B O 1
ATOM 3821 N N . LEU B 2 127 ? -27.103 77.539 -52.346 1.00 0.00 127 LEU B N 1
ATOM 3822 C CA . LEU B 2 127 ? -27.734 76.305 -52.025 1.00 0.00 127 LEU B CA 1
ATOM 3823 C C . LEU B 2 127 ? -27.762 76.353 -50.494 1.00 0.00 127 LEU B C 1
ATOM 3824 O O . LEU B 2 127 ? -26.721 76.536 -49.812 1.00 0.00 127 LEU B O 1
ATOM 3829 N N . ILE B 2 128 ? -28.968 76.192 -49.869 1.00 0.00 128 ILE B N 1
ATOM 3830 C CA . ILE B 2 128 ? -29.271 75.988 -48.504 1.00 0.00 128 ILE B CA 1
ATOM 3831 C C . ILE B 2 128 ? -29.248 74.556 -48.215 1.00 0.00 128 ILE B C 1
ATOM 3832 O O . ILE B 2 128 ? -29.835 73.851 -49.006 1.00 0.00 128 ILE B O 1
ATOM 3837 N N . PRO B 2 129 ? -28.529 74.063 -47.242 1.00 0.00 129 PRO B N 1
ATOM 3838 C CA . PRO B 2 129 ? -28.575 72.702 -46.760 1.00 0.00 129 PRO B CA 1
ATOM 3839 C C . PRO B 2 129 ? -29.926 72.234 -46.277 1.00 0.00 129 PRO B C 1
ATOM 3840 O O . PRO B 2 129 ? -30.565 73.046 -45.617 1.00 0.00 129 PRO B O 1
ATOM 3844 N N . ASN B 2 130 ? -30.450 71.032 -46.580 1.00 0.00 130 ASN B N 1
ATOM 3845 C CA . ASN B 2 130 ? -31.752 70.516 -46.044 1.00 0.00 130 ASN B CA 1
ATOM 3846 C C . ASN B 2 130 ? -31.476 69.643 -44.901 1.00 0.00 130 ASN B C 1
ATOM 3847 O O . ASN B 2 130 ? -32.396 69.179 -44.228 1.00 0.00 130 ASN B O 1
ATOM 3852 N N . LEU B 2 131 ? -30.146 69.323 -44.667 1.00 0.00 131 LEU B N 1
ATOM 3853 C CA . LEU B 2 131 ? -29.571 68.442 -43.659 1.00 0.00 131 LEU B CA 1
ATOM 3854 C C . LEU B 2 131 ? -30.154 67.088 -43.670 1.00 0.00 131 LEU B C 1
ATOM 3855 O O . LEU B 2 131 ? -30.327 66.444 -42.618 1.00 0.00 131 LEU B O 1
ATOM 3860 N N . CYS B 2 132 ? -30.415 66.676 -44.917 1.00 0.00 132 CYS B N 1
ATOM 3861 C CA . CYS B 2 132 ? -31.146 65.485 -45.249 1.00 0.00 132 CYS B CA 1
ATOM 3862 C C . CYS B 2 132 ? -32.424 65.311 -44.448 1.00 0.00 132 CYS B C 1
ATOM 3863 O O . CYS B 2 132 ? -32.693 64.345 -43.759 1.00 0.00 132 CYS B O 1
ATOM 3866 N N . GLU B 2 133 ? -33.280 66.380 -44.488 1.00 0.00 133 GLU B N 1
ATOM 3867 C CA . GLU B 2 133 ? -34.545 66.501 -43.810 1.00 0.00 133 GLU B CA 1
ATOM 3868 C C . GLU B 2 133 ? -35.503 67.206 -44.812 1.00 0.00 133 GLU B C 1
ATOM 3869 O O . GLU B 2 133 ? -36.149 66.512 -45.632 1.00 0.00 133 GLU B O 1
ATOM 3875 N N . ASP B 2 134 ? -35.605 68.585 -44.760 1.00 0.00 134 ASP B N 1
ATOM 3876 C CA . ASP B 2 134 ? -36.620 69.342 -45.493 1.00 0.00 134 ASP B CA 1
ATOM 3877 C C . ASP B 2 134 ? -36.297 70.832 -45.260 1.00 0.00 134 ASP B C 1
ATOM 3878 O O . ASP B 2 134 ? -36.997 71.657 -45.804 1.00 0.00 134 ASP B O 1
ATOM 3883 N N . ASN B 2 135 ? -35.194 71.209 -44.582 1.00 0.00 135 ASN B N 1
ATOM 3884 C CA . ASN B 2 135 ? -34.827 72.585 -44.189 1.00 0.00 135 ASN B CA 1
ATOM 3885 C C . ASN B 2 135 ? -34.411 73.480 -45.348 1.00 0.00 135 ASN B C 1
ATOM 3886 O O . ASN B 2 135 ? -33.865 73.127 -46.434 1.00 0.00 135 ASN B O 1
ATOM 3891 N N . ASP B 2 136 ? -34.675 74.783 -45.087 1.00 0.00 136 ASP B N 1
ATOM 3892 C CA . ASP B 2 136 ? -34.489 75.811 -46.082 1.00 0.00 136 ASP B CA 1
ATOM 3893 C C . ASP B 2 136 ? -34.130 77.077 -45.412 1.00 0.00 136 ASP B C 1
ATOM 3894 O O . ASP B 2 136 ? -34.400 78.187 -45.858 1.00 0.00 136 ASP B O 1
ATOM 3899 N N . SER B 2 137 ? -33.569 76.879 -44.240 1.00 0.00 137 SER B N 1
ATOM 3900 C CA . SER B 2 137 ? -32.968 77.937 -43.444 1.00 0.00 137 SER B CA 1
ATOM 3901 C C . SER B 2 137 ? -31.569 77.699 -42.980 1.00 0.00 137 SER B C 1
ATOM 3902 O O . SER B 2 137 ? -30.928 76.684 -43.178 1.00 0.00 137 SER B O 1
ATOM 3905 N N . TRP B 2 138 ? -30.899 78.754 -42.465 1.00 0.00 138 TRP B N 1
ATOM 3906 C CA . TRP B 2 138 ? -29.546 78.739 -42.027 1.00 0.00 138 TRP B CA 1
ATOM 3907 C C . TRP B 2 138 ? -29.476 78.209 -40.615 1.00 0.00 138 TRP B C 1
ATOM 3908 O O . TRP B 2 138 ? -28.418 77.681 -40.237 1.00 0.00 138 TRP B O 1
ATOM 3919 N N . ASP B 2 139 ? -30.482 78.490 -39.788 1.00 0.00 139 ASP B N 1
ATOM 3920 C CA . ASP B 2 139 ? -30.444 78.324 -38.379 1.00 0.00 139 ASP B CA 1
ATOM 3921 C C . ASP B 2 139 ? -30.208 76.934 -37.854 1.00 0.00 139 ASP B C 1
ATOM 3922 O O . ASP B 2 139 ? -29.462 76.749 -36.879 1.00 0.00 139 ASP B O 1
ATOM 3927 N N . ASN B 2 140 ? -30.833 75.900 -38.493 1.00 0.00 140 ASN B N 1
ATOM 3928 C CA . ASN B 2 140 ? -30.680 74.444 -38.241 1.00 0.00 140 ASN B CA 1
ATOM 3929 C C . ASN B 2 140 ? -29.317 74.079 -38.657 1.00 0.00 140 ASN B C 1
ATOM 3930 O O . ASN B 2 140 ? -28.785 73.108 -38.147 1.00 0.00 140 ASN B O 1
ATOM 3935 N N . VAL B 2 141 ? -28.637 74.749 -39.636 1.00 0.00 141 VAL B N 1
ATOM 3936 C CA . VAL B 2 141 ? -27.295 74.488 -40.093 1.00 0.00 141 VAL B CA 1
ATOM 3937 C C . VAL B 2 141 ? -26.361 74.932 -39.030 1.00 0.00 141 VAL B C 1
ATOM 3938 O O . VAL B 2 141 ? -25.565 74.141 -38.602 1.00 0.00 141 VAL B O 1
ATOM 3942 N N . ILE B 2 142 ? -26.502 76.152 -38.562 1.00 0.00 142 ILE B N 1
ATOM 3943 C CA . ILE B 2 142 ? -25.762 76.784 -37.506 1.00 0.00 142 ILE B CA 1
ATOM 3944 C C . ILE B 2 142 ? -25.784 76.029 -36.230 1.00 0.00 142 ILE B C 1
ATOM 3945 O O . ILE B 2 142 ? -24.736 75.901 -35.572 1.00 0.00 142 ILE B O 1
ATOM 3950 N N . ARG B 2 143 ? -26.967 75.489 -35.800 1.00 0.00 143 ARG B N 1
ATOM 3951 C CA . ARG B 2 143 ? -27.078 74.544 -34.700 1.00 0.00 143 ARG B CA 1
ATOM 3952 C C . ARG B 2 143 ? -26.373 73.261 -34.898 1.00 0.00 143 ARG B C 1
ATOM 3953 O O . ARG B 2 143 ? -25.790 72.758 -33.933 1.00 0.00 143 ARG B O 1
ATOM 3961 N N . ALA B 2 144 ? -26.527 72.568 -36.069 1.00 0.00 144 ALA B N 1
ATOM 3962 C CA . ALA B 2 144 ? -26.012 71.221 -36.299 1.00 0.00 144 ALA B CA 1
ATOM 3963 C C . ALA B 2 144 ? -24.527 71.104 -36.171 1.00 0.00 144 ALA B C 1
ATOM 3964 O O . ALA B 2 144 ? -23.872 70.149 -35.698 1.00 0.00 144 ALA B O 1
ATOM 3966 N N . PHE B 2 145 ? -23.892 72.214 -36.582 1.00 0.00 145 PHE B N 1
ATOM 3967 C CA . PHE B 2 145 ? -22.441 72.462 -36.557 1.00 0.00 145 PHE B CA 1
ATOM 3968 C C . PHE B 2 145 ? -22.037 73.156 -35.390 1.00 0.00 145 PHE B C 1
ATOM 3969 O O . PHE B 2 145 ? -21.002 73.793 -35.293 1.00 0.00 145 PHE B O 1
ATOM 3977 N N . ARG B 2 146 ? -22.835 73.064 -34.342 1.00 0.00 146 ARG B N 1
ATOM 3978 C CA . ARG B 2 146 ? -22.489 73.578 -33.037 1.00 0.00 146 ARG B CA 1
ATOM 3979 C C . ARG B 2 146 ? -21.442 72.601 -32.405 1.00 0.00 146 ARG B C 1
ATOM 3980 O O . ARG B 2 146 ? -21.553 71.403 -32.467 1.00 0.00 146 ARG B O 1
ATOM 3988 N N . GLY B 2 147 ? -20.327 73.239 -31.957 1.00 0.00 147 GLY B N 1
ATOM 3989 C CA . GLY B 2 147 ? -19.148 72.575 -31.526 1.00 0.00 147 GLY B CA 1
ATOM 3990 C C . GLY B 2 147 ? -18.067 72.558 -32.511 1.00 0.00 147 GLY B C 1
ATOM 3991 O O . GLY B 2 147 ? -17.112 71.789 -32.409 1.00 0.00 147 GLY B O 1
ATOM 3992 N N . ASN B 2 148 ? -18.207 73.382 -33.535 1.00 0.00 148 ASN B N 1
ATOM 3993 C CA . ASN B 2 148 ? -17.334 73.352 -34.669 1.00 0.00 148 ASN B CA 1
ATOM 3994 C C . ASN B 2 148 ? -17.270 74.718 -35.261 1.00 0.00 148 ASN B C 1
ATOM 3995 O O . ASN B 2 148 ? -18.212 75.513 -35.113 1.00 0.00 148 ASN B O 1
ATOM 4000 N N . GLU B 2 149 ? -16.178 75.001 -36.036 1.00 0.00 149 GLU B N 1
ATOM 4001 C CA . GLU B 2 149 ? -15.906 76.318 -36.611 1.00 0.00 149 GLU B CA 1
ATOM 4002 C C . GLU B 2 149 ? -16.761 76.787 -37.792 1.00 0.00 149 GLU B C 1
ATOM 4003 O O . GLU B 2 149 ? -16.729 77.970 -38.117 1.00 0.00 149 GLU B O 1
ATOM 4009 N N . LEU B 2 150 ? -17.633 75.954 -38.357 1.00 0.00 150 LEU B N 1
ATOM 4010 C CA . LEU B 2 150 ? -18.414 76.279 -39.521 1.00 0.00 150 LEU B CA 1
ATOM 4011 C C . LEU B 2 150 ? -19.688 76.956 -39.188 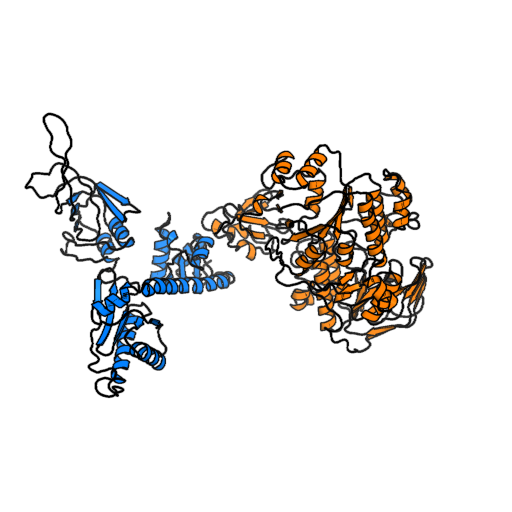1.00 0.00 150 LEU B C 1
ATOM 4012 O O . LEU B 2 150 ? -20.226 77.646 -40.068 1.00 0.00 150 LEU B O 1
ATOM 4017 N N . GLN B 2 151 ? -20.142 76.874 -37.882 1.00 0.00 151 GLN B N 1
ATOM 4018 C CA . GLN B 2 151 ? -21.315 77.670 -37.469 1.00 0.00 151 GLN B CA 1
ATOM 4019 C C . GLN B 2 151 ? -21.158 79.122 -37.807 1.00 0.00 151 GLN B C 1
ATOM 4020 O O . GLN B 2 151 ? -22.031 79.845 -38.272 1.00 0.00 151 GLN B O 1
ATOM 4026 N N . ASN B 2 152 ? -19.865 79.607 -37.564 1.00 0.00 152 ASN B N 1
ATOM 4027 C CA . ASN B 2 152 ? -19.455 81.018 -37.604 1.00 0.00 152 ASN B CA 1
ATOM 4028 C C . ASN B 2 152 ? -19.504 81.372 -39.110 1.00 0.00 152 ASN B C 1
ATOM 4029 O O . ASN B 2 152 ? -20.028 82.455 -39.328 1.00 0.00 152 ASN B O 1
ATOM 4034 N N . TYR B 2 153 ? -19.065 80.491 -40.025 1.00 0.00 153 TYR B N 1
ATOM 4035 C CA . TYR B 2 153 ? -19.150 80.635 -41.421 1.00 0.00 153 TYR B CA 1
ATOM 4036 C C . TYR B 2 153 ? -20.522 80.871 -41.926 1.00 0.00 153 TYR B C 1
ATOM 4037 O O . TYR B 2 153 ? -20.696 81.797 -42.750 1.00 0.00 153 TYR B O 1
ATOM 4046 N N . PHE B 2 154 ? -21.528 80.060 -41.497 1.00 0.00 154 PHE B N 1
ATOM 4047 C CA . PHE B 2 154 ? -22.889 80.156 -42.014 1.00 0.00 154 PHE B CA 1
ATOM 4048 C C . PHE B 2 154 ? -23.532 81.475 -41.511 1.00 0.00 154 PHE B C 1
ATOM 4049 O O . PHE B 2 154 ? -24.457 81.980 -42.179 1.00 0.00 154 PHE B O 1
ATOM 4057 N N . GLU B 2 155 ? -23.085 81.983 -40.312 1.00 0.00 155 GLU B N 1
ATOM 4058 C CA . GLU B 2 155 ? -23.636 83.285 -39.776 1.00 0.00 155 GLU B CA 1
ATOM 4059 C C . GLU B 2 155 ? -23.235 84.458 -40.591 1.00 0.00 155 GLU B C 1
ATOM 4060 O O . GLU B 2 155 ? -24.040 85.370 -40.873 1.00 0.00 155 GLU B O 1
ATOM 4066 N N . ARG B 2 156 ? -21.942 84.526 -40.970 1.00 0.00 156 ARG B N 1
ATOM 4067 C CA . ARG B 2 156 ? -21.438 85.542 -41.907 1.00 0.00 156 ARG B CA 1
ATOM 4068 C C . ARG B 2 156 ? -21.941 85.427 -43.297 1.00 0.00 156 ARG B C 1
ATOM 4069 O O . ARG B 2 156 ? -22.169 86.394 -44.057 1.00 0.00 156 ARG B O 1
ATOM 4077 N N . LEU B 2 157 ? -22.056 84.111 -43.736 1.00 0.00 157 LEU B N 1
ATOM 4078 C CA . LEU B 2 157 ? -22.548 83.856 -45.044 1.00 0.00 157 LEU B CA 1
ATOM 4079 C C . LEU B 2 157 ? -23.922 84.387 -45.212 1.00 0.00 157 LEU B C 1
ATOM 4080 O O . LEU B 2 157 ? -24.282 84.953 -46.226 1.00 0.00 157 LEU B O 1
ATOM 4085 N N . LYS B 2 158 ? -24.786 84.341 -44.186 1.00 0.00 158 LYS B N 1
ATOM 4086 C CA . LYS B 2 158 ? -26.147 84.819 -44.307 1.00 0.00 158 LYS B CA 1
ATOM 4087 C C . LYS B 2 158 ? -26.255 86.312 -44.207 1.00 0.00 158 LYS B C 1
ATOM 4088 O O . LYS B 2 158 ? -27.076 86.948 -44.855 1.00 0.00 158 LYS B O 1
ATOM 4094 N N . ASN B 2 159 ? -25.447 86.974 -43.385 1.00 0.00 159 ASN B N 1
ATOM 4095 C CA . ASN B 2 159 ? -25.375 88.409 -43.388 1.00 0.00 159 ASN B CA 1
ATOM 4096 C C . ASN B 2 159 ? -24.868 88.898 -44.712 1.00 0.00 159 ASN B C 1
ATOM 4097 O O . ASN B 2 159 ? -25.244 89.982 -45.091 1.00 0.00 159 ASN B O 1
ATOM 4102 N N . GLY B 2 160 ? -24.105 88.080 -45.459 1.00 0.00 160 GLY B N 1
ATOM 4103 C CA . GLY B 2 160 ? -23.652 88.265 -46.782 1.00 0.00 160 GLY B CA 1
ATOM 4104 C C . GLY B 2 160 ? -22.560 89.241 -46.853 1.00 0.00 160 GLY B C 1
ATOM 4105 O O . GLY B 2 160 ? -22.334 89.905 -47.850 1.00 0.00 160 GLY B O 1
ATOM 4106 N N . GLU B 2 161 ? -21.715 89.351 -45.748 1.00 0.00 161 GLU B N 1
ATOM 4107 C CA . GLU B 2 161 ? -20.529 90.184 -45.621 1.00 0.00 161 GLU B CA 1
ATOM 4108 C C . GLU B 2 161 ? -19.320 89.376 -46.079 1.00 0.00 161 GLU B C 1
ATOM 4109 O O . GLU B 2 161 ? -18.221 89.952 -46.114 1.00 0.00 161 GLU B O 1
ATOM 4115 N N . ILE B 2 162 ? -19.463 88.144 -46.544 1.00 0.00 162 ILE B N 1
ATOM 4116 C CA . ILE B 2 162 ? -18.411 87.461 -47.221 1.00 0.00 162 ILE B CA 1
ATOM 4117 C C . ILE B 2 162 ? -19.089 86.858 -48.436 1.00 0.00 162 ILE B C 1
ATOM 4118 O O . ILE B 2 162 ? -20.270 86.529 -48.416 1.00 0.00 162 ILE B O 1
ATOM 4123 N N . ARG B 2 163 ? -18.397 86.604 -49.576 1.00 0.00 163 ARG B N 1
ATOM 4124 C CA . ARG B 2 163 ? -18.972 85.907 -50.740 1.00 0.00 163 ARG B CA 1
ATOM 4125 C C . ARG B 2 163 ? -17.694 85.299 -51.158 1.00 0.00 163 ARG B C 1
ATOM 4126 O O . ARG B 2 163 ? -16.699 85.990 -51.169 1.00 0.00 163 ARG B O 1
ATOM 4134 N N . PRO B 2 164 ? -17.682 83.973 -51.549 1.00 0.00 164 PRO B N 1
ATOM 4135 C CA . PRO B 2 164 ? -16.447 83.343 -51.929 1.00 0.00 164 PRO B CA 1
ATOM 4136 C C . PRO B 2 164 ? -16.400 83.453 -53.465 1.00 0.00 164 PRO B C 1
ATOM 4137 O O . PRO B 2 164 ? -17.428 83.365 -54.117 1.00 0.00 164 PRO B O 1
ATOM 4141 N N . VAL B 2 165 ? -15.164 83.609 -54.015 1.00 0.00 165 VAL B N 1
ATOM 4142 C CA . VAL B 2 165 ? -15.057 83.541 -55.484 1.00 0.00 165 VAL B CA 1
ATOM 4143 C C . VAL B 2 165 ? -14.527 82.227 -55.705 1.00 0.00 165 VAL B C 1
ATOM 4144 O O . VAL B 2 165 ? -13.746 81.677 -54.943 1.00 0.00 165 VAL B O 1
ATOM 4148 N N . VAL B 2 166 ? -14.906 81.557 -56.858 1.00 0.00 166 VAL B N 1
ATOM 4149 C CA . VAL B 2 166 ? -14.670 80.156 -57.183 1.00 0.00 166 VAL B CA 1
ATOM 4150 C C . VAL B 2 166 ? -14.129 80.098 -58.565 1.00 0.00 166 VAL B C 1
ATOM 4151 O O . VAL B 2 166 ? -14.650 80.661 -59.536 1.00 0.00 166 VAL B O 1
ATOM 4155 N N . LYS B 2 167 ? -12.949 79.381 -58.712 1.00 0.00 167 LYS B N 1
ATOM 4156 C CA . LYS B 2 167 ? -12.300 79.051 -59.941 1.00 0.00 167 LYS B CA 1
ATOM 4157 C C . LYS B 2 167 ? -12.953 77.685 -60.279 1.00 0.00 167 LYS B C 1
ATOM 4158 O O . LYS B 2 167 ? -12.655 76.739 -59.578 1.00 0.00 167 LYS B O 1
ATOM 4164 N N . PRO B 2 168 ? -13.851 77.648 -61.247 1.00 0.00 168 PRO B N 1
ATOM 4165 C CA . PRO B 2 168 ? -14.676 76.471 -61.684 1.00 0.00 168 PRO B CA 1
ATOM 4166 C C . PRO B 2 168 ? -13.854 75.241 -62.084 1.00 0.00 168 PRO B C 1
ATOM 4167 O O . PRO B 2 168 ? -12.764 75.384 -62.537 1.00 0.00 168 PRO B O 1
ATOM 4171 N N . GLN B 2 169 ? -14.482 74.018 -61.877 1.00 0.00 169 GLN B N 1
ATOM 4172 C CA . GLN B 2 169 ? -13.908 72.741 -62.131 1.00 0.00 169 GLN B CA 1
ATOM 4173 C C . GLN B 2 169 ? -13.541 72.504 -63.547 1.00 0.00 169 GLN B C 1
ATOM 4174 O O . GLN B 2 169 ? -12.595 71.746 -63.854 1.00 0.00 169 GLN B O 1
ATOM 4180 N N . TYR B 2 170 ? -14.274 73.169 -64.470 1.00 0.00 170 TYR B N 1
ATOM 4181 C CA . TYR B 2 170 ? -13.876 73.217 -65.905 1.00 0.00 170 TYR B CA 1
ATOM 4182 C C . TYR B 2 170 ? -13.656 74.672 -66.203 1.00 0.00 170 TYR B C 1
ATOM 4183 O O . TYR B 2 170 ? -14.445 75.546 -65.756 1.00 0.00 170 TYR B O 1
ATOM 4192 N N . VAL B 2 171 ? -12.615 74.996 -66.976 1.00 0.00 171 VAL B N 1
ATOM 4193 C CA . VAL B 2 171 ? -12.379 76.325 -67.454 1.00 0.00 171 VAL B CA 1
ATOM 4194 C C . VAL B 2 171 ? -12.358 76.060 -68.898 1.00 0.00 171 VAL B C 1
ATOM 4195 O O . VAL B 2 171 ? -12.599 74.922 -69.290 1.00 0.00 171 VAL B O 1
ATOM 4199 N N . ASP B 2 172 ? -12.180 77.083 -69.746 1.00 0.00 172 ASP B N 1
ATOM 4200 C CA . ASP B 2 172 ? -12.449 77.103 -71.152 1.00 0.00 172 ASP B CA 1
ATOM 4201 C C . ASP B 2 172 ? -13.896 77.531 -71.354 1.00 0.00 172 ASP B C 1
ATOM 4202 O O . ASP B 2 172 ? -14.444 77.268 -72.413 1.00 0.00 172 ASP B O 1
ATOM 4207 N N . LEU B 2 173 ? -14.472 78.196 -70.279 1.00 0.00 173 LEU B N 1
ATOM 4208 C CA . LEU B 2 173 ? -15.848 78.788 -70.297 1.00 0.00 173 LEU B CA 1
ATOM 4209 C C . LEU B 2 173 ? -15.635 80.219 -70.540 1.00 0.00 173 LEU B C 1
ATOM 4210 O O . LEU B 2 173 ? -16.408 80.772 -71.323 1.00 0.00 173 LEU B O 1
ATOM 4215 N N . LEU B 2 174 ? -14.736 80.883 -69.861 1.00 0.00 174 LEU B N 1
ATOM 4216 C CA . LEU B 2 174 ? -14.398 82.331 -70.072 1.00 0.00 174 LEU B CA 1
ATOM 4217 C C . LEU B 2 174 ? -14.094 82.668 -71.579 1.00 0.00 174 LEU B C 1
ATOM 4218 O O . LEU B 2 174 ? -14.859 83.516 -72.161 1.00 0.00 174 LEU B O 1
ATOM 4223 N N . PRO B 2 175 ? -13.222 81.916 -72.395 1.00 0.00 175 PRO B N 1
ATOM 4224 C CA . PRO B 2 175 ? -13.123 82.244 -73.804 1.00 0.00 175 PRO B CA 1
ATOM 4225 C C . PRO B 2 175 ? -14.431 82.285 -74.583 1.00 0.00 175 PRO B C 1
ATOM 4226 O O . PRO B 2 175 ? -14.532 83.243 -75.344 1.00 0.00 175 PRO B O 1
ATOM 4230 N N . LYS B 2 176 ? -15.330 81.300 -74.403 1.00 0.00 176 LYS B N 1
ATOM 4231 C CA . LYS B 2 176 ? -16.659 81.376 -74.976 1.00 0.00 176 LYS B CA 1
ATOM 4232 C C . LYS B 2 176 ? -17.730 81.965 -74.108 1.00 0.00 176 LYS B C 1
ATOM 4233 O O . LYS B 2 176 ? -18.838 81.398 -74.006 1.00 0.00 176 LYS B O 1
ATOM 4239 N N . ALA B 2 177 ? -17.448 83.101 -73.469 1.00 0.00 177 ALA B N 1
ATOM 4240 C CA . ALA B 2 177 ? -18.451 83.710 -72.747 1.00 0.00 177 ALA B CA 1
ATOM 4241 C C . ALA B 2 177 ? -18.096 85.209 -72.521 1.00 0.00 177 ALA B C 1
ATOM 4242 O O . ALA B 2 177 ? -18.917 85.995 -72.190 1.00 0.00 177 ALA B O 1
ATOM 4244 N N . VAL B 2 178 ? -16.815 85.484 -72.715 1.00 0.00 178 VAL B N 1
ATOM 4245 C CA . VAL B 2 178 ? -16.146 86.751 -72.379 1.00 0.00 178 VAL B CA 1
ATOM 4246 C C . VAL B 2 178 ? -15.211 86.871 -73.546 1.00 0.00 178 VAL B C 1
ATOM 4247 O O . VAL B 2 178 ? -14.381 85.984 -73.866 1.00 0.00 178 VAL B O 1
ATOM 4251 N N . LYS B 2 179 ? -15.346 88.044 -74.241 1.00 0.00 179 LYS B N 1
ATOM 4252 C CA . LYS B 2 179 ? -14.657 88.215 -75.504 1.00 0.00 179 LYS B CA 1
ATOM 4253 C C . LYS B 2 179 ? -13.762 89.438 -75.287 1.00 0.00 179 LYS B C 1
ATOM 4254 O O . LYS B 2 179 ? -13.878 90.125 -74.265 1.00 0.00 179 LYS B O 1
ATOM 4260 N N . GLY B 2 180 ? -12.794 89.682 -76.188 1.00 0.00 180 GLY B N 1
ATOM 4261 C CA . GLY B 2 180 ? -11.692 90.501 -76.027 1.00 0.00 180 GLY B CA 1
ATOM 4262 C C . GLY B 2 180 ? -10.597 89.945 -75.193 1.00 0.00 180 GLY B C 1
ATOM 4263 O O . GLY B 2 180 ? -10.534 88.767 -74.955 1.00 0.00 180 GLY B O 1
ATOM 4264 N N . LYS B 2 181 ? -9.615 90.828 -74.841 1.00 0.00 181 LYS B N 1
ATOM 4265 C CA . LYS B 2 181 ? -8.334 90.375 -74.460 1.00 0.00 181 LYS B CA 1
ATOM 4266 C C . LYS B 2 181 ? -8.241 90.124 -72.979 1.00 0.00 181 LYS B C 1
ATOM 4267 O O . LYS B 2 181 ? -9.072 90.547 -72.159 1.00 0.00 181 LYS B O 1
ATOM 4273 N N . VAL B 2 182 ? -7.091 89.470 -72.593 1.00 0.00 182 VAL B N 1
ATOM 4274 C CA . VAL B 2 182 ? -6.549 89.111 -71.275 1.00 0.00 182 VAL B CA 1
ATOM 4275 C C . VAL B 2 182 ? -6.113 90.462 -70.759 1.00 0.00 182 VAL B C 1
ATOM 4276 O O . VAL B 2 182 ? -6.393 90.706 -69.600 1.00 0.00 182 VAL B O 1
ATOM 4280 N N . ARG B 2 183 ? -5.602 91.419 -71.564 1.00 0.00 183 ARG B N 1
ATOM 4281 C CA . ARG B 2 183 ? -5.287 92.758 -71.159 1.00 0.00 183 ARG B CA 1
ATOM 4282 C C . ARG B 2 183 ? -6.399 93.529 -70.662 1.00 0.00 183 ARG B C 1
ATOM 4283 O O . ARG B 2 183 ? -6.400 93.944 -69.478 1.00 0.00 183 ARG B O 1
ATOM 4291 N N . GLU B 2 184 ? -7.461 93.461 -71.469 1.00 0.00 184 GLU B N 1
ATOM 4292 C CA . GLU B 2 184 ? -8.691 94.139 -71.141 1.00 0.00 184 GLU B CA 1
ATOM 4293 C C . GLU B 2 184 ? -9.303 93.689 -69.873 1.00 0.00 184 GLU B C 1
ATOM 4294 O O . GLU B 2 184 ? -9.502 94.463 -68.971 1.00 0.00 184 GLU B O 1
ATOM 4300 N N . LEU B 2 185 ? -9.587 92.306 -69.807 1.00 0.00 185 LEU B N 1
ATOM 4301 C CA . LEU B 2 185 ? -10.297 91.607 -68.784 1.00 0.00 185 LEU B CA 1
ATOM 4302 C C . LEU B 2 185 ? -9.859 91.832 -67.407 1.00 0.00 185 LEU B C 1
ATOM 4303 O O . LEU B 2 185 ? -10.646 91.919 -66.496 1.00 0.00 185 LEU B O 1
ATOM 4308 N N . LEU B 2 186 ? -8.556 91.771 -67.253 1.00 0.00 186 LEU B N 1
ATOM 4309 C CA . LEU B 2 186 ? -7.852 91.999 -66.061 1.00 0.00 186 LEU B CA 1
ATOM 4310 C C . LEU B 2 186 ? -7.868 93.441 -65.505 1.00 0.00 186 LEU B C 1
ATOM 4311 O O . LEU B 2 186 ? -7.769 93.692 -64.310 1.00 0.00 186 LEU B O 1
ATOM 4316 N N . LYS B 2 187 ? -8.085 94.477 -66.437 1.00 0.00 187 LYS B N 1
ATOM 4317 C CA . LYS B 2 187 ? -8.497 95.816 -65.969 1.00 0.00 187 LYS B CA 1
ATOM 4318 C C . LYS B 2 187 ? -9.945 95.728 -65.444 1.00 0.00 187 LYS B C 1
ATOM 4319 O O . LYS B 2 187 ? -10.261 96.361 -64.431 1.00 0.00 187 LYS B O 1
ATOM 4325 N N . LYS B 2 188 ? -10.872 95.189 -66.230 1.00 0.00 188 LYS B N 1
ATOM 4326 C CA . LYS B 2 188 ? -12.269 95.165 -65.874 1.00 0.00 188 LYS B CA 1
ATOM 4327 C C . LYS B 2 188 ? -12.563 94.567 -64.526 1.00 0.00 188 LYS B C 1
ATOM 4328 O O . LYS B 2 188 ? -13.157 95.269 -63.700 1.00 0.00 188 LYS B O 1
ATOM 4334 N N . VAL B 2 189 ? -12.198 93.288 -64.286 1.00 0.00 189 VAL B N 1
ATOM 4335 C CA . VAL B 2 189 ? -12.497 92.500 -63.133 1.00 0.00 189 VAL B CA 1
ATOM 4336 C C . VAL B 2 189 ? -11.825 93.186 -61.901 1.00 0.00 189 VAL B C 1
ATOM 4337 O O . VAL B 2 189 ? -12.133 92.847 -60.780 1.00 0.00 189 VAL B O 1
ATOM 4341 N N . ASP B 2 190 ? -10.826 94.123 -62.065 1.00 0.00 190 ASP B N 1
ATOM 4342 C CA . ASP B 2 190 ? -9.974 94.708 -60.980 1.00 0.00 190 ASP B CA 1
ATOM 4343 C C . ASP B 2 190 ? -10.829 95.437 -59.957 1.00 0.00 190 ASP B C 1
ATOM 4344 O O . ASP B 2 190 ? -11.677 96.196 -60.376 1.00 0.00 190 ASP B O 1
ATOM 4349 N N . GLU B 2 191 ? -10.559 95.174 -58.682 1.00 0.00 191 GLU B N 1
ATOM 4350 C CA . GLU B 2 191 ? -11.220 95.721 -57.513 1.00 0.00 191 GLU B CA 1
ATOM 4351 C C . GLU B 2 191 ? -10.403 95.555 -56.286 1.00 0.00 191 GLU B C 1
ATOM 4352 O O . GLU B 2 191 ? -10.736 96.100 -55.245 1.00 0.00 191 GLU B O 1
ATOM 4358 N N . VAL B 2 192 ? -9.189 94.987 -56.349 1.00 0.00 192 VAL B N 1
ATOM 4359 C CA . VAL B 2 192 ? -8.433 94.571 -55.153 1.00 0.00 192 VAL B CA 1
ATOM 4360 C C . VAL B 2 192 ? -7.243 95.490 -55.074 1.00 0.00 192 VAL B C 1
ATOM 4361 O O . VAL B 2 192 ? -6.750 95.665 -53.957 1.00 0.00 192 VAL B O 1
ATOM 4365 N N . GLY B 2 193 ? -6.812 96.103 -56.192 1.00 0.00 193 GLY B N 1
ATOM 4366 C CA . GLY B 2 193 ? -5.794 97.162 -56.152 1.00 0.00 193 GLY B CA 1
ATOM 4367 C C . GLY B 2 193 ? -4.419 96.556 -56.060 1.00 0.00 193 GLY B C 1
ATOM 4368 O O . GLY B 2 193 ? -3.478 97.248 -55.938 1.00 0.00 193 GLY B O 1
ATOM 4369 N N . LYS B 2 194 ? -4.371 95.174 -56.232 1.00 0.00 194 LYS B N 1
ATOM 4370 C CA . LYS B 2 194 ? -3.241 94.385 -56.271 1.00 0.00 194 LYS B CA 1
ATOM 4371 C C . LYS B 2 194 ? -2.867 93.883 -57.672 1.00 0.00 194 LYS B C 1
ATOM 4372 O O . LYS B 2 194 ? -2.075 92.943 -57.825 1.00 0.00 194 LYS B O 1
ATOM 4378 N N . PHE B 2 195 ? -3.400 94.576 -58.733 1.00 0.00 195 PHE B N 1
ATOM 4379 C CA . PHE B 2 195 ? -3.314 94.271 -60.130 1.00 0.00 195 PHE B CA 1
ATOM 4380 C C . PHE B 2 195 ? -1.843 93.945 -60.471 1.00 0.00 195 PHE B C 1
ATOM 4381 O O . PHE B 2 195 ? -1.581 93.165 -61.380 1.00 0.00 195 PHE B O 1
ATOM 4389 N N . GLU B 2 196 ? -0.807 94.666 -59.890 1.00 0.00 196 GLU B N 1
ATOM 4390 C CA . GLU B 2 196 ? 0.585 94.753 -60.328 1.00 0.00 196 GLU B CA 1
ATOM 4391 C C . GLU B 2 196 ? 1.260 93.480 -59.931 1.00 0.00 196 GLU B C 1
ATOM 4392 O O . GLU B 2 196 ? 1.810 92.722 -60.759 1.00 0.00 196 GLU B O 1
ATOM 4398 N N . GLU B 2 197 ? 1.151 93.216 -58.642 1.00 0.00 197 GLU B N 1
ATOM 4399 C CA . GLU B 2 197 ? 1.733 92.046 -57.989 1.00 0.00 197 GLU B CA 1
ATOM 4400 C C . GLU B 2 197 ? 1.372 90.739 -58.699 1.00 0.00 197 GLU B C 1
ATOM 4401 O O . GLU B 2 197 ? 2.190 89.884 -58.950 1.00 0.00 197 GLU B O 1
ATOM 4407 N N . VAL B 2 198 ? 0.019 90.468 -58.934 1.00 0.00 198 VAL B N 1
ATOM 4408 C CA . VAL B 2 198 ? -0.645 89.306 -59.514 1.00 0.00 198 VAL B CA 1
ATOM 4409 C C . VAL B 2 198 ? -0.092 88.974 -60.897 1.00 0.00 198 VAL B C 1
ATOM 4410 O O . VAL B 2 198 ? 0.332 87.872 -61.129 1.00 0.00 198 VAL B O 1
ATOM 4414 N N . VAL B 2 199 ? -0.286 89.956 -61.851 1.00 0.00 199 VAL B N 1
ATOM 4415 C CA . VAL B 2 199 ? 0.041 89.793 -63.277 1.00 0.00 199 VAL B CA 1
ATOM 4416 C C . VAL B 2 199 ? 1.516 89.496 -63.501 1.00 0.00 199 VAL B C 1
ATOM 4417 O O . VAL B 2 199 ? 1.826 88.832 -64.456 1.00 0.00 199 VAL B O 1
ATOM 4421 N N . LYS B 2 200 ? 2.373 89.979 -62.635 1.00 0.00 200 LYS B N 1
ATOM 4422 C CA . LYS B 2 200 ? 3.828 89.836 -62.595 1.00 0.00 200 LYS B CA 1
ATOM 4423 C C . LYS B 2 200 ? 4.286 88.527 -62.012 1.00 0.00 200 LYS B C 1
ATOM 4424 O O . LYS B 2 200 ? 4.976 87.771 -62.713 1.00 0.00 200 LYS B O 1
ATOM 4430 N N . GLU B 2 201 ? 3.808 88.126 -60.771 1.00 0.00 201 GLU B N 1
ATOM 4431 C CA . GLU B 2 201 ? 4.088 86.855 -60.159 1.00 0.00 201 GLU B CA 1
ATOM 4432 C C . GLU B 2 201 ? 3.636 85.610 -60.962 1.00 0.00 201 GLU B C 1
ATOM 4433 O O . GLU B 2 201 ? 4.261 84.633 -60.946 1.00 0.00 201 GLU B O 1
ATOM 4439 N N . LEU B 2 202 ? 2.445 85.725 -61.648 1.00 0.00 202 LEU B N 1
ATOM 4440 C CA . LEU B 2 202 ? 1.952 84.693 -62.476 1.00 0.00 202 LEU B CA 1
ATOM 4441 C C . LEU B 2 202 ? 2.406 84.896 -63.902 1.00 0.00 202 LEU B C 1
ATOM 4442 O O . LEU B 2 202 ? 2.010 84.096 -64.758 1.00 0.00 202 LEU B O 1
ATOM 4447 N N . GLU B 2 203 ? 3.275 85.842 -64.240 1.00 0.00 203 GLU B N 1
ATOM 4448 C CA . GLU B 2 203 ? 3.949 86.054 -65.559 1.00 0.00 203 GLU B CA 1
ATOM 4449 C C . GLU B 2 203 ? 3.004 85.999 -66.744 1.00 0.00 203 GLU B C 1
ATOM 4450 O O . GLU B 2 203 ? 3.355 85.239 -67.699 1.00 0.00 203 GLU B O 1
ATOM 4456 N N . LEU B 2 204 ? 1.938 86.948 -66.788 1.00 0.00 204 LEU B N 1
ATOM 4457 C CA . LEU B 2 204 ? 0.999 87.025 -67.812 1.00 0.00 204 LEU B CA 1
ATOM 4458 C C . LEU B 2 204 ? 1.297 88.325 -68.556 1.00 0.00 204 LEU B C 1
ATOM 4459 O O . LEU B 2 204 ? 0.446 88.827 -69.333 1.00 0.00 204 LEU B O 1
ATOM 4464 N N . GLU B 2 205 ? 2.506 89.020 -68.419 1.00 0.00 205 GLU B N 1
ATOM 4465 C CA . GLU B 2 205 ? 2.838 90.260 -69.180 1.00 0.00 205 GLU B CA 1
ATOM 4466 C C . GLU B 2 205 ? 3.114 90.173 -70.615 1.00 0.00 205 GLU B C 1
ATOM 4467 O O . GLU B 2 205 ? 3.221 91.213 -71.280 1.00 0.00 205 GLU B O 1
ATOM 4473 N N . ASN B 2 206 ? 3.298 88.873 -71.066 1.00 0.00 206 ASN B N 1
ATOM 4474 C CA . ASN B 2 206 ? 3.494 88.588 -72.496 1.00 0.00 206 ASN B CA 1
ATOM 4475 C C . ASN B 2 206 ? 2.179 88.043 -72.923 1.00 0.00 206 ASN B C 1
ATOM 4476 O O . ASN B 2 206 ? 1.838 88.021 -74.084 1.00 0.00 206 ASN B O 1
ATOM 4481 N N . VAL B 2 207 ? 1.341 87.644 -71.920 1.00 0.00 207 VAL B N 1
ATOM 4482 C CA . VAL B 2 207 ? 0.210 86.901 -72.267 1.00 0.00 207 VAL B CA 1
ATOM 4483 C C . VAL B 2 207 ? -1.003 87.806 -72.437 1.00 0.00 207 VAL B C 1
ATOM 4484 O O . VAL B 2 207 ? -2.065 87.459 -72.910 1.00 0.00 207 VAL B O 1
ATOM 4488 N N . LEU B 2 208 ? -0.838 89.165 -72.026 1.00 0.00 208 LEU B N 1
ATOM 4489 C CA . LEU B 2 208 ? -1.827 90.177 -72.280 1.00 0.00 208 LEU B CA 1
ATOM 4490 C C . LEU B 2 208 ? -2.257 90.364 -73.751 1.00 0.00 208 LEU B C 1
ATOM 4491 O O . LEU B 2 208 ? -3.423 90.483 -73.968 1.00 0.00 208 LEU B O 1
ATOM 4496 N N . ASP B 2 209 ? -1.305 90.314 -74.744 1.00 0.00 209 ASP B N 1
ATOM 4497 C CA . ASP B 2 209 ? -1.507 90.637 -76.134 1.00 0.00 209 ASP B CA 1
ATOM 4498 C C . ASP B 2 209 ? -2.504 89.714 -76.811 1.00 0.00 209 ASP B C 1
ATOM 4499 O O . ASP B 2 209 ? -3.414 90.155 -77.499 1.00 0.00 209 ASP B O 1
ATOM 4504 N N . ARG B 2 210 ? -2.467 88.454 -76.516 1.00 0.00 210 ARG B N 1
ATOM 4505 C CA . ARG B 2 210 ? -3.390 87.514 -77.076 1.00 0.00 210 ARG B CA 1
ATOM 4506 C C . ARG B 2 210 ? -4.786 87.654 -76.447 1.00 0.00 210 ARG B C 1
ATOM 4507 O O . ARG B 2 210 ? -4.897 88.134 -75.353 1.00 0.00 210 ARG B O 1
ATOM 4515 N N . GLU B 2 211 ? -5.813 87.221 -77.221 1.00 0.00 211 GLU B N 1
ATOM 4516 C CA . GLU B 2 211 ? -7.199 87.089 -76.925 1.00 0.00 211 GLU B CA 1
ATOM 4517 C C . GLU B 2 211 ? -7.316 85.761 -76.190 1.00 0.00 211 GLU B C 1
ATOM 4518 O O . GLU B 2 211 ? -6.476 84.842 -76.329 1.00 0.00 211 GLU B O 1
ATOM 4524 N N . LEU B 2 212 ? -8.348 85.611 -75.370 1.00 0.00 212 LEU B N 1
ATOM 4525 C CA . LEU B 2 212 ? -8.613 84.456 -74.608 1.00 0.00 212 LEU B CA 1
ATOM 4526 C C . LEU B 2 212 ? -8.523 83.115 -75.416 1.00 0.00 212 LEU B C 1
ATOM 4527 O O . LEU B 2 212 ? -7.976 82.128 -74.923 1.00 0.00 212 LEU B O 1
ATOM 4532 N N . HIS B 2 213 ? -9.185 83.087 -76.650 1.00 0.00 213 HIS B N 1
ATOM 4533 C CA . HIS B 2 213 ? -9.315 81.909 -77.512 1.00 0.00 213 HIS B CA 1
ATOM 4534 C C . HIS B 2 213 ? -8.034 81.495 -78.108 1.00 0.00 213 HIS B C 1
ATOM 4535 O O . HIS B 2 213 ? -7.893 80.283 -78.418 1.00 0.00 213 HIS B O 1
ATOM 4542 N N . GLN B 2 214 ? -7.056 82.387 -78.120 1.00 0.00 214 GLN B N 1
ATOM 4543 C CA . GLN B 2 214 ? -5.732 82.131 -78.711 1.00 0.00 214 GLN B CA 1
ATOM 4544 C C . GLN B 2 214 ? -4.760 81.598 -77.681 1.00 0.00 214 GLN B C 1
ATOM 4545 O O . GLN B 2 214 ? -3.559 81.458 -77.995 1.00 0.00 214 GLN B O 1
ATOM 4551 N N . LEU B 2 215 ? -5.242 81.370 -76.387 1.00 0.00 215 LEU B N 1
ATOM 4552 C CA . LEU B 2 215 ? -4.347 80.936 -75.284 1.00 0.00 215 LEU B CA 1
ATOM 4553 C C . LEU B 2 215 ? -4.151 79.461 -75.491 1.00 0.00 215 LEU B C 1
ATOM 4554 O O . LEU B 2 215 ? -5.003 78.780 -75.955 1.00 0.00 215 LEU B O 1
ATOM 4559 N N . SER B 2 216 ? -3.021 79.025 -74.798 1.00 0.00 216 SER B N 1
ATOM 4560 C CA . SER B 2 216 ? -2.662 77.584 -74.694 1.00 0.00 216 SER B CA 1
ATOM 4561 C C . SER B 2 216 ? -3.156 77.263 -73.286 1.00 0.00 216 SER B C 1
ATOM 4562 O O . SER B 2 216 ? -3.805 78.133 -72.721 1.00 0.00 216 SER B O 1
ATOM 4565 N N . GLY B 2 217 ? -2.990 75.997 -72.867 1.00 0.00 217 GLY B N 1
ATOM 4566 C CA . GLY B 2 217 ? -3.564 75.547 -71.621 1.00 0.00 217 GLY B CA 1
ATOM 4567 C C . GLY B 2 217 ? -3.113 76.257 -70.359 1.00 0.00 217 GLY B C 1
ATOM 4568 O O . GLY B 2 217 ? -4.020 76.815 -69.662 1.00 0.00 217 GLY B O 1
ATOM 4569 N N . GLY B 2 218 ? -1.775 76.206 -70.187 1.00 0.00 218 GLY B N 1
ATOM 4570 C CA . GLY B 2 218 ? -1.073 76.809 -69.024 1.00 0.00 218 GLY B CA 1
ATOM 4571 C C . GLY B 2 218 ? -1.498 78.244 -68.831 1.00 0.00 218 GLY B C 1
ATOM 4572 O O . GLY B 2 218 ? -1.908 78.673 -67.785 1.00 0.00 218 GLY B O 1
ATOM 4573 N N . GLU B 2 219 ? -1.503 79.036 -69.909 1.00 0.00 219 GLU B N 1
ATOM 4574 C CA . GLU B 2 219 ? -1.858 80.414 -69.918 1.00 0.00 219 GLU B CA 1
ATOM 4575 C C . GLU B 2 219 ? -3.317 80.725 -69.570 1.00 0.00 219 GLU B C 1
ATOM 4576 O O . GLU B 2 219 ? -3.501 81.596 -68.687 1.00 0.00 219 GLU B O 1
ATOM 4582 N N . LEU B 2 220 ? -4.322 80.087 -70.190 1.00 0.00 220 LEU B N 1
ATOM 4583 C CA . LEU B 2 220 ? -5.698 80.161 -69.877 1.00 0.00 220 LEU B CA 1
ATOM 4584 C C . LEU B 2 220 ? -6.037 79.881 -68.433 1.00 0.00 220 LEU B C 1
ATOM 4585 O O . LEU B 2 220 ? -6.758 80.669 -67.792 1.00 0.00 220 LEU B O 1
ATOM 4590 N N . GLN B 2 221 ? -5.503 78.775 -67.888 1.00 0.00 221 GLN B N 1
ATOM 4591 C CA . GLN B 2 221 ? -5.594 78.443 -66.487 1.00 0.00 221 GLN B CA 1
ATOM 4592 C C . GLN B 2 221 ? -5.119 79.554 -65.554 1.00 0.00 221 GLN B C 1
ATOM 4593 O O . GLN B 2 221 ? -5.925 79.928 -64.648 1.00 0.00 221 GLN B O 1
ATOM 4599 N N . ARG B 2 222 ? -3.918 80.029 -65.715 1.00 0.00 222 ARG B N 1
ATOM 4600 C CA . ARG B 2 222 ? -3.289 81.037 -64.917 1.00 0.00 222 ARG B CA 1
ATOM 4601 C C . ARG B 2 222 ? -4.065 82.336 -64.961 1.00 0.00 222 ARG B C 1
ATOM 4602 O O . ARG B 2 222 ? -4.114 83.078 -63.983 1.00 0.00 222 ARG B O 1
ATOM 4610 N N . VAL B 2 223 ? -4.627 82.750 -66.116 1.00 0.00 223 VAL B N 1
ATOM 4611 C CA . VAL B 2 223 ? -5.427 83.941 -66.367 1.00 0.00 223 VAL B CA 1
ATOM 4612 C C . VAL B 2 223 ? -6.747 83.863 -65.604 1.00 0.00 223 VAL B C 1
ATOM 4613 O O . VAL B 2 223 ? -7.280 84.874 -65.165 1.00 0.00 223 VAL B O 1
ATOM 4617 N N . ALA B 2 224 ? -7.309 82.616 -65.387 1.00 0.00 224 ALA B N 1
ATOM 4618 C CA . ALA B 2 224 ? -8.413 82.438 -64.526 1.00 0.00 224 ALA B CA 1
ATOM 4619 C C . ALA B 2 224 ? -7.935 82.697 -63.103 1.00 0.00 224 ALA B C 1
ATOM 4620 O O . ALA B 2 224 ? -8.673 83.437 -62.442 1.00 0.00 224 ALA B O 1
ATOM 4622 N N . ILE B 2 225 ? -6.720 82.130 -62.681 1.00 0.00 225 ILE B N 1
ATOM 4623 C CA . ILE B 2 225 ? -6.166 82.266 -61.294 1.00 0.00 225 ILE B CA 1
ATOM 4624 C C . ILE B 2 225 ? -6.116 83.796 -61.026 1.00 0.00 225 ILE B C 1
ATOM 4625 O O . ILE B 2 225 ? -6.665 84.333 -60.057 1.00 0.00 225 ILE B O 1
ATOM 4630 N N . ALA B 2 226 ? -5.625 84.599 -61.968 1.00 0.00 226 ALA B N 1
ATOM 4631 C CA . ALA B 2 226 ? -5.520 85.993 -61.877 1.00 0.00 226 ALA B CA 1
ATOM 4632 C C . ALA B 2 226 ? -6.847 86.675 -61.696 1.00 0.00 226 ALA B C 1
ATOM 4633 O O . ALA B 2 226 ? -7.035 87.285 -60.700 1.00 0.00 226 ALA B O 1
ATOM 4635 N N . ALA B 2 227 ? -7.807 86.531 -62.630 1.00 0.00 227 ALA B N 1
ATOM 4636 C CA . ALA B 2 227 ? -9.134 87.125 -62.621 1.00 0.00 227 ALA B CA 1
ATOM 4637 C C . ALA B 2 227 ? -9.941 86.751 -61.402 1.00 0.00 227 ALA B C 1
ATOM 4638 O O . ALA B 2 227 ? -10.826 87.494 -61.035 1.00 0.00 227 ALA B O 1
ATOM 4640 N N . ALA B 2 228 ? -9.714 85.611 -60.671 1.00 0.00 228 ALA B N 1
ATOM 4641 C CA . ALA B 2 228 ? -10.384 85.221 -59.441 1.00 0.00 228 ALA B CA 1
ATOM 4642 C C . ALA B 2 228 ? -9.874 86.070 -58.284 1.00 0.00 228 ALA B C 1
ATOM 4643 O O . ALA B 2 228 ? -10.626 86.698 -57.559 1.00 0.00 228 ALA B O 1
ATOM 4645 N N . LEU B 2 229 ? -8.552 86.324 -58.253 1.00 0.00 229 LEU B N 1
ATOM 4646 C CA . LEU B 2 229 ? -8.005 87.129 -57.183 1.00 0.00 229 LEU B CA 1
ATOM 4647 C C . LEU B 2 229 ? -8.305 88.603 -57.330 1.00 0.00 229 LEU B C 1
ATOM 4648 O O . LEU B 2 229 ? -8.323 89.384 -56.404 1.00 0.00 229 LEU B O 1
ATOM 4653 N N . LEU B 2 230 ? -8.562 89.079 -58.644 1.00 0.00 230 LEU B N 1
ATOM 4654 C CA . LEU B 2 230 ? -8.890 90.453 -58.819 1.00 0.00 230 LEU B CA 1
ATOM 4655 C C . LEU B 2 230 ? -10.318 90.763 -58.554 1.00 0.00 230 LEU B C 1
ATOM 4656 O O . LEU B 2 230 ? -10.644 91.889 -58.321 1.00 0.00 230 LEU B O 1
ATOM 4661 N N . ARG B 2 231 ? -11.171 89.823 -58.557 1.00 0.00 231 ARG B N 1
ATOM 4662 C CA . ARG B 2 231 ? -12.447 89.957 -57.943 1.00 0.00 231 ARG B CA 1
ATOM 4663 C C . ARG B 2 231 ? -12.214 90.022 -56.423 1.00 0.00 231 ARG B C 1
ATOM 4664 O O . ARG B 2 231 ? -11.288 89.395 -55.878 1.00 0.00 231 ARG B O 1
ATOM 4672 N N . LYS B 2 232 ? -13.056 90.863 -55.734 1.00 0.00 232 LYS B N 1
ATOM 4673 C CA . LYS B 2 232 ? -12.905 91.108 -54.311 1.00 0.00 232 LYS B CA 1
ATOM 4674 C C . LYS B 2 232 ? -13.648 90.095 -53.535 1.00 0.00 232 LYS B C 1
ATOM 4675 O O . LYS B 2 232 ? -14.863 89.934 -53.731 1.00 0.00 232 LYS B O 1
ATOM 4681 N N . ALA B 2 233 ? -12.926 89.314 -52.676 1.00 0.00 233 ALA B N 1
ATOM 4682 C CA . ALA B 2 233 ? -13.419 88.282 -51.958 1.00 0.00 233 ALA B CA 1
ATOM 4683 C C . ALA B 2 233 ? -12.361 87.892 -51.046 1.00 0.00 233 ALA B C 1
ATOM 4684 O O . ALA B 2 233 ? -11.249 88.099 -51.372 1.00 0.00 233 ALA B O 1
ATOM 4686 N N . HIS B 2 234 ? -12.754 87.440 -49.841 1.00 0.00 234 HIS B N 1
ATOM 4687 C CA . HIS B 2 234 ? -11.900 86.968 -48.814 1.00 0.00 234 HIS B CA 1
ATOM 4688 C C . HIS B 2 234 ? -11.562 85.455 -49.045 1.00 0.00 234 HIS B C 1
ATOM 4689 O O . HIS B 2 234 ? -10.460 84.967 -48.856 1.00 0.00 234 HIS B O 1
ATOM 4696 N N . PHE B 2 235 ? -12.548 84.720 -49.496 1.00 0.00 235 PHE B N 1
ATOM 4697 C CA . PHE B 2 235 ? -12.583 83.273 -49.581 1.00 0.00 235 PHE B CA 1
ATOM 4698 C C . PHE B 2 235 ? -12.433 83.029 -51.078 1.00 0.00 235 PHE B C 1
ATOM 4699 O O . PHE B 2 235 ? -13.215 83.538 -51.854 1.00 0.00 235 PHE B O 1
ATOM 4707 N N . TYR B 2 236 ? -11.407 82.178 -51.436 1.00 0.00 236 TYR B N 1
ATOM 4708 C CA . TYR B 2 236 ? -11.094 81.820 -52.792 1.00 0.00 236 TYR B CA 1
ATOM 4709 C C . TYR B 2 236 ? -11.049 80.340 -52.833 1.00 0.00 236 TYR B C 1
ATOM 4710 O O . TYR B 2 236 ? -10.290 79.788 -52.082 1.00 0.00 236 TYR B O 1
ATOM 4719 N N . PHE B 2 237 ? -11.894 79.721 -53.726 1.00 0.00 237 PHE B N 1
ATOM 4720 C CA . PHE B 2 237 ? -12.035 78.302 -53.799 1.00 0.00 237 PHE B CA 1
ATOM 4721 C C . PHE B 2 237 ? -11.585 77.909 -55.193 1.00 0.00 237 PHE B C 1
ATOM 4722 O O . PHE B 2 237 ? -12.210 78.246 -56.170 1.00 0.00 237 PHE B O 1
ATOM 4730 N N . PHE B 2 238 ? -10.398 77.200 -55.301 1.00 0.00 238 PHE B N 1
ATOM 4731 C CA . PHE B 2 238 ? -9.832 76.722 -56.513 1.00 0.00 238 PHE B CA 1
ATOM 4732 C C . PHE B 2 238 ? -10.086 75.223 -56.623 1.00 0.00 238 PHE B C 1
ATOM 4733 O O . PHE B 2 238 ? -9.506 74.401 -55.849 1.00 0.00 238 PHE B O 1
ATOM 4741 N N . ASP B 2 239 ? -10.898 74.852 -57.642 1.00 0.00 239 ASP B N 1
ATOM 4742 C CA . ASP B 2 239 ? -11.223 73.444 -58.008 1.00 0.00 239 ASP B CA 1
ATOM 4743 C C . ASP B 2 239 ? -10.368 73.051 -59.198 1.00 0.00 239 ASP B C 1
ATOM 4744 O O . ASP B 2 239 ? -10.576 73.482 -60.373 1.00 0.00 239 ASP B O 1
ATOM 4749 N N . GLU B 2 240 ? -9.368 72.176 -58.921 1.00 0.00 240 GLU B N 1
ATOM 4750 C CA . GLU B 2 240 ? -8.459 71.672 -59.966 1.00 0.00 240 GLU B CA 1
ATOM 4751 C C . GLU B 2 240 ? -7.625 72.676 -60.774 1.00 0.00 240 GLU B C 1
ATOM 4752 O O . GLU B 2 240 ? -7.801 72.751 -61.964 1.00 0.00 240 GLU B O 1
ATOM 4758 N N . PRO B 2 241 ? -6.833 73.511 -60.230 1.00 0.00 241 PRO B N 1
ATOM 4759 C CA . PRO B 2 241 ? -5.936 74.421 -60.960 1.00 0.00 241 PRO B CA 1
ATOM 4760 C C . PRO B 2 241 ? -4.727 73.787 -61.643 1.00 0.00 241 PRO B C 1
ATOM 4761 O O . PRO B 2 241 ? -3.993 74.495 -62.366 1.00 0.00 241 PRO B O 1
ATOM 4765 N N . SER B 2 242 ? -4.498 72.463 -61.365 1.00 0.00 242 SER B N 1
ATOM 4766 C CA . SER B 2 242 ? -3.443 71.638 -61.884 1.00 0.00 242 SER B CA 1
ATOM 4767 C C . SER B 2 242 ? -3.708 71.316 -63.317 1.00 0.00 242 SER B C 1
ATOM 4768 O O . SER B 2 242 ? -2.735 70.874 -63.952 1.00 0.00 242 SER B O 1
ATOM 4771 N N . SER B 2 243 ? -4.873 71.522 -63.860 1.00 0.00 243 SER B N 1
ATOM 4772 C CA . SER B 2 243 ? -5.187 71.260 -65.269 1.00 0.00 243 SER B CA 1
ATOM 4773 C C . SER B 2 243 ? -4.268 71.967 -66.180 1.00 0.00 243 SER B C 1
ATOM 4774 O O . SER B 2 243 ? -4.179 73.196 -66.069 1.00 0.00 243 SER B O 1
ATOM 4777 N N . TYR B 2 244 ? -3.649 71.241 -67.104 1.00 0.00 244 TYR B N 1
ATOM 4778 C CA . TYR B 2 244 ? -2.720 71.760 -68.168 1.00 0.00 244 TYR B CA 1
ATOM 4779 C C . TYR B 2 244 ? -1.526 72.638 -67.825 1.00 0.00 244 TYR B C 1
ATOM 4780 O O . TYR B 2 244 ? -0.814 73.009 -68.807 1.00 0.00 244 TYR B O 1
ATOM 4789 N N . LEU B 2 245 ? -1.154 72.903 -66.479 1.00 0.00 245 LEU B N 1
ATOM 4790 C CA . LEU B 2 245 ? -0.009 73.639 -66.090 1.00 0.00 245 LEU B CA 1
ATOM 4791 C C . LEU B 2 245 ? 1.157 72.657 -66.264 1.00 0.00 245 LEU B C 1
ATOM 4792 O O . LEU B 2 245 ? 1.035 71.446 -66.110 1.00 0.00 245 LEU B O 1
ATOM 4797 N N . ASP B 2 246 ? 2.331 73.156 -66.590 1.00 0.00 246 ASP B N 1
ATOM 4798 C CA . ASP B 2 246 ? 3.473 72.292 -66.697 1.00 0.00 246 ASP B CA 1
ATOM 4799 C C . ASP B 2 246 ? 4.033 72.267 -65.310 1.00 0.00 246 ASP B C 1
ATOM 4800 O O . ASP B 2 246 ? 3.652 73.005 -64.486 1.00 0.00 246 ASP B O 1
ATOM 4805 N N . ILE B 2 247 ? 5.043 71.324 -65.119 1.00 0.00 247 ILE B N 1
ATOM 4806 C CA . ILE B 2 247 ? 5.917 71.156 -63.954 1.00 0.00 247 ILE B CA 1
ATOM 4807 C C . ILE B 2 247 ? 6.496 72.460 -63.462 1.00 0.00 247 ILE B C 1
ATOM 4808 O O . ILE B 2 247 ? 6.531 72.659 -62.270 1.00 0.00 247 ILE B O 1
ATOM 4813 N N . ARG B 2 248 ? 7.032 73.346 -64.368 1.00 0.00 248 ARG B N 1
ATOM 4814 C CA . ARG B 2 248 ? 7.636 74.585 -63.880 1.00 0.00 248 ARG B CA 1
ATOM 4815 C C . ARG B 2 248 ? 6.482 75.444 -63.343 1.00 0.00 248 ARG B C 1
ATOM 4816 O O . ARG B 2 248 ? 6.499 75.864 -62.163 1.00 0.00 248 ARG B O 1
ATOM 4824 N N . GLN B 2 249 ? 5.422 75.644 -64.172 1.00 0.00 249 GLN B N 1
ATOM 4825 C CA . GLN B 2 249 ? 4.243 76.457 -63.775 1.00 0.00 249 GLN B CA 1
ATOM 4826 C C . GLN B 2 249 ? 3.573 76.083 -62.486 1.00 0.00 249 GLN B C 1
ATOM 4827 O O . GLN B 2 249 ? 3.413 76.911 -61.637 1.00 0.00 249 GLN B O 1
ATOM 4833 N N . ARG B 2 250 ? 3.180 74.823 -62.261 1.00 0.00 250 ARG B N 1
ATOM 4834 C CA . ARG B 2 250 ? 2.480 74.317 -61.129 1.00 0.00 250 ARG B CA 1
ATOM 4835 C C . ARG B 2 250 ? 3.237 74.555 -59.783 1.00 0.00 250 ARG B C 1
ATOM 4836 O O . ARG B 2 250 ? 2.616 74.786 -58.806 1.00 0.00 250 ARG B O 1
ATOM 4844 N N . LEU B 2 251 ? 4.596 74.446 -59.769 1.00 0.00 251 LEU B N 1
ATOM 4845 C CA . LEU B 2 251 ? 5.380 74.796 -58.616 1.00 0.00 251 LEU B CA 1
ATOM 4846 C C . LEU B 2 251 ? 5.402 76.272 -58.271 1.00 0.00 251 LEU B C 1
ATOM 4847 O O . LEU B 2 251 ? 5.448 76.659 -57.096 1.00 0.00 251 LEU B O 1
ATOM 4852 N N . LYS B 2 252 ? 5.434 77.101 -59.326 1.00 0.00 252 LYS B N 1
ATOM 4853 C CA . LYS B 2 252 ? 5.428 78.593 -59.246 1.00 0.00 252 LYS B CA 1
ATOM 4854 C C . LYS B 2 252 ? 4.070 79.105 -58.864 1.00 0.00 252 LYS B C 1
ATOM 4855 O O . LYS B 2 252 ? 3.952 80.089 -58.142 1.00 0.00 252 LYS B O 1
ATOM 4861 N N . VAL B 2 253 ? 2.923 78.503 -59.323 1.00 0.00 253 VAL B N 1
ATOM 4862 C CA . VAL B 2 253 ? 1.558 78.873 -59.006 1.00 0.00 253 VAL B CA 1
ATOM 4863 C C . VAL B 2 253 ? 1.209 78.543 -57.602 1.00 0.00 253 VAL B C 1
ATOM 4864 O O . VAL B 2 253 ? 0.452 79.238 -56.990 1.00 0.00 253 VAL B O 1
ATOM 4868 N N . ALA B 2 254 ? 1.758 77.486 -57.142 1.00 0.00 254 ALA B N 1
ATOM 4869 C CA . ALA B 2 254 ? 1.688 77.023 -55.720 1.00 0.00 254 ALA B CA 1
ATOM 4870 C C . ALA B 2 254 ? 2.244 78.106 -54.743 1.00 0.00 254 ALA B C 1
ATOM 4871 O O . ALA B 2 254 ? 1.507 78.316 -53.786 1.00 0.00 254 ALA B O 1
ATOM 4873 N N . ARG B 2 255 ? 3.374 78.750 -55.089 1.00 0.00 255 ARG B N 1
ATOM 4874 C CA . ARG B 2 255 ? 4.032 79.780 -54.319 1.00 0.00 255 ARG B CA 1
ATOM 4875 C C . ARG B 2 255 ? 3.086 80.959 -54.251 1.00 0.00 255 ARG B C 1
ATOM 4876 O O . ARG B 2 255 ? 2.940 81.541 -53.159 1.00 0.00 255 ARG B O 1
ATOM 4884 N N . VAL B 2 256 ? 2.405 81.324 -55.364 1.00 0.00 256 VAL B N 1
ATOM 4885 C CA . VAL B 2 256 ? 1.485 82.443 -55.566 1.00 0.00 256 VAL B CA 1
ATOM 4886 C C . VAL B 2 256 ? 0.300 82.243 -54.701 1.00 0.00 256 VAL B C 1
ATOM 4887 O O . VAL B 2 256 ? -0.099 83.182 -54.004 1.00 0.00 256 VAL B O 1
ATOM 4891 N N . ILE B 2 257 ? -0.252 81.042 -54.707 1.00 0.00 257 ILE B N 1
ATOM 4892 C CA . ILE B 2 257 ? -1.453 80.729 -53.892 1.00 0.00 257 ILE B CA 1
ATOM 4893 C C . ILE B 2 257 ? -1.048 80.738 -52.438 1.00 0.00 257 ILE B C 1
ATOM 4894 O O . ILE B 2 257 ? -1.721 81.420 -51.714 1.00 0.00 257 ILE B O 1
ATOM 4899 N N . ARG B 2 258 ? 0.079 80.053 -51.985 1.00 0.00 258 ARG B N 1
ATOM 4900 C CA . ARG B 2 258 ? 0.597 80.125 -50.656 1.00 0.00 258 ARG B CA 1
ATOM 4901 C C . ARG B 2 258 ? 0.818 81.481 -50.076 1.00 0.00 258 ARG B C 1
ATOM 4902 O O . ARG B 2 258 ? 0.646 81.644 -48.900 1.00 0.00 258 ARG B O 1
ATOM 4910 N N . ARG B 2 259 ? 1.225 82.488 -50.892 1.00 0.00 259 ARG B N 1
ATOM 4911 C CA . ARG B 2 259 ? 1.436 83.857 -50.407 1.00 0.00 259 ARG B CA 1
ATOM 4912 C C . ARG B 2 259 ? 0.165 84.508 -49.940 1.00 0.00 259 ARG B C 1
ATOM 4913 O O . ARG B 2 259 ? 0.224 85.368 -49.016 1.00 0.00 259 ARG B O 1
ATOM 4921 N N . LEU B 2 260 ? -1.003 83.996 -50.280 1.00 0.00 260 LEU B N 1
ATOM 4922 C CA . LEU B 2 260 ? -2.297 84.465 -49.852 1.00 0.00 260 LEU B CA 1
ATOM 4923 C C . LEU B 2 260 ? -2.437 84.272 -48.350 1.00 0.00 260 LEU B C 1
ATOM 4924 O O . LEU B 2 260 ? -3.131 85.099 -47.780 1.00 0.00 260 LEU B O 1
ATOM 4929 N N . ALA B 2 261 ? -1.839 83.193 -47.732 1.00 0.00 261 ALA B N 1
ATOM 4930 C CA . ALA B 2 261 ? -2.055 82.862 -46.336 1.00 0.00 261 ALA B CA 1
ATOM 4931 C C . ALA B 2 261 ? -1.535 83.883 -45.376 1.00 0.00 261 ALA B C 1
ATOM 4932 O O . ALA B 2 261 ? -2.167 84.200 -44.328 1.00 0.00 261 ALA B O 1
ATOM 4934 N N . ASN B 2 262 ? -0.363 84.363 -45.739 1.00 0.00 262 ASN B N 1
ATOM 4935 C CA . ASN B 2 262 ? 0.412 85.510 -45.192 1.00 0.00 262 ASN B CA 1
ATOM 4936 C C . ASN B 2 262 ? -0.506 86.799 -45.249 1.00 0.00 262 ASN B C 1
ATOM 4937 O O . ASN B 2 262 ? -0.744 87.412 -44.219 1.00 0.00 262 ASN B O 1
ATOM 4942 N N . GLU B 2 263 ? -1.104 87.182 -46.432 1.00 0.00 263 GLU B N 1
ATOM 4943 C CA . GLU B 2 263 ? -2.137 88.232 -46.447 1.00 0.00 263 GLU B CA 1
ATOM 4944 C C . GLU B 2 263 ? -3.396 88.031 -45.636 1.00 0.00 263 GLU B C 1
ATOM 4945 O O . GLU B 2 263 ? -4.335 88.827 -45.674 1.00 0.00 263 GLU B O 1
ATOM 4951 N N . GLY B 2 264 ? -3.492 86.854 -45.046 1.00 0.00 264 GLY B N 1
ATOM 4952 C CA . GLY B 2 264 ? -4.520 86.484 -44.097 1.00 0.00 264 GLY B CA 1
ATOM 4953 C C . GLY B 2 264 ? -5.819 86.067 -44.760 1.00 0.00 264 GLY B C 1
ATOM 4954 O O . GLY B 2 264 ? -6.838 85.921 -44.022 1.00 0.00 264 GLY B O 1
ATOM 4955 N N . LYS B 2 265 ? -5.850 85.782 -46.040 1.00 0.00 265 LYS B N 1
ATOM 4956 C CA . LYS B 2 265 ? -6.980 85.337 -46.811 1.00 0.00 265 LYS B CA 1
ATOM 4957 C C . LYS B 2 265 ? -7.149 83.889 -46.872 1.00 0.00 265 LYS B C 1
ATOM 4958 O O . LYS B 2 265 ? -6.208 83.131 -46.954 1.00 0.00 265 LYS B O 1
ATOM 4964 N N . ALA B 2 266 ? -8.429 83.435 -46.910 1.00 0.00 266 ALA B N 1
ATOM 4965 C CA . ALA B 2 266 ? -8.747 82.019 -46.800 1.00 0.00 266 ALA B CA 1
ATOM 4966 C C . ALA B 2 266 ? -8.782 81.343 -48.113 1.00 0.00 266 ALA B C 1
ATOM 4967 O O . ALA B 2 266 ? -9.525 81.778 -49.002 1.00 0.00 266 ALA B O 1
ATOM 4969 N N . VAL B 2 267 ? -7.932 80.294 -48.330 1.00 0.00 267 VAL B N 1
ATOM 4970 C CA . VAL B 2 267 ? -7.807 79.548 -49.588 1.00 0.00 267 VAL B CA 1
ATOM 4971 C C . VAL B 2 267 ? -8.383 78.201 -49.283 1.00 0.00 267 VAL B C 1
ATOM 4972 O O . VAL B 2 267 ? -8.129 77.634 -48.206 1.00 0.00 267 VAL B O 1
ATOM 4976 N N . LEU B 2 268 ? -9.146 77.649 -50.266 1.00 0.00 268 LEU B N 1
ATOM 4977 C CA . LEU B 2 268 ? -9.677 76.322 -50.162 1.00 0.00 268 LEU B CA 1
ATOM 4978 C C . LEU B 2 268 ? -9.238 75.747 -51.559 1.00 0.00 268 LEU B C 1
ATOM 4979 O O . LEU B 2 268 ? -9.380 76.468 -52.576 1.00 0.00 268 LEU B O 1
ATOM 4984 N N . VAL B 2 269 ? -8.623 74.545 -51.561 1.00 0.00 269 VAL B N 1
ATOM 4985 C CA . VAL B 2 269 ? -7.942 74.011 -52.768 1.00 0.00 269 VAL B CA 1
ATOM 4986 C C . VAL B 2 269 ? -8.162 72.638 -52.895 1.00 0.00 269 VAL B C 1
ATOM 4987 O O . VAL B 2 269 ? -8.199 71.949 -51.938 1.00 0.00 269 VAL B O 1
ATOM 4991 N N . VAL B 2 270 ? -8.476 72.259 -54.161 1.00 0.00 270 VAL B N 1
ATOM 4992 C CA . VAL B 2 270 ? -8.434 70.913 -54.624 1.00 0.00 270 VAL B CA 1
ATOM 4993 C C . VAL B 2 270 ? -7.145 70.784 -55.455 1.00 0.00 270 VAL B C 1
ATOM 4994 O O . VAL B 2 270 ? -6.793 71.559 -56.309 1.00 0.00 270 VAL B O 1
ATOM 4998 N N . GLU B 2 271 ? -6.371 69.638 -55.088 1.00 0.00 271 GLU B N 1
ATOM 4999 C CA . GLU B 2 271 ? -5.208 69.302 -55.834 1.00 0.00 271 GLU B CA 1
ATOM 5000 C C . GLU B 2 271 ? -5.189 67.797 -55.830 1.00 0.00 271 GLU B C 1
ATOM 5001 O O . GLU B 2 271 ? -5.789 67.150 -54.973 1.00 0.00 271 GLU B O 1
ATOM 5007 N N . HIS B 2 272 ? -4.589 67.264 -56.895 1.00 0.00 272 HIS B N 1
ATOM 5008 C CA . HIS B 2 272 ? -4.559 65.847 -57.119 1.00 0.00 272 HIS B CA 1
ATOM 5009 C C . HIS B 2 272 ? -3.118 65.363 -57.190 1.00 0.00 272 HIS B C 1
ATOM 5010 O O . HIS B 2 272 ? -2.867 64.116 -57.502 1.00 0.00 272 HIS B O 1
ATOM 5017 N N . ASP B 2 273 ? -2.095 66.195 -56.896 1.00 0.00 273 ASP B N 1
ATOM 5018 C CA . ASP B 2 273 ? -0.677 65.925 -57.069 1.00 0.00 273 ASP B CA 1
ATOM 5019 C C . ASP B 2 273 ? -0.253 66.277 -55.684 1.00 0.00 273 ASP B C 1
ATOM 5020 O O . ASP B 2 273 ? -0.297 67.439 -55.244 1.00 0.00 273 ASP B O 1
ATOM 5025 N N . LEU B 2 274 ? 0.141 65.211 -54.896 1.00 0.00 274 LEU B N 1
ATOM 5026 C CA . LEU B 2 274 ? 0.654 65.161 -53.579 1.00 0.00 274 LEU B CA 1
ATOM 5027 C C . LEU B 2 274 ? 1.774 66.109 -53.298 1.00 0.00 274 LEU B C 1
ATOM 5028 O O . LEU B 2 274 ? 1.666 66.774 -52.270 1.00 0.00 274 LEU B O 1
ATOM 5033 N N . ALA B 2 275 ? 2.828 66.319 -54.155 1.00 0.00 275 ALA B N 1
ATOM 5034 C CA . ALA B 2 275 ? 3.889 67.302 -53.987 1.00 0.00 275 ALA B CA 1
ATOM 5035 C C . ALA B 2 275 ? 3.419 68.731 -53.958 1.00 0.00 275 ALA B C 1
ATOM 5036 O O . ALA B 2 275 ? 3.860 69.557 -53.169 1.00 0.00 275 ALA B O 1
ATOM 5038 N N . VAL B 2 276 ? 2.410 69.058 -54.879 1.00 0.00 276 VAL B N 1
ATOM 5039 C CA . VAL B 2 276 ? 1.849 70.384 -54.945 1.00 0.00 276 VAL B CA 1
ATOM 5040 C C . VAL B 2 276 ? 0.959 70.627 -53.753 1.00 0.00 276 VAL B C 1
ATOM 5041 O O . VAL B 2 276 ? 0.979 71.726 -53.215 1.00 0.00 276 VAL B O 1
ATOM 5045 N N . LEU B 2 277 ? 0.205 69.601 -53.282 1.00 0.00 277 LEU B N 1
ATOM 5046 C CA . LEU B 2 277 ? -0.719 69.596 -52.176 1.00 0.00 277 LEU B CA 1
ATOM 5047 C C . LEU B 2 277 ? 0.047 69.841 -50.843 1.00 0.00 277 LEU B C 1
ATOM 5048 O O . LEU B 2 277 ? -0.525 70.476 -49.914 1.00 0.00 277 LEU B O 1
ATOM 5053 N N . ASP B 2 278 ? 1.191 69.167 -50.638 1.00 0.00 278 ASP B N 1
ATOM 5054 C CA . ASP B 2 278 ? 1.964 69.189 -49.452 1.00 0.00 278 ASP B CA 1
ATOM 5055 C C . ASP B 2 278 ? 2.320 70.610 -49.206 1.00 0.00 278 ASP B C 1
ATOM 5056 O O . ASP B 2 278 ? 2.146 71.252 -48.138 1.00 0.00 278 ASP B O 1
ATOM 5061 N N . TYR B 2 279 ? 2.868 71.194 -50.319 1.00 0.00 279 TYR B N 1
ATOM 5062 C CA . TYR B 2 279 ? 3.435 72.515 -50.375 1.00 0.00 279 TYR B CA 1
ATOM 5063 C C . TYR B 2 279 ? 2.522 73.709 -50.048 1.00 0.00 279 TYR B C 1
ATOM 5064 O O . TYR B 2 279 ? 2.890 74.609 -49.309 1.00 0.00 279 TYR B O 1
ATOM 5073 N N . LEU B 2 280 ? 1.301 73.702 -50.708 1.00 0.00 280 LEU B N 1
ATOM 5074 C CA . LEU B 2 280 ? 0.250 74.689 -50.449 1.00 0.00 280 LEU B CA 1
ATOM 5075 C C . LEU B 2 280 ? -0.234 74.505 -49.029 1.00 0.00 280 LEU B C 1
ATOM 5076 O O . LEU B 2 280 ? -0.312 75.433 -48.270 1.00 0.00 280 LEU B O 1
ATOM 5081 N N . SER B 2 281 ? -0.838 73.372 -48.698 1.00 0.00 281 SER B N 1
ATOM 5082 C CA . SER B 2 281 ? -1.909 73.311 -47.638 1.00 0.00 281 SER B CA 1
ATOM 5083 C C . SER B 2 281 ? -1.377 73.302 -46.247 1.00 0.00 281 SER B C 1
ATOM 5084 O O . SER B 2 281 ? -0.183 73.194 -46.048 1.00 0.00 281 SER B O 1
ATOM 5087 N N . ASP B 2 282 ? -2.276 73.484 -45.240 1.00 0.00 282 ASP B N 1
ATOM 5088 C CA . ASP B 2 282 ? -1.934 73.615 -43.850 1.00 0.00 282 ASP B CA 1
ATOM 5089 C C . ASP B 2 282 ? -2.924 72.701 -43.084 1.00 0.00 282 ASP B C 1
ATOM 5090 O O . ASP B 2 282 ? -2.575 72.127 -42.046 1.00 0.00 282 ASP B O 1
ATOM 5095 N N . VAL B 2 283 ? -4.118 72.465 -43.747 1.00 0.00 283 VAL B N 1
ATOM 5096 C CA . VAL B 2 283 ? -5.165 71.472 -43.283 1.00 0.00 283 VAL B CA 1
ATOM 5097 C C . VAL B 2 283 ? -5.434 70.607 -44.518 1.00 0.00 283 VAL B C 1
ATOM 5098 O O . VAL B 2 283 ? -5.046 70.930 -45.642 1.00 0.00 283 VAL B O 1
ATOM 5102 N N . ILE B 2 284 ? -6.000 69.458 -44.292 1.00 0.00 284 ILE B N 1
ATOM 5103 C CA . ILE B 2 284 ? -6.253 68.606 -45.397 1.00 0.00 284 ILE B CA 1
ATOM 5104 C C . ILE B 2 284 ? -7.472 67.800 -45.005 1.00 0.00 284 ILE B C 1
ATOM 5105 O O . ILE B 2 284 ? -7.746 67.514 -43.855 1.00 0.00 284 ILE B O 1
ATOM 5110 N N . HIS B 2 285 ? -8.326 67.538 -46.045 1.00 0.00 285 HIS B N 1
ATOM 5111 C CA . HIS B 2 285 ? -9.525 66.779 -45.924 1.00 0.00 285 HIS B CA 1
ATOM 5112 C C . HIS B 2 285 ? -9.348 65.647 -46.807 1.00 0.00 285 HIS B C 1
ATOM 5113 O O . HIS B 2 285 ? -9.018 65.875 -47.997 1.00 0.00 285 HIS B O 1
ATOM 5120 N N . VAL B 2 286 ? -9.809 64.412 -46.415 1.00 0.00 286 VAL B N 1
ATOM 5121 C CA . VAL B 2 286 ? -9.989 63.252 -47.304 1.00 0.00 286 VAL B CA 1
ATOM 5122 C C . VAL B 2 286 ? -11.507 63.071 -47.523 1.00 0.00 286 VAL B C 1
ATOM 5123 O O . VAL B 2 286 ? -12.403 63.196 -46.654 1.00 0.00 286 VAL B O 1
ATOM 5127 N N . VAL B 2 287 ? -11.812 62.742 -48.787 1.00 0.00 287 VAL B N 1
ATOM 5128 C CA . VAL B 2 287 ? -13.206 62.573 -49.122 1.00 0.00 287 VAL B CA 1
ATOM 5129 C C . VAL B 2 287 ? -13.388 61.171 -49.632 1.00 0.00 287 VAL B C 1
ATOM 5130 O O . VAL B 2 287 ? -12.603 60.774 -50.507 1.00 0.00 287 VAL B O 1
ATOM 5134 N N . TYR B 2 288 ? -14.305 60.386 -48.985 1.00 0.00 288 TYR B N 1
ATOM 5135 C CA . TYR B 2 288 ? -14.443 58.977 -49.301 1.00 0.00 288 TYR B CA 1
ATOM 5136 C C . TYR B 2 288 ? -15.893 58.591 -49.595 1.00 0.00 288 TYR B C 1
ATOM 5137 O O . TYR B 2 288 ? -16.881 59.218 -49.301 1.00 0.00 288 TYR B O 1
ATOM 5146 N N . GLY B 2 289 ? -16.021 57.499 -50.350 1.00 0.00 289 GLY B N 1
ATOM 5147 C CA . GLY B 2 289 ? -17.319 57.021 -50.949 1.00 0.00 289 GLY B CA 1
ATOM 5148 C C . GLY B 2 289 ? -17.090 56.625 -52.366 1.00 0.00 289 GLY B C 1
ATOM 5149 O O . GLY B 2 289 ? -15.993 56.835 -52.894 1.00 0.00 289 GLY B O 1
ATOM 5150 N N . GLU B 2 290 ? -18.146 56.083 -53.019 1.00 0.00 290 GLU B N 1
ATOM 5151 C CA . GLU B 2 290 ? -18.073 55.691 -54.386 1.00 0.00 290 GLU B CA 1
ATOM 5152 C C . GLU B 2 290 ? -18.824 56.757 -55.046 1.00 0.00 290 GLU B C 1
ATOM 5153 O O . GLU B 2 290 ? -19.876 57.205 -54.512 1.00 0.00 290 GLU B O 1
ATOM 5159 N N . PRO B 2 291 ? -18.324 57.311 -56.099 1.00 0.00 291 PRO B N 1
ATOM 5160 C CA . PRO B 2 291 ? -18.951 58.479 -56.767 1.00 0.00 291 PRO B CA 1
ATOM 5161 C C . PRO B 2 291 ? -20.405 58.355 -57.124 1.00 0.00 291 PRO B C 1
ATOM 5162 O O . PRO B 2 291 ? -20.851 57.300 -57.571 1.00 0.00 291 PRO B O 1
ATOM 5166 N N . GLY B 2 292 ? -21.195 59.367 -56.884 1.00 0.00 292 GLY B N 1
ATOM 5167 C CA . GLY B 2 292 ? -22.525 59.405 -57.382 1.0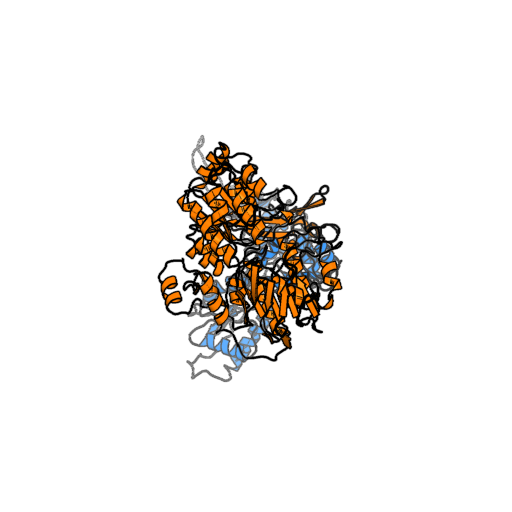0 0.00 292 GLY B CA 1
ATOM 5168 C C . GLY B 2 292 ? -23.485 58.597 -56.463 1.00 0.00 292 GLY B C 1
ATOM 5169 O O . GLY B 2 292 ? -24.636 58.513 -56.899 1.00 0.00 292 GLY B O 1
ATOM 5170 N N . VAL B 2 293 ? -23.063 58.064 -55.370 1.00 0.00 293 VAL B N 1
ATOM 5171 C CA . VAL B 2 293 ? -23.962 57.416 -54.424 1.00 0.00 293 VAL B CA 1
ATOM 5172 C C . VAL B 2 293 ? -23.948 58.231 -53.154 1.00 0.00 293 VAL B C 1
ATOM 5173 O O . VAL B 2 293 ? -25.001 58.685 -52.657 1.00 0.00 293 VAL B O 1
ATOM 5177 N N . TYR B 2 294 ? -22.770 58.481 -52.586 1.00 0.00 294 TYR B N 1
ATOM 5178 C CA . TYR B 2 294 ? -22.567 59.343 -51.431 1.00 0.00 294 TYR B CA 1
ATOM 5179 C C . TYR B 2 294 ? -21.128 59.891 -51.396 1.00 0.00 294 TYR B C 1
ATOM 5180 O O . TYR B 2 294 ? -20.242 59.379 -52.134 1.00 0.00 294 TYR B O 1
ATOM 5189 N N . GLY B 2 295 ? -20.961 60.959 -50.652 1.00 0.00 295 GLY B N 1
ATOM 5190 C CA . GLY B 2 295 ? -19.596 61.404 -50.335 1.00 0.00 295 GLY B CA 1
ATOM 5191 C C . GLY B 2 295 ? -19.639 61.844 -48.958 1.00 0.00 295 GLY B C 1
ATOM 5192 O O . GLY B 2 295 ? -20.601 62.504 -48.441 1.00 0.00 295 GLY B O 1
ATOM 5193 N N . ILE B 2 296 ? -18.492 61.581 -48.204 1.00 0.00 296 ILE B N 1
ATOM 5194 C CA . ILE B 2 296 ? -18.413 62.016 -46.862 1.00 0.00 296 ILE B CA 1
ATOM 5195 C C . ILE B 2 296 ? -17.109 62.689 -46.695 1.00 0.00 296 ILE B C 1
ATOM 5196 O O . ILE B 2 296 ? -16.031 62.092 -47.057 1.00 0.00 296 ILE B O 1
ATOM 5201 N N . PHE B 2 297 ? -17.050 63.932 -46.142 1.00 0.00 297 PHE B N 1
ATOM 5202 C CA . PHE B 2 297 ? -15.762 64.496 -45.831 1.00 0.00 297 PHE B CA 1
ATOM 5203 C C . PHE B 2 297 ? -15.374 64.004 -44.351 1.00 0.00 297 PHE B C 1
ATOM 5204 O O . PHE B 2 297 ? -16.170 64.104 -43.410 1.00 0.00 297 PHE B O 1
ATOM 5212 N N . SER B 2 298 ? -14.099 63.527 -44.215 1.00 0.00 298 SER B N 1
ATOM 5213 C CA . SER B 2 298 ? -13.446 63.195 -42.992 1.00 0.00 298 SER B CA 1
ATOM 5214 C C . SER B 2 298 ? -13.174 64.467 -42.128 1.00 0.00 298 SER B C 1
ATOM 5215 O O . SER B 2 298 ? -13.577 65.576 -42.524 1.00 0.00 298 SER B O 1
ATOM 5218 N N . LYS B 2 299 ? -12.515 64.320 -40.991 1.00 0.00 299 LYS B N 1
ATOM 5219 C CA . LYS B 2 299 ? -12.205 65.327 -40.009 1.00 0.00 299 LYS B CA 1
ATOM 5220 C C . LYS B 2 299 ? -11.006 66.116 -40.562 1.00 0.00 299 LYS B C 1
ATOM 5221 O O . LYS B 2 299 ? -10.322 65.510 -41.396 1.00 0.00 299 LYS B O 1
ATOM 5227 N N . PRO B 2 300 ? -10.725 67.345 -40.203 1.00 0.00 300 PRO B N 1
ATOM 5228 C CA . PRO B 2 300 ? -9.595 68.100 -40.711 1.00 0.00 300 PRO B CA 1
ATOM 5229 C C . PRO B 2 300 ? -8.309 67.428 -40.215 1.00 0.00 300 PRO B C 1
ATOM 5230 O O . PRO B 2 300 ? -8.381 66.932 -39.121 1.00 0.00 300 PRO B O 1
ATOM 5234 N N . LYS B 2 301 ? -7.179 67.359 -41.028 1.00 0.00 301 LYS B N 1
ATOM 5235 C CA . LYS B 2 301 ? -5.939 66.744 -40.524 1.00 0.00 301 LYS B CA 1
ATOM 5236 C C . LYS B 2 301 ? -4.793 67.669 -40.812 1.00 0.00 301 LYS B C 1
ATOM 5237 O O . LYS B 2 301 ? -4.984 68.717 -41.479 1.00 0.00 301 LYS B O 1
ATOM 5243 N N . GLY B 2 302 ? -3.633 67.483 -40.173 1.00 0.00 302 GLY B N 1
ATOM 5244 C CA . GLY B 2 302 ? -2.474 68.195 -40.513 1.00 0.00 302 GLY B CA 1
ATOM 5245 C C . GLY B 2 302 ? -1.907 67.551 -41.734 1.00 0.00 302 GLY B C 1
ATOM 5246 O O . GLY B 2 302 ? -1.870 66.321 -41.741 1.00 0.00 302 GLY B O 1
ATOM 5247 N N . THR B 2 303 ? -1.567 68.439 -42.803 1.00 0.00 303 THR B N 1
ATOM 5248 C CA . THR B 2 303 ? -1.326 67.982 -44.204 1.00 0.00 303 THR B CA 1
ATOM 5249 C C . THR B 2 303 ? -0.660 66.678 -44.390 1.00 0.00 303 THR B C 1
ATOM 5250 O O . THR B 2 303 ? -1.276 65.771 -45.003 1.00 0.00 303 THR B O 1
ATOM 5254 N N . ARG B 2 304 ? 0.478 66.519 -43.740 1.00 0.00 304 ARG B N 1
ATOM 5255 C CA . ARG B 2 304 ? 1.324 65.357 -43.763 1.00 0.00 304 ARG B CA 1
ATOM 5256 C C . ARG B 2 304 ? 0.632 64.098 -43.322 1.00 0.00 304 ARG B C 1
ATOM 5257 O O . ARG B 2 304 ? 0.396 63.205 -44.116 1.00 0.00 304 ARG B O 1
ATOM 5265 N N . ASN B 2 305 ? 0.160 64.007 -42.108 1.00 0.00 305 ASN B N 1
ATOM 5266 C CA . ASN B 2 305 ? -0.695 62.884 -41.659 1.00 0.00 305 ASN B CA 1
ATOM 5267 C C . ASN B 2 305 ? -1.929 62.593 -42.573 1.00 0.00 305 ASN B C 1
ATOM 5268 O O . ASN B 2 305 ? -2.117 61.448 -42.938 1.00 0.00 305 ASN B O 1
ATOM 5273 N N . GLY B 2 306 ? -2.789 63.609 -42.879 1.00 0.00 306 GLY B N 1
ATOM 5274 C CA . GLY B 2 306 ? -3.844 63.467 -43.756 1.00 0.00 306 GLY B CA 1
ATOM 5275 C C . GLY B 2 306 ? -3.518 62.698 -45.088 1.00 0.00 306 GLY B C 1
ATOM 5276 O O . GLY B 2 306 ? -4.196 61.729 -45.449 1.00 0.00 306 GLY B O 1
ATOM 5277 N N . ILE B 2 307 ? -2.373 63.071 -45.742 1.00 0.00 307 ILE B N 1
ATOM 5278 C CA . ILE B 2 307 ? -1.864 62.481 -47.028 1.00 0.00 307 ILE B CA 1
ATOM 5279 C C . ILE B 2 307 ? -1.450 61.099 -46.670 1.00 0.00 307 ILE B C 1
ATOM 5280 O O . ILE B 2 307 ? -1.654 60.210 -47.516 1.00 0.00 307 ILE B O 1
ATOM 5285 N N . ASN B 2 308 ? -0.899 60.746 -45.527 1.00 0.00 308 ASN B N 1
ATOM 5286 C CA . ASN B 2 308 ? -0.333 59.448 -45.291 1.00 0.00 308 ASN B CA 1
ATOM 5287 C C . ASN B 2 308 ? -1.421 58.396 -45.278 1.00 0.00 308 ASN B C 1
ATOM 5288 O O . ASN B 2 308 ? -1.357 57.321 -45.867 1.00 0.00 308 ASN B O 1
ATOM 5293 N N . GLU B 2 309 ? -2.427 58.803 -44.504 1.00 0.00 309 GLU B N 1
ATOM 5294 C CA . GLU B 2 309 ? -3.650 58.168 -44.282 1.00 0.00 309 GLU B CA 1
ATOM 5295 C C . GLU B 2 309 ? -4.435 57.961 -45.498 1.00 0.00 309 GLU B C 1
ATOM 5296 O O . GLU B 2 309 ? -5.180 56.932 -45.525 1.00 0.00 309 GLU B O 1
ATOM 5302 N N . PHE B 2 310 ? -4.434 58.863 -46.532 1.00 0.00 310 PHE B N 1
ATOM 5303 C CA . PHE B 2 310 ? -5.101 58.690 -47.776 1.00 0.00 310 PHE B CA 1
ATOM 5304 C C . PHE B 2 310 ? -4.496 57.480 -48.502 1.00 0.00 310 PHE B C 1
ATOM 5305 O O . PHE B 2 310 ? -5.216 56.574 -48.990 1.00 0.00 310 PHE B O 1
ATOM 5313 N N . LEU B 2 311 ? -3.146 57.446 -48.556 1.00 0.00 311 LEU B N 1
ATOM 5314 C CA . LEU B 2 311 ? -2.341 56.378 -49.173 1.00 0.00 311 LEU B CA 1
ATOM 5315 C C . LEU B 2 311 ? -2.518 54.981 -48.605 1.00 0.00 311 LEU B C 1
ATOM 5316 O O . LEU B 2 311 ? -2.618 54.015 -49.366 1.00 0.00 311 LEU B O 1
ATOM 5321 N N . GLN B 2 312 ? -2.691 54.936 -47.296 1.00 0.00 312 GLN B N 1
ATOM 5322 C CA . GLN B 2 312 ? -2.943 53.692 -46.588 1.00 0.00 312 GLN B CA 1
ATOM 5323 C C . GLN B 2 312 ? -4.309 53.027 -46.799 1.00 0.00 312 GLN B C 1
ATOM 5324 O O . GLN B 2 312 ? -4.446 51.783 -46.764 1.00 0.00 312 GLN B O 1
ATOM 5330 N N . GLY B 2 313 ? -5.301 53.944 -47.106 1.00 0.00 313 GLY B N 1
ATOM 5331 C CA . GLY B 2 313 ? -6.639 53.598 -47.459 1.00 0.00 313 GLY B CA 1
ATOM 5332 C C . GLY B 2 313 ? -7.429 53.370 -46.220 1.00 0.00 313 GLY B C 1
ATOM 5333 O O . GLY B 2 313 ? -8.647 53.174 -46.305 1.00 0.00 313 GLY B O 1
ATOM 5334 N N . TYR B 2 314 ? -6.785 53.665 -44.985 1.00 0.00 314 TYR B N 1
ATOM 5335 C CA . TYR B 2 314 ? -7.367 53.379 -43.739 1.00 0.00 314 TYR B CA 1
ATOM 5336 C C . TYR B 2 314 ? -7.109 54.656 -42.974 1.00 0.00 314 TYR B C 1
ATOM 5337 O O . TYR B 2 314 ? -6.076 55.382 -42.992 1.00 0.00 314 TYR B O 1
ATOM 5346 N N . LEU B 2 315 ? -8.279 54.985 -42.294 1.00 0.00 315 LEU B N 1
ATOM 5347 C CA . LEU B 2 315 ? -8.519 56.136 -41.478 1.00 0.00 315 LEU B CA 1
ATOM 5348 C C . LEU B 2 315 ? -8.468 55.632 -40.104 1.00 0.00 315 LEU B C 1
ATOM 5349 O O . LEU B 2 315 ? -9.166 54.677 -39.831 1.00 0.00 315 LEU B O 1
ATOM 5354 N N . LYS B 2 316 ? -7.668 56.257 -39.201 1.00 0.00 316 LYS B N 1
ATOM 5355 C CA . LYS B 2 316 ? -7.424 55.766 -37.852 1.00 0.00 316 LYS B CA 1
ATOM 5356 C C . LYS B 2 316 ? -8.070 56.636 -36.846 1.00 0.00 316 LYS B C 1
ATOM 5357 O O . LYS B 2 316 ? -8.115 56.373 -35.668 1.00 0.00 316 LYS B O 1
ATOM 5363 N N . ASP B 2 317 ? -8.569 57.771 -37.425 1.00 0.00 317 ASP B N 1
ATOM 5364 C CA . ASP B 2 317 ? -9.352 58.847 -36.739 1.00 0.00 317 ASP B CA 1
ATOM 5365 C C . ASP B 2 317 ? -10.841 58.526 -36.901 1.00 0.00 317 ASP B C 1
ATOM 5366 O O . ASP B 2 317 ? -11.627 58.775 -35.976 1.00 0.00 317 ASP B O 1
ATOM 5371 N N . GLU B 2 318 ? -11.207 57.784 -37.973 1.00 0.00 318 GLU B N 1
ATOM 5372 C CA . GLU B 2 318 ? -12.593 57.692 -38.338 1.00 0.00 318 GLU B CA 1
ATOM 5373 C C . GLU B 2 318 ? -12.940 56.240 -38.368 1.00 0.00 318 GLU B C 1
ATOM 5374 O O . GLU B 2 318 ? -14.142 55.953 -38.252 1.00 0.00 318 GLU B O 1
ATOM 5380 N N . ASN B 2 319 ? -11.953 55.336 -38.494 1.00 0.00 319 ASN B N 1
ATOM 5381 C CA . ASN B 2 319 ? -11.987 53.915 -38.512 1.00 0.00 319 ASN B CA 1
ATOM 5382 C C . ASN B 2 319 ? -12.647 53.543 -39.795 1.00 0.00 319 ASN B C 1
ATOM 5383 O O . ASN B 2 319 ? -13.656 52.784 -39.756 1.00 0.00 319 ASN B O 1
ATOM 5388 N N . VAL B 2 320 ? -12.259 54.035 -41.045 1.00 0.00 320 VAL B N 1
ATOM 5389 C CA . VAL B 2 320 ? -12.905 53.717 -42.334 1.00 0.00 320 VAL B CA 1
ATOM 5390 C C . VAL B 2 320 ? -11.842 53.227 -43.323 1.00 0.00 320 VAL B C 1
ATOM 5391 O O . VAL B 2 320 ? -10.867 53.938 -43.528 1.00 0.00 320 VAL B O 1
ATOM 5395 N N . ARG B 2 321 ? -12.029 52.029 -43.961 1.00 0.00 321 ARG B N 1
ATOM 5396 C CA . ARG B 2 321 ? -11.278 51.591 -45.104 1.00 0.00 321 ARG B CA 1
ATOM 5397 C C . ARG B 2 321 ? -12.108 52.086 -46.231 1.00 0.00 321 ARG B C 1
ATOM 5398 O O . ARG B 2 321 ? -13.382 52.109 -46.113 1.00 0.00 321 ARG B O 1
ATOM 5406 N N . PHE B 2 322 ? -11.499 52.541 -47.377 1.00 0.00 322 PHE B N 1
ATOM 5407 C CA . PHE B 2 322 ? -12.183 53.062 -48.554 1.00 0.00 322 PHE B CA 1
ATOM 5408 C C . PHE B 2 322 ? -11.454 52.752 -49.756 1.00 0.00 322 PHE B C 1
ATOM 5409 O O . PHE B 2 322 ? -11.705 53.347 -50.785 1.00 0.00 322 PHE B O 1
ATOM 5417 N N . ARG B 2 323 ? -10.551 51.764 -49.694 1.00 0.00 323 ARG B N 1
ATOM 5418 C CA . ARG B 2 323 ? -9.866 51.301 -50.915 1.00 0.00 323 ARG B CA 1
ATOM 5419 C C . ARG B 2 323 ? -9.122 50.026 -50.460 1.00 0.00 323 ARG B C 1
ATOM 5420 O O . ARG B 2 323 ? -8.509 50.234 -49.425 1.00 0.00 323 ARG B O 1
ATOM 5428 N N . PRO B 2 324 ? -9.108 48.823 -51.005 1.00 0.00 324 PRO B N 1
ATOM 5429 C CA . PRO B 2 324 ? -8.874 47.597 -50.233 1.00 0.00 324 PRO B CA 1
ATOM 5430 C C . PRO B 2 324 ? -7.438 47.231 -50.355 1.00 0.00 324 PRO B C 1
ATOM 5431 O O . PRO B 2 324 ? -7.042 46.245 -49.819 1.00 0.00 324 PRO B O 1
ATOM 5435 N N . TYR B 2 325 ? -6.702 48.054 -51.111 1.00 0.00 325 TYR B N 1
ATOM 5436 C CA . TYR B 2 325 ? -5.274 47.983 -51.330 1.00 0.00 325 TYR B CA 1
ATOM 5437 C C . TYR B 2 325 ? -4.718 49.421 -51.244 1.00 0.00 325 TYR B C 1
ATOM 5438 O O . TYR B 2 325 ? -5.460 50.377 -51.183 1.00 0.00 325 TYR B O 1
ATOM 5447 N N . GLU B 2 326 ? -3.350 49.503 -51.151 1.00 0.00 326 GLU B N 1
ATOM 5448 C CA . GLU B 2 326 ? -2.552 50.720 -50.818 1.00 0.00 326 GLU B CA 1
ATOM 5449 C C . GLU B 2 326 ? -2.147 51.311 -52.150 1.00 0.00 326 GLU B C 1
ATOM 5450 O O . GLU B 2 326 ? -1.846 50.636 -53.143 1.00 0.00 326 GLU B O 1
ATOM 5456 N N . ILE B 2 327 ? -2.039 52.691 -52.130 1.00 0.00 327 ILE B N 1
ATOM 5457 C CA . ILE B 2 327 ? -1.314 53.490 -53.143 1.00 0.00 327 ILE B CA 1
ATOM 5458 C C . ILE B 2 327 ? 0.173 53.208 -53.051 1.00 0.00 327 ILE B C 1
ATOM 5459 O O . ILE B 2 327 ? 0.634 53.093 -51.891 1.00 0.00 327 ILE B O 1
ATOM 5464 N N . ARG B 2 328 ? 0.815 52.902 -54.216 1.00 0.00 328 ARG B N 1
ATOM 5465 C CA . ARG B 2 328 ? 2.145 52.509 -54.233 1.00 0.00 328 ARG B CA 1
ATOM 5466 C C . ARG B 2 328 ? 2.788 53.118 -55.477 1.00 0.00 328 ARG B C 1
ATOM 5467 O O . ARG B 2 328 ? 2.117 53.626 -56.401 1.00 0.00 328 ARG B O 1
ATOM 5475 N N . PHE B 2 329 ? 4.127 52.987 -55.431 1.00 0.00 329 PHE B N 1
ATOM 5476 C CA . PHE B 2 329 ? 5.057 53.679 -56.417 1.00 0.00 329 PHE B CA 1
ATOM 5477 C C . PHE B 2 329 ? 6.217 52.730 -56.693 1.00 0.00 329 PHE B C 1
ATOM 5478 O O . PHE B 2 329 ? 6.439 51.682 -56.056 1.00 0.00 329 PHE B O 1
ATOM 5486 N N . THR B 2 330 ? 6.992 53.068 -57.718 1.00 0.00 330 THR B N 1
ATOM 5487 C CA . THR B 2 330 ? 8.021 52.264 -58.362 1.00 0.00 330 THR B CA 1
ATOM 5488 C C . THR B 2 330 ? 9.262 53.062 -58.242 1.00 0.00 330 THR B C 1
ATOM 5489 O O . THR B 2 330 ? 9.142 54.261 -58.570 1.00 0.00 330 THR B O 1
ATOM 5493 N N . LYS B 2 331 ? 10.381 52.542 -57.708 1.00 0.00 331 LYS B N 1
ATOM 5494 C CA . LYS B 2 331 ? 11.626 53.292 -57.654 1.00 0.00 331 LYS B CA 1
ATOM 5495 C C . LYS B 2 331 ? 12.278 53.107 -59.023 1.00 0.00 331 LYS B C 1
ATOM 5496 O O . LYS B 2 331 ? 11.770 53.636 -60.015 1.00 0.00 331 LYS B O 1
ATOM 5502 N N . LEU B 2 332 ? 13.376 52.352 -59.097 1.00 0.00 332 LEU B N 1
ATOM 5503 C CA . LEU B 2 332 ? 14.219 52.109 -60.186 1.00 0.00 332 LEU B CA 1
ATOM 5504 C C . LEU B 2 332 ? 14.970 50.874 -59.799 1.00 0.00 332 LEU B C 1
ATOM 5505 O O . LEU B 2 332 ? 15.677 50.352 -60.675 1.00 0.00 332 LEU B O 1
ATOM 5510 N N . SER B 2 333 ? 14.717 50.339 -58.563 1.00 0.00 333 SER B N 1
ATOM 5511 C CA . SER B 2 333 ? 15.467 49.184 -58.109 1.00 0.00 333 SER B CA 1
ATOM 5512 C C . SER B 2 333 ? 14.542 48.005 -57.959 1.00 0.00 333 SER B C 1
ATOM 5513 O O . SER B 2 333 ? 14.966 46.884 -57.822 1.00 0.00 333 SER B O 1
ATOM 5516 N N . GLU B 2 334 ? 13.220 48.292 -58.101 1.00 0.00 334 GLU B N 1
ATOM 5517 C CA . GLU B 2 334 ? 12.054 47.519 -58.215 1.00 0.00 334 GLU B CA 1
ATOM 5518 C C . GLU B 2 334 ? 11.689 47.301 -59.703 1.00 0.00 334 GLU B C 1
ATOM 5519 O O . GLU B 2 334 ? 10.568 47.058 -60.058 1.00 0.00 334 GLU B O 1
ATOM 5525 N N . ARG B 2 335 ? 12.755 47.210 -60.576 1.00 0.00 335 ARG B N 1
ATOM 5526 C CA . ARG B 2 335 ? 12.482 47.004 -61.986 1.00 0.00 335 ARG B CA 1
ATOM 5527 C C . ARG B 2 335 ? 13.648 46.163 -62.436 1.00 0.00 335 ARG B C 1
ATOM 5528 O O . ARG B 2 335 ? 14.594 45.986 -61.676 1.00 0.00 335 ARG B O 1
ATOM 5536 N N . VAL B 2 336 ? 13.594 45.721 -63.685 1.00 0.00 336 VAL B N 1
ATOM 5537 C CA . VAL B 2 336 ? 14.660 45.290 -64.475 1.00 0.00 336 VAL B CA 1
ATOM 5538 C C . VAL B 2 336 ? 14.781 46.366 -65.508 1.00 0.00 336 VAL B C 1
ATOM 5539 O O . VAL B 2 336 ? 13.809 46.601 -66.222 1.00 0.00 336 VAL B O 1
ATOM 5543 N N . ASP B 2 337 ? 15.966 47.041 -65.568 1.00 0.00 337 ASP B N 1
ATOM 5544 C CA . ASP B 2 337 ? 16.111 48.183 -66.456 1.00 0.00 337 ASP B CA 1
ATOM 5545 C C . ASP B 2 337 ? 16.858 47.871 -67.736 1.00 0.00 337 ASP B C 1
ATOM 5546 O O . ASP B 2 337 ? 17.160 48.745 -68.548 1.00 0.00 337 ASP B O 1
ATOM 5551 N N . VAL B 2 338 ? 17.093 46.561 -67.967 1.00 0.00 338 VAL B N 1
ATOM 5552 C CA . VAL B 2 338 ? 17.960 45.999 -69.012 1.00 0.00 338 VAL B CA 1
ATOM 5553 C C . VAL B 2 338 ? 17.675 46.596 -70.386 1.00 0.00 338 VAL B C 1
ATOM 5554 O O . VAL B 2 338 ? 16.522 46.695 -70.713 1.00 0.00 338 VAL B O 1
ATOM 5558 N N . GLU B 2 339 ? 18.764 46.786 -71.199 1.00 0.00 339 GLU B N 1
ATOM 5559 C CA . GLU B 2 339 ? 18.659 47.255 -72.560 1.00 0.00 339 GLU B CA 1
ATOM 5560 C C . GLU B 2 339 ? 17.801 46.326 -73.386 1.00 0.00 339 GLU B C 1
ATOM 5561 O O . GLU B 2 339 ? 17.898 45.141 -73.233 1.00 0.00 339 GLU B O 1
ATOM 5567 N N . ARG B 2 340 ? 17.091 47.014 -74.359 1.00 0.00 340 ARG B N 1
ATOM 5568 C CA . ARG B 2 340 ? 16.217 46.357 -75.337 1.00 0.00 340 ARG B CA 1
ATOM 5569 C C . ARG B 2 340 ? 16.623 46.893 -76.710 1.00 0.00 340 ARG B C 1
ATOM 5570 O O . ARG B 2 340 ? 17.117 48.023 -76.751 1.00 0.00 340 ARG B O 1
ATOM 5578 N N . GLU B 2 341 ? 16.333 46.108 -77.782 1.00 0.00 341 GLU B N 1
ATOM 5579 C CA . GLU B 2 341 ? 16.234 46.388 -79.207 1.00 0.00 341 GLU B CA 1
ATOM 5580 C C . GLU B 2 341 ? 15.713 47.759 -79.595 1.00 0.00 341 GLU B C 1
ATOM 5581 O O . GLU B 2 341 ? 14.689 48.206 -79.075 1.00 0.00 341 GLU B O 1
ATOM 5587 N N . THR B 2 342 ? 16.387 48.467 -80.558 1.00 0.00 342 THR B N 1
ATOM 5588 C CA . THR B 2 342 ? 16.138 49.828 -81.128 1.00 0.00 342 THR B CA 1
ATOM 5589 C C . THR B 2 342 ? 15.065 49.636 -82.100 1.00 0.00 342 THR B C 1
ATOM 5590 O O . THR B 2 342 ? 15.128 48.745 -82.960 1.00 0.00 342 THR B O 1
ATOM 5594 N N . LEU B 2 343 ? 13.944 50.470 -82.073 1.00 0.00 343 LEU B N 1
ATOM 5595 C CA . LEU B 2 343 ? 12.742 50.349 -82.868 1.00 0.00 343 LEU B CA 1
ATOM 5596 C C . LEU B 2 343 ? 13.092 51.105 -84.023 1.00 0.00 343 LEU B C 1
ATOM 5597 O O . LEU B 2 343 ? 13.157 50.629 -85.186 1.00 0.00 343 LEU B O 1
ATOM 5602 N N . VAL B 2 344 ? 13.516 52.406 -83.789 1.00 0.00 344 VAL B N 1
ATOM 5603 C CA . VAL B 2 344 ? 13.830 53.303 -84.864 1.00 0.00 344 VAL B CA 1
ATOM 5604 C C . VAL B 2 344 ? 14.842 54.310 -84.218 1.00 0.00 344 VAL B C 1
ATOM 5605 O O . VAL B 2 344 ? 15.128 54.319 -83.051 1.00 0.00 344 VAL B O 1
ATOM 5609 N N . GLU B 2 345 ? 15.454 55.192 -85.006 1.00 0.00 345 GLU B N 1
ATOM 5610 C CA . GLU B 2 345 ? 16.362 56.248 -84.575 1.00 0.00 345 GLU B CA 1
ATOM 5611 C C . GLU B 2 345 ? 16.011 57.402 -85.439 1.00 0.00 345 GLU B C 1
ATOM 5612 O O . GLU B 2 345 ? 15.543 57.233 -86.529 1.00 0.00 345 GLU B O 1
ATOM 5618 N N . TYR B 2 346 ? 16.245 58.657 -84.955 1.00 0.00 346 TYR B N 1
ATOM 5619 C CA . TYR B 2 346 ? 15.833 59.849 -85.715 1.00 0.00 346 TYR B CA 1
ATOM 5620 C C . TYR B 2 346 ? 17.063 60.747 -85.845 1.00 0.00 346 TYR B C 1
ATOM 5621 O O . TYR B 2 346 ? 17.732 60.914 -84.789 1.00 0.00 346 TYR B O 1
ATOM 5630 N N . PRO B 2 347 ? 17.477 61.368 -86.925 1.00 0.00 347 PRO B N 1
ATOM 5631 C CA . PRO B 2 347 ? 18.604 62.315 -86.862 1.00 0.00 347 PRO B CA 1
ATOM 5632 C C . PRO B 2 347 ? 18.106 63.615 -86.260 1.00 0.00 347 PRO B C 1
ATOM 5633 O O . PRO B 2 347 ? 16.993 63.722 -85.798 1.00 0.00 347 PRO B O 1
ATOM 5637 N N . ARG B 2 348 ? 19.048 64.635 -86.330 1.00 0.00 348 ARG B N 1
ATOM 5638 C CA . ARG B 2 348 ? 18.778 66.009 -85.989 1.00 0.00 348 ARG B CA 1
ATOM 5639 C C . ARG B 2 348 ? 17.674 66.576 -86.795 1.00 0.00 348 ARG B C 1
ATOM 5640 O O . ARG B 2 348 ? 17.680 66.582 -88.002 1.00 0.00 348 ARG B O 1
ATOM 5648 N N . LEU B 2 349 ? 16.635 67.147 -86.088 1.00 0.00 349 LEU B N 1
ATOM 5649 C CA . LEU B 2 349 ? 15.558 67.830 -86.846 1.00 0.00 349 LEU B CA 1
ATOM 5650 C C . LEU B 2 349 ? 15.591 69.182 -86.323 1.00 0.00 349 LEU B C 1
ATOM 5651 O O . LEU B 2 349 ? 16.106 69.431 -85.232 1.00 0.00 349 LEU B O 1
ATOM 5656 N N . VAL B 2 350 ? 15.023 70.132 -87.085 1.00 0.00 350 VAL B N 1
ATOM 5657 C CA . VAL B 2 350 ? 14.929 71.441 -86.655 1.00 0.00 350 VAL B CA 1
ATOM 5658 C C . VAL B 2 350 ? 13.724 71.898 -87.381 1.00 0.00 350 VAL B C 1
ATOM 5659 O O . VAL B 2 350 ? 13.669 71.840 -88.570 1.00 0.00 350 VAL B O 1
ATOM 5663 N N . LYS B 2 351 ? 12.719 72.417 -86.641 1.00 0.00 351 LYS B N 1
ATOM 5664 C CA . LYS B 2 351 ? 11.494 72.992 -87.137 1.00 0.00 351 LYS B CA 1
ATOM 5665 C C . LYS B 2 351 ? 11.383 74.439 -86.731 1.00 0.00 351 LYS B C 1
ATOM 5666 O O . LYS B 2 351 ? 11.565 74.715 -85.539 1.00 0.00 351 LYS B O 1
ATOM 5672 N N . ASP B 2 352 ? 11.244 75.392 -87.677 1.00 0.00 352 ASP B N 1
ATOM 5673 C CA . ASP B 2 352 ? 10.995 76.757 -87.310 1.00 0.00 352 ASP B CA 1
ATOM 5674 C C . ASP B 2 352 ? 9.741 77.170 -88.065 1.00 0.00 352 ASP B C 1
ATOM 5675 O O . ASP B 2 352 ? 9.702 77.252 -89.309 1.00 0.00 352 ASP B O 1
ATOM 5680 N N . TYR B 2 353 ? 8.664 77.411 -87.287 1.00 0.00 353 TYR B N 1
ATOM 5681 C CA . TYR B 2 353 ? 7.468 78.058 -87.851 1.00 0.00 353 TYR B CA 1
ATOM 5682 C C . TYR B 2 353 ? 7.713 79.414 -88.216 1.00 0.00 353 TYR B C 1
ATOM 5683 O O . TYR B 2 353 ? 7.188 79.976 -89.195 1.00 0.00 353 TYR B O 1
ATOM 5692 N N . GLY B 2 354 ? 8.570 80.095 -87.398 1.00 0.00 354 GLY B N 1
ATOM 5693 C CA . GLY B 2 354 ? 8.823 81.545 -87.514 1.00 0.00 354 GLY B CA 1
ATOM 5694 C C . GLY B 2 354 ? 8.082 82.317 -86.475 1.00 0.00 354 GLY B C 1
ATOM 5695 O O . GLY B 2 354 ? 7.864 83.518 -86.620 1.00 0.00 354 GLY B O 1
ATOM 5696 N N . SER B 2 355 ? 7.619 81.669 -85.420 1.00 0.00 355 SER B N 1
ATOM 5697 C CA . SER B 2 355 ? 6.949 82.097 -84.205 1.00 0.00 355 SER B CA 1
ATOM 5698 C C . SER B 2 355 ? 7.201 81.109 -83.085 1.00 0.00 355 SER B C 1
ATOM 5699 O O . SER B 2 355 ? 6.847 81.374 -81.904 1.00 0.00 355 SER B O 1
ATOM 5702 N N . PHE B 2 356 ? 7.927 80.029 -83.357 1.00 0.00 356 PHE B N 1
ATOM 5703 C CA . PHE B 2 356 ? 8.722 79.350 -82.370 1.00 0.00 356 PHE B CA 1
ATOM 5704 C C . PHE B 2 356 ? 9.769 78.569 -83.212 1.00 0.00 356 PHE B C 1
ATOM 5705 O O . PHE B 2 356 ? 9.497 78.222 -84.344 1.00 0.00 356 PHE B O 1
ATOM 5713 N N . LYS B 2 357 ? 10.985 78.320 -82.605 1.00 0.00 357 LYS B N 1
ATOM 5714 C CA . LYS B 2 357 ? 12.060 77.491 -83.136 1.00 0.00 357 LYS B CA 1
ATOM 5715 C C . LYS B 2 357 ? 12.318 76.294 -82.196 1.00 0.00 357 LYS B C 1
ATOM 5716 O O . LYS B 2 357 ? 12.592 76.594 -81.031 1.00 0.00 357 LYS B O 1
ATOM 5722 N N . LEU B 2 358 ? 12.435 75.049 -82.759 1.00 0.00 358 LEU B N 1
ATOM 5723 C CA . LEU B 2 358 ? 12.805 73.865 -82.166 1.00 0.00 358 LEU B CA 1
ATOM 5724 C C . LEU B 2 358 ? 13.967 73.240 -82.898 1.00 0.00 358 LEU B C 1
ATOM 5725 O O . LEU B 2 358 ? 14.020 73.287 -84.116 1.00 0.00 358 LEU B O 1
ATOM 5730 N N . GLU B 2 359 ? 14.921 72.650 -82.119 1.00 0.00 359 GLU B N 1
ATOM 5731 C CA . GLU B 2 359 ? 16.035 71.828 -82.644 1.00 0.00 359 GLU B CA 1
ATOM 5732 C C . GLU B 2 359 ? 15.862 70.569 -81.824 1.00 0.00 359 GLU B C 1
ATOM 5733 O O . GLU B 2 359 ? 15.716 70.632 -80.659 1.00 0.00 359 GLU B O 1
ATOM 5739 N N . VAL B 2 360 ? 15.916 69.382 -82.475 1.00 0.00 360 VAL B N 1
ATOM 5740 C CA . VAL B 2 360 ? 15.757 68.127 -81.807 1.00 0.00 360 VAL B CA 1
ATOM 5741 C C . VAL B 2 360 ? 17.099 67.500 -82.011 1.00 0.00 360 VAL B C 1
ATOM 5742 O O . VAL B 2 360 ? 17.475 67.280 -83.143 1.00 0.00 360 VAL B O 1
ATOM 5746 N N . GLU B 2 361 ? 17.859 67.100 -80.921 1.00 0.00 361 GLU B N 1
ATOM 5747 C CA . GLU B 2 361 ? 19.152 66.451 -81.093 1.00 0.00 361 GLU B CA 1
ATOM 5748 C C . GLU B 2 361 ? 18.915 64.987 -81.544 1.00 0.00 361 GLU B C 1
ATOM 5749 O O . GLU B 2 361 ? 17.761 64.494 -81.362 1.00 0.00 361 GLU B O 1
ATOM 5755 N N . PRO B 2 362 ? 19.888 64.295 -82.231 1.00 0.00 362 PRO B N 1
ATOM 5756 C CA . PRO B 2 362 ? 19.850 62.911 -82.614 1.00 0.00 362 PRO B CA 1
ATOM 5757 C C . PRO B 2 362 ? 19.466 61.957 -81.491 1.00 0.00 362 PRO B C 1
ATOM 5758 O O . PRO B 2 362 ? 19.854 62.114 -80.341 1.00 0.00 362 PRO B O 1
ATOM 5762 N N . GLY B 2 363 ? 18.586 60.932 -81.735 1.00 0.00 363 GLY B N 1
ATOM 5763 C CA . GLY B 2 363 ? 18.094 60.145 -80.670 1.00 0.00 363 GLY B CA 1
ATOM 5764 C C . GLY B 2 363 ? 17.613 58.844 -81.156 1.00 0.00 363 GLY B C 1
ATOM 5765 O O . GLY B 2 363 ? 17.416 58.636 -82.353 1.00 0.00 363 GLY B O 1
ATOM 5766 N N . GLU B 2 364 ? 17.501 57.925 -80.178 1.00 0.00 364 GLU B N 1
ATOM 5767 C CA . GLU B 2 364 ? 17.204 56.486 -80.363 1.00 0.00 364 GLU B CA 1
ATOM 5768 C C . GLU B 2 364 ? 15.873 56.379 -79.758 1.00 0.00 364 GLU B C 1
ATOM 5769 O O . GLU B 2 364 ? 15.583 56.915 -78.672 1.00 0.00 364 GLU B O 1
ATOM 5775 N N . ILE B 2 365 ? 14.992 55.526 -80.365 1.00 0.00 365 ILE B N 1
ATOM 5776 C CA . ILE B 2 365 ? 13.695 55.107 -79.792 1.00 0.00 365 ILE B CA 1
ATOM 5777 C C . ILE B 2 365 ? 13.930 53.686 -79.651 1.00 0.00 365 ILE B C 1
ATOM 5778 O O . ILE B 2 365 ? 14.433 53.055 -80.593 1.00 0.00 365 ILE B O 1
ATOM 5783 N N . ARG B 2 366 ? 13.720 53.053 -78.481 1.00 0.00 366 ARG B N 1
ATOM 5784 C CA . ARG B 2 366 ? 13.636 51.682 -78.124 1.00 0.00 366 ARG B CA 1
ATOM 5785 C C . ARG B 2 366 ? 12.234 51.258 -77.950 1.00 0.00 366 ARG B C 1
ATOM 5786 O O . ARG B 2 366 ? 11.309 51.984 -77.507 1.00 0.00 366 ARG B O 1
ATOM 5794 N N . LYS B 2 367 ? 12.027 49.985 -78.247 1.00 0.00 367 LYS B N 1
ATOM 5795 C CA . LYS B 2 367 ? 10.788 49.194 -78.239 1.00 0.00 367 LYS B CA 1
ATOM 5796 C C . LYS B 2 367 ? 10.536 48.656 -76.880 1.00 0.00 367 LYS B C 1
ATOM 5797 O O . LYS B 2 367 ? 11.509 48.310 -76.208 1.00 0.00 367 LYS B O 1
ATOM 5803 N N . GLY B 2 368 ? 9.297 48.652 -76.295 1.00 0.00 368 GLY B N 1
ATOM 5804 C CA . GLY B 2 368 ? 9.047 48.034 -75.043 1.00 0.00 368 GLY B CA 1
ATOM 5805 C C . GLY B 2 368 ? 9.192 48.907 -73.781 1.00 0.00 368 GLY B C 1
ATOM 5806 O O . GLY B 2 368 ? 9.163 48.360 -72.701 1.00 0.00 368 GLY B O 1
ATOM 5807 N N . GLU B 2 369 ? 9.358 50.238 -73.992 1.00 0.00 369 GLU B N 1
ATOM 5808 C CA . GLU B 2 369 ? 9.639 51.165 -72.988 1.00 0.00 369 GLU B CA 1
ATOM 5809 C C . GLU B 2 369 ? 8.630 52.301 -73.078 1.00 0.00 369 GLU B C 1
ATOM 5810 O O . GLU B 2 369 ? 7.935 52.436 -74.085 1.00 0.00 369 GLU B O 1
ATOM 5816 N N . VAL B 2 370 ? 8.657 53.182 -71.983 1.00 0.00 370 VAL B N 1
ATOM 5817 C CA . VAL B 2 370 ? 7.704 54.251 -71.799 1.00 0.00 370 VAL B CA 1
ATOM 5818 C C . VAL B 2 370 ? 8.527 55.416 -71.400 1.00 0.00 370 VAL B C 1
ATOM 5819 O O . VAL B 2 370 ? 9.315 55.489 -70.410 1.00 0.00 370 VAL B O 1
ATOM 5823 N N . ILE B 2 371 ? 8.420 56.369 -72.366 1.00 0.00 371 ILE B N 1
ATOM 5824 C CA . ILE B 2 371 ? 9.221 57.520 -72.347 1.00 0.00 371 ILE B CA 1
ATOM 5825 C C . ILE B 2 371 ? 8.299 58.638 -71.919 1.00 0.00 371 ILE B C 1
ATOM 5826 O O . ILE B 2 371 ? 7.201 58.789 -72.365 1.00 0.00 371 ILE B O 1
ATOM 5831 N N . GLY B 2 372 ? 8.731 59.392 -70.905 1.00 0.00 372 GLY B N 1
ATOM 5832 C CA . GLY B 2 372 ? 8.036 60.563 -70.373 1.00 0.00 372 GLY B CA 1
ATOM 5833 C C . GLY B 2 372 ? 8.640 61.761 -70.956 1.00 0.00 372 GLY B C 1
ATOM 5834 O O . GLY B 2 372 ? 9.861 61.892 -71.069 1.00 0.00 372 GLY B O 1
ATOM 5835 N N . ILE B 2 373 ? 7.841 62.727 -71.306 1.00 0.00 373 ILE B N 1
ATOM 5836 C CA . ILE B 2 373 ? 8.375 63.979 -71.936 1.00 0.00 373 ILE B CA 1
ATOM 5837 C C . ILE B 2 373 ? 8.221 64.999 -70.917 1.00 0.00 373 ILE B C 1
ATOM 5838 O O . ILE B 2 373 ? 7.206 65.037 -70.222 1.00 0.00 373 ILE B O 1
ATOM 5843 N N . VAL B 2 374 ? 9.233 65.821 -70.693 1.00 0.00 374 VAL B N 1
ATOM 5844 C CA . VAL B 2 374 ? 9.104 66.842 -69.614 1.00 0.00 374 VAL B CA 1
ATOM 5845 C C . VAL B 2 374 ? 9.661 68.171 -70.090 1.00 0.00 374 VAL B C 1
ATOM 5846 O O . VAL B 2 374 ? 10.628 68.201 -70.865 1.00 0.00 374 VAL B O 1
ATOM 5850 N N . GLY B 2 375 ? 9.078 69.261 -69.573 1.00 0.00 375 GLY B N 1
ATOM 5851 C CA . GLY B 2 375 ? 9.635 70.568 -69.773 1.00 0.00 375 GLY B CA 1
ATOM 5852 C C . GLY B 2 375 ? 8.562 71.557 -69.632 1.00 0.00 375 GLY B C 1
ATOM 5853 O O . GLY B 2 375 ? 7.446 71.198 -69.431 1.00 0.00 375 GLY B O 1
ATOM 5854 N N . PRO B 2 376 ? 8.853 72.868 -69.634 1.00 0.00 376 PRO B N 1
ATOM 5855 C CA . PRO B 2 376 ? 7.751 73.904 -69.653 1.00 0.00 376 PRO B CA 1
ATOM 5856 C C . PRO B 2 376 ? 7.041 74.147 -70.953 1.00 0.00 376 PRO B C 1
ATOM 5857 O O . PRO B 2 376 ? 7.632 74.072 -71.998 1.00 0.00 376 PRO B O 1
ATOM 5861 N N . ASN B 2 377 ? 5.757 74.460 -70.883 1.00 0.00 377 ASN B N 1
ATOM 5862 C CA . ASN B 2 377 ? 4.849 74.635 -72.002 1.00 0.00 377 ASN B CA 1
ATOM 5863 C C . ASN B 2 377 ? 5.366 75.652 -72.940 1.00 0.00 377 ASN B C 1
ATOM 5864 O O . ASN B 2 377 ? 5.968 76.581 -72.582 1.00 0.00 377 ASN B O 1
ATOM 5869 N N . GLY B 2 378 ? 5.150 75.347 -74.194 1.00 0.00 378 GLY B N 1
ATOM 5870 C CA . GLY B 2 378 ? 5.597 76.113 -75.413 1.00 0.00 378 GLY B CA 1
ATOM 5871 C C . GLY B 2 378 ? 6.993 75.950 -75.766 1.00 0.00 378 GLY B C 1
ATOM 5872 O O . GLY B 2 378 ? 7.514 76.714 -76.515 1.00 0.00 378 GLY B O 1
ATOM 5873 N N . ILE B 2 379 ? 7.660 74.931 -75.150 1.00 0.00 379 ILE B N 1
ATOM 5874 C CA . ILE B 2 379 ? 9.073 74.567 -75.401 1.00 0.00 379 ILE B CA 1
ATOM 5875 C C . ILE B 2 379 ? 9.153 73.557 -76.526 1.00 0.00 379 ILE B C 1
ATOM 5876 O O . ILE B 2 379 ? 10.196 72.964 -76.848 1.00 0.00 379 ILE B O 1
ATOM 5881 N N . GLY B 2 380 ? 8.006 73.342 -77.232 1.00 0.00 380 GLY B N 1
ATOM 5882 C CA . GLY B 2 380 ? 7.979 72.434 -78.385 1.00 0.00 380 GLY B CA 1
ATOM 5883 C C . GLY B 2 380 ? 8.091 70.949 -78.076 1.00 0.00 380 GLY B C 1
ATOM 5884 O O . GLY B 2 380 ? 8.768 70.250 -78.813 1.00 0.00 380 GLY B O 1
ATOM 5885 N N . LYS B 2 381 ? 7.539 70.496 -76.981 1.00 0.00 381 LYS B N 1
ATOM 5886 C CA . LYS B 2 381 ? 7.284 69.166 -76.630 1.00 0.00 381 LYS B CA 1
ATOM 5887 C C . LYS B 2 381 ? 6.350 68.549 -77.623 1.00 0.00 381 LYS B C 1
ATOM 5888 O O . LYS B 2 381 ? 6.583 67.498 -78.277 1.00 0.00 381 LYS B O 1
ATOM 5894 N N . THR B 2 382 ? 5.246 69.366 -77.813 1.00 0.00 382 THR B N 1
ATOM 5895 C CA . THR B 2 382 ? 4.167 69.324 -78.738 1.00 0.00 382 THR B CA 1
ATOM 5896 C C . THR B 2 382 ? 4.646 69.462 -80.159 1.00 0.00 382 THR B C 1
ATOM 5897 O O . THR B 2 382 ? 4.272 68.602 -80.904 1.00 0.00 382 THR B O 1
ATOM 5901 N N . THR B 2 383 ? 5.543 70.465 -80.505 1.00 0.00 383 THR B N 1
ATOM 5902 C CA . THR B 2 383 ? 6.076 70.550 -81.858 1.00 0.00 383 THR B CA 1
ATOM 5903 C C . THR B 2 383 ? 6.733 69.245 -82.266 1.00 0.00 383 THR B C 1
ATOM 5904 O O . THR B 2 383 ? 6.403 68.797 -83.344 1.00 0.00 383 THR B O 1
ATOM 5908 N N . PHE B 2 384 ? 7.640 68.646 -81.421 1.00 0.00 384 PHE B N 1
ATOM 5909 C CA . PHE B 2 384 ? 8.231 67.276 -81.680 1.00 0.00 384 PHE B CA 1
ATOM 5910 C C . PHE B 2 384 ? 7.139 66.207 -81.896 1.00 0.00 384 PHE B C 1
ATOM 5911 O O . PHE B 2 384 ? 7.087 65.529 -82.923 1.00 0.00 384 PHE B O 1
ATOM 5919 N N . VAL B 2 385 ? 6.216 66.068 -80.964 1.00 0.00 385 VAL B N 1
ATOM 5920 C CA . VAL B 2 385 ? 5.170 65.040 -80.948 1.00 0.00 385 VAL B CA 1
ATOM 5921 C C . VAL B 2 385 ? 4.310 65.036 -82.192 1.00 0.00 385 VAL B C 1
ATOM 5922 O O . VAL B 2 385 ? 4.026 64.014 -82.747 1.00 0.00 385 VAL B O 1
ATOM 5926 N N . LYS B 2 386 ? 3.876 66.251 -82.654 1.00 0.00 386 LYS B N 1
ATOM 5927 C CA . LYS B 2 386 ? 3.234 66.538 -83.886 1.00 0.00 386 LYS B CA 1
ATOM 5928 C C . LYS B 2 386 ? 4.012 66.301 -85.120 1.00 0.00 386 LYS B C 1
ATOM 5929 O O . LYS B 2 386 ? 3.384 66.166 -86.159 1.00 0.00 386 LYS B O 1
ATOM 5935 N N . MET B 2 387 ? 5.339 66.222 -85.087 1.00 0.00 387 MET B N 1
ATOM 5936 C CA . MET B 2 387 ? 6.116 65.947 -86.322 1.00 0.00 387 MET B CA 1
ATOM 5937 C C . MET B 2 387 ? 6.051 64.515 -86.633 1.00 0.00 387 MET B C 1
ATOM 5938 O O . MET B 2 387 ? 5.924 64.204 -87.779 1.00 0.00 387 MET B O 1
ATOM 5943 N N . LEU B 2 388 ? 6.075 63.615 -85.632 1.00 0.00 388 LEU B N 1
ATOM 5944 C CA . LEU B 2 388 ? 5.899 62.186 -85.767 1.00 0.00 388 LEU B CA 1
ATOM 5945 C C . LEU B 2 388 ? 4.456 61.941 -86.001 1.00 0.00 388 LEU B C 1
ATOM 5946 O O . LEU B 2 388 ? 4.122 60.870 -86.586 1.00 0.00 388 LEU B O 1
ATOM 5951 N N . ALA B 2 389 ? 3.530 62.820 -85.616 1.00 0.00 389 ALA B N 1
ATOM 5952 C CA . ALA B 2 389 ? 2.110 62.500 -85.656 1.00 0.00 389 ALA B CA 1
ATOM 5953 C C . ALA B 2 389 ? 1.480 62.668 -86.952 1.00 0.00 389 ALA B C 1
ATOM 5954 O O . ALA B 2 389 ? 0.557 61.953 -87.279 1.00 0.00 389 ALA B O 1
ATOM 5956 N N . GLY B 2 390 ? 2.066 63.499 -87.786 1.00 0.00 390 GLY B N 1
ATOM 5957 C CA . GLY B 2 390 ? 1.712 63.720 -89.214 1.00 0.00 390 GLY B CA 1
ATOM 5958 C C . GLY B 2 390 ? 0.896 64.928 -89.503 1.00 0.00 390 GLY B C 1
ATOM 5959 O O . GLY B 2 390 ? 0.291 64.920 -90.584 1.00 0.00 390 GLY B O 1
ATOM 5960 N N . VAL B 2 391 ? 0.849 65.863 -88.523 1.00 0.00 391 VAL B N 1
ATOM 5961 C CA . VAL B 2 391 ? -0.007 67.016 -88.682 1.00 0.00 391 VAL B CA 1
ATOM 5962 C C . VAL B 2 391 ? 0.802 68.250 -88.994 1.00 0.00 391 VAL B C 1
ATOM 5963 O O . VAL B 2 391 ? 0.299 69.329 -89.256 1.00 0.00 391 VAL B O 1
ATOM 5967 N N . GLU B 2 392 ? 2.129 67.960 -88.946 1.00 0.00 392 GLU B N 1
ATOM 5968 C CA . GLU B 2 392 ? 3.164 68.903 -89.081 1.00 0.00 392 GLU B CA 1
ATOM 5969 C C . GLU B 2 392 ? 4.200 68.066 -89.769 1.00 0.00 392 GLU B C 1
ATOM 5970 O O . GLU B 2 392 ? 4.238 66.858 -89.482 1.00 0.00 392 GLU B O 1
ATOM 5976 N N . GLU B 2 393 ? 4.962 68.638 -90.810 1.00 0.00 393 GLU B N 1
ATOM 5977 C CA . GLU B 2 393 ? 5.908 67.939 -91.648 1.00 0.00 393 GLU B CA 1
ATOM 5978 C C . GLU B 2 393 ? 7.169 68.559 -91.175 1.00 0.00 393 GLU B C 1
ATOM 5979 O O . GLU B 2 393 ? 7.195 69.794 -91.034 1.00 0.00 393 GLU B O 1
ATOM 5985 N N . PRO B 2 394 ? 8.218 67.814 -90.820 1.00 0.00 394 PRO B N 1
ATOM 5986 C CA . PRO B 2 394 ? 9.467 68.392 -90.383 1.00 0.00 394 PRO B CA 1
ATOM 5987 C C . PRO B 2 394 ? 10.007 69.329 -91.449 1.00 0.00 394 PRO B C 1
ATOM 5988 O O . PRO B 2 394 ? 9.853 69.082 -92.639 1.00 0.00 394 PRO B O 1
ATOM 5992 N N . THR B 2 395 ? 10.691 70.475 -91.085 1.00 0.00 395 THR B N 1
ATOM 5993 C CA . THR B 2 395 ? 11.298 71.365 -92.089 1.00 0.00 395 THR B CA 1
ATOM 5994 C C . THR B 2 395 ? 12.523 70.691 -92.674 1.00 0.00 395 THR B C 1
ATOM 5995 O O . THR B 2 395 ? 12.804 70.787 -93.904 1.00 0.00 395 THR B O 1
ATOM 5999 N N . GLU B 2 396 ? 13.306 70.028 -91.822 1.00 0.00 396 GLU B N 1
ATOM 6000 C CA . GLU B 2 396 ? 14.456 69.261 -92.081 1.00 0.00 396 GLU B CA 1
ATOM 6001 C C . GLU B 2 396 ? 14.459 68.020 -91.204 1.00 0.00 396 GLU B C 1
ATOM 6002 O O . GLU B 2 396 ? 13.893 68.019 -90.093 1.00 0.00 396 GLU B O 1
ATOM 6008 N N . GLY B 2 397 ? 15.043 66.929 -91.705 1.00 0.00 397 GLY B N 1
ATOM 6009 C CA . GLY B 2 397 ? 15.070 65.653 -90.953 1.00 0.00 397 GLY B CA 1
ATOM 6010 C C . GLY B 2 397 ? 13.898 64.791 -91.263 1.00 0.00 397 GLY B C 1
ATOM 6011 O O . GLY B 2 397 ? 12.897 65.103 -91.922 1.00 0.00 397 GLY B O 1
ATOM 6012 N N . LYS B 2 398 ? 13.865 63.591 -90.600 1.00 0.00 398 LYS B N 1
ATOM 6013 C CA . LYS B 2 398 ? 12.899 62.628 -90.851 1.00 0.00 398 LYS B CA 1
ATOM 6014 C C . LYS B 2 398 ? 12.564 61.960 -89.606 1.00 0.00 398 LYS B C 1
ATOM 6015 O O . LYS B 2 398 ? 13.471 61.509 -88.892 1.00 0.00 398 LYS B O 1
ATOM 6021 N N . VAL B 2 399 ? 11.219 61.880 -89.411 1.00 0.00 399 VAL B N 1
ATOM 6022 C CA . VAL B 2 399 ? 10.713 61.136 -88.244 1.00 0.00 399 VAL B CA 1
ATOM 6023 C C . VAL B 2 399 ? 9.535 60.435 -88.813 1.00 0.00 399 VAL B C 1
ATOM 6024 O O . VAL B 2 399 ? 8.996 59.541 -88.225 1.00 0.00 399 VAL B O 1
ATOM 6028 N N . GLU B 2 400 ? 9.081 60.862 -90.035 1.00 0.00 400 GLU B N 1
ATOM 6029 C CA . GLU B 2 400 ? 7.844 60.347 -90.495 1.00 0.00 400 GLU B CA 1
ATOM 6030 C C . GLU B 2 400 ? 8.169 59.138 -91.310 1.00 0.00 400 GLU B C 1
ATOM 6031 O O . GLU B 2 400 ? 8.579 59.220 -92.483 1.00 0.00 400 GLU B O 1
ATOM 6037 N N . TRP B 2 401 ? 7.923 57.987 -90.689 1.00 0.00 401 TRP B N 1
ATOM 6038 C CA . TRP B 2 401 ? 8.379 56.711 -91.171 1.00 0.00 401 TRP B CA 1
ATOM 6039 C C . TRP B 2 401 ? 7.152 55.874 -91.220 1.00 0.00 401 TRP B C 1
ATOM 6040 O O . TRP B 2 401 ? 6.045 56.399 -91.263 1.00 0.00 401 TRP B O 1
ATOM 6051 N N . ASP B 2 402 ? 7.295 54.556 -91.294 1.00 0.00 402 ASP B N 1
ATOM 6052 C CA . ASP B 2 402 ? 6.286 53.493 -91.504 1.00 0.00 402 ASP B CA 1
ATOM 6053 C C . ASP B 2 402 ? 5.883 52.920 -90.152 1.00 0.00 402 ASP B C 1
ATOM 6054 O O . ASP B 2 402 ? 5.308 51.841 -90.093 1.00 0.00 402 ASP B O 1
ATOM 6059 N N . LEU B 2 403 ? 6.182 53.686 -89.096 1.00 0.00 403 LEU B N 1
ATOM 6060 C CA . LEU B 2 403 ? 5.474 53.556 -87.860 1.00 0.00 403 LEU B CA 1
ATOM 6061 C C . LEU B 2 403 ? 4.120 54.304 -87.984 1.00 0.00 403 LEU B C 1
ATOM 6062 O O . LEU B 2 403 ? 3.985 55.521 -88.362 1.00 0.00 403 LEU B O 1
ATOM 6067 N N . THR B 2 404 ? 3.103 53.604 -87.477 1.00 0.00 404 THR B N 1
ATOM 6068 C CA . THR B 2 404 ? 1.779 54.199 -87.272 1.00 0.00 404 THR B CA 1
ATOM 6069 C C . THR B 2 404 ? 1.651 54.785 -85.904 1.00 0.00 404 THR B C 1
ATOM 6070 O O . THR B 2 404 ? 2.143 54.209 -84.874 1.00 0.00 404 THR B O 1
ATOM 6074 N N . VAL B 2 405 ? 1.049 55.996 -85.866 1.00 0.00 405 VAL B N 1
ATOM 6075 C CA . VAL B 2 405 ? 1.100 56.821 -84.703 1.00 0.00 405 VAL B CA 1
ATOM 6076 C C . VAL B 2 405 ? -0.307 57.000 -84.389 1.00 0.00 405 VAL B C 1
ATOM 6077 O O . VAL B 2 405 ? -1.184 57.241 -85.280 1.00 0.00 405 VAL B O 1
ATOM 6081 N N . ALA B 2 406 ? -0.484 56.910 -83.057 1.00 0.00 406 ALA B N 1
ATOM 6082 C CA . ALA B 2 406 ? -1.781 57.053 -82.349 1.00 0.00 406 ALA B CA 1
ATOM 6083 C C . ALA B 2 406 ? -1.738 58.254 -81.466 1.00 0.00 406 ALA B C 1
ATOM 6084 O O . ALA B 2 406 ? -0.872 58.414 -80.640 1.00 0.00 406 ALA B O 1
ATOM 6086 N N . TYR B 2 407 ? -2.622 59.231 -81.783 1.00 0.00 407 TYR B N 1
ATOM 6087 C CA . TYR B 2 407 ? -2.389 60.594 -81.335 1.00 0.00 407 TYR B CA 1
ATOM 6088 C C . TYR B 2 407 ? -3.532 61.145 -80.455 1.00 0.00 407 TYR B C 1
ATOM 6089 O O . TYR B 2 407 ? -4.661 61.333 -80.904 1.00 0.00 407 TYR B O 1
ATOM 6098 N N . LYS B 2 408 ? -3.260 61.406 -79.146 1.00 0.00 408 LYS B N 1
ATOM 6099 C CA . LYS B 2 408 ? -4.204 62.021 -78.247 1.00 0.00 408 LYS B CA 1
ATOM 6100 C C . LYS B 2 408 ? -3.916 63.484 -78.121 1.00 0.00 408 LYS B C 1
ATOM 6101 O O . LYS B 2 408 ? -2.952 63.779 -77.444 1.00 0.00 408 LYS B O 1
ATOM 6107 N N . PRO B 2 409 ? -4.635 64.378 -78.761 1.00 0.00 409 PRO B N 1
ATOM 6108 C CA . PRO B 2 409 ? -4.374 65.884 -78.836 1.00 0.00 409 PRO B CA 1
ATOM 6109 C C . PRO B 2 409 ? -4.460 66.581 -77.441 1.00 0.00 409 PRO B C 1
ATOM 6110 O O . PRO B 2 409 ? -4.993 65.974 -76.504 1.00 0.00 409 PRO B O 1
ATOM 6114 N N . GLN B 2 410 ? -3.961 67.763 -77.311 1.00 0.00 410 GLN B N 1
ATOM 6115 C CA . GLN B 2 410 ? -3.814 68.519 -76.135 1.00 0.00 410 GLN B CA 1
ATOM 6116 C C . GLN B 2 410 ? -5.158 68.992 -75.520 1.00 0.00 410 GLN B C 1
ATOM 6117 O O . GLN B 2 410 ? -5.316 68.840 -74.304 1.00 0.00 410 GLN B O 1
ATOM 6123 N N . TYR B 2 411 ? -6.076 69.506 -76.427 1.00 0.00 411 TYR B N 1
ATOM 6124 C CA . TYR B 2 411 ? -7.403 69.862 -75.990 1.00 0.00 411 TYR B CA 1
ATOM 6125 C C . TYR B 2 411 ? -8.237 68.652 -76.248 1.00 0.00 411 TYR B C 1
ATOM 6126 O O . TYR B 2 411 ? -7.846 67.766 -76.959 1.00 0.00 411 TYR B O 1
ATOM 6135 N N . ILE B 2 412 ? -9.428 68.732 -75.589 1.00 0.00 412 ILE B N 1
ATOM 6136 C CA . ILE B 2 412 ? -10.469 67.799 -75.916 1.00 0.00 412 ILE B CA 1
ATOM 6137 C C . ILE B 2 412 ? -11.735 68.492 -76.152 1.00 0.00 412 ILE B C 1
ATOM 6138 O O . ILE B 2 412 ? -12.182 69.487 -75.593 1.00 0.00 412 ILE B O 1
ATOM 6143 N N . LYS B 2 413 ? -12.201 68.126 -77.338 1.00 0.00 413 LYS B N 1
ATOM 6144 C CA . LYS B 2 413 ? -13.430 68.619 -77.904 1.00 0.00 413 LYS B CA 1
ATOM 6145 C C . LYS B 2 413 ? -13.978 67.405 -78.675 1.00 0.00 413 LYS B C 1
ATOM 6146 O O . LYS B 2 413 ? -13.243 66.602 -79.221 1.00 0.00 413 LYS B O 1
ATOM 6152 N N . ALA B 2 414 ? -15.259 67.271 -78.733 1.00 0.00 414 ALA B N 1
ATOM 6153 C CA . ALA B 2 414 ? -15.918 66.146 -79.357 1.00 0.00 414 ALA B CA 1
ATOM 6154 C C . ALA B 2 414 ? -16.498 66.624 -80.648 1.00 0.00 414 ALA B C 1
ATOM 6155 O O . ALA B 2 414 ? -16.751 67.835 -80.780 1.00 0.00 414 ALA B O 1
ATOM 6157 N N . GLU B 2 415 ? -16.696 65.751 -81.716 1.00 0.00 415 GLU B N 1
ATOM 6158 C CA . GLU B 2 415 ? -17.241 66.056 -83.001 1.00 0.00 415 GLU B CA 1
ATOM 6159 C C . GLU B 2 415 ? -17.957 64.813 -83.583 1.00 0.00 415 GLU B C 1
ATOM 6160 O O . GLU B 2 415 ? -18.356 64.688 -84.765 1.00 0.00 415 GLU B O 1
ATOM 6166 N N . TYR B 2 416 ? -18.150 63.883 -82.693 1.00 0.00 416 TYR B N 1
ATOM 6167 C CA . TYR B 2 416 ? -18.600 62.574 -82.921 1.00 0.00 416 TYR B CA 1
ATOM 6168 C C . TYR B 2 416 ? -20.045 62.422 -82.580 1.00 0.00 416 TYR B C 1
ATOM 6169 O O . TYR B 2 416 ? -20.531 62.572 -81.463 1.00 0.00 416 TYR B O 1
ATOM 6178 N N . GLU B 2 417 ? -20.801 62.073 -83.621 1.00 0.00 417 GLU B N 1
ATOM 6179 C CA . GLU B 2 417 ? -22.240 61.711 -83.426 1.00 0.00 417 GLU B CA 1
ATOM 6180 C C . GLU B 2 417 ? -22.291 60.210 -83.204 1.00 0.00 417 GLU B C 1
ATOM 6181 O O . GLU B 2 417 ? -21.701 59.448 -83.927 1.00 0.00 417 GLU B O 1
ATOM 6187 N N . GLY B 2 418 ? -23.010 59.810 -82.169 1.00 0.00 418 GLY B N 1
ATOM 6188 C CA . GLY B 2 418 ? -22.995 58.460 -81.635 1.00 0.00 418 GLY B CA 1
ATOM 6189 C C . GLY B 2 418 ? -22.271 58.245 -80.339 1.00 0.00 418 GLY B C 1
ATOM 6190 O O . GLY B 2 418 ? -21.677 59.179 -79.767 1.00 0.00 418 GLY B O 1
ATOM 6191 N N . THR B 2 419 ? -22.460 57.062 -79.805 1.00 0.00 419 THR B N 1
ATOM 6192 C CA . THR B 2 419 ? -22.172 56.759 -78.494 1.00 0.00 419 THR B CA 1
ATOM 6193 C C . THR B 2 419 ? -20.692 56.557 -78.238 1.00 0.00 419 THR B C 1
ATOM 6194 O O . THR B 2 419 ? -19.947 56.540 -79.217 1.00 0.00 419 THR B O 1
ATOM 6198 N N . VAL B 2 420 ? -20.235 56.393 -76.951 1.00 0.00 420 VAL B N 1
ATOM 6199 C CA . VAL B 2 420 ? -18.894 55.985 -76.537 1.00 0.00 420 VAL B CA 1
ATOM 6200 C C . VAL B 2 420 ? -18.639 54.673 -77.217 1.00 0.00 420 VAL B C 1
ATOM 6201 O O . VAL B 2 420 ? -17.571 54.426 -77.767 1.00 0.00 420 VAL B O 1
ATOM 6205 N N . TYR B 2 421 ? -19.565 53.650 -77.182 1.00 0.00 421 TYR B N 1
ATOM 6206 C CA . TYR B 2 421 ? -19.353 52.356 -77.877 1.00 0.00 421 TYR B CA 1
ATOM 6207 C C . TYR B 2 421 ? -19.185 52.382 -79.340 1.00 0.00 421 TYR B C 1
ATOM 6208 O O . TYR B 2 421 ? -18.347 51.612 -79.777 1.00 0.00 421 TYR B O 1
ATOM 6217 N N . GLU B 2 422 ? -19.821 53.262 -80.151 1.00 0.00 422 GLU B N 1
ATOM 6218 C CA . GLU B 2 422 ? -19.645 53.428 -81.574 1.00 0.00 422 GLU B CA 1
ATOM 6219 C C . GLU B 2 422 ? -18.171 53.838 -81.831 1.00 0.00 422 GLU B C 1
ATOM 6220 O O . GLU B 2 422 ? -17.473 53.192 -82.641 1.00 0.00 422 GLU B O 1
ATOM 6226 N N . LEU B 2 423 ? -17.764 54.918 -81.107 1.00 0.00 423 LEU B N 1
ATOM 6227 C CA . LEU B 2 423 ? -16.503 55.571 -81.279 1.00 0.00 423 LEU B CA 1
ATOM 6228 C C . LEU B 2 423 ? -15.342 54.594 -81.110 1.00 0.00 423 LEU B C 1
ATOM 6229 O O . LEU B 2 423 ? -14.454 54.484 -82.013 1.00 0.00 423 LEU B O 1
ATOM 6234 N N . LEU B 2 424 ? -15.350 53.828 -80.033 1.00 0.00 424 LEU B N 1
ATOM 6235 C CA . LEU B 2 424 ? -14.331 52.852 -79.802 1.00 0.00 424 LEU B CA 1
ATOM 6236 C C . LEU B 2 424 ? -14.338 51.651 -80.691 1.00 0.00 424 LEU B C 1
ATOM 6237 O O . LEU B 2 424 ? -13.281 51.316 -81.185 1.00 0.00 424 LEU B O 1
ATOM 6242 N N . SER B 2 425 ? -15.612 51.085 -80.891 1.00 0.00 425 SER B N 1
ATOM 6243 C CA . SER B 2 425 ? -15.862 49.911 -81.674 1.00 0.00 425 SER B CA 1
ATOM 6244 C C . SER B 2 425 ? -15.364 49.750 -83.101 1.00 0.00 425 SER B C 1
ATOM 6245 O O . SER B 2 425 ? -14.912 48.691 -83.497 1.00 0.00 425 SER B O 1
ATOM 6248 N N . LYS B 2 426 ? -15.367 50.834 -83.866 1.00 0.00 426 LYS B N 1
ATOM 6249 C CA . LYS B 2 426 ? -14.858 50.919 -85.179 1.00 0.00 426 LYS B CA 1
ATOM 6250 C C . LYS B 2 426 ? -13.350 50.935 -85.232 1.00 0.00 426 LYS B C 1
ATOM 6251 O O . LYS B 2 426 ? -12.768 50.878 -86.347 1.00 0.00 426 LYS B O 1
ATOM 6257 N N . ILE B 2 427 ? -12.658 51.012 -84.072 1.00 0.00 427 ILE B N 1
ATOM 6258 C CA . ILE B 2 427 ? -11.222 51.078 -84.099 1.00 0.00 427 ILE B CA 1
ATOM 6259 C C . ILE B 2 427 ? -10.697 49.652 -84.049 1.00 0.00 427 ILE B C 1
ATOM 6260 O O . ILE B 2 427 ? -9.873 49.305 -84.845 1.00 0.00 427 ILE B O 1
ATOM 6265 N N . ASP B 2 428 ? -11.310 48.855 -83.207 1.00 0.00 428 ASP B N 1
ATOM 6266 C CA . ASP B 2 428 ? -10.798 47.569 -82.946 1.00 0.00 428 ASP B CA 1
ATOM 6267 C C . ASP B 2 428 ? -11.843 47.096 -81.920 1.00 0.00 428 ASP B C 1
ATOM 6268 O O . ASP B 2 428 ? -11.760 47.399 -80.663 1.00 0.00 428 ASP B O 1
ATOM 6273 N N . SER B 2 429 ? -12.888 46.455 -82.444 1.00 0.00 429 SER B N 1
ATOM 6274 C CA . SER B 2 429 ? -13.930 45.716 -81.784 1.00 0.00 429 SER B CA 1
ATOM 6275 C C . SER B 2 429 ? -13.290 44.681 -80.889 1.00 0.00 429 SER B C 1
ATOM 6276 O O . SER B 2 429 ? -13.790 44.519 -79.769 1.00 0.00 429 SER B O 1
ATOM 6279 N N . SER B 2 430 ? -12.223 44.032 -81.461 1.00 0.00 430 SER B N 1
ATOM 6280 C CA . SER B 2 430 ? -11.555 42.831 -80.997 1.00 0.00 430 SER B CA 1
ATOM 6281 C C . SER B 2 430 ? -11.002 43.053 -79.578 1.00 0.00 430 SER B C 1
ATOM 6282 O O . SER B 2 430 ? -11.264 42.230 -78.720 1.00 0.00 430 SER B O 1
ATOM 6285 N N . LYS B 2 431 ? -10.257 44.189 -79.395 1.00 0.00 431 LYS B N 1
ATOM 6286 C CA . LYS B 2 431 ? -9.615 44.626 -78.192 1.00 0.00 431 LYS B CA 1
ATOM 6287 C C . LYS B 2 431 ? -10.547 44.847 -77.001 1.00 0.00 431 LYS B C 1
ATOM 6288 O O . LYS B 2 431 ? -10.221 44.556 -75.847 1.00 0.00 431 LYS B O 1
ATOM 6294 N N . LEU B 2 432 ? -11.701 45.437 -77.379 1.00 0.00 432 LEU B N 1
ATOM 6295 C CA . LEU B 2 432 ? -12.785 45.744 -76.443 1.00 0.00 432 LEU B CA 1
ATOM 6296 C C . LEU B 2 432 ? -13.220 44.456 -75.731 1.00 0.00 432 LEU B C 1
ATOM 6297 O O . LEU B 2 432 ? -13.660 44.415 -74.547 1.00 0.00 432 LEU B O 1
ATOM 6302 N N . ASN B 2 433 ? -13.179 43.327 -76.431 1.00 0.00 433 ASN B N 1
ATOM 6303 C CA . ASN B 2 433 ? -13.859 42.126 -75.983 1.00 0.00 433 ASN B CA 1
ATOM 6304 C C . ASN B 2 433 ? -12.849 41.257 -75.282 1.00 0.00 433 ASN B C 1
ATOM 6305 O O . ASN B 2 433 ? -13.282 40.353 -74.601 1.00 0.00 433 ASN B O 1
ATOM 6310 N N . SER B 2 434 ? -11.506 41.632 -75.311 1.00 0.00 434 SER B N 1
ATOM 6311 C CA . SER B 2 434 ? -10.472 40.784 -74.678 1.00 0.00 434 SER B CA 1
ATOM 6312 C C . SER B 2 434 ? -10.293 41.195 -73.221 1.00 0.00 434 SER B C 1
ATOM 6313 O O . SER B 2 434 ? -10.532 42.296 -72.890 1.00 0.00 434 SER B O 1
ATOM 6316 N N . ASN B 2 435 ? -9.859 40.270 -72.301 1.00 0.00 435 ASN B N 1
ATOM 6317 C CA . ASN B 2 435 ? -9.870 40.351 -70.859 1.00 0.00 435 ASN B CA 1
ATOM 6318 C C . ASN B 2 435 ? -8.869 41.299 -70.300 1.00 0.00 435 ASN B C 1
ATOM 6319 O O . ASN B 2 435 ? -9.121 41.947 -69.258 1.00 0.00 435 ASN B O 1
ATOM 6324 N N . PHE B 2 436 ? -7.773 41.533 -71.043 1.00 0.00 436 PHE B N 1
ATOM 6325 C CA . PHE B 2 436 ? -6.701 42.381 -70.632 1.00 0.00 436 PHE B CA 1
ATOM 6326 C C . PHE B 2 436 ? -7.070 43.824 -70.632 1.00 0.00 436 PHE B C 1
ATOM 6327 O O . PHE B 2 436 ? -6.749 44.628 -69.707 1.00 0.00 436 PHE B O 1
ATOM 6335 N N . TYR B 2 437 ? -7.711 44.272 -71.760 1.00 0.00 437 TYR B N 1
ATOM 6336 C CA . TYR B 2 437 ? -8.074 45.643 -71.982 1.00 0.00 437 TYR B CA 1
ATOM 6337 C C . TYR B 2 437 ? -9.208 45.907 -71.016 1.00 0.00 437 TYR B C 1
ATOM 6338 O O . TYR B 2 437 ? -9.348 47.027 -70.589 1.00 0.00 437 TYR B O 1
ATOM 6347 N N . LYS B 2 438 ? -9.987 44.845 -70.649 1.00 0.00 438 LYS B N 1
ATOM 6348 C CA . LYS B 2 438 ? -11.023 44.941 -69.663 1.00 0.00 438 LYS B CA 1
ATOM 6349 C C . LYS B 2 438 ? -10.513 45.055 -68.224 1.00 0.00 438 LYS B C 1
ATOM 6350 O O . LYS B 2 438 ? -11.054 45.833 -67.409 1.00 0.00 438 LYS B O 1
ATOM 6356 N N . THR B 2 439 ? -9.334 44.423 -67.897 1.00 0.00 439 THR B N 1
ATOM 6357 C CA . THR B 2 439 ? -8.834 44.476 -66.512 1.00 0.00 439 THR B CA 1
ATOM 6358 C C . THR B 2 439 ? -8.131 45.789 -66.318 1.00 0.00 439 THR B C 1
ATOM 6359 O O . THR B 2 439 ? -8.132 46.470 -65.272 1.00 0.00 439 THR B O 1
ATOM 6363 N N . GLU B 2 440 ? -7.438 46.303 -67.392 1.00 0.00 440 GLU B N 1
ATOM 6364 C CA . GLU B 2 440 ? -6.414 47.310 -67.275 1.00 0.00 440 GLU B CA 1
ATOM 6365 C C . GLU B 2 440 ? -6.895 48.633 -67.725 1.00 0.00 440 GLU B C 1
ATOM 6366 O O . GLU B 2 440 ? -6.310 49.597 -67.231 1.00 0.00 440 GLU B O 1
ATOM 6372 N N . LEU B 2 441 ? -7.950 48.737 -68.593 1.00 0.00 441 LEU B N 1
ATOM 6373 C CA . LEU B 2 441 ? -8.149 50.018 -69.226 1.00 0.00 441 LEU B CA 1
ATOM 6374 C C . LEU B 2 441 ? -9.591 50.430 -69.003 1.00 0.00 441 LEU B C 1
ATOM 6375 O O . LEU B 2 441 ? -9.948 51.412 -68.394 1.00 0.00 441 LEU B O 1
ATOM 6380 N N . LEU B 2 442 ? -10.418 49.618 -69.758 1.00 0.00 442 LEU B N 1
ATOM 6381 C CA . LEU B 2 442 ? -11.841 49.916 -69.724 1.00 0.00 442 LEU B CA 1
ATOM 6382 C C . LEU B 2 442 ? -12.574 49.947 -68.441 1.00 0.00 442 LEU B C 1
ATOM 6383 O O . LEU B 2 442 ? -13.180 50.967 -68.087 1.00 0.00 442 LEU B O 1
ATOM 6388 N N . LYS B 2 443 ? -12.458 48.867 -67.660 1.00 0.00 443 LYS B N 1
ATOM 6389 C CA . LYS B 2 443 ? -13.219 48.695 -66.385 1.00 0.00 443 LYS B CA 1
ATOM 6390 C C . LYS B 2 443 ? -12.789 49.708 -65.325 1.00 0.00 443 LYS B C 1
ATOM 6391 O O . LYS B 2 443 ? -13.701 50.208 -64.678 1.00 0.00 443 LYS B O 1
ATOM 6397 N N . PRO B 2 444 ? -11.535 50.140 -65.076 1.00 0.00 444 PRO B N 1
ATOM 6398 C CA . PRO B 2 444 ? -11.267 50.942 -63.919 1.00 0.00 444 PRO B CA 1
ATOM 6399 C C . PRO B 2 444 ? -11.397 52.439 -64.167 1.00 0.00 444 PRO B C 1
ATOM 6400 O O . PRO B 2 444 ? -11.192 53.212 -63.248 1.00 0.00 444 PRO B O 1
ATOM 6404 N N . LEU B 2 445 ? -11.696 52.789 -65.423 1.00 0.00 445 LEU B N 1
ATOM 6405 C CA . LEU B 2 445 ? -11.798 54.140 -65.948 1.00 0.00 445 LEU B CA 1
ATOM 6406 C C . LEU B 2 445 ? -13.216 54.323 -66.324 1.00 0.00 445 LEU B C 1
ATOM 6407 O O . LEU B 2 445 ? -13.480 55.366 -66.884 1.00 0.00 445 LEU B O 1
ATOM 6412 N N . GLY B 2 446 ? -14.135 53.436 -66.010 1.00 0.00 446 GLY B N 1
ATOM 6413 C CA . GLY B 2 446 ? -15.515 53.608 -66.011 1.00 0.00 446 GLY B CA 1
ATOM 6414 C C . GLY B 2 446 ? -16.310 53.526 -67.229 1.00 0.00 446 GLY B C 1
ATOM 6415 O O . GLY B 2 446 ? -17.392 54.056 -67.177 1.00 0.00 446 GLY B O 1
ATOM 6416 N N . ILE B 2 447 ? -15.815 52.875 -68.244 1.00 0.00 447 ILE B N 1
ATOM 6417 C CA . ILE B 2 447 ? -16.213 53.053 -69.621 1.00 0.00 447 ILE B CA 1
ATOM 6418 C C . ILE B 2 447 ? -17.260 52.077 -69.961 1.00 0.00 447 ILE B C 1
ATOM 6419 O O . ILE B 2 447 ? -17.965 52.243 -70.925 1.00 0.00 447 ILE B O 1
ATOM 6424 N N . ILE B 2 448 ? -17.429 51.101 -69.097 1.00 0.00 448 ILE B N 1
ATOM 6425 C CA . ILE B 2 448 ? -18.353 50.074 -69.294 1.00 0.00 448 ILE B CA 1
ATOM 6426 C C . ILE B 2 448 ? -19.673 50.715 -68.988 1.00 0.00 448 ILE B C 1
ATOM 6427 O O . ILE B 2 448 ? -20.649 50.611 -69.719 1.00 0.00 448 ILE B O 1
ATOM 6432 N N . ASP B 2 449 ? -19.715 51.445 -67.885 1.00 0.00 449 ASP B N 1
ATOM 6433 C CA . ASP B 2 449 ? -20.843 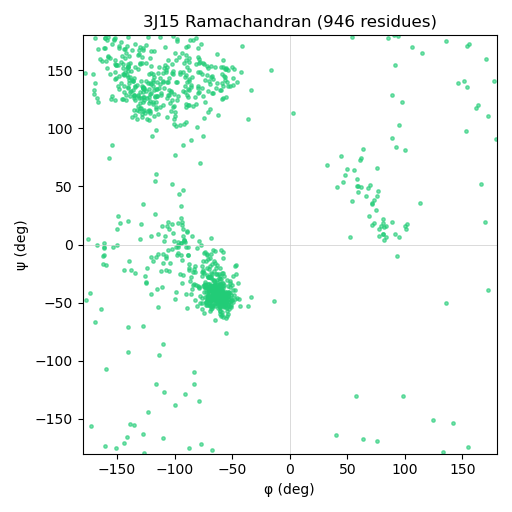52.269 -67.529 1.00 0.00 449 ASP B CA 1
ATOM 6434 C C . ASP B 2 449 ? -21.162 53.510 -68.362 1.00 0.00 449 ASP B C 1
ATOM 6435 O O . ASP B 2 449 ? -22.061 54.195 -67.920 1.00 0.00 449 ASP B O 1
ATOM 6440 N N . LEU B 2 450 ? -20.445 53.750 -69.499 1.00 0.00 450 LEU B N 1
ATOM 6441 C CA . LEU B 2 450 ? -20.511 54.961 -70.220 1.00 0.00 450 LEU B CA 1
ATOM 6442 C C . LEU B 2 450 ? -20.952 54.803 -71.607 1.00 0.00 450 LEU B C 1
ATOM 6443 O O . LEU B 2 450 ? -21.216 55.810 -72.282 1.00 0.00 450 LEU B O 1
ATOM 6448 N N . TYR B 2 451 ? -21.031 53.570 -72.122 1.00 0.00 451 TYR B N 1
ATOM 6449 C CA . TYR B 2 451 ? -21.412 53.159 -73.439 1.00 0.00 451 TYR B CA 1
ATOM 6450 C C . TYR B 2 451 ? -22.789 53.707 -73.838 1.00 0.00 451 TYR B C 1
ATOM 6451 O O . TYR B 2 451 ? -22.961 53.734 -75.073 1.00 0.00 451 TYR B O 1
ATOM 6460 N N . ASP B 2 452 ? -23.731 53.919 -72.895 1.00 0.00 452 ASP B N 1
ATOM 6461 C CA . ASP B 2 452 ? -25.122 54.440 -73.108 1.00 0.00 452 ASP B CA 1
ATOM 6462 C C . ASP B 2 452 ? -25.239 55.870 -73.489 1.00 0.00 452 ASP B C 1
ATOM 6463 O O . ASP B 2 452 ? -26.231 56.168 -74.135 1.00 0.00 452 ASP B O 1
ATOM 6468 N N . ARG B 2 453 ? -24.263 56.802 -73.263 1.00 0.00 453 ARG B N 1
ATOM 6469 C CA . ARG B 2 453 ? -24.380 58.243 -73.575 1.00 0.00 453 ARG B CA 1
ATOM 6470 C C . ARG B 2 453 ? -23.560 58.544 -74.765 1.00 0.00 453 ARG B C 1
ATOM 6471 O O . ARG B 2 453 ? -22.679 57.765 -75.178 1.00 0.00 453 ARG B O 1
ATOM 6479 N N . ASN B 2 454 ? -23.859 59.661 -75.477 1.00 0.00 454 ASN B N 1
ATOM 6480 C CA . ASN B 2 454 ? -23.185 60.049 -76.654 1.00 0.00 454 ASN B CA 1
ATOM 6481 C C . ASN B 2 454 ? -21.837 60.700 -76.182 1.00 0.00 454 ASN B C 1
ATOM 6482 O O . ASN B 2 454 ? -21.732 61.121 -75.047 1.00 0.00 454 ASN B O 1
ATOM 6487 N N . VAL B 2 455 ? -20.871 60.763 -77.056 1.00 0.00 455 VAL B N 1
ATOM 6488 C CA . VAL B 2 455 ? -19.578 61.403 -76.865 1.00 0.00 455 VAL B CA 1
ATOM 6489 C C . VAL B 2 455 ? -19.742 62.886 -76.543 1.00 0.00 455 VAL B C 1
ATOM 6490 O O . VAL B 2 455 ? -19.177 63.424 -75.562 1.00 0.00 455 VAL B O 1
ATOM 6494 N N . GLU B 2 456 ? -20.630 63.558 -77.278 1.00 0.00 456 GLU B N 1
ATOM 6495 C CA . GLU B 2 456 ? -20.935 64.965 -77.028 1.00 0.00 456 GLU B CA 1
ATOM 6496 C C . GLU B 2 456 ? -21.587 65.221 -75.659 1.00 0.00 456 GLU B C 1
ATOM 6497 O O . GLU B 2 456 ? -21.338 66.249 -75.051 1.00 0.00 456 GLU B O 1
ATOM 6503 N N . ASP B 2 457 ? -22.282 64.156 -75.115 1.00 0.00 457 ASP B N 1
ATOM 6504 C CA . ASP B 2 457 ? -23.039 64.020 -73.843 1.00 0.00 457 ASP B CA 1
ATOM 6505 C C . ASP B 2 457 ? -22.261 63.473 -72.686 1.00 0.00 457 ASP B C 1
ATOM 6506 O O . ASP B 2 457 ? -22.802 63.089 -71.646 1.00 0.00 457 ASP B O 1
ATOM 6511 N N . LEU B 2 458 ? -20.897 63.513 -72.824 1.00 0.00 458 LEU B N 1
ATOM 6512 C CA . LEU B 2 458 ? -19.993 63.206 -71.818 1.00 0.00 458 LEU B CA 1
ATOM 6513 C C . LEU B 2 458 ? -19.338 64.477 -71.379 1.00 0.00 458 LEU B C 1
ATOM 6514 O O . LEU B 2 458 ? -19.235 65.455 -72.096 1.00 0.00 458 LEU B O 1
ATOM 6519 N N . SER B 2 459 ? -18.910 64.495 -70.080 1.00 0.00 459 SER B N 1
ATOM 6520 C CA . SER B 2 459 ? -18.390 65.639 -69.441 1.00 0.00 459 SER B CA 1
ATOM 6521 C C . SER B 2 459 ? -16.869 65.470 -69.487 1.00 0.00 459 SER B C 1
ATOM 6522 O O . SER B 2 459 ? -16.459 64.407 -69.839 1.00 0.00 459 SER B O 1
ATOM 6525 N N . GLY B 2 460 ? -16.062 66.567 -69.226 1.00 0.00 460 GLY B N 1
ATOM 6526 C CA . GLY B 2 460 ? -14.631 66.619 -69.288 1.00 0.00 460 GLY B CA 1
ATOM 6527 C C . GLY B 2 460 ? -13.849 65.505 -68.729 1.00 0.00 460 GLY B C 1
ATOM 6528 O O . GLY B 2 460 ? -12.984 65.005 -69.387 1.00 0.00 460 GLY B O 1
ATOM 6529 N N . GLY B 2 461 ? -14.094 65.120 -67.434 1.00 0.00 461 GLY B N 1
ATOM 6530 C CA . GLY B 2 461 ? -13.254 64.022 -66.832 1.00 0.00 461 GLY B CA 1
ATOM 6531 C C . GLY B 2 461 ? -13.572 62.680 -67.434 1.00 0.00 461 GLY B C 1
ATOM 6532 O O . GLY B 2 461 ? -12.737 61.805 -67.551 1.00 0.00 461 GLY B O 1
ATOM 6533 N N . GLU B 2 462 ? -14.898 62.368 -67.785 1.00 0.00 462 GLU B N 1
ATOM 6534 C CA . GLU B 2 462 ? -15.312 61.054 -68.344 1.00 0.00 462 GLU B CA 1
ATOM 6535 C C . GLU B 2 462 ? -14.708 60.947 -69.732 1.00 0.00 462 GLU B C 1
ATOM 6536 O O . GLU B 2 462 ? -13.996 60.060 -70.090 1.00 0.00 462 GLU B O 1
ATOM 6542 N N . LEU B 2 463 ? -15.002 61.944 -70.607 1.00 0.00 463 LEU B N 1
ATOM 6543 C CA . LEU B 2 463 ? -14.525 62.222 -71.968 1.00 0.00 463 LEU B CA 1
ATOM 6544 C C . LEU B 2 463 ? -12.923 62.180 -72.095 1.00 0.00 463 LEU B C 1
ATOM 6545 O O . LEU B 2 463 ? -12.342 61.631 -73.032 1.00 0.00 463 LEU B O 1
ATOM 6550 N N . GLN B 2 464 ? -12.200 62.694 -71.081 1.00 0.00 464 GLN B N 1
ATOM 6551 C CA . GLN B 2 464 ? -10.785 62.576 -71.040 1.00 0.00 464 GLN B CA 1
ATOM 6552 C C . GLN B 2 464 ? -10.317 61.120 -71.024 1.00 0.00 464 GLN B C 1
ATOM 6553 O O . GLN B 2 464 ? -9.430 60.667 -71.719 1.00 0.00 464 GLN B O 1
ATOM 6559 N N . ARG B 2 465 ? -10.958 60.356 -70.108 1.00 0.00 465 ARG B N 1
ATOM 6560 C CA . ARG B 2 465 ? -10.708 58.927 -69.910 1.00 0.00 465 ARG B CA 1
ATOM 6561 C C . ARG B 2 465 ? -11.038 58.191 -71.148 1.00 0.00 465 ARG B C 1
ATOM 6562 O O . ARG B 2 465 ? -10.262 57.267 -71.457 1.00 0.00 465 ARG B O 1
ATOM 6570 N N . VAL B 2 466 ? -12.115 58.622 -71.918 1.00 0.00 466 VAL B N 1
ATOM 6571 C CA . VAL B 2 466 ? -12.617 58.090 -73.134 1.00 0.00 466 VAL B CA 1
ATOM 6572 C C . VAL B 2 466 ? -11.626 58.373 -74.250 1.00 0.00 466 VAL B C 1
ATOM 6573 O O . VAL B 2 466 ? -11.409 57.411 -74.929 1.00 0.00 466 VAL B O 1
ATOM 6577 N N . ALA B 2 467 ? -10.969 59.584 -74.331 1.00 0.00 467 ALA B N 1
ATOM 6578 C CA . ALA B 2 467 ? -9.986 59.950 -75.363 1.00 0.00 467 ALA B CA 1
ATOM 6579 C C . ALA B 2 467 ? -8.727 59.072 -75.296 1.00 0.00 467 ALA B C 1
ATOM 6580 O O . ALA B 2 467 ? -8.252 58.632 -76.343 1.00 0.00 467 ALA B O 1
ATOM 6582 N N . ILE B 2 468 ? -8.242 58.983 -73.969 1.00 0.00 468 ILE B N 1
ATOM 6583 C CA . ILE B 2 468 ? -7.106 58.203 -73.567 1.00 0.00 468 ILE B CA 1
ATOM 6584 C C . ILE B 2 468 ? -7.211 56.789 -73.945 1.00 0.00 468 ILE B C 1
ATOM 6585 O O . ILE B 2 468 ? -6.228 56.204 -74.435 1.00 0.00 468 ILE B O 1
ATOM 6590 N N . ALA B 2 469 ? -8.342 56.165 -73.631 1.00 0.00 469 ALA B N 1
ATOM 6591 C CA . ALA B 2 469 ? -8.661 54.781 -73.910 1.00 0.00 469 ALA B CA 1
ATOM 6592 C C . ALA B 2 469 ? -8.758 54.567 -75.385 1.00 0.00 469 ALA B C 1
ATOM 6593 O O . ALA B 2 469 ? -8.362 53.523 -75.863 1.00 0.00 469 ALA B O 1
ATOM 6595 N N . ALA B 2 470 ? -9.329 55.593 -76.105 1.00 0.00 470 ALA B N 1
ATOM 6596 C CA . ALA B 2 470 ? -9.388 55.546 -77.525 1.00 0.00 470 ALA B CA 1
ATOM 6597 C C . ALA B 2 470 ? -8.063 55.479 -78.259 1.00 0.00 470 ALA B C 1
ATOM 6598 O O . ALA B 2 470 ? -7.853 54.512 -78.985 1.00 0.00 470 ALA B O 1
ATOM 6600 N N . THR B 2 471 ? -7.202 56.394 -77.945 1.00 0.00 471 THR B N 1
ATOM 6601 C CA . THR B 2 471 ? -5.834 56.472 -78.448 1.00 0.00 471 THR B CA 1
ATOM 6602 C C . THR B 2 471 ? -5.113 55.072 -78.173 1.00 0.00 471 THR B C 1
ATOM 6603 O O . THR B 2 471 ? -4.596 54.492 -79.129 1.00 0.00 471 THR B O 1
ATOM 6607 N N . LEU B 2 472 ? -5.172 54.591 -76.948 1.00 0.00 472 LEU B N 1
ATOM 6608 C CA . LEU B 2 472 ? -4.528 53.254 -76.772 1.00 0.00 472 LEU B CA 1
ATOM 6609 C C . LEU B 2 472 ? -5.214 52.006 -77.359 1.00 0.00 472 LEU B C 1
ATOM 6610 O O . LEU B 2 472 ? -4.683 50.895 -77.384 1.00 0.00 472 LEU B O 1
ATOM 6615 N N . LEU B 2 473 ? -6.472 52.145 -77.856 1.00 0.00 473 LEU B N 1
ATOM 6616 C CA . LEU B 2 473 ? -7.077 51.060 -78.581 1.00 0.00 473 LEU B CA 1
ATOM 6617 C C . LEU B 2 473 ? -6.889 51.199 -80.005 1.00 0.00 473 LEU B C 1
ATOM 6618 O O . LEU B 2 473 ? -7.370 50.354 -80.736 1.00 0.00 473 LEU B O 1
ATOM 6623 N N . ARG B 2 474 ? -6.181 52.273 -80.462 1.00 0.00 474 ARG B N 1
ATOM 6624 C CA . ARG B 2 474 ? -5.779 52.327 -81.918 1.00 0.00 474 ARG B CA 1
ATOM 6625 C C . ARG B 2 474 ? -4.712 51.331 -82.181 1.00 0.00 474 ARG B C 1
ATOM 6626 O O . ARG B 2 474 ? -3.783 51.207 -81.361 1.00 0.00 474 ARG B O 1
ATOM 6634 N N . ASP B 2 475 ? -4.708 50.734 -83.402 1.00 0.00 475 ASP B N 1
ATOM 6635 C CA . ASP B 2 475 ? -3.694 49.832 -83.853 1.00 0.00 475 ASP B CA 1
ATOM 6636 C C . ASP B 2 475 ? -2.501 50.573 -84.326 1.00 0.00 475 ASP B C 1
ATOM 6637 O O . ASP B 2 475 ? -2.542 51.160 -85.418 1.00 0.00 475 ASP B O 1
ATOM 6642 N N . ALA B 2 476 ? -1.416 50.677 -83.515 1.00 0.00 476 ALA B N 1
ATOM 6643 C CA . ALA B 2 476 ? -0.235 51.462 -83.835 1.00 0.00 476 ALA B CA 1
ATOM 6644 C C . ALA B 2 476 ? 0.957 50.763 -83.303 1.00 0.00 476 ALA B C 1
ATOM 6645 O O . ALA B 2 476 ? 0.943 49.994 -82.334 1.00 0.00 476 ALA B O 1
ATOM 6647 N N . ASP B 2 477 ? 2.096 51.041 -83.916 1.00 0.00 477 ASP B N 1
ATOM 6648 C CA . ASP B 2 477 ? 3.466 50.833 -83.555 1.00 0.00 477 ASP B CA 1
ATOM 6649 C C . ASP B 2 477 ? 3.839 51.669 -82.392 1.00 0.00 477 ASP B C 1
ATOM 6650 O O . ASP B 2 477 ? 4.567 51.223 -81.558 1.00 0.00 477 ASP B O 1
ATOM 6655 N N . ILE B 2 478 ? 3.452 52.996 -82.341 1.00 0.00 478 ILE B N 1
ATOM 6656 C CA . ILE B 2 478 ? 3.971 53.931 -81.380 1.00 0.00 478 ILE B CA 1
ATOM 6657 C C . ILE B 2 478 ? 2.785 54.837 -80.906 1.00 0.00 478 ILE B C 1
ATOM 6658 O O . ILE B 2 478 ? 1.942 55.199 -81.767 1.00 0.00 478 ILE B O 1
ATOM 6663 N N . TYR B 2 479 ? 2.711 55.147 -79.630 1.00 0.00 479 TYR B N 1
ATOM 6664 C CA . TYR B 2 479 ? 1.500 55.764 -79.085 1.00 0.00 479 TYR B CA 1
ATOM 6665 C C . TYR B 2 479 ? 2.052 57.166 -78.635 1.00 0.00 479 TYR B C 1
ATOM 6666 O O . TYR B 2 479 ? 3.139 57.352 -78.050 1.00 0.00 479 TYR B O 1
ATOM 6675 N N . LEU B 2 480 ? 1.283 58.233 -79.002 1.00 0.00 480 LEU B N 1
ATOM 6676 C CA . LEU B 2 480 ? 1.525 59.640 -78.731 1.00 0.00 480 LEU B CA 1
ATOM 6677 C C . LEU B 2 480 ? 0.320 60.160 -78.010 1.00 0.00 480 LEU B C 1
ATOM 6678 O O . LEU B 2 480 ? -0.811 60.195 -78.530 1.00 0.00 480 LEU B O 1
ATOM 6683 N N . LEU B 2 481 ? 0.573 60.540 -76.757 1.00 0.00 481 LEU B N 1
ATOM 6684 C CA . LEU B 2 481 ? -0.405 61.219 -75.868 1.00 0.00 481 LEU B CA 1
ATOM 6685 C C . LEU B 2 481 ? 0.235 62.525 -75.473 1.00 0.00 481 LEU B C 1
ATOM 6686 O O . LEU B 2 481 ? 1.210 62.623 -74.757 1.00 0.00 481 LEU B O 1
ATOM 6691 N N . ASP B 2 482 ? -0.411 63.600 -75.915 1.00 0.00 482 ASP B N 1
ATOM 6692 C CA . ASP B 2 482 ? -0.109 64.922 -75.474 1.00 0.00 482 ASP B CA 1
ATOM 6693 C C . ASP B 2 482 ? -0.987 65.331 -74.391 1.00 0.00 482 ASP B C 1
ATOM 6694 O O . ASP B 2 482 ? -2.167 65.640 -74.606 1.00 0.00 482 ASP B O 1
ATOM 6699 N N . GLU B 2 483 ? -0.410 65.289 -73.130 1.00 0.00 483 GLU B N 1
ATOM 6700 C CA . GLU B 2 483 ? -0.934 65.839 -71.926 1.00 0.00 483 GLU B CA 1
ATOM 6701 C C . GLU B 2 483 ? -2.255 65.259 -71.517 1.00 0.00 483 GLU B C 1
ATOM 6702 O O . GLU B 2 483 ? -3.363 65.819 -71.655 1.00 0.00 483 GLU B O 1
ATOM 6708 N N . PRO B 2 484 ? -2.257 63.953 -71.003 1.00 0.00 484 PRO B N 1
ATOM 6709 C CA . PRO B 2 484 ? -3.550 63.321 -70.677 1.00 0.00 484 PRO B CA 1
ATOM 6710 C C . PRO B 2 484 ? -3.927 63.626 -69.364 1.00 0.00 484 PRO B C 1
ATOM 6711 O O . PRO B 2 484 ? -5.057 63.339 -68.986 1.00 0.00 484 PRO B O 1
ATOM 6715 N N . SER B 2 485 ? -2.952 64.272 -68.606 1.00 0.00 485 SER B N 1
ATOM 6716 C CA . SER B 2 485 ? -3.045 64.558 -67.193 1.00 0.00 485 SER B CA 1
ATOM 6717 C C . SER B 2 485 ? -4.243 65.411 -66.849 1.00 0.00 485 SER B C 1
ATOM 6718 O O . SER B 2 485 ? -4.826 65.282 -65.794 1.00 0.00 485 SER B O 1
ATOM 6721 N N . ALA B 2 486 ? -4.603 66.306 -67.776 1.00 0.00 486 ALA B N 1
ATOM 6722 C CA . ALA B 2 486 ? -5.640 67.302 -67.581 1.00 0.00 486 ALA B CA 1
ATOM 6723 C C . ALA B 2 486 ? -6.999 66.645 -67.246 1.00 0.00 486 ALA B C 1
ATOM 6724 O O . ALA B 2 486 ? -7.374 65.590 -67.722 1.00 0.00 486 ALA B O 1
ATOM 6726 N N . TYR B 2 487 ? -7.650 67.324 -66.294 1.00 0.00 487 TYR B N 1
ATOM 6727 C CA . TYR B 2 487 ? -8.834 66.876 -65.665 1.00 0.00 487 TYR B CA 1
ATOM 6728 C C . TYR B 2 487 ? -8.960 65.401 -65.291 1.00 0.00 487 TYR B C 1
ATOM 6729 O O . TYR B 2 487 ? -9.960 64.674 -65.468 1.00 0.00 487 TYR B O 1
ATOM 6738 N N . LEU B 2 488 ? -7.939 64.932 -64.633 1.00 0.00 488 LEU B N 1
ATOM 6739 C CA . LEU B 2 488 ? -7.889 63.602 -63.951 1.00 0.00 488 LEU B CA 1
ATOM 6740 C C . LEU B 2 488 ? -7.631 63.885 -62.577 1.00 0.00 488 LEU B C 1
ATOM 6741 O O . LEU B 2 488 ? -6.948 64.870 -62.247 1.00 0.00 488 LEU B O 1
ATOM 6746 N N . ASP B 2 489 ? -8.191 63.025 -61.677 1.00 0.00 489 ASP B N 1
ATOM 6747 C CA . ASP B 2 489 ? -8.002 63.029 -60.250 1.00 0.00 489 ASP B CA 1
ATOM 6748 C C . ASP B 2 489 ? -6.928 61.974 -59.916 1.00 0.00 489 ASP B C 1
ATOM 6749 O O . ASP B 2 489 ? -6.341 61.349 -60.798 1.00 0.00 489 ASP B O 1
ATOM 6754 N N . VAL B 2 490 ? -6.582 61.951 -58.591 1.00 0.00 490 VAL B N 1
ATOM 6755 C CA . VAL B 2 490 ? -5.512 61.188 -58.038 1.00 0.00 490 VAL B CA 1
ATOM 6756 C C . VAL B 2 490 ? -5.564 59.785 -58.317 1.00 0.00 490 VAL B C 1
ATOM 6757 O O . VAL B 2 490 ? -4.587 59.220 -58.785 1.00 0.00 490 VAL B O 1
ATOM 6761 N N . GLU B 2 491 ? -6.707 59.133 -58.062 1.00 0.00 491 GLU B N 1
ATOM 6762 C CA . GLU B 2 491 ? -7.041 57.697 -58.332 1.00 0.00 491 GLU B CA 1
ATOM 6763 C C . GLU B 2 491 ? -7.091 57.506 -59.821 1.00 0.00 491 GLU B C 1
ATOM 6764 O O . GLU B 2 491 ? -6.671 56.462 -60.336 1.00 0.00 491 GLU B O 1
ATOM 6770 N N . GLN B 2 492 ? -7.619 58.512 -60.591 1.00 0.00 492 GLN B N 1
ATOM 6771 C CA . GLN B 2 492 ? -7.703 58.274 -62.005 1.00 0.00 492 GLN B CA 1
ATOM 6772 C C . GLN B 2 492 ? -6.359 58.274 -62.677 1.00 0.00 492 GLN B C 1
ATOM 6773 O O . GLN B 2 492 ? -6.084 57.661 -63.736 1.00 0.00 492 GLN B O 1
ATOM 6779 N N . ARG B 2 493 ? -5.512 59.150 -62.104 1.00 0.00 493 ARG B N 1
ATOM 6780 C CA . ARG B 2 493 ? -4.181 59.504 -62.603 1.00 0.00 493 ARG B CA 1
ATOM 6781 C C . ARG B 2 493 ? -3.317 58.287 -62.471 1.00 0.00 493 ARG B C 1
ATOM 6782 O O . ARG B 2 493 ? -2.623 57.916 -63.420 1.00 0.00 493 ARG B O 1
ATOM 6790 N N . LEU B 2 494 ? -3.397 57.686 -61.313 1.00 0.00 494 LEU B N 1
ATOM 6791 C CA . LEU B 2 494 ? -2.772 56.401 -60.995 1.00 0.00 494 LEU B CA 1
ATOM 6792 C C . LEU B 2 494 ? -3.193 55.168 -61.795 1.00 0.00 494 LEU B C 1
ATOM 6793 O O . LEU B 2 494 ? -2.452 54.241 -62.119 1.00 0.00 494 LEU B O 1
ATOM 6798 N N . ALA B 2 495 ? -4.574 55.031 -62.001 1.00 0.00 495 ALA B N 1
ATOM 6799 C CA . ALA B 2 495 ? -5.145 54.021 -62.888 1.00 0.00 495 ALA B CA 1
ATOM 6800 C C . ALA B 2 495 ? -4.711 54.057 -64.327 1.00 0.00 495 ALA B C 1
ATOM 6801 O O . ALA B 2 495 ? -4.452 53.057 -64.909 1.00 0.00 495 ALA B O 1
ATOM 6803 N N . VAL B 2 496 ? -4.582 55.278 -64.859 1.00 0.00 496 VAL B N 1
ATOM 6804 C CA . VAL B 2 496 ? -4.050 55.492 -66.155 1.00 0.00 496 VAL B CA 1
ATOM 6805 C C . VAL B 2 496 ? -2.552 55.143 -66.158 1.00 0.00 496 VAL B C 1
ATOM 6806 O O . VAL B 2 496 ? -2.028 54.625 -67.193 1.00 0.00 496 VAL B O 1
ATOM 6810 N N . SER B 2 497 ? -1.873 55.296 -65.016 1.00 0.00 497 SER B N 1
ATOM 6811 C CA . SER B 2 497 ? -0.492 54.973 -64.989 1.00 0.00 497 SER B CA 1
ATOM 6812 C C . SER B 2 497 ? -0.201 53.486 -65.125 1.00 0.00 497 SER B C 1
ATOM 6813 O O . SER B 2 497 ? 0.567 52.998 -65.960 1.00 0.00 497 SER B O 1
ATOM 6816 N N . ARG B 2 498 ? -0.941 52.621 -64.335 1.00 0.00 498 ARG B N 1
ATOM 6817 C CA . ARG B 2 498 ? -0.888 51.193 -64.256 1.00 0.00 498 ARG B CA 1
ATOM 6818 C C . ARG B 2 498 ? -1.290 50.575 -65.575 1.00 0.00 498 ARG B C 1
ATOM 6819 O O . ARG B 2 498 ? -0.588 49.682 -66.015 1.00 0.00 498 ARG B O 1
ATOM 6827 N N . ALA B 2 499 ? -2.277 51.152 -66.336 1.00 0.00 499 ALA B N 1
ATOM 6828 C CA . ALA B 2 499 ? -2.780 50.812 -67.633 1.00 0.00 499 ALA B CA 1
ATOM 6829 C C . ALA B 2 499 ? -1.741 51.100 -68.691 1.00 0.00 499 ALA B C 1
ATOM 6830 O O . ALA B 2 499 ? -1.471 50.124 -69.421 1.00 0.00 499 ALA B O 1
ATOM 6832 N N . ILE B 2 500 ? -1.150 52.292 -68.805 1.00 0.00 500 ILE B N 1
ATOM 6833 C CA . ILE B 2 500 ? -0.110 52.546 -69.691 1.00 0.00 500 ILE B CA 1
ATOM 6834 C C . ILE B 2 500 ? 1.044 51.618 -69.505 1.00 0.00 500 ILE B C 1
ATOM 6835 O O . ILE B 2 500 ? 1.708 51.200 -70.413 1.00 0.00 500 ILE B O 1
ATOM 6840 N N . ARG B 2 501 ? 1.428 51.339 -68.209 1.00 0.00 501 ARG B N 1
ATOM 6841 C CA . ARG B 2 501 ? 2.626 50.624 -67.904 1.00 0.00 501 ARG B CA 1
ATOM 6842 C C . ARG B 2 501 ? 2.455 49.216 -68.328 1.00 0.00 501 ARG B C 1
ATOM 6843 O O . ARG B 2 501 ? 3.309 48.726 -69.042 1.00 0.00 501 ARG B O 1
ATOM 6851 N N . HIS B 2 502 ? 1.311 48.523 -67.929 1.00 0.00 502 HIS B N 1
ATOM 6852 C CA . HIS B 2 502 ? 1.071 47.148 -68.245 1.00 0.00 502 HIS B CA 1
ATOM 6853 C C . HIS B 2 502 ? 0.960 46.932 -69.736 1.00 0.00 502 HIS B C 1
ATOM 6854 O O . HIS B 2 502 ? 1.598 45.992 -70.237 1.00 0.00 502 HIS B O 1
ATOM 6861 N N . LEU B 2 503 ? 0.130 47.707 -70.465 1.00 0.00 503 LEU B N 1
ATOM 6862 C CA . LEU B 2 503 ? -0.224 47.439 -71.855 1.00 0.00 503 LEU B CA 1
ATOM 6863 C C . LEU B 2 503 ? 1.030 47.511 -72.771 1.00 0.00 503 LEU B C 1
ATOM 6864 O O . LEU B 2 503 ? 1.358 46.545 -73.464 1.00 0.00 503 LEU B O 1
ATOM 6869 N N . MET B 2 504 ? 1.895 48.574 -72.575 1.00 0.00 504 MET B N 1
ATOM 6870 C CA . MET B 2 504 ? 3.147 48.847 -73.247 1.00 0.00 504 MET B CA 1
ATOM 6871 C C . MET B 2 504 ? 4.200 47.855 -72.978 1.00 0.00 504 MET B C 1
ATOM 6872 O O . MET B 2 504 ? 4.994 47.603 -73.843 1.00 0.00 504 MET B O 1
ATOM 6877 N N . GLU B 2 505 ? 4.403 47.412 -71.772 1.00 0.00 505 GLU B N 1
ATOM 6878 C CA . GLU B 2 505 ? 5.316 46.366 -71.385 1.00 0.00 505 GLU B CA 1
ATOM 6879 C C . GLU B 2 505 ? 4.983 44.994 -71.918 1.00 0.00 505 GLU B C 1
ATOM 6880 O O . GLU B 2 505 ? 5.799 44.440 -72.607 1.00 0.00 505 GLU B O 1
ATOM 6886 N N . LYS B 2 506 ? 3.700 44.548 -71.815 1.00 0.00 506 LYS B N 1
ATOM 6887 C CA . LYS B 2 506 ? 3.190 43.281 -72.348 1.00 0.00 506 LYS B CA 1
ATOM 6888 C C . LYS B 2 506 ? 3.368 43.146 -73.877 1.00 0.00 506 LYS B C 1
ATOM 6889 O O . LYS B 2 506 ? 3.989 42.165 -74.330 1.00 0.00 506 LYS B O 1
ATOM 6895 N N . ASN B 2 507 ? 2.815 44.077 -74.706 1.00 0.00 507 ASN B N 1
ATOM 6896 C CA . ASN B 2 507 ? 3.076 43.944 -76.123 1.00 0.00 507 ASN B CA 1
ATOM 6897 C C . ASN B 2 507 ? 4.363 44.548 -76.700 1.00 0.00 507 ASN B C 1
ATOM 6898 O O . ASN B 2 507 ? 4.623 44.520 -77.883 1.00 0.00 507 ASN B O 1
ATOM 6903 N N . GLU B 2 508 ? 5.255 45.048 -75.773 1.00 0.00 508 GLU B N 1
ATOM 6904 C CA . GLU B 2 508 ? 6.579 45.574 -76.118 1.00 0.00 508 GLU B CA 1
ATOM 6905 C C . GLU B 2 508 ? 6.360 46.686 -77.164 1.00 0.00 508 GLU B C 1
ATOM 6906 O O . GLU B 2 508 ? 6.756 46.520 -78.326 1.00 0.00 508 GLU B O 1
ATOM 6912 N N . LYS B 2 509 ? 5.673 47.774 -76.788 1.00 0.00 509 LYS B N 1
ATOM 6913 C CA . LYS B 2 509 ? 5.469 48.855 -77.745 1.00 0.00 509 LYS B CA 1
ATOM 6914 C C . LYS B 2 509 ? 5.859 50.144 -76.997 1.00 0.00 509 LYS B C 1
ATOM 6915 O O . LYS B 2 509 ? 6.092 50.189 -75.765 1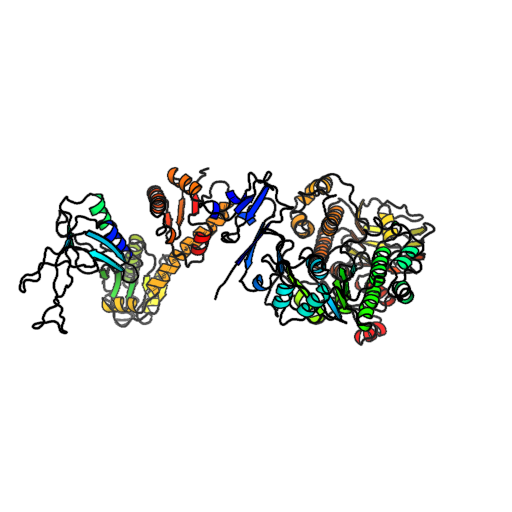.00 0.00 509 LYS B O 1
ATOM 6921 N N . THR B 2 510 ? 6.003 51.231 -77.787 1.00 0.00 510 THR B N 1
ATOM 6922 C CA . THR B 2 510 ? 6.615 52.533 -77.385 1.00 0.00 510 THR B CA 1
ATOM 6923 C C . THR B 2 510 ? 5.456 53.388 -77.155 1.00 0.00 510 THR B C 1
ATOM 6924 O O . THR B 2 510 ? 4.410 53.276 -77.784 1.00 0.00 510 THR B O 1
ATOM 6928 N N . ALA B 2 511 ? 5.549 54.298 -76.212 1.00 0.00 511 ALA B N 1
ATOM 6929 C CA . ALA B 2 511 ? 4.551 55.239 -76.042 1.00 0.00 511 ALA B CA 1
ATOM 6930 C C . ALA B 2 511 ? 5.366 56.405 -75.521 1.00 0.00 511 ALA B C 1
ATOM 6931 O O . ALA B 2 511 ? 6.461 56.163 -74.976 1.00 0.00 511 ALA B O 1
ATOM 6933 N N . LEU B 2 512 ? 4.842 57.586 -75.740 1.00 0.00 512 LEU B N 1
ATOM 6934 C CA . LEU B 2 512 ? 5.361 58.861 -75.361 1.00 0.00 512 LEU B CA 1
ATOM 6935 C C . LEU B 2 512 ? 4.190 59.431 -74.632 1.00 0.00 512 LEU B C 1
ATOM 6936 O O . LEU B 2 512 ? 3.109 59.642 -75.175 1.00 0.00 512 LEU B O 1
ATOM 6941 N N . VAL B 2 513 ? 4.434 59.891 -73.367 1.00 0.00 513 VAL B N 1
ATOM 6942 C CA . VAL B 2 513 ? 3.411 60.472 -72.571 1.00 0.00 513 VAL B CA 1
ATOM 6943 C C . VAL B 2 513 ? 4.024 61.700 -72.158 1.00 0.00 513 VAL B C 1
ATOM 6944 O O . VAL B 2 513 ? 4.978 61.712 -71.417 1.00 0.00 513 VAL B O 1
ATOM 6948 N N . VAL B 2 514 ? 3.369 62.855 -72.600 1.00 0.00 514 VAL B N 1
ATOM 6949 C CA . VAL B 2 514 ? 3.946 64.156 -72.279 1.00 0.00 514 VAL B CA 1
ATOM 6950 C C . VAL B 2 514 ? 3.334 64.371 -70.911 1.00 0.00 514 VAL B C 1
ATOM 6951 O O . VAL B 2 514 ? 2.165 64.072 -70.723 1.00 0.00 514 VAL B O 1
ATOM 6955 N N . GLU B 2 515 ? 4.179 64.836 -69.955 1.00 0.00 515 GLU B N 1
ATOM 6956 C CA . GLU B 2 515 ? 3.906 64.631 -68.548 1.00 0.00 515 GLU B CA 1
ATOM 6957 C C . GLU B 2 515 ? 4.487 65.723 -67.752 1.00 0.00 515 GLU B C 1
ATOM 6958 O O . GLU B 2 515 ? 5.315 66.443 -68.265 1.00 0.00 515 GLU B O 1
ATOM 6964 N N . HIS B 2 516 ? 3.835 65.912 -66.567 1.00 0.00 516 HIS B N 1
ATOM 6965 C CA . HIS B 2 516 ? 4.077 67.177 -65.834 1.00 0.00 516 HIS B CA 1
ATOM 6966 C C . HIS B 2 516 ? 3.601 66.906 -64.436 1.00 0.00 516 HIS B C 1
ATOM 6967 O O . HIS B 2 516 ? 3.992 67.625 -63.528 1.00 0.00 516 HIS B O 1
ATOM 6974 N N . ASP B 2 517 ? 2.791 65.841 -64.228 1.00 0.00 517 ASP B N 1
ATOM 6975 C CA . ASP B 2 517 ? 2.355 65.407 -62.984 1.00 0.00 517 ASP B CA 1
ATOM 6976 C C . ASP B 2 517 ? 3.392 64.465 -62.507 1.00 0.00 517 ASP B C 1
ATOM 6977 O O . ASP B 2 517 ? 3.803 63.563 -63.233 1.00 0.00 517 ASP B O 1
ATOM 6982 N N . VAL B 2 518 ? 3.998 64.798 -61.333 1.00 0.00 518 VAL B N 1
ATOM 6983 C CA . VAL B 2 518 ? 5.119 64.128 -60.698 1.00 0.00 518 VAL B CA 1
ATOM 6984 C C . VAL B 2 518 ? 4.914 62.624 -60.533 1.00 0.00 518 VAL B C 1
ATOM 6985 O O . VAL B 2 518 ? 5.841 61.899 -60.765 1.00 0.00 518 VAL B O 1
ATOM 6989 N N . LEU B 2 519 ? 3.717 62.095 -60.138 1.00 0.00 519 LEU B N 1
ATOM 6990 C CA . LEU B 2 519 ? 3.438 60.749 -59.709 1.00 0.00 519 LEU B CA 1
ATOM 6991 C C . LEU B 2 519 ? 3.423 59.811 -60.796 1.00 0.00 519 LEU B C 1
ATOM 6992 O O . LEU B 2 519 ? 3.858 58.671 -60.593 1.00 0.00 519 LEU B O 1
ATOM 6997 N N . MET B 2 520 ? 2.945 60.243 -61.987 1.00 0.00 520 MET B N 1
ATOM 6998 C CA . MET B 2 520 ? 2.729 59.387 -63.185 1.00 0.00 520 MET B CA 1
ATOM 6999 C C . MET B 2 520 ? 4.112 59.113 -63.699 1.00 0.00 520 MET B C 1
ATOM 7000 O O . MET B 2 520 ? 4.421 57.951 -63.962 1.00 0.00 520 MET B O 1
ATOM 7005 N N . ILE B 2 521 ? 4.977 60.163 -63.773 1.00 0.00 521 ILE B N 1
ATOM 7006 C CA . ILE B 2 521 ? 6.358 60.122 -64.149 1.00 0.00 521 ILE B CA 1
ATOM 7007 C C . ILE B 2 521 ? 7.053 59.197 -63.235 1.00 0.00 521 ILE B C 1
ATOM 7008 O O . ILE B 2 521 ? 7.822 58.363 -63.681 1.00 0.00 521 ILE B O 1
ATOM 7013 N N . ASP B 2 522 ? 6.798 59.258 -61.941 1.00 0.00 522 ASP B N 1
ATOM 7014 C CA . ASP B 2 522 ? 7.508 58.486 -60.896 1.00 0.00 522 ASP B CA 1
ATOM 7015 C C . ASP B 2 522 ? 7.254 56.948 -61.051 1.00 0.00 522 ASP B C 1
ATOM 7016 O O . ASP B 2 522 ? 8.136 56.111 -61.200 1.00 0.00 522 ASP B O 1
ATOM 7021 N N . TYR B 2 523 ? 5.961 56.596 -61.343 1.00 0.00 523 TYR B N 1
ATOM 7022 C CA . TYR B 2 523 ? 5.634 55.216 -61.683 1.00 0.00 523 TYR B CA 1
ATOM 7023 C C . TYR B 2 523 ? 6.073 54.682 -63.057 1.00 0.00 523 TYR B C 1
ATOM 7024 O O . TYR B 2 523 ? 6.695 53.599 -63.014 1.00 0.00 523 TYR B O 1
ATOM 7033 N N . VAL B 2 524 ? 5.723 55.421 -64.130 1.00 0.00 524 VAL B N 1
ATOM 7034 C CA . VAL B 2 524 ? 5.728 54.846 -65.496 1.00 0.00 524 VAL B CA 1
ATOM 7035 C C . VAL B 2 524 ? 7.087 54.958 -66.199 1.00 0.00 524 VAL B C 1
ATOM 7036 O O . VAL B 2 524 ? 7.270 54.193 -67.149 1.00 0.00 524 VAL B O 1
ATOM 7040 N N . SER B 2 525 ? 7.959 55.866 -65.764 1.00 0.00 525 SER B N 1
ATOM 7041 C CA . SER B 2 525 ? 8.982 56.295 -66.760 1.00 0.00 525 SER B CA 1
ATOM 7042 C C . SER B 2 525 ? 10.184 55.360 -66.651 1.00 0.00 525 SER B C 1
ATOM 7043 O O . SER B 2 525 ? 10.614 54.903 -65.605 1.00 0.00 525 SER B O 1
ATOM 7046 N N . ASP B 2 526 ? 10.707 55.045 -67.877 1.00 0.00 526 ASP B N 1
ATOM 7047 C CA . ASP B 2 526 ? 11.789 54.118 -68.166 1.00 0.00 526 ASP B CA 1
ATOM 7048 C C . ASP B 2 526 ? 12.782 55.009 -68.692 1.00 0.00 526 ASP B C 1
ATOM 7049 O O . ASP B 2 526 ? 13.968 54.782 -68.345 1.00 0.00 526 ASP B O 1
ATOM 7054 N N . ARG B 2 527 ? 12.380 56.010 -69.477 1.00 0.00 527 ARG B N 1
ATOM 7055 C CA . ARG B 2 527 ? 13.325 56.995 -70.017 1.00 0.00 527 ARG B CA 1
ATOM 7056 C C . ARG B 2 527 ? 12.601 58.301 -70.156 1.00 0.00 527 ARG B C 1
ATOM 7057 O O . ARG B 2 527 ? 11.413 58.418 -69.945 1.00 0.00 527 ARG B O 1
ATOM 7065 N N . LEU B 2 528 ? 13.385 59.423 -70.426 1.00 0.00 528 LEU B N 1
ATOM 7066 C CA . LEU B 2 528 ? 12.913 60.787 -70.204 1.00 0.00 528 LEU B CA 1
ATOM 7067 C C . LEU B 2 528 ? 13.448 61.576 -71.374 1.00 0.00 528 LEU B C 1
ATOM 7068 O O . LEU B 2 528 ? 14.426 61.169 -71.964 1.00 0.00 528 LEU B O 1
ATOM 7073 N N . ILE B 2 529 ? 12.752 62.665 -71.756 1.00 0.00 529 ILE B N 1
ATOM 7074 C CA . ILE B 2 529 ? 13.298 63.631 -72.718 1.00 0.00 529 ILE B CA 1
ATOM 7075 C C . ILE B 2 529 ? 13.051 64.911 -71.950 1.00 0.00 529 ILE B C 1
ATOM 7076 O O . ILE B 2 529 ? 11.918 65.248 -71.688 1.00 0.00 529 ILE B O 1
ATOM 7081 N N . VAL B 2 530 ? 14.161 65.628 -71.597 1.00 0.00 530 VAL B N 1
ATOM 7082 C CA . VAL B 2 530 ? 14.172 66.904 -70.849 1.00 0.00 530 VAL B CA 1
ATOM 7083 C C . VAL B 2 530 ? 14.341 67.874 -72.059 1.00 0.00 530 VAL B C 1
ATOM 7084 O O . VAL B 2 530 ? 14.913 67.563 -73.087 1.00 0.00 530 VAL B O 1
ATOM 7088 N N . PHE B 2 531 ? 13.558 68.956 -71.864 1.00 0.00 531 PHE B N 1
ATOM 7089 C CA . PHE B 2 531 ? 13.523 70.049 -72.749 1.00 0.00 531 PHE B CA 1
ATOM 7090 C C . PHE B 2 531 ? 14.056 71.209 -71.985 1.00 0.00 531 PHE B C 1
ATOM 7091 O O . PHE B 2 531 ? 13.835 71.348 -70.796 1.00 0.00 531 PHE B O 1
ATOM 7099 N N . GLU B 2 532 ? 14.862 72.021 -72.702 1.00 0.00 532 GLU B N 1
ATOM 7100 C CA . GLU B 2 532 ? 15.423 73.300 -72.277 1.00 0.00 532 GLU B CA 1
ATOM 7101 C C . GLU B 2 532 ? 15.436 74.336 -73.378 1.00 0.00 532 GLU B C 1
ATOM 7102 O O . GLU B 2 532 ? 15.034 74.150 -74.502 1.00 0.00 532 GLU B O 1
ATOM 7108 N N . GLY B 2 533 ? 15.939 75.576 -72.967 1.00 0.00 533 GLY B N 1
ATOM 7109 C CA . GLY B 2 533 ? 16.028 76.805 -73.821 1.00 0.00 533 GLY B CA 1
ATOM 7110 C C . GLY B 2 533 ? 15.283 77.712 -72.971 1.00 0.00 533 GLY B C 1
ATOM 7111 O O . GLY B 2 533 ? 15.227 77.501 -71.732 1.00 0.00 533 GLY B O 1
ATOM 7112 N N . GLU B 2 534 ? 14.610 78.724 -73.566 1.00 0.00 534 GLU B N 1
ATOM 7113 C CA . GLU B 2 534 ? 13.869 79.810 -73.029 1.00 0.00 534 GLU B CA 1
ATOM 7114 C C . GLU B 2 534 ? 12.497 79.590 -73.661 1.00 0.00 534 GLU B C 1
ATOM 7115 O O . GLU B 2 534 ? 12.463 79.811 -74.824 1.00 0.00 534 GLU B O 1
ATOM 7121 N N . PRO B 2 535 ? 11.356 79.131 -73.034 1.00 0.00 535 PRO B N 1
ATOM 7122 C CA . PRO B 2 535 ? 10.103 79.009 -73.721 1.00 0.00 535 PRO B CA 1
ATOM 7123 C C . PRO B 2 535 ? 9.523 80.200 -74.467 1.00 0.00 535 PRO B C 1
ATOM 7124 O O . PRO B 2 535 ? 9.730 81.360 -74.032 1.00 0.00 535 PRO B O 1
ATOM 7128 N N . GLY B 2 536 ? 8.776 79.942 -75.521 1.00 0.00 536 GLY B N 1
ATOM 7129 C CA . GLY B 2 536 ? 8.126 80.888 -76.367 1.00 0.00 536 GLY B CA 1
ATOM 7130 C C . GLY B 2 536 ? 9.070 81.515 -77.432 1.00 0.00 536 GLY B C 1
ATOM 7131 O O . GLY B 2 536 ? 8.762 82.606 -77.942 1.00 0.00 536 GLY B O 1
ATOM 7132 N N . ARG B 2 537 ? 10.293 80.943 -77.527 1.00 0.00 537 ARG B N 1
ATOM 7133 C CA . ARG B 2 537 ? 11.412 81.479 -78.257 1.00 0.00 537 ARG B CA 1
ATOM 7134 C C . ARG B 2 537 ? 12.158 80.379 -78.957 1.00 0.00 537 ARG B C 1
ATOM 7135 O O . ARG B 2 537 ? 12.165 80.176 -80.165 1.00 0.00 537 ARG B O 1
ATOM 7143 N N . HIS B 2 538 ? 12.835 79.596 -78.101 1.00 0.00 538 HIS B N 1
ATOM 7144 C CA . HIS B 2 538 ? 13.632 78.524 -78.614 1.00 0.00 538 HIS B CA 1
ATOM 7145 C C . HIS B 2 538 ? 13.487 77.408 -77.651 1.00 0.00 538 HIS B C 1
ATOM 7146 O O . HIS B 2 538 ? 13.341 77.593 -76.420 1.00 0.00 538 HIS B O 1
ATOM 7153 N N . GLY B 2 539 ? 13.566 76.140 -78.198 1.00 0.00 539 GLY B N 1
ATOM 7154 C CA . GLY B 2 539 ? 13.705 74.979 -77.376 1.00 0.00 539 GLY B CA 1
ATOM 7155 C C . GLY B 2 539 ? 14.657 74.109 -78.088 1.00 0.00 539 GLY B C 1
ATOM 7156 O O . GLY B 2 539 ? 14.902 74.219 -79.281 1.00 0.00 539 GLY B O 1
ATOM 7157 N N . ARG B 2 540 ? 15.315 73.298 -77.263 1.00 0.00 540 ARG B N 1
ATOM 7158 C CA . ARG B 2 540 ? 16.384 72.401 -77.578 1.00 0.00 540 ARG B CA 1
ATOM 7159 C C . ARG B 2 540 ? 15.925 71.204 -76.857 1.00 0.00 540 ARG B C 1
ATOM 7160 O O . ARG B 2 540 ? 15.864 71.143 -75.650 1.00 0.00 540 ARG B O 1
ATOM 7168 N N . ALA B 2 541 ? 15.535 70.152 -77.586 1.00 0.00 541 ALA B N 1
ATOM 7169 C CA . ALA B 2 541 ? 15.269 68.847 -77.150 1.00 0.00 541 ALA B CA 1
ATOM 7170 C C . ALA B 2 541 ? 16.568 68.070 -77.071 1.00 0.00 541 ALA B C 1
ATOM 7171 O O . ALA B 2 541 ? 17.361 67.978 -78.058 1.00 0.00 541 ALA B O 1
ATOM 7173 N N . LEU B 2 542 ? 16.949 67.580 -75.886 1.00 0.00 542 LEU B N 1
ATOM 7174 C CA . LEU B 2 542 ? 18.174 66.886 -75.572 1.00 0.00 542 LEU B CA 1
ATOM 7175 C C . LEU B 2 542 ? 17.794 65.438 -75.758 1.00 0.00 542 LEU B C 1
ATOM 7176 O O . LEU B 2 542 ? 16.613 65.088 -75.504 1.00 0.00 542 LEU B O 1
ATOM 7181 N N . PRO B 2 543 ? 18.664 64.531 -76.173 1.00 0.00 543 PRO B N 1
ATOM 7182 C CA . PRO B 2 543 ? 18.413 63.177 -76.601 1.00 0.00 543 PRO B CA 1
ATOM 7183 C C . PRO B 2 543 ? 17.703 62.405 -75.455 1.00 0.00 543 PRO B C 1
ATOM 7184 O O . PRO B 2 543 ? 17.856 62.797 -74.306 1.00 0.00 543 PRO B O 1
ATOM 7188 N N . PRO B 2 544 ? 16.966 61.274 -75.646 1.00 0.00 544 PRO B N 1
ATOM 7189 C CA . PRO B 2 544 ? 16.504 60.428 -74.485 1.00 0.00 544 PRO B CA 1
ATOM 7190 C C . PRO B 2 544 ? 17.540 59.956 -73.541 1.00 0.00 544 PRO B C 1
ATOM 7191 O O . PRO B 2 544 ? 18.684 59.638 -73.951 1.00 0.00 544 PRO B O 1
ATOM 7195 N N . MET B 2 545 ? 17.184 59.980 -72.235 1.00 0.00 545 MET B N 1
ATOM 7196 C CA . MET B 2 545 ? 18.139 59.630 -71.237 1.00 0.00 545 MET B CA 1
ATOM 7197 C C . MET B 2 545 ? 17.385 58.936 -70.129 1.00 0.00 545 MET B C 1
ATOM 7198 O O . MET B 2 545 ? 16.125 58.940 -70.140 1.00 0.00 545 MET B O 1
ATOM 7203 N N . GLY B 2 546 ? 18.097 58.169 -69.227 1.00 0.00 546 GLY B N 1
ATOM 7204 C CA . GLY B 2 546 ? 17.542 57.433 -68.110 1.00 0.00 546 GLY B CA 1
ATOM 7205 C C . GLY B 2 546 ? 16.577 58.267 -67.256 1.00 0.00 546 GLY B C 1
ATOM 7206 O O . GLY B 2 546 ? 16.592 59.503 -67.269 1.00 0.00 546 GLY B O 1
ATOM 7207 N N . MET B 2 547 ? 15.563 57.626 -66.590 1.00 0.00 547 MET B N 1
ATOM 7208 C CA . MET B 2 547 ? 14.587 58.339 -65.739 1.00 0.00 547 MET B CA 1
ATOM 7209 C C . MET B 2 547 ? 15.192 59.218 -64.637 1.00 0.00 547 MET B C 1
ATOM 7210 O O . MET B 2 547 ? 14.681 60.309 -64.446 1.00 0.00 547 MET B O 1
ATOM 7215 N N . ARG B 2 548 ? 16.168 58.612 -63.941 1.00 0.00 548 ARG B N 1
ATOM 7216 C CA . ARG B 2 548 ? 16.830 59.311 -62.790 1.00 0.00 548 ARG B CA 1
ATOM 7217 C C . ARG B 2 548 ? 17.616 60.450 -63.332 1.00 0.00 548 ARG B C 1
ATOM 7218 O O . ARG B 2 548 ? 17.381 61.545 -62.858 1.00 0.00 548 ARG B O 1
ATOM 7226 N N . GLU B 2 549 ? 18.545 60.234 -64.350 1.00 0.00 549 GLU B N 1
ATOM 7227 C CA . GLU B 2 549 ? 19.496 61.150 -64.930 1.00 0.00 549 GLU B CA 1
ATOM 7228 C C . GLU B 2 549 ? 18.756 62.292 -65.529 1.00 0.00 549 GLU B C 1
ATOM 7229 O O . GLU B 2 549 ? 19.326 63.417 -65.557 1.00 0.00 549 GLU B O 1
ATOM 7235 N N . GLY B 2 550 ? 17.540 62.061 -66.080 1.00 0.00 550 GLY B N 1
ATOM 7236 C CA . GLY B 2 550 ? 16.615 63.084 -66.547 1.00 0.00 550 GLY B CA 1
ATOM 7237 C C . GLY B 2 550 ? 15.986 63.917 -65.514 1.00 0.00 550 GLY B C 1
ATOM 7238 O O . GLY B 2 550 ? 16.085 65.123 -65.607 1.00 0.00 550 GLY B O 1
ATOM 7239 N N . MET B 2 551 ? 15.248 63.318 -64.499 1.00 0.00 551 MET B N 1
ATOM 7240 C CA . MET B 2 551 ? 14.649 64.139 -63.486 1.00 0.00 551 MET B CA 1
ATOM 7241 C C . MET B 2 551 ? 15.731 64.922 -62.729 1.00 0.00 551 MET B C 1
ATOM 7242 O O . MET B 2 551 ? 15.539 66.040 -62.273 1.00 0.00 551 MET B O 1
ATOM 7247 N N . ASN B 2 552 ? 17.007 64.374 -62.666 1.00 0.00 552 ASN B N 1
ATOM 7248 C CA . ASN B 2 552 ? 18.144 65.122 -61.980 1.00 0.00 552 ASN B CA 1
ATOM 7249 C C . ASN B 2 552 ? 18.491 66.411 -62.736 1.00 0.00 552 ASN B C 1
ATOM 7250 O O . ASN B 2 552 ? 18.814 67.435 -62.131 1.00 0.00 552 ASN B O 1
ATOM 7255 N N . ARG B 2 553 ? 18.536 66.207 -64.089 1.00 0.00 553 ARG B N 1
ATOM 7256 C CA . ARG B 2 553 ? 19.057 67.168 -65.000 1.00 0.00 553 ARG B CA 1
ATOM 7257 C C . ARG B 2 553 ? 18.185 68.383 -65.042 1.00 0.00 553 ARG B C 1
ATOM 7258 O O . ARG B 2 553 ? 18.621 69.534 -65.028 1.00 0.00 553 ARG B O 1
ATOM 7266 N N . PHE B 2 554 ? 16.901 68.087 -65.059 1.00 0.00 554 PHE B N 1
ATOM 7267 C CA . PHE B 2 554 ? 15.785 68.996 -65.186 1.00 0.00 554 PHE B CA 1
ATOM 7268 C C . PHE B 2 554 ? 15.491 69.694 -63.910 1.00 0.00 554 PHE B C 1
ATOM 7269 O O . PHE B 2 554 ? 15.343 70.911 -63.880 1.00 0.00 554 PHE B O 1
ATOM 7277 N N . LEU B 2 555 ? 15.478 68.980 -62.755 1.00 0.00 555 LEU B N 1
ATOM 7278 C CA . LEU B 2 555 ? 15.095 69.521 -61.453 1.00 0.00 555 LEU B CA 1
ATOM 7279 C C . LEU B 2 555 ? 16.047 70.561 -61.106 1.00 0.00 555 LEU B C 1
ATOM 7280 O O . LEU B 2 555 ? 15.649 71.517 -60.404 1.00 0.00 555 LEU B O 1
ATOM 7285 N N . ALA B 2 556 ? 17.321 70.424 -61.581 1.00 0.00 556 ALA B N 1
ATOM 7286 C CA . ALA B 2 556 ? 18.271 71.495 -61.203 1.00 0.00 556 ALA B CA 1
ATOM 7287 C C . ALA B 2 556 ? 17.975 72.918 -61.798 1.00 0.00 556 ALA B C 1
ATOM 7288 O O . ALA B 2 556 ? 18.451 73.905 -61.289 1.00 0.00 556 ALA B O 1
ATOM 7290 N N . SER B 2 557 ? 17.097 73.037 -62.821 1.00 0.00 557 SER B N 1
ATOM 7291 C CA . SER B 2 557 ? 16.738 74.267 -63.548 1.00 0.00 557 SER B CA 1
ATOM 7292 C C . SER B 2 557 ? 15.476 74.792 -62.933 1.00 0.00 557 SER B C 1
ATOM 7293 O O . SER B 2 557 ? 14.958 75.813 -63.318 1.00 0.00 557 SER B O 1
ATOM 7296 N N . VAL B 2 558 ? 14.923 74.139 -61.865 1.00 0.00 558 VAL B N 1
ATOM 7297 C CA . VAL B 2 558 ? 13.624 74.516 -61.262 1.00 0.00 558 VAL B CA 1
ATOM 7298 C C . VAL B 2 558 ? 13.988 74.908 -59.770 1.00 0.00 558 VAL B C 1
ATOM 7299 O O . VAL B 2 558 ? 13.097 75.543 -59.082 1.00 0.00 558 VAL B O 1
ATOM 7303 N N . GLY B 2 559 ? 15.212 74.559 -59.299 1.00 0.00 559 GLY B N 1
ATOM 7304 C CA . GLY B 2 559 ? 15.600 74.894 -57.981 1.00 0.00 559 GLY B CA 1
ATOM 7305 C C . GLY B 2 559 ? 15.018 74.015 -56.944 1.00 0.00 559 GLY B C 1
ATOM 7306 O O . GLY B 2 559 ? 15.133 74.442 -55.774 1.00 0.00 559 GLY B O 1
ATOM 7307 N N . ILE B 2 560 ? 14.346 72.964 -57.320 1.00 0.00 560 ILE B N 1
ATOM 7308 C CA . ILE B 2 560 ? 13.439 72.330 -56.407 1.00 0.00 560 ILE B CA 1
ATOM 7309 C C . ILE B 2 560 ? 13.886 70.923 -56.499 1.00 0.00 560 ILE B C 1
ATOM 7310 O O . ILE B 2 560 ? 13.985 70.256 -57.510 1.00 0.00 560 ILE B O 1
ATOM 7315 N N . THR B 2 561 ? 14.174 70.389 -55.315 1.00 0.00 561 THR B N 1
ATOM 7316 C CA . THR B 2 561 ? 14.745 69.035 -55.039 1.00 0.00 561 THR B CA 1
ATOM 7317 C C . THR B 2 561 ? 13.633 68.181 -54.427 1.00 0.00 561 THR B C 1
ATOM 7318 O O . THR B 2 561 ? 12.767 68.714 -53.734 1.00 0.00 561 THR B O 1
ATOM 7322 N N . PHE B 2 562 ? 13.746 66.806 -54.589 1.00 0.00 562 PHE B N 1
ATOM 7323 C CA . PHE B 2 562 ? 12.755 65.849 -54.254 1.00 0.00 562 PHE B CA 1
ATOM 7324 C C . PHE B 2 562 ? 13.436 64.812 -53.554 1.00 0.00 562 PHE B C 1
ATOM 7325 O O . PHE B 2 562 ? 14.414 64.300 -54.038 1.00 0.00 562 PHE B O 1
ATOM 7333 N N . ARG B 2 563 ? 12.778 64.394 -52.436 1.00 0.00 563 ARG B N 1
ATOM 7334 C CA . ARG B 2 563 ? 13.177 63.353 -51.538 1.00 0.00 563 ARG B CA 1
ATOM 7335 C C . ARG B 2 563 ? 12.165 62.237 -51.770 1.00 0.00 563 ARG B C 1
ATOM 7336 O O . ARG B 2 563 ? 11.442 62.223 -52.755 1.00 0.00 563 ARG B O 1
ATOM 7344 N N . ARG B 2 564 ? 12.163 61.240 -50.806 1.00 0.00 564 ARG B N 1
ATOM 7345 C CA . ARG B 2 564 ? 11.363 60.051 -50.696 1.00 0.00 564 ARG B CA 1
ATOM 7346 C C . ARG B 2 564 ? 10.848 60.073 -49.278 1.00 0.00 564 ARG B C 1
ATOM 7347 O O . ARG B 2 564 ? 11.632 59.999 -48.350 1.00 0.00 564 ARG B O 1
ATOM 7355 N N . ASP B 2 565 ? 9.531 60.205 -48.977 1.00 0.00 565 ASP B N 1
ATOM 7356 C CA . ASP B 2 565 ? 8.929 60.442 -47.684 1.00 0.00 565 ASP B CA 1
ATOM 7357 C C . ASP B 2 565 ? 9.150 59.165 -46.852 1.00 0.00 565 ASP B C 1
ATOM 7358 O O . ASP B 2 565 ? 9.183 58.201 -47.604 1.00 0.00 565 ASP B O 1
ATOM 7363 N N . PRO B 2 566 ? 9.201 59.184 -45.515 1.00 0.00 566 PRO B N 1
ATOM 7364 C CA . PRO B 2 566 ? 9.725 58.059 -44.803 1.00 0.00 566 PRO B CA 1
ATOM 7365 C C . PRO B 2 566 ? 8.389 57.421 -44.174 1.00 0.00 566 PRO B C 1
ATOM 7366 O O . PRO B 2 566 ? 8.521 56.262 -43.663 1.00 0.00 566 PRO B O 1
ATOM 7370 N N . ASP B 2 567 ? 7.219 58.097 -44.238 1.00 0.00 567 ASP B N 1
ATOM 7371 C CA . ASP B 2 567 ? 6.045 57.623 -43.532 1.00 0.00 567 ASP B CA 1
ATOM 7372 C C . ASP B 2 567 ? 5.408 56.410 -44.269 1.00 0.00 567 ASP B C 1
ATOM 7373 O O . ASP B 2 567 ? 5.113 55.410 -43.608 1.00 0.00 567 ASP B O 1
ATOM 7378 N N . SER B 2 568 ? 5.170 56.562 -45.591 1.00 0.00 568 SER B N 1
ATOM 7379 C CA . SER B 2 568 ? 4.567 55.443 -46.209 1.00 0.00 568 SER B CA 1
ATOM 7380 C C . SER B 2 568 ? 5.030 55.392 -47.704 1.00 0.00 568 SER B C 1
ATOM 7381 O O . SER B 2 568 ? 4.604 54.469 -48.389 1.00 0.00 568 SER B O 1
ATOM 7384 N N . GLY B 2 569 ? 5.872 56.373 -48.129 1.00 0.00 569 GLY B N 1
ATOM 7385 C CA . GLY B 2 569 ? 6.482 56.237 -49.435 1.00 0.00 569 GLY B CA 1
ATOM 7386 C C . GLY B 2 569 ? 5.631 57.006 -50.467 1.00 0.00 569 GLY B C 1
ATOM 7387 O O . GLY B 2 569 ? 4.605 56.560 -50.962 1.00 0.00 569 GLY B O 1
ATOM 7388 N N . ARG B 2 570 ? 6.157 58.204 -50.829 1.00 0.00 570 ARG B N 1
ATOM 7389 C CA . ARG B 2 570 ? 5.559 59.011 -51.839 1.00 0.00 570 ARG B CA 1
ATOM 7390 C C . ARG B 2 570 ? 6.622 59.986 -52.280 1.00 0.00 570 ARG B C 1
ATOM 7391 O O . ARG B 2 570 ? 7.666 60.006 -51.683 1.00 0.00 570 ARG B O 1
ATOM 7399 N N . PRO B 2 571 ? 6.518 60.793 -53.388 1.00 0.00 571 PRO B N 1
ATOM 7400 C CA . PRO B 2 571 ? 7.490 61.793 -53.718 1.00 0.00 571 PRO B CA 1
ATOM 7401 C C . PRO B 2 571 ? 7.313 62.950 -52.756 1.00 0.00 571 PRO B C 1
ATOM 7402 O O . PRO B 2 571 ? 6.171 63.413 -52.752 1.00 0.00 571 PRO B O 1
ATOM 7406 N N . ARG B 2 572 ? 8.352 63.330 -52.005 1.00 0.00 572 ARG B N 1
ATOM 7407 C CA . ARG B 2 572 ? 8.328 64.389 -51.077 1.00 0.00 572 ARG B CA 1
ATOM 7408 C C . ARG B 2 572 ? 9.021 65.488 -51.800 1.00 0.00 572 ARG B C 1
ATOM 7409 O O . ARG B 2 572 ? 10.154 65.323 -52.216 1.00 0.00 572 ARG B O 1
ATOM 7417 N N . ALA B 2 573 ? 8.301 66.631 -51.910 1.00 0.00 573 ALA B N 1
ATOM 7418 C CA . ALA B 2 573 ? 8.929 67.862 -52.459 1.00 0.00 573 ALA B CA 1
ATOM 7419 C C . ALA B 2 573 ? 9.525 68.486 -51.288 1.00 0.00 573 ALA B C 1
ATOM 7420 O O . ALA B 2 573 ? 8.994 68.399 -50.190 1.00 0.00 573 ALA B O 1
ATOM 7422 N N . ASN B 2 574 ? 10.719 69.061 -51.401 1.00 0.00 574 ASN B N 1
ATOM 7423 C CA . ASN B 2 574 ? 11.377 69.821 -50.366 1.00 0.00 574 ASN B CA 1
ATOM 7424 C C . ASN B 2 574 ? 11.276 71.315 -50.628 1.00 0.00 574 ASN B C 1
ATOM 7425 O O . ASN B 2 574 ? 11.475 71.823 -51.765 1.00 0.00 574 ASN B O 1
ATOM 7430 N N . LYS B 2 575 ? 10.882 72.053 -49.549 1.00 0.00 575 LYS B N 1
ATOM 7431 C CA . LYS B 2 575 ? 10.715 73.529 -49.559 1.00 0.00 575 LYS B CA 1
ATOM 7432 C C . LYS B 2 575 ? 11.957 74.167 -50.041 1.00 0.00 575 LYS B C 1
ATOM 7433 O O . LYS B 2 575 ? 13.067 73.643 -49.729 1.00 0.00 575 LYS B O 1
ATOM 7439 N N . GLU B 2 576 ? 11.861 75.181 -50.924 1.00 0.00 576 GLU B N 1
ATOM 7440 C CA . GLU B 2 576 ? 13.060 75.913 -51.427 1.00 0.00 576 GLU B CA 1
ATOM 7441 C C . GLU B 2 576 ? 13.533 76.734 -50.214 1.00 0.00 576 GLU B C 1
ATOM 7442 O O . GLU B 2 576 ? 12.937 77.645 -49.648 1.00 0.00 576 GLU B O 1
ATOM 7448 N N . GLY B 2 577 ? 14.747 76.307 -49.789 1.00 0.00 577 GLY B N 1
ATOM 7449 C CA . GLY B 2 577 ? 15.399 76.751 -48.596 1.00 0.00 577 GLY B CA 1
ATOM 7450 C C . GLY B 2 577 ? 15.026 75.784 -47.466 1.00 0.00 577 GLY B C 1
ATOM 7451 O O . GLY B 2 577 ? 14.213 76.120 -46.583 1.00 0.00 577 GLY B O 1
ATOM 7452 N N . SER B 2 578 ? 15.789 74.617 -47.382 1.00 0.00 578 SER B N 1
ATOM 7453 C CA . SER B 2 578 ? 15.564 73.633 -46.349 1.00 0.00 578 SER B CA 1
ATOM 7454 C C . SER B 2 578 ? 16.895 72.876 -46.364 1.00 0.00 578 SER B C 1
ATOM 7455 O O . SER B 2 578 ? 17.768 73.091 -47.190 1.00 0.00 578 SER B O 1
ATOM 7458 N N . VAL B 2 579 ? 16.976 71.874 -45.402 1.00 0.00 579 VAL B N 1
ATOM 7459 C CA . VAL B 2 579 ? 18.161 71.029 -45.151 1.00 0.00 579 VAL B CA 1
ATOM 7460 C C . VAL B 2 579 ? 18.464 70.113 -46.269 1.00 0.00 579 VAL B C 1
ATOM 7461 O O . VAL B 2 579 ? 19.550 70.054 -46.791 1.00 0.00 579 VAL B O 1
ATOM 7465 N N . LYS B 2 580 ? 17.420 69.410 -46.656 1.00 0.00 580 LYS B N 1
ATOM 7466 C CA . LYS B 2 580 ? 17.363 68.491 -47.731 1.00 0.00 580 LYS B CA 1
ATOM 7467 C C . LYS B 2 580 ? 17.542 69.228 -49.128 1.00 0.00 580 LYS B C 1
ATOM 7468 O O . LYS B 2 580 ? 18.285 68.794 -49.971 1.00 0.00 580 LYS B O 1
ATOM 7474 N N . ASP B 2 581 ? 16.890 70.420 -49.279 1.00 0.00 581 ASP B N 1
ATOM 7475 C CA . ASP B 2 581 ? 17.029 71.252 -50.442 1.00 0.00 581 ASP B CA 1
ATOM 7476 C C . ASP B 2 581 ? 18.459 71.596 -50.694 1.00 0.00 581 ASP B C 1
ATOM 7477 O O . ASP B 2 581 ? 19.094 71.421 -51.761 1.00 0.00 581 ASP B O 1
ATOM 7482 N N . ARG B 2 582 ? 19.211 71.978 -49.627 1.00 0.00 582 ARG B N 1
ATOM 7483 C CA . ARG B 2 582 ? 20.597 72.441 -49.547 1.00 0.00 582 ARG B CA 1
ATOM 7484 C C . ARG B 2 582 ? 21.491 71.182 -49.786 1.00 0.00 582 ARG B C 1
ATOM 7485 O O . ARG B 2 582 ? 22.350 71.296 -50.649 1.00 0.00 582 ARG B O 1
ATOM 7493 N N . GLU B 2 583 ? 21.259 70.075 -49.072 1.00 0.00 583 GLU B N 1
ATOM 7494 C CA . GLU B 2 583 ? 22.096 68.851 -49.238 1.00 0.00 583 GLU B CA 1
ATOM 7495 C C . GLU B 2 583 ? 22.039 68.304 -50.669 1.00 0.00 583 GLU B C 1
ATOM 7496 O O . GLU B 2 583 ? 23.072 68.103 -51.306 1.00 0.00 583 GLU B O 1
ATOM 7502 N N . GLN B 2 584 ? 20.824 68.167 -51.252 1.00 0.00 584 GLN B N 1
ATOM 7503 C CA . GLN B 2 584 ? 20.712 67.702 -52.639 1.00 0.00 584 GLN B CA 1
ATOM 7504 C C . GLN B 2 584 ? 21.403 68.585 -53.673 1.00 0.00 584 GLN B C 1
ATOM 7505 O O . GLN B 2 584 ? 22.001 68.034 -54.575 1.00 0.00 584 GLN B O 1
ATOM 7511 N N . LYS B 2 585 ? 21.236 69.899 -53.551 1.00 0.00 585 LYS B N 1
ATOM 7512 C CA . LYS B 2 585 ? 21.688 70.804 -54.549 1.00 0.00 585 LYS B CA 1
ATOM 7513 C C . LYS B 2 585 ? 23.209 70.944 -54.529 1.00 0.00 585 LYS B C 1
ATOM 7514 O O . LYS B 2 585 ? 23.736 71.170 -55.621 1.00 0.00 585 LYS B O 1
ATOM 7520 N N . ALA B 2 586 ? 23.811 70.937 -53.319 1.00 0.00 586 ALA B N 1
ATOM 7521 C CA . ALA B 2 586 ? 25.264 70.888 -53.109 1.00 0.00 586 ALA B CA 1
ATOM 7522 C C . ALA B 2 586 ? 25.964 69.669 -53.662 1.00 0.00 586 ALA B C 1
ATOM 7523 O O . ALA B 2 586 ? 27.148 69.707 -53.941 1.00 0.00 586 ALA B O 1
ATOM 7525 N N . ARG B 2 587 ? 25.255 68.460 -53.745 1.00 0.00 587 ARG B N 1
ATOM 7526 C CA . ARG B 2 587 ? 25.818 67.167 -54.013 1.00 0.00 587 ARG B CA 1
ATOM 7527 C C . ARG B 2 587 ? 25.448 66.671 -55.430 1.00 0.00 587 ARG B C 1
ATOM 7528 O O . ARG B 2 587 ? 25.773 65.486 -55.743 1.00 0.00 587 ARG B O 1
ATOM 7536 N N . GLY B 2 588 ? 24.809 67.510 -56.273 1.00 0.00 588 GLY B N 1
ATOM 7537 C CA . GLY B 2 588 ? 24.626 67.377 -57.683 1.00 0.00 588 GLY B CA 1
ATOM 7538 C C . GLY B 2 588 ? 23.622 66.248 -57.948 1.00 0.00 588 GLY B C 1
ATOM 7539 O O . GLY B 2 588 ? 23.524 65.793 -59.068 1.00 0.00 588 GLY B O 1
ATOM 7540 N N . GLU B 2 589 ? 22.858 65.833 -56.919 1.00 0.00 589 GLU B N 1
ATOM 7541 C CA . GLU B 2 589 ? 21.900 64.765 -57.114 1.00 0.00 589 GLU B CA 1
ATOM 7542 C C . GLU B 2 589 ? 20.727 65.457 -56.608 1.00 0.00 589 GLU B C 1
ATOM 7543 O O . GLU B 2 589 ? 20.516 65.788 -55.430 1.00 0.00 589 GLU B O 1
ATOM 7549 N N . TYR B 2 590 ? 19.787 65.656 -57.506 1.00 0.00 590 TYR B N 1
ATOM 7550 C CA . TYR B 2 590 ? 18.702 66.589 -57.310 1.00 0.00 590 TYR B CA 1
ATOM 7551 C C . TYR B 2 590 ? 17.376 65.825 -57.308 1.00 0.00 590 TYR B C 1
ATOM 7552 O O . TYR B 2 590 ? 16.286 66.302 -57.692 1.00 0.00 590 TYR B O 1
ATOM 7561 N N . TYR B 2 591 ? 17.416 64.565 -56.949 1.00 0.00 591 TYR B N 1
ATOM 7562 C CA . TYR B 2 591 ? 16.220 63.792 -57.196 1.00 0.00 591 TYR B CA 1
ATOM 7563 C C . TYR B 2 591 ? 16.526 62.412 -56.639 1.00 0.00 591 TYR B C 1
ATOM 7564 O O . TYR B 2 591 ? 17.649 61.932 -56.691 1.00 0.00 591 TYR B O 1
ATOM 7573 N N . TYR B 2 592 ? 15.470 61.766 -56.130 1.00 0.00 592 TYR B N 1
ATOM 7574 C CA . TYR B 2 592 ? 15.507 60.403 -55.758 1.00 0.00 592 TYR B CA 1
ATOM 7575 C C . TYR B 2 592 ? 14.062 59.893 -56.151 1.00 0.00 592 TYR B C 1
ATOM 7576 O O . TYR B 2 592 ? 13.044 60.570 -56.005 1.00 0.00 592 TYR B O 1
ATOM 7585 N N . ALA B 2 593 ? 14.047 58.582 -56.568 1.00 0.00 593 ALA B N 1
ATOM 7586 C CA . ALA B 2 593 ? 12.815 57.917 -57.078 1.00 0.00 593 ALA B CA 1
ATOM 7587 C C . ALA B 2 593 ? 11.933 57.681 -55.811 1.00 0.00 593 ALA B C 1
ATOM 7588 O O . ALA B 2 593 ? 12.243 56.863 -54.889 1.00 0.00 593 ALA B O 1
#

InterPro domains:
  IPR004405 Pelota [PTHR10853] (6-356)
  IPR004405 Pelota [TIGR00111] (1-356)
  IPR005140 eRF1/Pelota-like, N-terminal domain [SM01194] (1-129)
  IPR005141 eRF1 domain 2 [PF03464] (136-250)
  IPR005142 eRF1 domain 3 [PF03465] (261-356)
  IPR023521 Pelota, archaea [MF_01853] (2-356)
  IPR029064 Ribosomal protein eL30-like superfamily [G3DSA:3.30.1330.30] (259-357)
  IPR029064 Ribosomal protein eL30-like superfamily [SSF55315] (251-356)
  IPR038069 Pelota/DOM34, N-terminal domain [G3DSA:2.30.30.870] (1-130)
  IPR038069 Pelota/DOM34, N-terminal domain [SSF159065] (1-128)
  IPR042226 eRF1, domain 2 superfamily [G3DSA:3.30.420.60] (133-257)
  IPR058547 Pelota, N-terminal domain [PF26356] (1-128)

Foldseek 3Di:
DAWDQDDVQLQWIWDAAQDLVSVVLVLVLDDAQKKKKFWFWDFDQDDADPHHDDDTDTDGTIFIAGADDWAADDPVSWIKGWDATDDDDQPVHRHDGIDIDTGHGGTMGMDGPVGDDPVSVCSNPVPPNPAPDLDQWEWEDEFFFTWIWRDHSSDTDTPDGGTLNGGCCPVHHPPDPSNVVVLVVSLVVSQVVCVVSVPFEYEYEYDDCGSVVSVVSNCVVDNGSYYDYDHQDAPDDDPVRRVSSVPVPCVSVVVSQVVLLVVLVVVLVVLVVCVPPPQQKAADLVRLVQVLVVLFFQEKEFEQVCCVDPPNPSVVVSQVSNVVSVHDYRYHHCVHPRNVVCVVSPTIITGGDDGGD/DAAKFKAKAFQVVQDDCVVLPHLVDCVQPPQNVVVHPQWDAPVPVGDIAGPSVDPPLPCRSQVSRPFRRMDMDMDRPDQLLQWWAAPDGNFETEGHAQDWDWLFEEEEAEFPQQCPVVRLCCLQLNDPTCSPPRDDDLVVVLVSQPVHRCNVSSVCVVVVVFGEQELDQDPVVCLVPPWDWLLVLLVVLADPVCSPVLCVLLVCVVVRVDILVPDAWQNNLSSSVRSNVRHDGQEYEYNDSVFPFFQLNLQSVLVVLQVSSVVGGIHYDYDFFLQSQLSNGQWYWYWADDHGRHIYIDDIHGSVVVVLCVQQQADPPVGDRHDPDGDDFDFQVNDDLDDADFPAWWDWFWADPPQAIEIEHTATFFWQAEEEEHEGPQLCSVVVLCCCQPPDPTPDIDNPDPWHEQEQDQDDDDDDDAFLCVLQCVQCVPLVPDVLCCVQQCPVLCNSSGRPDHLNRDDVSNNLSSSLSRSVSHDTQEYEHDRSVGNGHNSRLVSSLRNVQVVRNVVRGYYYHHDRRPRSLRHGHSKYWYWDDDGSYYIYTDYIDGSQCRVLVRLLVSLWAWDFDPSNTDIHTDDNDDDRSVVCNVVSRRYGD

Organism: Thermococcus kodakarensis (strain ATCC BAA-918 / JCM 12380 / KOD1) (NCBI:txid69014)

Secondary structure (DSSP, 8-state):
---EE-STTSSSEE----SHHHHHHHHHH--SS-EEE-----------SSS------------EEE-S-EEEETTTTEEEE--BEEE---SS---SSB--EEE-SS--EEE-TT---HHHHHHHHHS-SS---S---EEEE-SS-EEEEEEETTEEEEEE-----S-SSSSS----HHHHHHHHHHHHHHHHHHHHHT----EE--STTHHHHHHHHHHHHS--SS-EE-----S--HHHHHHHHHHT-THHHHHHHHHHHHHHHHHHHHHHHHHHSTTTEEESTHHHHHHHHHT-EEEEEEEHHHHTSS--HHHHHHHHHHHHTT-EEEEE-SSSTTHHHHHHH-SEEEEESS---/----EEEEE--GGG--TTTSSS-HHHHH-HHHHTT--SEEEETTTTEEEE-TTT-----HHHHH-SS---EEEEE-SSGGGGEEEESSSSS-EEE------TTSEEEEE--TTSSHHHHHHHHTTSS---TTTT--SSHHHHHHTTTSTHHHHHHHHHHTS--EEEE-SS-SSSTTTS-SBHHHHHHHS--SS-HHHHHHHTT-TTTSSSBGGG--HHHHHHHHHHHHHHS--SEEEES-TTTT--HHHHHHHHHHHHHHHHTT-EEEEE-S-HHHHHHH-SEEEEEES-TTTEEEE---EEHHHHHHHHHHSEETTTTEE-SSS------SSSS------EEEEE--EEEE-SSSEEEE--EEEETT-EEEEES-TTSSHHHHHHHHHTSS--SBS----S--EEEE-SS------SBHHHHHHTT-HHHHTSHHHIIIIIGGGT-GGGTTSBSTTS-HHHHHHHHHHHHHTS--SEEEES---TT--HHHHHHHHHHHHHHHHHTT-EEEEE---HHHHHHH-SEEEEEEEETTTEEEEPPPEEHHHHHHHHHTTTT--EEE-SSS--EEEPPSSSHHHHHHHHTT-----